Protein 5LUN (pdb70)

Sequence (1358 aa):
TNLQTFELPTEVTGCAADISLGRALIIQAWQKDGIFQIKKTDSSEQDRKTQQEAMAASKQFCKEPLTTFKSSCVVSDLTYSGYVASGEEEVVTAGKPDFPEIFTVCCKDLSVGDQRVKAGWPCHGPVPWPNNTYQKSMKTFMEELGLAGERLLKLTALGFELPINTFTDLTRDGWHHMRVLRFPPQTSTLSRRGIGAHTDDYGLLVIAAQDDVGGLYIRPPVEGEKRNRNWLPGESSAGMFEEHDEPWTFVTPTPGVWTVFPGDILLQFMTGGQLLSTPHKVKLNTRERFACAYFHEPNFEASAYPLFESANERIHYGEHFTNMFMRCYPDRITTQRINKENRLAHLEDLKNTNLQTFELPTEVTGCAADISLGRALIQAWQKDGIFQIKKTDSEQDRKKTQEAMAASKQFCKEPPLTTFKSSSCVVSDLTYSGYVASGEEVTAGKPDFPEEIFTVCKDLSVGDQRVKAGWPCHGPVPWPNNNTYQKSSSMKTTFMEELGLAGERLLKLTALGFEELPINTFTDLTRDGWHHMRVLRFPPQTSTLSRGIGAHTDDYGLLVIAAQDDVGGLYIRPPVEGEKRNRNWLPGESSAGMFEHDEPWTFVTPTPGVWTVFPGDILQFMTGGQLLSTPHKVKLNTRERFACAYFHEPNFEASAYPLFEPANERIHYGEHFTNMFMRCYPDRITTQRINKENRLAHLEDLKNLQTFELPTEVTGCAADISSLGRALIQAWQKDGIFQIKKTDSEQDRKTQEAMAASKQQFCKEPLTTFKSSCVVSDLTYSGYVASGEEVTAGKKPDFPEIFTVCCKDLSVGDQRVKAGWPCHGPVPWPNNTYQKSMKTFMEELGLAGERLLKLTALGFELPINTFTDLTRRDGWHHMRVLRFPPQTSTLSRGIGAHTDDYGLLVIAAQDDVGGLYIRPPVEGEKRNRNWLPGESSAGMFEHDEPWTFVTPTPGVWTVFPGDILQFMTGGQLLSTPHKVKLNTREERFACAYFHEPNFEASSAYPLFEPSANERIHYGEHFTNMFMRCYPDRITTQRINKENRLAHLEDLKKYNTNLQTFEELPTEEVTGCCAADIISSLGRALIQQAWQKDGIFQIKKTDSEQDRKTQEAMAASKQFCKEPLTTFKSSCVSDLTYSGYVASGEEVTAGKPDFPEIFTVCKDLSVGDQRVKAGWPCHGPVPWPNNTYQKSMKTFMEELGLAGERLLKLTALGFELPINNTFTDLTRDGWHHMRVLRRFPPQTSTLSRGIGAHTDDYGLLVIAAQDDVGGLYIRPPVEGEKRNRNWLPGESSAGMFEHDEPWTFVTPTPGVWTVFPGDILQFMTGGQLLSTPHKVKLNTRERFACAYFHEPNFEASSAYPLFEPSANERIHYGEHFTNMFMRCYPDRITTQRINKENRLAHLEDLKK

Organism: Pseudomonas savastanoi pv. phaseolicola (NCBI:txid319)

Solvent-accessible surface area: 53869 Å² total

Structure (mmCIF, N/CA/C/O backbone):
data_5LUN
#
_entry.id   5LUN
#
_cell.length_a   49.839
_cell.length_b   79.056
_cell.length_c   97.859
_cell.angle_alpha   91.560
_cell.angle_beta   93.420
_cell.angle_gamma   100.800
#
_symmetry.space_group_name_H-M   'P 1'
#
loop_
_entity.id
_entity.type
_entity.pdbx_description
1 polymer '2-oxoglutarate-dependent ethylene/succinate-forming enzyme'
2 non-polymer 'FE (III) ION'
3 non-polymer N-OXALYLGLYCINE
4 non-polymer ARGININE
5 non-polymer GLYCEROL
6 water water
#
loop_
_atom_site.group_PDB
_atom_site.id
_atom_site.type_symbol
_atom_site.label_atom_id
_atom_site.label_alt_id
_atom_site.label_comp_id
_atom_site.label_asym_id
_atom_site.label_entity_id
_atom_site.label_seq_id
_atom_site.pdbx_PDB_ins_code
_atom_site.Cartn_x
_atom_site.Cartn_y
_atom_site.Cartn_z
_atom_site.occupancy
_atom_site.B_iso_or_equiv
_atom_site.auth_seq_id
_atom_site.auth_comp_id
_atom_site.auth_asym_id
_atom_site.auth_atom_id
_atom_site.pdbx_PDB_model_num
ATOM 1 N N . THR A 1 4 ? 151.082 -79.829 -93.512 1.00 56.94 2 THR A N 1
ATOM 2 C CA . THR A 1 4 ? 150.854 -79.223 -94.823 1.00 55.42 2 THR A CA 1
ATOM 3 C C . THR A 1 4 ? 150.539 -77.733 -94.705 1.00 54.92 2 THR A C 1
ATOM 4 O O . THR A 1 4 ? 149.709 -77.329 -93.887 1.00 54.76 2 THR A O 1
ATOM 6 N N . ASN A 1 5 ? 151.208 -76.928 -95.532 1.00 55.75 3 ASN A N 1
ATOM 7 C CA . ASN A 1 5 ? 150.994 -75.484 -95.556 1.00 51.94 3 ASN A CA 1
ATOM 8 C C . ASN A 1 5 ? 149.924 -75.094 -96.578 1.00 41.80 3 ASN A C 1
ATOM 9 O O . ASN A 1 5 ? 149.970 -75.428 -97.766 1.00 39.47 3 ASN A O 1
ATOM 14 N N . LEU A 1 6 ? 148.957 -74.349 -96.087 1.00 33.68 4 LEU A N 1
ATOM 15 C CA . LEU A 1 6 ? 147.695 -74.206 -96.772 1.00 27.31 4 LEU A CA 1
ATOM 16 C C . LEU A 1 6 ? 147.734 -73.164 -97.854 1.00 22.65 4 LEU A C 1
ATOM 17 O O . LEU A 1 6 ? 148.574 -72.261 -97.858 1.00 24.27 4 LEU A O 1
ATOM 22 N N . GLN A 1 7 ? 146.820 -73.309 -98.793 1.00 16.41 5 GLN A N 1
ATOM 23 C CA . GLN A 1 7 ? 146.681 -72.340 -99.853 1.00 16.25 5 GLN A CA 1
ATOM 24 C C . GLN A 1 7 ? 145.774 -71.219 -99.424 1.00 15.05 5 GLN A C 1
ATOM 25 O O . GLN A 1 7 ? 144.833 -71.452 -98.669 1.00 14.82 5 GLN A O 1
ATOM 31 N N . THR A 1 8 ? 146.045 -70.009 -99.887 1.00 14.24 6 THR A N 1
ATOM 32 C CA . THR A 1 8 ? 145.245 -68.840 -99.573 1.00 13.11 6 THR A CA 1
ATOM 33 C C . THR A 1 8 ? 144.781 -68.206 -100.886 1.00 13.42 6 THR A C 1
ATOM 34 O O . THR A 1 8 ? 145.564 -68.050 -101.834 1.00 15.08 6 THR A O 1
ATOM 38 N N . PHE A 1 9 ? 143.498 -67.866 -100.939 1.00 12.20 7 PHE A N 1
ATOM 39 C CA . PHE A 1 9 ? 142.883 -67.234 -102.091 1.00 12.34 7 PHE A CA 1
ATOM 40 C C . PHE A 1 9 ? 142.247 -65.926 -101.701 1.00 12.75 7 PHE A C 1
ATOM 41 O O . PHE A 1 9 ? 141.821 -65.709 -100.563 1.00 13.70 7 PHE A O 1
ATOM 49 N N . GLU A 1 10 ? 142.140 -65.049 -102.680 1.00 12.76 8 GLU A N 1
ATOM 50 C CA . GLU A 1 10 ? 141.378 -63.831 -102.532 1.00 15.10 8 GLU A CA 1
ATOM 51 C C . GLU A 1 10 ? 140.157 -63.950 -103.397 1.00 15.64 8 GLU A C 1
ATOM 52 O O . GLU A 1 10 ? 140.262 -64.201 -104.624 1.00 18.14 8 GLU A O 1
ATOM 58 N N . LEU A 1 11 ? 138.980 -63.792 -102.829 1.00 13.54 9 LEU A N 1
ATOM 59 C CA . LEU A 1 11 ? 137.766 -63.938 -103.596 1.00 13.64 9 LEU A CA 1
ATOM 60 C C . LEU A 1 11 ? 137.368 -62.584 -104.191 1.00 14.38 9 LEU A C 1
ATOM 61 O O . LEU A 1 11 ? 137.564 -61.544 -103.545 1.00 14.52 9 LEU A O 1
ATOM 66 N N . PRO A 1 12 ? 136.827 -62.569 -105.413 1.00 13.37 10 PRO A N 1
ATOM 67 C CA . PRO A 1 12 ? 136.290 -61.308 -105.937 1.00 13.67 10 PRO A CA 1
ATOM 68 C C . PRO A 1 12 ? 135.009 -60.928 -105.171 1.00 15.35 10 PRO A C 1
ATOM 69 O O . PRO A 1 12 ? 134.329 -61.814 -104.683 1.00 14.84 10 PRO A O 1
ATOM 73 N N . THR A 1 13 ? 134.684 -59.649 -105.091 1.00 15.76 11 THR A N 1
ATOM 74 C CA . THR A 1 13 ? 133.498 -59.254 -104.345 1.00 16.30 11 THR A CA 1
ATOM 75 C C . THR A 1 13 ? 132.240 -59.896 -104.960 1.00 14.87 11 THR A C 1
ATOM 76 O O . THR A 1 13 ? 131.343 -60.350 -104.223 1.00 15.80 11 THR A O 1
ATOM 80 N N . GLU A 1 14 ? 132.143 -59.838 -106.287 1.00 14.43 12 GLU A N 1
ATOM 81 C CA . GLU A 1 14 ? 131.064 -60.499 -107.017 1.00 14.51 12 GLU A CA 1
ATOM 82 C C . GLU A 1 14 ? 131.645 -61.599 -107.891 1.00 14.15 12 GLU A C 1
ATOM 83 O O . GLU A 1 14 ? 132.727 -61.471 -108.466 1.00 15.65 12 GLU A O 1
ATOM 89 N N . VAL A 1 15 ? 130.889 -62.674 -107.943 1.00 12.67 13 VAL A N 1
ATOM 90 C CA . VAL A 1 15 ? 131.189 -63.807 -108.799 1.00 12.32 13 VAL A CA 1
ATOM 91 C C . VAL A 1 15 ? 130.141 -63.811 -109.880 1.00 12.59 13 VAL A C 1
ATOM 92 O O . VAL A 1 15 ? 128.962 -63.971 -109.613 1.00 15.19 13 VAL A O 1
ATOM 96 N N . THR A 1 16 ? 130.562 -63.612 -111.129 1.00 13.51 14 THR A N 1
ATOM 97 C CA . THR A 1 16 ? 129.639 -63.460 -112.256 1.00 15.36 14 THR A CA 1
ATOM 98 C C . THR A 1 16 ? 129.646 -64.651 -113.203 1.00 14.46 14 THR A C 1
ATOM 99 O O . THR A 1 16 ? 128.769 -64.762 -114.058 1.00 16.88 14 THR A O 1
ATOM 103 N N . GLY A 1 17 ? 130.635 -65.530 -113.110 1.00 13.47 15 GLY A N 1
ATOM 104 C CA . GLY A 1 17 ? 130.792 -66.587 -114.101 1.00 14.26 15 GLY A CA 1
ATOM 105 C C . GLY A 1 17 ? 131.734 -66.252 -115.227 1.00 13.84 15 GLY A C 1
ATOM 106 O O . GLY A 1 17 ? 131.809 -66.994 -116.210 1.00 15.78 15 GLY A O 1
ATOM 107 N N . CYS A 1 18 ? 132.468 -65.159 -115.117 1.00 14.33 16 CYS A N 1
ATOM 108 C CA . CYS A 1 18 ? 133.507 -64.881 -116.099 1.00 13.78 16 CYS A CA 1
ATOM 109 C C . CYS A 1 18 ? 134.535 -66.005 -116.126 1.00 13.92 16 CYS A C 1
ATOM 110 O O . CYS A 1 18 ? 134.594 -66.835 -115.232 1.00 14.59 16 CYS A O 1
ATOM 113 N N . ALA A 1 19 ? 135.310 -66.047 -117.200 1.00 15.30 17 ALA A N 1
ATOM 114 C CA . ALA A 1 19 ? 136.262 -67.139 -117.348 1.00 15.91 17 ALA A CA 1
ATOM 115 C C . ALA A 1 19 ? 137.235 -67.229 -116.196 1.00 16.32 17 ALA A C 1
ATOM 116 O O . ALA A 1 19 ? 137.590 -68.330 -115.757 1.00 17.00 17 ALA A O 1
ATOM 118 N N . ALA A 1 20 ? 137.662 -66.087 -115.671 1.00 14.99 18 ALA A N 1
ATOM 119 C CA . ALA A 1 20 ? 138.540 -66.061 -114.496 1.00 16.22 18 ALA A CA 1
ATOM 120 C C . ALA A 1 20 ? 137.893 -66.712 -113.281 1.00 15.57 18 ALA A C 1
ATOM 121 O O . ALA A 1 20 ? 138.589 -67.346 -112.468 1.00 16.55 18 ALA A O 1
ATOM 123 N N . ASP A 1 21 ? 136.579 -66.547 -113.117 1.00 14.04 19 ASP A N 1
ATOM 124 C CA . ASP A 1 21 ? 135.877 -67.167 -112.000 1.00 13.21 19 ASP A CA 1
ATOM 125 C C . ASP A 1 21 ? 135.908 -68.679 -112.149 1.00 12.86 19 ASP A C 1
ATOM 126 O O . ASP A 1 21 ? 135.974 -69.381 -111.145 1.00 13.27 19 ASP A O 1
ATOM 131 N N . ILE A 1 22 ? 135.790 -69.198 -113.361 1.00 13.29 20 ILE A N 1
ATOM 132 C CA . ILE A 1 22 ? 135.891 -70.662 -113.539 1.00 14.35 20 ILE A CA 1
ATOM 133 C C . ILE A 1 22 ? 137.263 -71.179 -113.146 1.00 13.66 20 ILE A C 1
ATOM 134 O O . ILE A 1 22 ? 137.380 -72.173 -112.454 1.00 13.44 20 ILE A O 1
ATOM 139 N N . SER A 1 23 ? 138.305 -70.495 -113.581 1.00 13.14 21 SER A N 1
ATOM 140 C CA . SER A 1 23 ? 139.640 -70.913 -113.198 1.00 13.21 21 SER A CA 1
ATOM 141 C C . SER A 1 23 ? 139.820 -70.858 -111.684 1.00 13.24 21 SER A C 1
ATOM 142 O O . SER A 1 23 ? 140.450 -71.731 -111.105 1.00 13.41 21 SER A O 1
ATOM 145 N N . LEU A 1 24 ? 139.298 -69.824 -111.036 1.00 13.42 22 LEU A N 1
ATOM 146 C CA . LEU A 1 24 ? 139.404 -69.732 -109.586 1.00 12.30 22 LEU A CA 1
ATOM 147 C C . LEU A 1 24 ? 138.651 -70.872 -108.915 1.00 12.93 22 LEU A C 1
ATOM 148 O O . LEU A 1 24 ? 139.146 -71.517 -108.003 1.00 12.25 22 LEU A O 1
ATOM 153 N N . GLY A 1 25 ? 137.419 -71.113 -109.351 1.00 12.58 23 GLY A N 1
ATOM 154 C CA . GLY A 1 25 ? 136.633 -72.230 -108.825 1.00 12.75 23 GLY A CA 1
ATOM 155 C C . GLY A 1 25 ? 137.342 -73.547 -108.965 1.00 12.46 23 GLY A C 1
ATOM 156 O O . GLY A 1 25 ? 137.316 -74.374 -108.049 1.00 12.66 23 GLY A O 1
ATOM 157 N N . ARG A 1 26 ? 137.947 -73.801 -110.126 1.00 12.15 24 ARG A N 1
ATOM 158 C CA . ARG A 1 26 ? 138.727 -75.013 -110.314 1.00 13.06 24 ARG A CA 1
ATOM 159 C C . ARG A 1 26 ? 139.814 -75.144 -109.231 1.00 12.76 24 ARG A C 1
ATOM 160 O O . ARG A 1 26 ? 140.026 -76.229 -108.661 1.00 12.82 24 ARG A O 1
ATOM 168 N N . ALA A 1 27 ? 140.524 -74.040 -108.990 1.00 12.12 25 ALA A N 1
ATOM 169 C CA . ALA A 1 27 ? 141.583 -74.024 -107.981 1.00 12.41 25 ALA A CA 1
ATOM 170 C C . ALA A 1 27 ? 141.047 -74.285 -106.577 1.00 12.66 25 ALA A C 1
ATOM 171 O O . ALA A 1 27 ? 141.677 -74.974 -105.775 1.00 12.96 25 ALA A O 1
ATOM 173 N N . LEU A 1 28 ? 139.877 -73.733 -106.264 1.00 11.18 26 LEU A N 1
ATOM 174 C CA . LEU A 1 28 ? 139.316 -73.940 -104.918 1.00 12.60 26 LEU A CA 1
ATOM 175 C C . LEU A 1 28 ? 138.988 -75.417 -104.708 1.00 12.23 26 LEU A C 1
ATOM 176 O O . LEU A 1 28 ? 139.321 -75.999 -103.685 1.00 11.29 26 LEU A O 1
ATOM 181 N N . ILE A 1 29 ? 138.303 -76.006 -105.682 1.00 13.26 27 ILE A N 1
ATOM 182 C CA A ILE A 1 29 ? 137.955 -77.420 -105.625 0.50 14.09 27 ILE A CA 1
ATOM 183 C CA B ILE A 1 29 ? 137.950 -77.416 -105.605 0.50 13.67 27 ILE A CA 1
ATOM 184 C C . ILE A 1 29 ? 139.196 -78.267 -105.461 1.00 14.03 27 ILE A C 1
ATOM 185 O O . ILE A 1 29 ? 139.240 -79.180 -104.625 1.00 14.28 27 ILE A O 1
ATOM 194 N N . GLN A 1 30 ? 140.206 -78.000 -106.272 1.00 13.42 28 GLN A N 1
ATOM 195 C CA . GLN A 1 30 ? 141.404 -78.795 -106.238 1.00 14.81 28 GLN A CA 1
ATOM 196 C C . GLN A 1 30 ? 142.163 -78.634 -104.903 1.00 13.93 28 GLN A C 1
ATOM 197 O O . GLN A 1 30 ? 142.798 -79.591 -104.426 1.00 14.76 28 GLN A O 1
ATOM 203 N N . ALA A 1 31 ? 142.089 -77.458 -104.291 1.00 13.13 29 ALA A N 1
ATOM 204 C CA . ALA A 1 31 ? 142.689 -77.284 -102.973 1.00 12.48 29 ALA A CA 1
ATOM 205 C C . ALA A 1 31 ? 141.962 -78.108 -101.927 1.00 11.94 29 ALA A C 1
ATOM 206 O O . ALA A 1 31 ? 142.599 -78.774 -101.082 1.00 13.27 29 ALA A O 1
ATOM 208 N N . TRP A 1 32 ? 140.644 -78.123 -101.986 1.00 11.56 30 TRP A N 1
ATOM 209 C CA . TRP A 1 32 ? 139.919 -79.020 -101.093 1.00 12.01 30 TRP A CA 1
ATOM 210 C C . TRP A 1 32 ? 140.272 -80.499 -101.357 1.00 12.26 30 TRP A C 1
ATOM 211 O O . TRP A 1 32 ? 140.374 -81.274 -100.404 1.00 13.77 30 TRP A O 1
ATOM 222 N N . GLN A 1 33 ? 140.408 -80.898 -102.623 1.00 12.59 31 GLN A N 1
ATOM 223 C CA . GLN A 1 33 ? 140.676 -82.302 -102.928 1.00 13.45 31 GLN A CA 1
ATOM 224 C C . GLN A 1 33 ? 142.071 -82.707 -102.505 1.00 14.74 31 GLN A C 1
ATOM 225 O O . GLN A 1 33 ? 142.306 -83.881 -102.185 1.00 16.93 31 GLN A O 1
ATOM 231 N N . LYS A 1 34 ? 143.004 -81.751 -102.436 1.00 14.35 32 LYS A N 1
ATOM 232 C CA . LYS A 1 34 ? 144.365 -82.046 -102.000 1.00 15.60 32 LYS A CA 1
ATOM 233 C C . LYS A 1 34 ? 144.544 -81.945 -100.498 1.00 15.44 32 LYS A C 1
ATOM 234 O O . LYS A 1 34 ? 145.085 -82.852 -99.847 1.00 16.91 32 LYS A O 1
ATOM 240 N N . ASP A 1 35 ? 144.065 -80.846 -99.922 1.00 13.53 33 ASP A N 1
ATOM 241 C CA . ASP A 1 35 ? 144.381 -80.505 -98.557 1.00 13.62 33 ASP A CA 1
ATOM 242 C C . ASP A 1 35 ? 143.213 -80.602 -97.583 1.00 12.45 33 ASP A C 1
ATOM 243 O O . ASP A 1 35 ? 143.404 -80.586 -96.369 1.00 13.38 33 ASP A O 1
ATOM 248 N N . GLY A 1 36 ? 141.984 -80.634 -98.085 1.00 11.43 34 GLY A N 1
ATOM 249 C CA . GLY A 1 36 ? 140.801 -80.667 -97.234 1.00 12.20 34 GLY A CA 1
ATOM 250 C C . GLY A 1 36 ? 140.345 -79.313 -96.716 1.00 11.92 34 GLY A C 1
ATOM 251 O O . GLY A 1 36 ? 139.347 -79.244 -96.016 1.00 11.25 34 GLY A O 1
ATOM 252 N N . ILE A 1 37 ? 141.023 -78.227 -97.081 1.00 11.45 35 ILE A N 1
ATOM 253 C CA . ILE A 1 37 ? 140.812 -76.918 -96.498 1.00 10.80 35 ILE A CA 1
ATOM 254 C C . ILE A 1 37 ? 141.592 -75.916 -97.329 1.00 11.08 35 ILE A C 1
ATOM 255 O O . ILE A 1 37 ? 142.573 -76.286 -97.993 1.00 12.15 35 ILE A O 1
ATOM 260 N N . PHE A 1 38 ? 141.152 -74.674 -97.328 1.00 10.13 36 PHE A N 1
ATOM 261 C CA . PHE A 1 38 ? 141.987 -73.566 -97.787 1.00 9.43 36 PHE A CA 1
ATOM 262 C C . PHE A 1 38 ? 141.634 -72.316 -96.993 1.00 10.31 36 PHE A C 1
ATOM 263 O O . PHE A 1 38 ? 140.696 -72.323 -96.177 1.00 10.48 36 PHE A O 1
ATOM 271 N N . GLN A 1 39 ? 142.434 -71.267 -97.143 1.00 10.54 37 GLN A N 1
ATOM 272 C CA . GLN A 1 39 ? 142.223 -69.990 -96.496 1.00 9.83 37 GLN A CA 1
ATOM 273 C C . GLN A 1 39 ? 141.732 -68.976 -97.517 1.00 9.81 37 GLN A C 1
ATOM 274 O O . GLN A 1 39 ? 142.134 -69.039 -98.700 1.00 10.47 37 GLN A O 1
ATOM 280 N N . ILE A 1 40 ? 140.903 -68.040 -97.067 1.00 9.70 38 ILE A N 1
ATOM 281 C CA . ILE A 1 40 ? 140.531 -66.874 -97.851 1.00 9.79 38 ILE A CA 1
ATOM 282 C C . ILE A 1 40 ? 140.988 -65.631 -97.120 1.00 9.60 38 ILE A C 1
ATOM 283 O O . ILE A 1 40 ? 140.823 -65.505 -95.897 1.00 9.85 38 ILE A O 1
ATOM 288 N N A LYS A 1 41 ? 141.548 -64.700 -97.878 0.50 10.95 39 LYS A N 1
ATOM 289 N N B LYS A 1 41 ? 141.588 -64.692 -97.858 0.50 11.30 39 LYS A N 1
ATOM 290 C CA A LYS A 1 41 ? 141.977 -63.442 -97.327 0.50 11.24 39 LYS A CA 1
ATOM 291 C CA B LYS A 1 41 ? 142.102 -63.448 -97.287 0.50 11.95 39 LYS A CA 1
ATOM 292 C C A LYS A 1 41 ? 140.776 -62.678 -96.826 0.50 11.19 39 LYS A C 1
ATOM 293 C C B LYS A 1 41 ? 140.947 -62.532 -96.936 0.50 11.09 39 LYS A C 1
ATOM 294 O O A LYS A 1 41 ? 139.655 -62.750 -97.374 0.50 10.78 39 LYS A O 1
ATOM 295 O O B LYS A 1 41 ? 140.049 -62.305 -97.752 0.50 11.53 39 LYS A O 1
ATOM 306 N N . THR A 1 42 ? 140.999 -61.964 -95.740 1.00 10.47 40 THR A N 1
ATOM 307 C CA . THR A 1 42 ? 140.013 -60.996 -95.292 1.00 10.56 40 THR A CA 1
ATOM 308 C C . THR A 1 42 ? 140.474 -59.568 -95.606 1.00 11.16 40 THR A C 1
ATOM 309 O O . THR A 1 42 ? 141.663 -59.228 -95.507 1.00 13.96 40 THR A O 1
ATOM 313 N N . ASP A 1 43 ? 139.515 -58.736 -95.964 1.00 12.15 41 ASP A N 1
ATOM 314 C CA . ASP A 1 43 ? 139.771 -57.309 -96.103 1.00 14.12 41 ASP A CA 1
ATOM 315 C C . ASP A 1 43 ? 139.563 -56.594 -94.792 1.00 13.64 41 ASP A C 1
ATOM 316 O O . ASP A 1 43 ? 139.300 -57.213 -93.749 1.00 12.79 41 ASP A O 1
ATOM 321 N N . SER A 1 44 ? 139.705 -55.277 -94.796 1.00 14.96 42 SER A N 1
ATOM 322 C CA A SER A 1 44 ? 139.697 -54.529 -93.543 0.50 14.77 42 SER A CA 1
ATOM 323 C CA B SER A 1 44 ? 139.698 -54.532 -93.544 0.50 14.88 42 SER A CA 1
ATOM 324 C C . SER A 1 44 ? 138.366 -54.667 -92.803 1.00 13.92 42 SER A C 1
ATOM 325 O O . SER A 1 44 ? 138.325 -54.828 -91.575 1.00 14.50 42 SER A O 1
ATOM 330 N N . GLU A 1 45 ? 137.261 -54.587 -93.515 1.00 14.46 43 GLU A N 1
ATOM 331 C CA . GLU A 1 45 ? 135.934 -54.681 -92.900 1.00 14.53 43 GLU A CA 1
ATOM 332 C C . GLU A 1 45 ? 135.677 -56.108 -92.425 1.00 12.52 43 GLU A C 1
ATOM 333 O O . GLU A 1 45 ? 135.136 -56.293 -91.333 1.00 13.04 43 GLU A O 1
ATOM 339 N N . GLN A 1 46 ? 136.061 -57.095 -93.210 1.00 11.86 44 GLN A N 1
ATOM 340 C CA . GLN A 1 46 ? 135.866 -58.476 -92.787 1.00 10.86 44 GLN A CA 1
ATOM 341 C C . GLN A 1 46 ? 136.671 -58.731 -91.517 1.00 10.86 44 GLN A C 1
ATOM 342 O O . GLN A 1 46 ? 136.190 -59.361 -90.558 1.00 10.41 44 GLN A O 1
ATOM 348 N N . ASP A 1 47 ? 137.888 -58.240 -91.471 1.00 11.31 45 ASP A N 1
ATOM 349 C CA . ASP A 1 47 ? 138.704 -58.416 -90.290 1.00 12.73 45 ASP A CA 1
ATOM 350 C C . ASP A 1 47 ? 138.139 -57.641 -89.101 1.00 11.03 45 ASP A C 1
ATOM 351 O O . ASP A 1 47 ? 138.130 -58.149 -87.977 1.00 11.46 45 ASP A O 1
ATOM 356 N N . ARG A 1 48 ? 137.700 -56.410 -89.323 1.00 11.48 46 ARG A N 1
ATOM 357 C CA . ARG A 1 48 ? 137.160 -55.630 -88.231 1.00 12.29 46 ARG A CA 1
ATOM 358 C C . ARG A 1 48 ? 135.973 -56.346 -87.600 1.00 11.28 46 ARG A C 1
ATOM 359 O O . ARG A 1 48 ? 135.859 -56.387 -86.362 1.00 11.58 46 ARG A O 1
ATOM 367 N N . LYS A 1 49 ? 135.085 -56.878 -88.417 1.00 10.08 47 LYS A N 1
ATOM 368 C CA . LYS A 1 49 ? 133.890 -57.534 -87.910 1.00 10.98 47 LYS A CA 1
ATOM 369 C C . LYS A 1 49 ? 134.251 -58.809 -87.176 1.00 9.82 47 LYS A C 1
ATOM 370 O O . LYS A 1 49 ? 133.637 -59.122 -86.152 1.00 9.70 47 LYS A O 1
ATOM 376 N N . THR A 1 50 ? 135.262 -59.517 -87.643 1.00 9.22 48 THR A N 1
ATOM 377 C CA . THR A 1 50 ? 135.769 -60.698 -86.967 1.00 9.35 48 THR A CA 1
ATOM 378 C C . THR A 1 50 ? 136.299 -60.319 -85.600 1.00 9.80 48 THR A C 1
ATOM 379 O O . THR A 1 50 ? 135.948 -60.957 -84.594 1.00 10.42 48 THR A O 1
ATOM 383 N N . GLN A 1 51 ? 137.138 -59.296 -85.518 1.00 10.53 49 GLN A N 1
ATOM 384 C CA A GLN A 1 51 ? 137.680 -58.938 -84.212 0.50 11.87 49 GLN A CA 1
ATOM 385 C CA B GLN A 1 51 ? 137.690 -58.851 -84.233 0.50 11.65 49 GLN A CA 1
ATOM 386 C C . GLN A 1 51 ? 136.610 -58.444 -83.246 1.00 10.70 49 GLN A C 1
ATOM 387 O O . GLN A 1 51 ? 136.679 -58.706 -82.055 1.00 11.55 49 GLN A O 1
ATOM 398 N N . GLU A 1 52 ? 135.603 -57.770 -83.731 1.00 10.84 50 GLU A N 1
ATOM 399 C CA . GLU A 1 52 ? 134.549 -57.299 -82.847 1.00 11.58 50 GLU A CA 1
ATOM 400 C C . GLU A 1 52 ? 133.753 -58.460 -82.277 1.00 10.65 50 GLU A C 1
ATOM 401 O O . GLU A 1 52 ? 133.386 -58.472 -81.080 1.00 11.06 50 GLU A O 1
ATOM 407 N N . ALA A 1 53 ? 133.545 -59.494 -83.080 1.00 10.24 51 ALA A N 1
ATOM 408 C CA . ALA A 1 53 ? 132.865 -60.698 -82.609 1.00 10.51 51 ALA A CA 1
ATOM 409 C C . ALA A 1 53 ? 133.697 -61.429 -81.596 1.00 10.01 51 ALA A C 1
ATOM 410 O O . ALA A 1 53 ? 133.181 -61.875 -80.548 1.00 10.41 51 ALA A O 1
ATOM 412 N N . MET A 1 54 ? 134.992 -61.537 -81.832 1.00 10.38 52 MET A N 1
ATOM 413 C CA . MET A 1 54 ? 135.878 -62.207 -80.884 1.00 10.72 52 MET A CA 1
ATOM 414 C C . MET A 1 54 ? 135.889 -61.471 -79.547 1.00 10.41 52 MET A C 1
ATOM 415 O O . MET A 1 54 ? 135.900 -62.085 -78.479 1.00 10.31 52 MET A O 1
ATOM 420 N N . ALA A 1 55 ? 135.951 -60.142 -79.581 1.00 11.10 53 ALA A N 1
ATOM 421 C CA . ALA A 1 55 ? 135.934 -59.337 -78.384 1.00 10.90 53 ALA A CA 1
ATOM 422 C C . ALA A 1 55 ? 134.601 -59.525 -77.647 1.00 11.05 53 ALA A C 1
ATOM 423 O O . ALA A 1 55 ? 134.567 -59.601 -76.406 1.00 11.41 53 ALA A O 1
ATOM 425 N N . ALA A 1 56 ? 133.480 -59.528 -78.368 1.00 10.35 54 ALA A N 1
ATOM 426 C CA . ALA A 1 56 ? 132.169 -59.752 -77.732 1.00 11.47 54 ALA A CA 1
ATOM 427 C C . ALA A 1 56 ? 132.092 -61.096 -77.063 1.00 10.71 54 ALA A C 1
ATOM 428 O O . ALA A 1 56 ? 131.520 -61.219 -75.971 1.00 11.23 54 ALA A O 1
ATOM 430 N N . SER A 1 57 ? 132.656 -62.109 -77.705 1.00 10.14 55 SER A N 1
ATOM 431 C CA . SER A 1 57 ? 132.722 -63.438 -77.124 1.00 10.54 55 SER A CA 1
ATOM 432 C C . SER A 1 57 ? 133.507 -63.438 -75.818 1.00 9.67 55 SER A C 1
ATOM 433 O O . SER A 1 57 ? 133.034 -63.968 -74.779 1.00 10.86 55 SER A O 1
ATOM 436 N N . LYS A 1 58 ? 134.679 -62.819 -75.819 1.00 10.21 56 LYS A N 1
ATOM 437 C CA . LYS A 1 58 ? 135.507 -62.776 -74.614 1.00 10.70 56 LYS A CA 1
ATOM 438 C C . LYS A 1 58 ? 134.749 -62.059 -73.480 1.00 11.06 56 LYS A C 1
ATOM 439 O O . LYS A 1 58 ? 134.781 -62.469 -72.319 1.00 11.67 56 LYS A O 1
ATOM 445 N N . GLN A 1 59 ? 134.076 -60.955 -73.802 1.00 11.24 57 GLN A N 1
ATOM 446 C CA . GLN A 1 59 ? 133.351 -60.179 -72.784 1.00 12.07 57 GLN A CA 1
ATOM 447 C C . GLN A 1 59 ? 132.204 -61.014 -72.227 1.00 11.82 57 GLN A C 1
ATOM 448 O O . GLN A 1 59 ? 132.019 -61.081 -71.003 1.00 13.00 57 GLN A O 1
ATOM 454 N N . PHE A 1 60 ? 131.449 -61.687 -73.081 1.00 11.41 58 PHE A N 1
ATOM 455 C CA . PHE A 1 60 ? 130.354 -62.530 -72.618 1.00 11.44 58 PHE A CA 1
ATOM 456 C C . PHE A 1 60 ? 130.841 -63.664 -71.719 1.00 10.57 58 PHE A C 1
ATOM 457 O O . PHE A 1 60 ? 130.228 -63.986 -70.689 1.00 11.40 58 PHE A O 1
ATOM 465 N N . CYS A 1 61 ? 131.933 -64.323 -72.106 1.00 10.99 59 CYS A N 1
ATOM 466 C CA . CYS A 1 61 ? 132.418 -65.437 -71.305 1.00 11.47 59 CYS A CA 1
ATOM 467 C C . CYS A 1 61 ? 132.831 -65.030 -69.899 1.00 11.74 59 CYS A C 1
ATOM 468 O O . CYS A 1 61 ? 132.853 -65.891 -69.003 1.00 12.28 59 CYS A O 1
ATOM 471 N N . LYS A 1 62 ? 133.148 -63.750 -69.694 1.00 12.09 60 LYS A N 1
ATOM 472 C CA . LYS A 1 62 ? 133.460 -63.241 -68.364 1.00 13.74 60 LYS A CA 1
ATOM 473 C C . LYS A 1 62 ? 132.245 -63.133 -67.454 1.00 14.08 60 LYS A C 1
ATOM 474 O O . LYS A 1 62 ? 132.423 -62.926 -66.241 1.00 16.59 60 LYS A O 1
ATOM 480 N N . GLU A 1 63 ? 131.039 -63.205 -67.976 1.00 12.73 61 GLU A N 1
ATOM 481 C CA . GLU A 1 63 ? 129.840 -63.155 -67.158 1.00 13.39 61 GLU A CA 1
ATOM 482 C C . GLU A 1 63 ? 129.759 -64.375 -66.241 1.00 13.37 61 GLU A C 1
ATOM 483 O O . GLU A 1 63 ? 130.309 -65.448 -66.539 1.00 12.74 61 GLU A O 1
ATOM 489 N N . PRO A 1 64 ? 129.046 -64.240 -65.123 1.00 13.92 62 PRO A N 1
ATOM 490 C CA . PRO A 1 64 ? 128.859 -65.400 -64.260 1.00 14.53 62 PRO A CA 1
ATOM 491 C C . PRO A 1 64 ? 128.100 -66.518 -64.976 1.00 13.69 62 PRO A C 1
ATOM 492 O O . PRO A 1 64 ? 127.232 -66.279 -65.816 1.00 13.58 62 PRO A O 1
ATOM 496 N N . LEU A 1 65 ? 128.410 -67.730 -64.566 1.00 13.34 63 LEU A N 1
ATOM 497 C CA . LEU A 1 65 ? 127.771 -68.886 -65.163 1.00 12.46 63 LEU A CA 1
ATOM 498 C C . LEU A 1 65 ? 126.249 -68.859 -65.031 1.00 13.77 63 LEU A C 1
ATOM 499 O O . LEU A 1 65 ? 125.530 -69.287 -65.929 1.00 14.45 63 LEU A O 1
ATOM 504 N N . THR A 1 66 ? 125.717 -68.405 -63.907 1.00 14.45 64 THR A N 1
ATOM 505 C CA A THR A 1 66 ? 124.268 -68.348 -63.755 0.50 15.90 64 THR A CA 1
ATOM 506 C CA B THR A 1 66 ? 124.268 -68.348 -63.762 0.50 15.51 64 THR A CA 1
ATOM 507 C C . THR A 1 66 ? 123.652 -67.510 -64.890 1.00 15.82 64 THR A C 1
ATOM 508 O O . THR A 1 66 ? 122.617 -67.900 -65.466 1.00 17.70 64 THR A O 1
ATOM 515 N N . PHE A 1 67 ? 124.283 -66.383 -65.229 1.00 13.36 65 PHE A N 1
ATOM 516 C CA . PHE A 1 67 ? 123.771 -65.582 -66.325 1.00 13.40 65 PHE A CA 1
ATOM 517 C C . PHE A 1 67 ? 123.938 -66.279 -67.682 1.00 12.27 65 PHE A C 1
ATOM 518 O O . PHE A 1 67 ? 123.015 -66.333 -68.503 1.00 12.19 65 PHE A O 1
ATOM 526 N N . LYS A 1 68 ? 125.123 -66.811 -67.939 1.00 11.33 66 LYS A N 1
ATOM 527 C CA . LYS A 1 68 ? 125.351 -67.468 -69.222 1.00 10.93 66 LYS A CA 1
ATOM 528 C C . LYS A 1 68 ? 124.349 -68.602 -69.411 1.00 11.12 66 LYS A C 1
ATOM 529 O O . LYS A 1 68 ? 123.792 -68.758 -70.498 1.00 11.19 66 LYS A O 1
ATOM 535 N N . SER A 1 69 ? 124.146 -69.421 -68.385 1.00 10.68 67 SER A N 1
ATOM 536 C CA . SER A 1 69 ? 123.239 -70.551 -68.481 1.00 12.74 67 SER A CA 1
ATOM 537 C C . SER A 1 69 ? 121.795 -70.147 -68.642 1.00 12.72 67 SER A C 1
ATOM 538 O O . SER A 1 69 ? 120.964 -70.980 -69.027 1.00 15.37 67 SER A O 1
ATOM 541 N N . SER A 1 70 ? 121.449 -68.898 -68.354 1.00 13.05 68 SER A N 1
ATOM 542 C CA . SER A 1 70 ? 120.082 -68.447 -68.581 1.00 13.74 68 SER A CA 1
ATOM 543 C C . SER A 1 70 ? 119.808 -68.179 -70.063 1.00 13.14 68 SER A C 1
ATOM 544 O O . SER A 1 70 ? 118.637 -67.994 -70.439 1.00 12.72 68 SER A O 1
ATOM 547 N N . CYS A 1 71 ? 120.860 -68.103 -70.887 1.00 10.97 69 CYS A N 1
ATOM 548 C CA . CYS A 1 71 ? 120.686 -67.760 -72.305 1.00 10.94 69 CYS A CA 1
ATOM 549 C C . CYS A 1 71 ? 120.385 -69.039 -73.067 1.00 9.55 69 CYS A C 1
ATOM 550 O O . CYS A 1 71 ? 121.226 -69.520 -73.835 1.00 11.67 69 CYS A O 1
ATOM 553 N N . VAL A 1 72 ? 119.222 -69.621 -72.864 1.00 10.53 70 VAL A N 1
ATOM 554 C CA A VAL A 1 72 ? 118.816 -70.887 -73.432 0.50 11.76 70 VAL A CA 1
ATOM 555 C CA B VAL A 1 72 ? 118.827 -70.895 -73.428 0.50 12.25 70 VAL A CA 1
ATOM 556 C C . VAL A 1 72 ? 117.359 -70.789 -73.841 1.00 12.81 70 VAL A C 1
ATOM 557 O O . VAL A 1 72 ? 116.611 -69.931 -73.339 1.00 14.12 70 VAL A O 1
ATOM 564 N N . SER A 1 73 ? 116.944 -71.695 -74.712 1.00 11.52 71 SER A N 1
ATOM 565 C CA . SER A 1 73 ? 115.601 -71.721 -75.255 1.00 11.22 71 SER A CA 1
ATOM 566 C C . SER A 1 73 ? 115.132 -73.154 -75.430 1.00 12.08 71 SER A C 1
ATOM 567 O O . SER A 1 73 ? 115.948 -74.015 -75.814 1.00 13.25 71 SER A O 1
ATOM 570 N N . ASP A 1 74 ? 113.859 -73.440 -75.185 1.00 12.54 72 ASP A N 1
ATOM 571 C CA . ASP A 1 74 ? 113.317 -74.756 -75.474 1.00 13.04 72 ASP A CA 1
ATOM 572 C C . ASP A 1 74 ? 112.742 -74.859 -76.891 1.00 12.20 72 ASP A C 1
ATOM 573 O O . ASP A 1 74 ? 112.143 -75.870 -77.235 1.00 13.42 72 ASP A O 1
ATOM 578 N N . LEU A 1 75 ? 112.886 -73.803 -77.698 1.00 10.87 73 LEU A N 1
ATOM 579 C CA . LEU A 1 75 ? 112.428 -73.817 -79.095 1.00 11.44 73 LEU A CA 1
ATOM 580 C C . LEU A 1 75 ? 113.556 -73.972 -80.113 1.00 10.60 73 LEU A C 1
ATOM 581 O O . LEU A 1 75 ? 113.372 -74.586 -81.167 1.00 11.10 73 LEU A O 1
ATOM 586 N N . THR A 1 76 ? 114.686 -73.353 -79.831 1.00 10.93 74 THR A N 1
ATOM 587 C CA . THR A 1 76 ? 115.822 -73.310 -80.736 1.00 10.58 74 THR A CA 1
ATOM 588 C C . THR A 1 76 ? 117.031 -73.756 -79.965 1.00 9.71 74 THR A C 1
ATOM 589 O O . THR A 1 76 ? 117.062 -73.613 -78.744 1.00 10.70 74 THR A O 1
ATOM 593 N N . TYR A 1 77 ? 118.021 -74.315 -80.670 1.00 9.68 75 TYR A N 1
ATOM 594 C CA . TYR A 1 77 ? 119.307 -74.635 -80.094 1.00 9.53 75 TYR A CA 1
ATOM 595 C C . TYR A 1 77 ? 120.199 -73.429 -79.886 1.00 9.66 75 TYR A C 1
ATOM 596 O O . TYR A 1 77 ? 121.274 -73.540 -79.320 1.00 11.50 75 TYR A O 1
ATOM 605 N N . SER A 1 78 ? 119.805 -72.245 -80.344 1.00 8.49 76 SER A N 1
ATOM 606 C CA . SER A 1 78 ? 120.591 -71.046 -80.069 1.00 8.51 76 SER A CA 1
ATOM 607 C C . SER A 1 78 ? 120.778 -70.829 -78.605 1.00 8.61 76 SER A C 1
ATOM 608 O O . SER A 1 78 ? 119.892 -71.125 -77.793 1.00 10.15 76 SER A O 1
ATOM 611 N N . GLY A 1 79 ? 121.889 -70.254 -78.256 1.00 7.84 77 GLY A N 1
ATOM 612 C CA . GLY A 1 79 ? 122.205 -69.962 -76.878 1.00 8.46 77 GLY A CA 1
ATOM 613 C C . GLY A 1 79 ? 123.435 -70.654 -76.358 1.00 8.21 77 GLY A C 1
ATOM 614 O O . GLY A 1 79 ? 124.270 -71.148 -77.119 1.00 9.15 77 GLY A O 1
ATOM 615 N N . TYR A 1 80 ? 123.488 -70.707 -75.037 1.00 8.49 78 TYR A N 1
ATOM 616 C CA . TYR A 1 80 ? 124.715 -71.094 -74.347 1.00 8.51 78 TYR A CA 1
ATOM 617 C C . TYR A 1 80 ? 124.845 -72.611 -74.164 1.00 9.55 78 TYR A C 1
ATOM 618 O O . TYR A 1 80 ? 123.875 -73.308 -73.877 1.00 10.92 78 TYR A O 1
ATOM 627 N N . VAL A 1 81 ? 126.084 -73.060 -74.310 1.00 9.01 79 VAL A N 1
ATOM 628 C CA . VAL A 1 81 ? 126.504 -74.427 -74.040 1.00 9.92 79 VAL A CA 1
ATOM 629 C C . VAL A 1 81 ? 127.685 -74.330 -73.097 1.00 9.30 79 VAL A C 1
ATOM 630 O O . VAL A 1 81 ? 128.672 -73.667 -73.371 1.00 9.55 79 VAL A O 1
ATOM 634 N N . ALA A 1 82 ? 127.581 -74.928 -71.917 1.00 10.02 80 ALA A N 1
ATOM 635 C CA . ALA A 1 82 ? 128.685 -74.912 -70.964 1.00 10.73 80 ALA A CA 1
ATOM 636 C C . ALA A 1 82 ? 129.825 -75.818 -71.420 1.00 10.51 80 ALA A C 1
ATOM 637 O O . ALA A 1 82 ? 129.619 -76.802 -72.114 1.00 10.77 80 ALA A O 1
ATOM 639 N N . SER A 1 83 ? 131.022 -75.489 -70.985 1.00 10.34 81 SER A N 1
ATOM 640 C CA . SER A 1 83 ? 132.147 -76.402 -71.161 1.00 11.16 81 SER A CA 1
ATOM 641 C C . SER A 1 83 ? 131.800 -77.753 -70.543 1.00 10.59 81 SER A C 1
ATOM 642 O O . SER A 1 83 ? 131.367 -77.819 -69.372 1.00 12.34 81 SER A O 1
ATOM 645 N N . GLY A 1 84 ? 131.981 -78.822 -71.294 1.00 11.46 82 GLY A N 1
ATOM 646 C CA . GLY A 1 84 ? 131.654 -80.156 -70.848 1.00 12.34 82 GLY A CA 1
ATOM 647 C C . GLY A 1 84 ? 130.247 -80.636 -71.141 1.00 13.24 82 GLY A C 1
ATOM 648 O O . GLY A 1 84 ? 129.931 -81.780 -70.861 1.00 14.40 82 GLY A O 1
ATOM 649 N N . GLU A 1 85 ? 129.396 -79.768 -71.701 1.00 11.62 83 GLU A N 1
ATOM 650 C CA A GLU A 1 85 ? 127.995 -80.103 -71.915 0.70 12.19 83 GLU A CA 1
ATOM 651 C CA B GLU A 1 85 ? 127.994 -80.115 -71.911 0.30 12.70 83 GLU A CA 1
ATOM 652 C C . GLU A 1 85 ? 127.765 -80.873 -73.215 1.00 11.91 83 GLU A C 1
ATOM 653 O O . GLU A 1 85 ? 127.034 -81.871 -73.235 1.00 14.30 83 GLU A O 1
ATOM 664 N N . GLU A 1 86 ? 128.346 -80.404 -74.306 1.00 11.82 84 GLU A N 1
ATOM 665 C CA . GLU A 1 86 ? 128.158 -81.100 -75.572 1.00 11.30 84 GLU A CA 1
ATOM 666 C C . GLU A 1 86 ? 128.835 -82.453 -75.571 1.00 10.95 84 GLU A C 1
ATOM 667 O O . GLU A 1 86 ? 129.923 -82.592 -74.999 1.00 11.81 84 GLU A O 1
ATOM 673 N N . VAL A 1 87 ? 128.215 -83.413 -76.259 1.00 10.75 85 VAL A N 1
ATOM 674 C CA A VAL A 1 87 ? 128.728 -84.751 -76.465 0.50 12.46 85 VAL A CA 1
ATOM 675 C CA B VAL A 1 87 ? 128.906 -84.665 -76.475 0.50 12.15 85 VAL A CA 1
ATOM 676 C C . VAL A 1 87 ? 129.145 -84.942 -77.931 1.00 12.24 85 VAL A C 1
ATOM 677 O O . VAL A 1 87 ? 128.361 -84.616 -78.827 1.00 12.24 85 VAL A O 1
ATOM 684 N N . THR A 1 88 ? 130.328 -85.510 -78.152 1.00 11.61 86 THR A N 1
ATOM 685 C CA . THR A 1 88 ? 130.773 -85.979 -79.458 1.00 10.60 86 THR A CA 1
ATOM 686 C C . THR A 1 88 ? 131.236 -87.416 -79.240 1.00 10.80 86 THR A C 1
ATOM 687 O O . THR A 1 88 ? 132.155 -87.685 -78.442 1.00 11.39 86 THR A O 1
ATOM 691 N N . ALA A 1 89 ? 130.613 -88.365 -79.939 1.00 12.53 87 ALA A N 1
ATOM 692 C CA . ALA A 1 89 ? 131.013 -89.782 -79.827 1.00 14.36 87 ALA A CA 1
ATOM 693 C C . ALA A 1 89 ? 131.063 -90.235 -78.376 1.00 15.06 87 ALA A C 1
ATOM 694 O O . ALA A 1 89 ? 131.991 -90.943 -77.967 1.00 16.48 87 ALA A O 1
ATOM 696 N N . GLY A 1 90 ? 130.051 -89.822 -77.615 1.00 15.52 88 GLY A N 1
ATOM 697 C CA . GLY A 1 90 ? 129.905 -90.238 -76.231 1.00 17.45 88 GLY A CA 1
ATOM 698 C C . GLY A 1 90 ? 130.870 -89.642 -75.224 1.00 17.42 88 GLY A C 1
ATOM 699 O O . GLY A 1 90 ? 130.894 -90.092 -74.068 1.00 21.93 88 GLY A O 1
ATOM 700 N N . LYS A 1 91 ? 131.621 -88.625 -75.604 1.00 13.23 89 LYS A N 1
ATOM 701 C CA . LYS A 1 91 ? 132.576 -87.998 -74.716 1.00 13.41 89 LYS A CA 1
ATOM 702 C C . LYS A 1 91 ? 132.303 -86.512 -74.689 1.00 11.78 89 LYS A C 1
ATOM 703 O O . LYS A 1 91 ? 131.960 -85.914 -75.715 1.00 12.20 89 LYS A O 1
ATOM 709 N N . PRO A 1 92 ? 132.532 -85.868 -73.548 1.00 11.93 90 PRO A N 1
ATOM 710 C CA . PRO A 1 92 ? 132.223 -84.451 -73.443 1.00 11.20 90 PRO A CA 1
ATOM 711 C C . PRO A 1 92 ? 133.246 -83.588 -74.180 1.00 10.35 90 PRO A C 1
ATOM 712 O O . PRO A 1 92 ? 134.465 -83.821 -74.068 1.00 13.04 90 PRO A O 1
ATOM 716 N N . ASP A 1 93 ? 132.749 -82.574 -74.881 1.00 10.66 91 ASP A N 1
ATOM 717 C CA . ASP A 1 93 ? 133.584 -81.549 -75.480 1.00 11.27 91 ASP A CA 1
ATOM 718 C C . ASP A 1 93 ? 133.768 -80.380 -74.515 1.00 10.24 91 ASP A C 1
ATOM 719 O O . ASP A 1 93 ? 132.840 -80.043 -73.758 1.00 11.40 91 ASP A O 1
ATOM 724 N N . PHE A 1 94 ? 134.924 -79.764 -74.510 1.00 9.88 92 PHE A N 1
ATOM 725 C CA . PHE A 1 94 ? 135.227 -78.741 -73.534 1.00 9.91 92 PHE A CA 1
ATOM 726 C C . PHE A 1 94 ? 135.092 -77.258 -73.846 1.00 10.23 92 PHE A C 1
ATOM 727 O O . PHE A 1 94 ? 135.368 -76.472 -72.947 1.00 10.34 92 PHE A O 1
ATOM 735 N N . PRO A 1 95 ? 134.726 -76.821 -75.071 1.00 9.84 93 PRO A N 1
ATOM 736 C CA . PRO A 1 95 ? 134.495 -75.380 -75.158 1.00 9.53 93 PRO A CA 1
ATOM 737 C C . PRO A 1 95 ? 133.233 -74.965 -74.443 1.00 8.82 93 PRO A C 1
ATOM 738 O O . PRO A 1 95 ? 132.295 -75.742 -74.378 1.00 9.60 93 PRO A O 1
ATOM 742 N N . GLU A 1 96 ? 133.182 -73.700 -74.029 1.00 8.57 94 GLU A N 1
ATOM 743 C CA . GLU A 1 96 ? 131.886 -73.063 -73.832 1.00 8.90 94 GLU A CA 1
ATOM 744 C C . GLU A 1 96 ? 131.499 -72.411 -75.149 1.00 8.45 94 GLU A C 1
ATOM 745 O O . GLU A 1 96 ? 132.393 -71.973 -75.929 1.00 9.33 94 GLU A O 1
ATOM 751 N N . ILE A 1 97 ? 130.222 -72.373 -75.435 1.00 8.35 95 ILE A N 1
ATOM 752 C CA . ILE A 1 97 ? 129.758 -71.964 -76.747 1.00 8.79 95 ILE A CA 1
ATOM 753 C C . ILE A 1 97 ? 128.543 -71.075 -76.641 1.00 9.27 95 ILE A C 1
ATOM 754 O O . ILE A 1 97 ? 127.714 -71.263 -75.745 1.00 9.73 95 ILE A O 1
ATOM 759 N N . PHE A 1 98 ? 128.423 -70.123 -77.542 1.00 8.68 96 PHE A N 1
ATOM 760 C CA . PHE A 1 98 ? 127.147 -69.507 -77.803 1.00 9.01 96 PHE A CA 1
ATOM 761 C C . PHE A 1 98 ? 126.798 -69.810 -79.254 1.00 7.73 96 PHE A C 1
ATOM 762 O O . PHE A 1 98 ? 127.573 -69.466 -80.173 1.00 8.88 96 PHE A O 1
ATOM 770 N N . THR A 1 99 ? 125.682 -70.436 -79.485 1.00 7.89 97 THR A N 1
ATOM 771 C CA . THR A 1 99 ? 125.255 -70.810 -80.821 1.00 8.10 97 THR A CA 1
ATOM 772 C C . THR A 1 99 ? 124.217 -69.818 -81.301 1.00 7.65 97 THR A C 1
ATOM 773 O O . THR A 1 99 ? 123.239 -69.496 -80.606 1.00 8.23 97 THR A O 1
ATOM 777 N N . VAL A 1 100 ? 124.395 -69.321 -82.514 1.00 7.49 98 VAL A N 1
ATOM 778 C CA . VAL A 1 100 ? 123.473 -68.403 -83.141 1.00 8.41 98 VAL A CA 1
ATOM 779 C C . VAL A 1 100 ? 122.865 -69.082 -84.340 1.00 8.25 98 VAL A C 1
ATOM 780 O O . VAL A 1 100 ? 123.527 -69.250 -85.388 1.00 9.08 98 VAL A O 1
ATOM 784 N N . CYS A 1 101 ? 121.606 -69.469 -84.265 1.00 8.27 99 CYS A N 1
ATOM 785 C CA A CYS A 1 101 ? 120.919 -69.913 -85.474 0.20 11.44 99 CYS A CA 1
ATOM 786 C CA B CYS A 1 101 ? 120.814 -69.979 -85.389 0.80 8.99 99 CYS A CA 1
ATOM 787 C C . CYS A 1 101 ? 119.922 -68.842 -85.901 1.00 9.87 99 CYS A C 1
ATOM 788 O O . CYS A 1 101 ? 119.874 -67.742 -85.305 1.00 10.10 99 CYS A O 1
ATOM 793 N N . LYS A 1 102 ? 119.149 -69.116 -86.944 1.00 9.90 100 LYS A N 1
ATOM 794 C CA . LYS A 1 102 ? 118.211 -68.150 -87.500 1.00 10.25 100 LYS A CA 1
ATOM 795 C C . LYS A 1 102 ? 117.339 -67.597 -86.384 1.00 10.31 100 LYS A C 1
ATOM 796 O O . LYS A 1 102 ? 116.781 -68.337 -85.583 1.00 10.20 100 LYS A O 1
ATOM 802 N N . ASP A 1 103 ? 117.239 -66.275 -86.318 1.00 9.46 101 ASP A N 1
ATOM 803 C CA . ASP A 1 103 ? 116.610 -65.594 -85.188 1.00 10.30 101 ASP A CA 1
ATOM 804 C C . ASP A 1 103 ? 115.156 -65.303 -85.519 1.00 9.98 101 ASP A C 1
ATOM 805 O O . ASP A 1 103 ? 114.844 -64.308 -86.184 1.00 12.05 101 ASP A O 1
ATOM 810 N N . LEU A 1 104 ? 114.261 -66.213 -85.168 1.00 9.36 102 LEU A N 1
ATOM 811 C CA . LEU A 1 104 ? 112.861 -66.140 -85.557 1.00 10.60 102 LEU A CA 1
ATOM 812 C C . LEU A 1 104 ? 111.980 -65.844 -84.348 1.00 12.15 102 LEU A C 1
ATOM 813 O O . LEU A 1 104 ? 112.049 -66.513 -83.331 1.00 13.24 102 LEU A O 1
ATOM 818 N N . SER A 1 105 ? 111.135 -64.831 -84.475 1.00 13.03 103 SER A N 1
ATOM 819 C CA . SER A 1 105 ? 110.271 -64.467 -83.372 1.00 15.11 103 SER A CA 1
ATOM 820 C C . SER A 1 105 ? 109.150 -65.470 -83.195 1.00 13.24 103 SER A C 1
ATOM 821 O O . SER A 1 105 ? 108.859 -66.278 -84.092 1.00 12.45 103 SER A O 1
ATOM 824 N N . VAL A 1 106 ? 108.501 -65.414 -82.039 1.00 14.15 104 VAL A N 1
ATOM 825 C CA . VAL A 1 106 ? 107.397 -66.313 -81.787 1.00 14.58 104 VAL A CA 1
ATOM 826 C C . VAL A 1 106 ? 106.195 -66.020 -82.682 1.00 13.94 104 VAL A C 1
ATOM 827 O O . VAL A 1 106 ? 105.277 -66.808 -82.769 1.00 16.03 104 VAL A O 1
ATOM 831 N N . GLY A 1 107 ? 106.226 -64.893 -83.374 1.00 13.58 105 GLY A N 1
ATOM 832 C CA . GLY A 1 107 ? 105.238 -64.590 -84.381 1.00 14.56 105 GLY A CA 1
ATOM 833 C C . GLY A 1 107 ? 105.496 -65.180 -85.761 1.00 13.30 105 GLY A C 1
ATOM 834 O O . GLY A 1 107 ? 104.629 -65.127 -86.617 1.00 14.52 105 GLY A O 1
ATOM 835 N N . ASP A 1 108 ? 106.672 -65.756 -85.973 1.00 12.64 106 ASP A N 1
ATOM 836 C CA . ASP A 1 108 ? 106.951 -66.380 -87.244 1.00 11.34 106 ASP A CA 1
ATOM 837 C C . ASP A 1 108 ? 106.086 -67.609 -87.443 1.00 11.03 106 ASP A C 1
ATOM 838 O O . ASP A 1 108 ? 105.914 -68.404 -86.527 1.00 11.55 106 ASP A O 1
ATOM 843 N N . GLN A 1 109 ? 105.579 -67.808 -88.652 1.00 12.21 107 GLN A N 1
ATOM 844 C CA . GLN A 1 109 ? 104.677 -68.915 -88.881 1.00 11.57 107 GLN A CA 1
ATOM 845 C C . GLN A 1 109 ? 105.275 -70.288 -88.616 1.00 12.05 107 GLN A C 1
ATOM 846 O O . GLN A 1 109 ? 104.548 -71.201 -88.263 1.00 12.25 107 GLN A O 1
ATOM 852 N N . ARG A 1 110 ? 106.583 -70.446 -88.846 1.00 11.45 108 ARG A N 1
ATOM 853 C CA . ARG A 1 110 ? 107.208 -71.751 -88.636 1.00 11.30 108 ARG A CA 1
ATOM 854 C C . ARG A 1 110 ? 107.286 -72.032 -87.120 1.00 11.56 108 ARG A C 1
ATOM 855 O O . ARG A 1 110 ? 107.214 -73.172 -86.692 1.00 12.97 108 ARG A O 1
ATOM 863 N N . VAL A 1 111 ? 107.527 -70.986 -86.346 1.00 11.12 109 VAL A N 1
ATOM 864 C CA . VAL A 1 111 ? 107.529 -71.103 -84.895 1.00 10.64 109 VAL A CA 1
ATOM 865 C C . VAL A 1 111 ? 106.126 -71.423 -84.388 1.00 11.72 109 VAL A C 1
ATOM 866 O O . VAL A 1 111 ? 105.928 -72.324 -83.545 1.00 12.05 109 VAL A O 1
ATOM 870 N N . LYS A 1 112 ? 105.124 -70.706 -84.881 1.00 11.86 110 LYS A N 1
ATOM 871 C CA . LYS A 1 112 ? 103.748 -70.986 -84.501 1.00 12.38 110 LYS A CA 1
ATOM 872 C C . LYS A 1 112 ? 103.322 -72.405 -84.854 1.00 13.16 110 LYS A C 1
ATOM 873 O O . LYS A 1 112 ? 102.575 -73.033 -84.112 1.00 13.50 110 LYS A O 1
ATOM 879 N N . ALA A 1 113 ? 103.817 -72.930 -85.970 1.00 12.74 111 ALA A N 1
ATOM 880 C CA . ALA A 1 113 ? 103.516 -74.278 -86.373 1.00 13.11 111 ALA A CA 1
ATOM 881 C C . ALA A 1 113 ? 104.275 -75.309 -85.533 1.00 14.31 111 ALA A C 1
ATOM 882 O O . ALA A 1 113 ? 104.024 -76.504 -85.655 1.00 17.95 111 ALA A O 1
ATOM 884 N N . GLY A 1 114 ? 105.273 -74.866 -84.768 1.00 12.85 112 GLY A N 1
ATOM 885 C CA . GLY A 1 114 ? 106.050 -75.767 -83.955 1.00 12.84 112 GLY A CA 1
ATOM 886 C C . GLY A 1 114 ? 107.144 -76.553 -84.645 1.00 12.69 112 GLY A C 1
ATOM 887 O O . GLY A 1 114 ? 107.488 -77.660 -84.201 1.00 14.18 112 GLY A O 1
ATOM 888 N N . TRP A 1 115 ? 107.691 -76.019 -85.731 1.00 12.16 113 TRP A N 1
ATOM 889 C CA . TRP A 1 115 ? 108.778 -76.697 -86.421 1.00 12.57 113 TRP A CA 1
ATOM 890 C C . TRP A 1 115 ? 109.978 -76.858 -85.511 1.00 11.91 113 TRP A C 1
ATOM 891 O O . TRP A 1 115 ? 110.329 -75.940 -84.778 1.00 12.23 113 TRP A O 1
ATOM 902 N N . PRO A 1 116 ? 110.583 -78.051 -85.509 1.00 11.69 114 PRO A N 1
ATOM 903 C CA . PRO A 1 116 ? 111.743 -78.234 -84.645 1.00 11.50 114 PRO A CA 1
ATOM 904 C C . PRO A 1 116 ? 112.844 -77.233 -84.941 1.00 10.15 114 PRO A C 1
ATOM 905 O O . PRO A 1 116 ? 113.118 -76.912 -86.103 1.00 10.92 114 PRO A O 1
ATOM 909 N N . CYS A 1 117 ? 113.463 -76.752 -83.868 1.00 10.51 115 CYS A N 1
ATOM 910 C CA . CYS A 1 117 ? 114.667 -75.923 -83.920 1.00 9.40 115 CYS A CA 1
ATOM 911 C C . CYS A 1 117 ? 114.404 -74.452 -84.273 1.00 9.26 115 CYS A C 1
ATOM 912 O O . CYS A 1 117 ? 115.351 -73.676 -84.328 1.00 9.77 115 CYS A O 1
ATOM 915 N N . HIS A 1 118 ? 113.142 -74.075 -84.493 1.00 10.12 116 HIS A N 1
ATOM 916 C CA . HIS A 1 118 ? 112.785 -72.722 -84.888 1.00 10.13 116 HIS A CA 1
ATOM 917 C C . HIS A 1 118 ? 112.336 -71.868 -83.712 1.00 10.21 116 HIS A C 1
ATOM 918 O O . HIS A 1 118 ? 111.390 -72.215 -83.006 1.00 10.21 116 HIS A O 1
ATOM 925 N N . GLY A 1 119 ? 113.009 -70.749 -83.492 1.00 10.56 117 GLY A N 1
ATOM 926 C CA . GLY A 1 119 ? 112.638 -69.831 -82.420 1.00 10.39 117 GLY A CA 1
ATOM 927 C C . GLY A 1 119 ? 113.660 -68.733 -82.239 1.00 9.47 117 GLY A C 1
ATOM 928 O O . GLY A 1 119 ? 114.644 -68.633 -82.981 1.00 9.31 117 GLY A O 1
ATOM 929 N N . PRO A 1 120 ? 113.426 -67.862 -81.262 1.00 10.34 118 PRO A N 1
ATOM 930 C CA . PRO A 1 120 ? 114.262 -66.674 -81.102 1.00 10.96 118 PRO A CA 1
ATOM 931 C C . PRO A 1 120 ? 115.563 -66.950 -80.350 1.00 8.94 118 PRO A C 1
ATOM 932 O O . PRO A 1 120 ? 115.582 -67.686 -79.347 1.00 10.90 118 PRO A O 1
ATOM 936 N N . VAL A 1 121 ? 116.645 -66.327 -80.787 1.00 8.56 119 VAL A N 1
ATOM 937 C CA . VAL A 1 121 ? 117.923 -66.454 -80.100 1.00 9.19 119 VAL A CA 1
ATOM 938 C C . VAL A 1 121 ? 117.792 -65.813 -78.735 1.00 9.35 119 VAL A C 1
ATOM 939 O O . VAL A 1 121 ? 117.340 -64.669 -78.624 1.00 9.98 119 VAL A O 1
ATOM 943 N N . PRO A 1 122 ? 118.255 -66.478 -77.674 1.00 8.67 120 PRO A N 1
ATOM 944 C CA . PRO A 1 122 ? 118.253 -65.888 -76.326 1.00 9.54 120 PRO A CA 1
ATOM 945 C C . PRO A 1 122 ? 119.506 -65.048 -76.139 1.00 9.57 120 PRO A C 1
ATOM 946 O O . PRO A 1 122 ? 120.471 -65.459 -75.475 1.00 10.81 120 PRO A O 1
ATOM 950 N N . TRP A 1 123 ? 119.549 -63.884 -76.779 1.00 9.86 121 TRP A N 1
ATOM 951 C CA . TRP A 1 123 ? 120.734 -63.054 -76.783 1.00 9.45 121 TRP A CA 1
ATOM 952 C C . TRP A 1 123 ? 121.108 -62.604 -75.390 1.00 10.62 121 TRP A C 1
ATOM 953 O O . TRP A 1 123 ? 120.241 -62.259 -74.581 1.00 11.25 121 TRP A O 1
ATOM 964 N N . PRO A 1 124 ? 122.404 -62.446 -75.121 1.00 10.23 122 PRO A N 1
ATOM 965 C CA . PRO A 1 124 ? 122.775 -61.895 -73.815 1.00 12.02 122 PRO A CA 1
ATOM 966 C C . PRO A 1 124 ? 122.395 -60.447 -73.661 1.00 11.06 122 PRO A C 1
ATOM 967 O O . PRO A 1 124 ? 122.049 -60.039 -72.561 1.00 12.61 122 PRO A O 1
ATOM 971 N N . ASN A 1 125 ? 122.487 -59.693 -74.745 1.00 10.19 123 ASN A N 1
ATOM 972 C CA . ASN A 1 125 ? 122.140 -58.265 -74.780 1.00 10.24 123 ASN A CA 1
ATOM 973 C C . ASN A 1 125 ? 122.177 -57.832 -76.236 1.00 9.95 123 ASN A C 1
ATOM 974 O O . ASN A 1 125 ? 122.598 -58.590 -77.128 1.00 10.32 123 ASN A O 1
ATOM 979 N N . ASN A 1 126 ? 121.720 -56.623 -76.493 1.00 9.92 124 ASN A N 1
ATOM 980 C CA . ASN A 1 126 ? 121.555 -56.128 -77.857 1.00 11.03 124 ASN A CA 1
ATOM 981 C C . ASN A 1 126 ? 122.901 -55.770 -78.469 1.00 10.77 124 ASN A C 1
ATOM 982 O O . ASN A 1 126 ? 123.039 -55.767 -79.695 1.00 10.53 124 ASN A O 1
ATOM 987 N N . THR A 1 127 ? 123.906 -55.452 -77.666 1.00 10.45 125 THR A N 1
ATOM 988 C CA . THR A 1 127 ? 125.212 -55.044 -78.178 1.00 10.23 125 THR A CA 1
ATOM 989 C C . THR A 1 127 ? 125.933 -56.283 -78.717 1.00 10.57 125 THR A C 1
ATOM 990 O O . THR A 1 127 ? 126.474 -56.252 -79.820 1.00 10.60 125 THR A O 1
ATOM 994 N N . TYR A 1 128 ? 125.924 -57.372 -77.958 1.00 9.76 126 TYR A N 1
ATOM 995 C CA . TYR A 1 128 ? 126.422 -58.657 -78.430 1.00 9.66 126 TYR A CA 1
ATOM 996 C C . TYR A 1 128 ? 125.667 -59.083 -79.709 1.00 9.81 126 TYR A C 1
ATOM 997 O O . TYR A 1 128 ? 126.288 -59.524 -80.704 1.00 10.13 126 TYR A O 1
ATOM 1006 N N . GLN A 1 129 ? 124.349 -58.974 -79.694 1.00 9.66 127 GLN A N 1
ATOM 1007 C CA . GLN A 1 129 ? 123.533 -59.325 -80.838 1.00 10.26 127 GLN A CA 1
ATOM 1008 C C . GLN A 1 129 ? 124.009 -58.614 -82.085 1.00 10.40 127 GLN A C 1
ATOM 1009 O O . GLN A 1 129 ? 124.196 -59.221 -83.141 1.00 10.10 127 GLN A O 1
ATOM 1015 N N . LYS A 1 130 ? 124.189 -57.303 -82.008 1.00 9.99 128 LYS A N 1
ATOM 1016 C CA . LYS A 1 130 ? 124.557 -56.539 -83.181 1.00 10.72 128 LYS A CA 1
ATOM 1017 C C . LYS A 1 130 ? 125.926 -56.985 -83.691 1.00 10.33 128 LYS A C 1
ATOM 1018 O O . LYS A 1 130 ? 126.124 -57.135 -84.913 1.00 10.45 128 LYS A O 1
ATOM 1024 N N . SER A 1 131 ? 126.895 -57.186 -82.809 1.00 10.25 129 SER A N 1
ATOM 1025 C CA . SER A 1 131 ? 128.216 -57.628 -83.235 1.00 10.84 129 SER A CA 1
ATOM 1026 C C . SER A 1 131 ? 128.124 -58.970 -83.972 1.00 9.92 129 SER A C 1
ATOM 1027 O O . SER A 1 131 ? 128.746 -59.160 -85.023 1.00 10.75 129 SER A O 1
ATOM 1030 N N . MET A 1 132 ? 127.321 -59.897 -83.475 1.00 9.76 130 MET A N 1
ATOM 1031 C CA . MET A 1 132 ? 127.256 -61.201 -84.100 1.00 9.50 130 MET A CA 1
ATOM 1032 C C . MET A 1 132 ? 126.455 -61.185 -85.396 1.00 9.42 130 MET A C 1
ATOM 1033 O O . MET A 1 132 ? 126.850 -61.849 -86.372 1.00 10.20 130 MET A O 1
ATOM 1038 N N . LYS A 1 133 ? 125.345 -60.465 -85.437 1.00 9.52 131 LYS A N 1
ATOM 1039 C CA . LYS A 1 133 ? 124.563 -60.361 -86.659 1.00 9.90 131 LYS A CA 1
ATOM 1040 C C . LYS A 1 133 ? 125.372 -59.704 -87.778 1.00 9.82 131 LYS A C 1
ATOM 1041 O O . LYS A 1 133 ? 125.371 -60.204 -88.913 1.00 10.77 131 LYS A O 1
ATOM 1047 N N . THR A 1 134 ? 126.106 -58.648 -87.491 1.00 9.76 132 THR A N 1
ATOM 1048 C CA . THR A 1 134 ? 126.924 -57.981 -88.493 1.00 9.99 132 THR A CA 1
ATOM 1049 C C . THR A 1 134 ? 127.972 -58.941 -88.999 1.00 9.30 132 THR A C 1
ATOM 1050 O O . THR A 1 134 ? 128.231 -59.003 -90.219 1.00 9.65 132 THR A O 1
ATOM 1054 N N . PHE A 1 135 ? 128.607 -59.683 -88.115 1.00 9.00 133 PHE A N 1
ATOM 1055 C CA . PHE A 1 135 ? 129.625 -60.654 -88.553 1.00 8.67 133 PHE A CA 1
ATOM 1056 C C . PHE A 1 135 ? 129.023 -61.740 -89.437 1.00 8.64 133 PHE A C 1
ATOM 1057 O O . PHE A 1 135 ? 129.556 -62.047 -90.493 1.00 9.01 133 PHE A O 1
ATOM 1065 N N . MET A 1 136 ? 127.889 -62.282 -89.041 1.00 8.66 134 MET A N 1
ATOM 1066 C CA . MET A 1 136 ? 127.237 -63.358 -89.787 1.00 9.01 134 MET A CA 1
ATOM 1067 C C . MET A 1 136 ? 126.749 -62.865 -91.144 1.00 9.02 134 MET A C 1
ATOM 1068 O O . MET A 1 136 ? 126.792 -63.625 -92.109 1.00 9.47 134 MET A O 1
ATOM 1073 N N . GLU A 1 137 ? 126.300 -61.626 -91.254 1.00 9.09 135 GLU A N 1
ATOM 1074 C CA . GLU A 1 137 ? 125.921 -61.113 -92.563 1.00 10.33 135 GLU A CA 1
ATOM 1075 C C . GLU A 1 137 ? 127.121 -61.072 -93.484 1.00 9.84 135 GLU A C 1
ATOM 1076 O O . GLU A 1 137 ? 127.041 -61.445 -94.692 1.00 10.53 135 GLU A O 1
ATOM 1082 N N . GLU A 1 138 ? 128.274 -60.655 -92.987 1.00 9.35 136 GLU A N 1
ATOM 1083 C CA . GLU A 1 138 ? 129.485 -60.592 -93.779 1.00 9.59 136 GLU A CA 1
ATOM 1084 C C . GLU A 1 138 ? 129.921 -62.005 -94.159 1.00 9.28 136 GLU A C 1
ATOM 1085 O O . GLU A 1 138 ? 130.312 -62.266 -95.316 1.00 10.40 136 GLU A O 1
ATOM 1091 N N . LEU A 1 139 ? 129.879 -62.934 -93.212 1.00 9.22 137 LEU A N 1
ATOM 1092 C CA . LEU A 1 139 ? 130.247 -64.305 -93.476 1.00 9.50 137 LEU A CA 1
ATOM 1093 C C . LEU A 1 139 ? 129.363 -64.889 -94.577 1.00 9.20 137 LEU A C 1
ATOM 1094 O O . LEU A 1 139 ? 129.830 -65.649 -95.450 1.00 9.66 137 LEU A O 1
ATOM 1099 N N . GLY A 1 140 ? 128.083 -64.549 -94.546 1.00 8.99 138 GLY A N 1
ATOM 1100 C CA . GLY A 1 140 ? 127.156 -65.046 -95.541 1.00 9.72 138 GLY A CA 1
ATOM 1101 C C . GLY A 1 140 ? 127.473 -64.568 -96.936 1.00 9.59 138 GLY A C 1
ATOM 1102 O O . GLY A 1 140 ? 127.359 -65.325 -97.928 1.00 10.27 138 GLY A O 1
ATOM 1103 N N . LEU A 1 141 ? 127.920 -63.329 -97.072 1.00 9.07 139 LEU A N 1
ATOM 1104 C CA . LEU A 1 141 ? 128.338 -62.869 -98.395 1.00 9.91 139 LEU A CA 1
ATOM 1105 C C . LEU A 1 141 ? 129.484 -63.725 -98.915 1.00 9.58 139 LEU A C 1
ATOM 1106 O O . LEU A 1 141 ? 129.539 -64.024 -100.118 1.00 10.25 139 LEU A O 1
ATOM 1111 N N . ALA A 1 142 ? 130.440 -64.088 -98.062 1.00 9.45 140 ALA A N 1
ATOM 1112 C CA . ALA A 1 142 ? 131.533 -64.954 -98.458 1.00 9.81 140 ALA A CA 1
ATOM 1113 C C . ALA A 1 142 ? 131.031 -66.350 -98.817 1.00 9.16 140 ALA A C 1
ATOM 1114 O O . ALA A 1 142 ? 131.452 -66.932 -99.824 1.00 9.36 140 ALA A O 1
ATOM 1116 N N . GLY A 1 143 ? 130.105 -66.889 -98.025 1.00 9.04 141 GLY A N 1
ATOM 1117 C CA . GLY A 1 143 ? 129.541 -68.187 -98.323 1.00 9.33 141 GLY A CA 1
ATOM 1118 C C . GLY A 1 143 ? 128.930 -68.226 -99.715 1.00 9.01 141 GLY A C 1
ATOM 1119 O O . GLY A 1 143 ? 129.117 -69.179 -100.451 1.00 9.31 141 GLY A O 1
ATOM 1120 N N . GLU A 1 144 ? 128.162 -67.201 -100.063 1.00 9.33 142 GLU A N 1
ATOM 1121 C CA . GLU A 1 144 ? 127.521 -67.171 -101.372 1.00 10.04 142 GLU A CA 1
ATOM 1122 C C . GLU A 1 144 ? 128.553 -67.074 -102.485 1.00 10.07 142 GLU A C 1
ATOM 1123 O O . GLU A 1 144 ? 128.440 -67.794 -103.496 1.00 10.12 142 GLU A O 1
ATOM 1129 N N . ARG A 1 145 ? 129.596 -66.290 -102.315 1.00 10.60 143 ARG A N 1
ATOM 1130 C CA . ARG A 1 145 ? 130.668 -66.253 -103.351 1.00 10.23 143 ARG A CA 1
ATOM 1131 C C . ARG A 1 145 ? 131.282 -67.619 -103.521 1.00 9.33 143 ARG A C 1
ATOM 1132 O O . ARG A 1 145 ? 131.528 -68.059 -104.657 1.00 10.06 143 ARG A O 1
ATOM 1140 N N . LEU A 1 146 ? 131.573 -68.288 -102.406 1.00 9.42 144 LEU A N 1
ATOM 1141 C CA . LEU A 1 146 ? 132.197 -69.583 -102.424 1.00 9.71 144 LEU A CA 1
ATOM 1142 C C . LEU A 1 146 ? 131.307 -70.609 -103.100 1.00 9.74 144 LEU A C 1
ATOM 1143 O O . LEU A 1 146 ? 131.819 -71.446 -103.854 1.00 10.56 144 LEU A O 1
ATOM 1148 N N . LEU A 1 147 ? 130.004 -70.566 -102.887 1.00 9.32 145 LEU A N 1
ATOM 1149 C CA . LEU A 1 147 ? 129.106 -71.521 -103.511 1.00 10.32 145 LEU A CA 1
ATOM 1150 C C . LEU A 1 147 ? 128.983 -71.273 -105.007 1.00 11.33 145 LEU A C 1
ATOM 1151 O O . LEU A 1 147 ? 128.841 -72.253 -105.750 1.00 10.94 145 LEU A O 1
ATOM 1156 N N . LYS A 1 148 ? 129.012 -70.012 -105.439 1.00 10.53 146 LYS A N 1
ATOM 1157 C CA . LYS A 1 148 ? 129.008 -69.750 -106.880 1.00 10.20 146 LYS A CA 1
ATOM 1158 C C . LYS A 1 148 ? 130.303 -70.293 -107.486 1.00 11.14 146 LYS A C 1
ATOM 1159 O O . LYS A 1 148 ? 130.294 -70.901 -108.558 1.00 11.03 146 LYS A O 1
ATOM 1165 N N . LEU A 1 149 ? 131.428 -70.016 -106.879 1.00 10.85 147 LEU A N 1
ATOM 1166 C CA . LEU A 1 149 ? 132.703 -70.497 -107.395 1.00 10.19 147 LEU A CA 1
ATOM 1167 C C . LEU A 1 149 ? 132.759 -72.010 -107.398 1.00 11.21 147 LEU A C 1
ATOM 1168 O O . LEU A 1 149 ? 133.347 -72.599 -108.331 1.00 12.75 147 LEU A O 1
ATOM 1173 N N . THR A 1 150 ? 132.208 -72.672 -106.391 1.00 11.48 148 THR A N 1
ATOM 1174 C CA . THR A 1 150 ? 132.261 -74.123 -106.353 1.00 11.59 148 THR A CA 1
ATOM 1175 C C . THR A 1 150 ? 131.444 -74.695 -107.511 1.00 12.94 148 THR A C 1
ATOM 1176 O O . THR A 1 150 ? 131.887 -75.626 -108.202 1.00 13.17 148 THR A O 1
ATOM 1180 N N . ALA A 1 151 ? 130.276 -74.146 -107.756 1.00 12.23 149 ALA A N 1
ATOM 1181 C CA . ALA A 1 151 ? 129.477 -74.583 -108.909 1.00 11.93 149 ALA A CA 1
ATOM 1182 C C . ALA A 1 151 ? 130.250 -74.393 -110.215 1.00 11.82 149 ALA A C 1
ATOM 1183 O O . ALA A 1 151 ? 130.373 -75.329 -111.028 1.00 13.19 149 ALA A O 1
ATOM 1185 N N . LEU A 1 152 ? 130.869 -73.231 -110.372 1.00 12.10 150 LEU A N 1
ATOM 1186 C CA . LEU A 1 152 ? 131.608 -72.937 -111.605 1.00 12.88 150 LEU A CA 1
ATOM 1187 C C . LEU A 1 152 ? 132.794 -73.884 -111.769 1.00 14.08 150 LEU A C 1
ATOM 1188 O O . LEU A 1 152 ? 133.100 -74.340 -112.900 1.00 15.29 150 LEU A O 1
ATOM 1193 N N . GLY A 1 153 ? 133.479 -74.203 -110.683 1.00 13.86 151 GLY A N 1
ATOM 1194 C CA . GLY A 1 153 ? 134.629 -75.103 -110.740 1.00 14.93 151 GLY A CA 1
ATOM 1195 C C . GLY A 1 153 ? 134.254 -76.508 -111.172 1.00 15.29 151 GLY A C 1
ATOM 1196 O O . GLY A 1 153 ? 135.078 -77.195 -111.798 1.00 16.98 151 GLY A O 1
ATOM 1197 N N . PHE A 1 154 ? 133.030 -76.943 -110.887 1.00 13.37 152 PHE A N 1
ATOM 1198 C CA . PHE A 1 154 ? 132.468 -78.203 -111.352 1.00 12.93 152 PHE A CA 1
ATOM 1199 C C . PHE A 1 154 ? 131.756 -78.067 -112.703 1.00 13.53 152 PHE A C 1
ATOM 1200 O O . PHE A 1 154 ? 131.159 -79.022 -113.203 1.00 15.06 152 PHE A O 1
ATOM 1208 N N . GLU A 1 155 ? 131.845 -76.883 -113.304 1.00 13.84 153 GLU A N 1
ATOM 1209 C CA . GLU A 1 155 ? 131.215 -76.576 -114.593 1.00 15.08 153 GLU A CA 1
ATOM 1210 C C . GLU A 1 155 ? 129.713 -76.811 -114.530 1.00 14.31 153 GLU A C 1
ATOM 1211 O O . GLU A 1 155 ? 129.081 -77.271 -115.510 1.00 15.97 153 GLU A O 1
ATOM 1217 N N . LEU A 1 156 ? 129.148 -76.464 -113.370 1.00 13.91 154 LEU A N 1
ATOM 1218 C CA . LEU A 1 156 ? 127.704 -76.492 -113.180 1.00 14.91 154 LEU A CA 1
ATOM 1219 C C . LEU A 1 156 ? 127.110 -75.084 -113.287 1.00 14.02 154 LEU A C 1
ATOM 1220 O O . LEU A 1 156 ? 127.826 -74.092 -113.133 1.00 14.34 154 LEU A O 1
ATOM 1225 N N . PRO A 1 157 ? 125.794 -75.013 -113.518 1.00 14.93 155 PRO A N 1
ATOM 1226 C CA . PRO A 1 157 ? 125.149 -73.696 -113.497 1.00 14.59 155 PRO A CA 1
ATOM 1227 C C . PRO A 1 157 ? 125.504 -72.927 -112.228 1.00 13.14 155 PRO A C 1
ATOM 1228 O O . PRO A 1 157 ? 125.497 -73.501 -111.137 1.00 13.56 155 PRO A O 1
ATOM 1232 N N . ILE A 1 158 ? 125.847 -71.661 -112.372 1.00 12.96 156 ILE A N 1
ATOM 1233 C CA . ILE A 1 158 ? 126.373 -70.842 -111.306 1.00 13.30 156 ILE A CA 1
ATOM 1234 C C . ILE A 1 158 ? 125.499 -70.832 -110.070 1.00 14.07 156 ILE A C 1
ATOM 1235 O O . ILE A 1 158 ? 126.032 -70.689 -108.962 1.00 14.21 156 ILE A O 1
ATOM 1240 N N . ASN A 1 159 ? 124.187 -70.984 -110.219 1.00 14.20 157 ASN A N 1
ATOM 1241 C CA . ASN A 1 159 ? 123.263 -70.921 -109.072 1.00 15.84 157 ASN A CA 1
ATOM 1242 C C . ASN A 1 159 ? 122.961 -72.298 -108.484 1.00 13.66 157 ASN A C 1
ATOM 1243 O O . ASN A 1 159 ? 122.057 -72.414 -107.657 1.00 13.75 157 ASN A O 1
ATOM 1248 N N . THR A 1 160 ? 123.710 -73.329 -108.861 1.00 13.18 158 THR A N 1
ATOM 1249 C CA . THR A 1 160 ? 123.346 -74.673 -108.422 1.00 13.67 158 THR A CA 1
ATOM 1250 C C . THR A 1 160 ? 123.238 -74.779 -106.891 1.00 13.42 158 THR A C 1
ATOM 1251 O O . THR A 1 160 ? 122.265 -75.363 -106.389 1.00 14.27 158 THR A O 1
ATOM 1255 N N . PHE A 1 161 ? 124.226 -74.260 -106.156 1.00 11.27 159 PHE A N 1
ATOM 1256 C CA . PHE A 1 161 ? 124.195 -74.384 -104.716 1.00 11.52 159 PHE A CA 1
ATOM 1257 C C . PHE A 1 161 ? 123.455 -73.219 -104.075 1.00 11.77 159 PHE A C 1
ATOM 1258 O O . PHE A 1 161 ? 122.773 -73.416 -103.055 1.00 12.31 159 PHE A O 1
ATOM 1266 N N . THR A 1 162 ? 123.600 -72.003 -104.611 1.00 11.31 160 THR A N 1
ATOM 1267 C CA . THR A 1 162 ? 122.904 -70.868 -104.018 1.00 12.31 160 THR A CA 1
ATOM 1268 C C . THR A 1 162 ? 121.381 -71.002 -104.146 1.00 12.33 160 THR A C 1
ATOM 1269 O O . THR A 1 162 ? 120.661 -70.440 -103.316 1.00 12.25 160 THR A O 1
ATOM 1273 N N . ASP A 1 163 ? 120.869 -71.781 -105.097 1.00 12.26 161 ASP A N 1
ATOM 1274 C CA . ASP A 1 163 ? 119.443 -72.056 -105.155 1.00 13.60 161 ASP A CA 1
ATOM 1275 C C . ASP A 1 163 ? 118.961 -72.826 -103.935 1.00 14.72 161 ASP A C 1
ATOM 1276 O O . ASP A 1 163 ? 117.742 -72.919 -103.743 1.00 18.51 161 ASP A O 1
ATOM 1281 N N . LEU A 1 164 ? 119.864 -73.467 -103.210 1.00 12.88 162 LEU A N 1
ATOM 1282 C CA . LEU A 1 164 ? 119.509 -74.219 -102.001 1.00 13.92 162 LEU A CA 1
ATOM 1283 C C . LEU A 1 164 ? 119.611 -73.377 -100.739 1.00 13.09 162 LEU A C 1
ATOM 1284 O O . LEU A 1 164 ? 119.145 -73.795 -99.690 1.00 13.02 162 LEU A O 1
ATOM 1289 N N . THR A 1 165 ? 120.275 -72.222 -100.817 1.00 12.94 163 THR A N 1
ATOM 1290 C CA . THR A 1 165 ? 120.611 -71.443 -99.628 1.00 11.71 163 THR A CA 1
ATOM 1291 C C . THR A 1 165 ? 119.757 -70.182 -99.501 1.00 12.69 163 THR A C 1
ATOM 1292 O O . THR A 1 165 ? 120.060 -69.321 -98.660 1.00 11.83 163 THR A O 1
ATOM 1296 N N . ARG A 1 166 ? 118.679 -70.058 -100.269 1.00 13.05 164 ARG A N 1
ATOM 1297 C CA . ARG A 1 166 ? 117.783 -68.949 -100.071 1.00 13.68 164 ARG A CA 1
ATOM 1298 C C . ARG A 1 166 ? 117.137 -69.141 -98.697 1.00 13.16 164 ARG A C 1
ATOM 1299 O O . ARG A 1 166 ? 116.603 -70.203 -98.385 1.00 13.16 164 ARG A O 1
ATOM 1307 N N . ASP A 1 167 ? 117.155 -68.101 -97.876 1.00 12.07 165 ASP A N 1
ATOM 1308 C CA . ASP A 1 167 ? 116.772 -68.227 -96.456 1.00 11.47 165 ASP A CA 1
ATOM 1309 C C . ASP A 1 167 ? 117.444 -69.428 -95.810 1.00 11.12 165 ASP A C 1
ATOM 1310 O O . ASP A 1 167 ? 116.853 -70.128 -94.986 1.00 11.19 165 ASP A O 1
ATOM 1315 N N . GLY A 1 168 ? 118.713 -69.619 -96.127 1.00 10.70 166 GLY A N 1
ATOM 1316 C CA . GLY A 1 168 ? 119.471 -70.749 -95.636 1.00 10.97 166 GLY A CA 1
ATOM 1317 C C . GLY A 1 168 ? 119.562 -70.784 -94.122 1.00 9.28 166 GLY A C 1
ATOM 1318 O O . GLY A 1 168 ? 119.519 -69.720 -93.469 1.00 9.99 166 GLY A O 1
ATOM 1319 N N . TRP A 1 169 ? 119.745 -71.984 -93.574 1.00 8.92 167 TRP A N 1
ATOM 1320 C CA . TRP A 1 169 ? 119.780 -72.191 -92.126 1.00 8.76 167 TRP A CA 1
ATOM 1321 C C . TRP A 1 169 ? 121.169 -71.899 -91.593 1.00 8.62 167 TRP A C 1
ATOM 1322 O O . TRP A 1 169 ? 121.754 -72.690 -90.843 1.00 9.40 167 TRP A O 1
ATOM 1333 N N . HIS A 1 170 ? 121.725 -70.755 -91.926 1.00 8.17 168 HIS A N 1
ATOM 1334 C CA . HIS A 1 170 ? 123.051 -70.405 -91.532 1.00 8.23 168 HIS A CA 1
ATOM 1335 C C . HIS A 1 170 ? 123.128 -70.271 -90.028 1.00 7.62 168 HIS A C 1
ATOM 1336 O O . HIS A 1 170 ? 122.181 -69.796 -89.383 1.00 8.82 168 HIS A O 1
ATOM 1343 N N . HIS A 1 171 ? 124.242 -70.682 -89.458 1.00 7.35 169 HIS A N 1
ATOM 1344 C CA . HIS A 1 171 ? 124.382 -70.581 -88.011 1.00 7.29 169 HIS A CA 1
ATOM 1345 C C . HIS A 1 171 ? 125.829 -70.470 -87.638 1.00 7.91 169 HIS A C 1
ATOM 1346 O O . HIS A 1 171 ? 126.704 -70.675 -88.510 1.00 8.47 169 HIS A O 1
ATOM 1353 N N . MET A 1 172 ? 126.127 -70.162 -86.371 1.00 7.34 170 MET A N 1
ATOM 1354 C CA . MET A 1 172 ? 127.497 -69.923 -85.983 1.00 7.37 170 MET A CA 1
ATOM 1355 C C . MET A 1 172 ? 127.663 -70.439 -84.565 1.00 8.10 170 MET A C 1
ATOM 1356 O O . MET A 1 172 ? 126.812 -70.236 -83.686 1.00 9.44 170 MET A O 1
ATOM 1361 N N . ARG A 1 173 ? 128.815 -71.029 -84.294 1.00 7.44 171 ARG A N 1
ATOM 1362 C CA . ARG A 1 173 ? 129.242 -71.430 -82.970 1.00 7.59 171 ARG A CA 1
ATOM 1363 C C . ARG A 1 173 ? 130.362 -70.524 -82.533 1.00 7.58 171 ARG A C 1
ATOM 1364 O O . ARG A 1 173 ? 131.449 -70.471 -83.159 1.00 8.15 171 ARG A O 1
ATOM 1372 N N . VAL A 1 174 ? 130.118 -69.750 -81.464 1.00 7.36 172 VAL A N 1
ATOM 1373 C CA . VAL A 1 174 ? 131.076 -68.788 -80.946 1.00 7.26 172 VAL A CA 1
ATOM 1374 C C . VAL A 1 174 ? 131.718 -69.471 -79.756 1.00 8.39 172 VAL A C 1
ATOM 1375 O O . VAL A 1 174 ? 131.068 -69.679 -78.719 1.00 8.94 172 VAL A O 1
ATOM 1379 N N . LEU A 1 175 ? 132.969 -69.860 -79.881 1.00 7.54 173 LEU A N 1
ATOM 1380 C CA . LEU A 1 175 ? 133.637 -70.814 -78.981 1.00 7.74 173 LEU A CA 1
ATOM 1381 C C . LEU A 1 175 ? 134.748 -70.193 -78.160 1.00 7.92 173 LEU A C 1
ATOM 1382 O O . LEU A 1 175 ? 135.532 -69.392 -78.631 1.00 8.81 173 LEU A O 1
ATOM 1387 N N . ARG A 1 176 ? 134.841 -70.660 -76.906 1.00 8.58 174 ARG A N 1
ATOM 1388 C CA . ARG A 1 176 ? 136.026 -70.456 -76.074 1.00 8.67 174 ARG A CA 1
ATOM 1389 C C . ARG A 1 176 ? 136.452 -71.790 -75.522 1.00 8.64 174 ARG A C 1
ATOM 1390 O O . ARG A 1 176 ? 135.720 -72.437 -74.777 1.00 9.52 174 ARG A O 1
ATOM 1398 N N . PHE A 1 177 ? 137.688 -72.178 -75.816 1.00 8.62 175 PHE A N 1
ATOM 1399 C CA . PHE A 1 177 ? 138.294 -73.400 -75.309 1.00 9.87 175 PHE A CA 1
ATOM 1400 C C . PHE A 1 177 ? 139.152 -73.050 -74.109 1.00 9.82 175 PHE A C 1
ATOM 1401 O O . PHE A 1 177 ? 139.977 -72.166 -74.163 1.00 10.94 175 PHE A O 1
ATOM 1409 N N . PRO A 1 178 ? 138.982 -73.770 -72.984 1.00 10.47 176 PRO A N 1
ATOM 1410 C CA . PRO A 1 178 ? 139.842 -73.553 -71.822 1.00 11.56 176 PRO A CA 1
ATOM 1411 C C . PRO A 1 178 ? 141.250 -74.069 -72.105 1.00 11.29 176 PRO A C 1
ATOM 1412 O O . PRO A 1 178 ? 141.492 -74.796 -73.062 1.00 10.58 176 PRO A O 1
ATOM 1416 N N . PRO A 1 179 ? 142.189 -73.703 -71.224 1.00 12.09 177 PRO A N 1
ATOM 1417 C CA . PRO A 1 179 ? 143.495 -74.377 -71.265 1.00 12.56 177 PRO A CA 1
ATOM 1418 C C . PRO A 1 179 ? 143.425 -75.851 -70.964 1.00 13.53 177 PRO A C 1
ATOM 1419 O O . PRO A 1 179 ? 142.548 -76.346 -70.209 1.00 14.84 177 PRO A O 1
ATOM 1423 N N . GLN A 1 180 ? 144.384 -76.574 -71.494 1.00 12.47 178 GLN A N 1
ATOM 1424 C CA . GLN A 1 180 ? 144.542 -78.017 -71.211 1.00 13.96 178 GLN A CA 1
ATOM 1425 C C . GLN A 1 180 ? 144.975 -78.247 -69.779 1.00 14.18 178 GLN A C 1
ATOM 1426 O O . GLN A 1 180 ? 145.465 -77.306 -69.129 1.00 14.35 178 GLN A O 1
ATOM 1432 N N . THR A 1 181 ? 144.874 -79.505 -69.342 1.00 14.36 179 THR A N 1
ATOM 1433 C CA . THR A 1 181 ? 145.564 -79.991 -68.142 1.00 14.40 179 THR A CA 1
ATOM 1434 C C . THR A 1 181 ? 146.522 -81.094 -68.579 1.00 14.72 179 THR A C 1
ATOM 1435 O O . THR A 1 181 ? 146.641 -81.392 -69.766 1.00 17.31 179 THR A O 1
ATOM 1439 N N . SER A 1 182 ? 147.245 -81.675 -67.621 1.00 17.94 180 SER A N 1
ATOM 1440 C CA . SER A 1 182 ? 148.249 -82.643 -67.998 1.00 20.49 180 SER A CA 1
ATOM 1441 C C . SER A 1 182 ? 147.600 -83.918 -68.516 1.00 17.44 180 SER A C 1
ATOM 1442 O O . SER A 1 182 ? 148.293 -84.731 -69.156 1.00 19.82 180 SER A O 1
ATOM 1445 N N . THR A 1 183 ? 146.311 -84.124 -68.244 1.00 14.29 181 THR A N 1
ATOM 1446 C CA . THR A 1 183 ? 145.634 -85.363 -68.592 1.00 15.02 181 THR A CA 1
ATOM 1447 C C . THR A 1 183 ? 144.370 -85.135 -69.407 1.00 14.56 181 THR A C 1
ATOM 1448 O O . THR A 1 183 ? 143.675 -86.102 -69.752 1.00 18.18 181 THR A O 1
ATOM 1452 N N . LEU A 1 184 ? 144.021 -83.896 -69.707 1.00 11.78 182 LEU A N 1
ATOM 1453 C CA . LEU A 1 184 ? 142.920 -83.653 -70.651 1.00 11.61 182 LEU A CA 1
ATOM 1454 C C . LEU A 1 184 ? 143.337 -82.633 -71.662 1.00 10.51 182 LEU A C 1
ATOM 1455 O O . LEU A 1 184 ? 143.642 -81.497 -71.312 1.00 12.93 182 LEU A O 1
ATOM 1460 N N . SER A 1 185 ? 143.333 -83.009 -72.935 1.00 10.43 183 SER A N 1
ATOM 1461 C CA . SER A 1 185 ? 143.559 -82.019 -73.996 1.00 11.50 183 SER A CA 1
ATOM 1462 C C . SER A 1 185 ? 142.514 -82.080 -75.090 1.00 10.10 183 SER A C 1
ATOM 1463 O O . SER A 1 185 ? 142.663 -81.411 -76.105 1.00 11.05 183 SER A O 1
ATOM 1466 N N . ARG A 1 186 ? 141.461 -82.851 -74.936 1.00 11.70 184 ARG A N 1
ATOM 1467 C CA A ARG A 1 186 ? 140.422 -82.895 -75.946 0.50 12.17 184 ARG A CA 1
ATOM 1468 C CA B ARG A 1 186 ? 140.412 -82.923 -75.942 0.50 12.25 184 ARG A CA 1
ATOM 1469 C C . ARG A 1 186 ? 139.513 -81.703 -75.846 1.00 12.10 184 ARG A C 1
ATOM 1470 O O . ARG A 1 186 ? 138.789 -81.520 -74.853 1.00 15.41 184 ARG A O 1
ATOM 1485 N N . GLY A 1 187 ? 139.528 -80.870 -76.881 1.00 10.67 185 GLY A N 1
ATOM 1486 C CA . GLY A 1 187 ? 138.628 -79.740 -76.990 1.00 10.40 185 GLY A CA 1
ATOM 1487 C C . GLY A 1 187 ? 137.322 -80.151 -77.606 1.00 10.55 185 GLY A C 1
ATOM 1488 O O . GLY A 1 187 ? 136.273 -80.101 -76.947 1.00 10.66 185 GLY A O 1
ATOM 1489 N N . ILE A 1 188 ? 137.367 -80.563 -78.878 1.00 10.21 186 ILE A N 1
ATOM 1490 C CA . ILE A 1 188 ? 136.242 -81.217 -79.540 1.00 10.09 186 ILE A CA 1
ATOM 1491 C C . ILE A 1 188 ? 136.785 -82.480 -80.161 1.00 10.19 186 ILE A C 1
ATOM 1492 O O . ILE A 1 188 ? 137.839 -82.462 -80.804 1.00 9.80 186 ILE A O 1
ATOM 1497 N N . GLY A 1 189 ? 136.058 -83.563 -80.017 1.00 10.81 187 GLY A N 1
ATOM 1498 C CA . GLY A 1 189 ? 136.405 -84.799 -80.709 1.00 10.93 187 GLY A CA 1
ATOM 1499 C C . GLY A 1 189 ? 136.321 -84.658 -82.215 1.00 10.49 187 GLY A C 1
ATOM 1500 O O . GLY A 1 189 ? 135.702 -83.756 -82.751 1.00 10.31 187 GLY A O 1
ATOM 1501 N N . ALA A 1 190 ? 136.926 -85.607 -82.891 1.00 10.61 188 ALA A N 1
ATOM 1502 C CA . ALA A 1 190 ? 136.868 -85.639 -84.345 1.00 10.95 188 ALA A CA 1
ATOM 1503 C C . ALA A 1 190 ? 135.426 -85.691 -84.812 1.00 10.81 188 ALA A C 1
ATOM 1504 O O . ALA A 1 190 ? 134.575 -86.405 -84.258 1.00 11.17 188 ALA A O 1
ATOM 1506 N N . HIS A 1 191 ? 135.118 -84.905 -85.836 1.00 10.42 189 HIS A N 1
ATOM 1507 C CA . HIS A 1 191 ? 133.767 -84.865 -86.365 1.00 9.94 189 HIS A CA 1
ATOM 1508 C C . HIS A 1 191 ? 133.801 -84.214 -87.748 1.00 10.50 189 HIS A C 1
ATOM 1509 O O . HIS A 1 191 ? 134.785 -83.625 -88.136 1.00 10.34 189 HIS A O 1
ATOM 1516 N N . THR A 1 192 ? 132.667 -84.290 -88.438 1.00 10.29 190 THR A N 1
ATOM 1517 C CA . THR A 1 192 ? 132.427 -83.486 -89.609 1.00 10.22 190 THR A CA 1
ATOM 1518 C C . THR A 1 192 ? 131.227 -82.602 -89.367 1.00 11.59 190 THR A C 1
ATOM 1519 O O . THR A 1 192 ? 130.394 -82.919 -88.531 1.00 12.23 190 THR A O 1
ATOM 1523 N N . ASP A 1 193 ? 131.184 -81.448 -90.019 1.00 10.10 191 ASP A N 1
ATOM 1524 C CA A ASP A 1 193 ? 130.008 -80.617 -89.859 0.50 11.08 191 ASP A CA 1
ATOM 1525 C CA B ASP A 1 193 ? 130.094 -80.502 -89.941 0.50 10.56 191 ASP A CA 1
ATOM 1526 C C . ASP A 1 193 ? 129.046 -80.859 -91.005 1.00 10.05 191 ASP A C 1
ATOM 1527 O O . ASP A 1 193 ? 129.314 -81.655 -91.894 1.00 10.69 191 ASP A O 1
ATOM 1536 N N . TYR A 1 194 ? 127.885 -80.237 -90.937 1.00 9.20 192 TYR A N 1
ATOM 1537 C CA . TYR A 1 194 ? 126.675 -80.837 -91.468 1.00 9.83 192 TYR A CA 1
ATOM 1538 C C . TYR A 1 194 ? 126.128 -80.273 -92.763 1.00 10.01 192 TYR A C 1
ATOM 1539 O O . TYR A 1 194 ? 125.265 -80.905 -93.358 1.00 11.30 192 TYR A O 1
ATOM 1548 N N . GLY A 1 195 ? 126.565 -79.083 -93.119 1.00 10.74 193 GLY A N 1
ATOM 1549 C CA . GLY A 1 195 ? 125.942 -78.346 -94.186 1.00 11.12 193 GLY A CA 1
ATOM 1550 C C . GLY A 1 195 ? 126.762 -78.263 -95.450 1.00 10.26 193 GLY A C 1
ATOM 1551 O O . GLY A 1 195 ? 127.418 -79.239 -95.850 1.00 10.59 193 GLY A O 1
ATOM 1552 N N . LEU A 1 196 ? 126.747 -77.107 -96.095 1.00 9.72 194 LEU A N 1
ATOM 1553 C CA . LEU A 1 196 ? 127.527 -76.936 -97.321 1.00 9.93 194 LEU A CA 1
ATOM 1554 C C . LEU A 1 196 ? 128.969 -76.547 -97.042 1.00 10.57 194 LEU A C 1
ATOM 1555 O O . LEU A 1 196 ? 129.902 -77.235 -97.467 1.00 11.26 194 LEU A O 1
ATOM 1560 N N . LEU A 1 197 ? 129.180 -75.428 -96.345 1.00 9.96 195 LEU A N 1
ATOM 1561 C CA . LEU A 1 197 ? 130.497 -74.891 -96.086 1.00 10.57 195 LEU A CA 1
ATOM 1562 C C . LEU A 1 197 ? 130.675 -74.545 -94.642 1.00 9.25 195 LEU A C 1
ATOM 1563 O O . LEU A 1 197 ? 129.703 -74.163 -93.977 1.00 9.73 195 LEU A O 1
ATOM 1568 N N . VAL A 1 198 ? 131.907 -74.577 -94.207 1.00 9.77 196 VAL A N 1
ATOM 1569 C CA . VAL A 1 198 ? 132.300 -74.080 -92.900 1.00 9.87 196 VAL A CA 1
ATOM 1570 C C . VAL A 1 198 ? 133.317 -73.020 -93.094 1.00 8.69 196 VAL A C 1
ATOM 1571 O O . VAL A 1 198 ? 134.347 -73.263 -93.755 1.00 11.45 196 VAL A O 1
ATOM 1575 N N . ILE A 1 199 ? 133.047 -71.808 -92.608 1.00 8.17 197 ILE A N 1
ATOM 1576 C CA . ILE A 1 199 ? 133.975 -70.681 -92.651 1.00 8.12 197 ILE A CA 1
ATOM 1577 C C . ILE A 1 199 ? 134.365 -70.388 -91.243 1.00 8.70 197 ILE A C 1
ATOM 1578 O O . ILE A 1 199 ? 133.457 -70.158 -90.417 1.00 9.68 197 ILE A O 1
ATOM 1583 N N . ALA A 1 200 ? 135.650 -70.384 -90.893 1.00 8.62 198 ALA A N 1
ATOM 1584 C CA . ALA A 1 200 ? 136.023 -70.243 -89.510 1.00 9.27 198 ALA A CA 1
ATOM 1585 C C . ALA A 1 200 ? 137.111 -69.239 -89.328 1.00 9.38 198 ALA A C 1
ATOM 1586 O O . ALA A 1 200 ? 137.961 -68.970 -90.199 1.00 10.09 198 ALA A O 1
ATOM 1588 N N . ALA A 1 201 ? 137.044 -68.611 -88.157 1.00 8.69 199 ALA A N 1
ATOM 1589 C CA . ALA A 1 201 ? 138.033 -67.649 -87.715 1.00 8.92 199 ALA A CA 1
ATOM 1590 C C . ALA A 1 201 ? 138.628 -68.115 -86.389 1.00 8.52 199 ALA A C 1
ATOM 1591 O O . ALA A 1 201 ? 137.910 -68.747 -85.589 1.00 9.76 199 ALA A O 1
ATOM 1593 N N . GLN A 1 202 ? 139.858 -67.803 -86.106 1.00 8.65 200 GLN A N 1
ATOM 1594 C CA . GLN A 1 202 ? 140.470 -68.165 -84.825 1.00 8.43 200 GLN A CA 1
ATOM 1595 C C . GLN A 1 202 ? 141.457 -67.117 -84.423 1.00 9.38 200 GLN A C 1
ATOM 1596 O O . GLN A 1 202 ? 141.993 -66.383 -85.262 1.00 9.94 200 GLN A O 1
ATOM 1602 N N . ASP A 1 203 ? 141.701 -67.080 -83.119 1.00 9.02 201 ASP A N 1
ATOM 1603 C CA . ASP A 1 203 ? 142.729 -66.208 -82.588 1.00 8.70 201 ASP A CA 1
ATOM 1604 C C . ASP A 1 203 ? 144.114 -66.803 -82.810 1.00 8.96 201 ASP A C 1
ATOM 1605 O O . ASP A 1 203 ? 144.273 -67.736 -83.626 1.00 10.38 201 ASP A O 1
ATOM 1610 N N . ASP A 1 204 ? 145.143 -66.240 -82.188 1.00 10.37 202 ASP A N 1
ATOM 1611 C CA . ASP A 1 204 ? 146.527 -66.638 -82.476 1.00 11.21 202 ASP A CA 1
ATOM 1612 C C . ASP A 1 204 ? 147.021 -67.838 -81.658 1.00 11.47 202 ASP A C 1
ATOM 1613 O O . ASP A 1 204 ? 148.179 -68.204 -81.775 1.00 12.67 202 ASP A O 1
ATOM 1618 N N . VAL A 1 205 ? 146.165 -68.485 -80.862 1.00 10.51 203 VAL A N 1
ATOM 1619 C CA . VAL A 1 205 ? 146.631 -69.501 -79.923 1.00 9.98 203 VAL A CA 1
ATOM 1620 C C . VAL A 1 205 ? 146.895 -70.847 -80.617 1.00 10.28 203 VAL A C 1
ATOM 1621 O O . VAL A 1 205 ? 147.948 -71.462 -80.381 1.00 11.22 203 VAL A O 1
ATOM 1625 N N . GLY A 1 206 ? 145.932 -71.313 -81.374 1.00 10.41 204 GLY A N 1
ATOM 1626 C CA . GLY A 1 206 ? 146.108 -72.561 -82.086 1.00 10.44 204 GLY A CA 1
ATOM 1627 C C . GLY A 1 206 ? 145.466 -73.750 -81.411 1.00 9.84 204 GLY A C 1
ATOM 1628 O O . GLY A 1 206 ? 145.528 -73.911 -80.174 1.00 11.12 204 GLY A O 1
ATOM 1629 N N . GLY A 1 207 ? 144.870 -74.621 -82.212 1.00 9.73 205 GLY A N 1
ATOM 1630 C CA . GLY A 1 207 ? 144.324 -75.887 -81.734 1.00 10.63 205 GLY A CA 1
ATOM 1631 C C . GLY A 1 207 ? 143.424 -76.660 -82.675 1.00 9.48 205 GLY A C 1
ATOM 1632 O O . GLY A 1 207 ? 142.996 -77.767 -82.350 1.00 9.89 205 GLY A O 1
ATOM 1633 N N . LEU A 1 208 ? 143.154 -76.119 -83.883 1.00 9.02 206 LEU A N 1
ATOM 1634 C CA . LEU A 1 208 ? 142.319 -76.832 -84.878 1.00 9.62 206 LEU A CA 1
ATOM 1635 C C . LEU A 1 208 ? 143.177 -77.748 -85.728 1.00 9.93 206 LEU A C 1
ATOM 1636 O O . LEU A 1 208 ? 144.218 -77.311 -86.242 1.00 9.57 206 LEU A O 1
ATOM 1641 N N . TYR A 1 209 ? 142.747 -78.999 -85.866 1.00 9.20 207 TYR A N 1
ATOM 1642 C CA . TYR A 1 209 ? 143.394 -79.975 -86.738 1.00 9.70 207 TYR A CA 1
ATOM 1643 C C . TYR A 1 209 ? 142.330 -80.483 -87.703 1.00 10.22 207 TYR A C 1
ATOM 1644 O O . TYR A 1 209 ? 141.184 -80.737 -87.337 1.00 9.87 207 TYR A O 1
ATOM 1653 N N . ILE A 1 210 ? 142.725 -80.704 -88.957 1.00 9.00 208 ILE A N 1
ATOM 1654 C CA . ILE A 1 210 ? 141.822 -81.254 -89.977 1.00 10.46 208 ILE A CA 1
ATOM 1655 C C . ILE A 1 210 ? 142.462 -82.483 -90.630 1.00 10.26 208 ILE A C 1
ATOM 1656 O O . ILE A 1 210 ? 143.669 -82.608 -90.640 1.00 11.31 208 ILE A O 1
ATOM 1661 N N . ARG A 1 211 ? 141.607 -83.354 -91.145 1.00 11.33 209 ARG A N 1
ATOM 1662 C CA . ARG A 1 211 ? 142.079 -84.534 -91.872 1.00 12.12 209 ARG A CA 1
ATOM 1663 C C . ARG A 1 211 ? 141.903 -84.336 -93.375 1.00 13.08 209 ARG A C 1
ATOM 1664 O O . ARG A 1 211 ? 140.791 -84.152 -93.839 1.00 13.28 209 ARG A O 1
ATOM 1672 N N . PRO A 1 212 ? 143.017 -84.356 -94.119 1.00 13.70 210 PRO A N 1
ATOM 1673 C CA . PRO A 1 212 ? 142.904 -84.208 -95.567 1.00 14.31 210 PRO A CA 1
ATOM 1674 C C . PRO A 1 212 ? 142.292 -85.467 -96.169 1.00 13.96 210 PRO A C 1
ATOM 1675 O O . PRO A 1 212 ? 142.225 -86.518 -95.503 1.00 14.36 210 PRO A O 1
ATOM 1679 N N . PRO A 1 213 ? 141.907 -85.398 -97.459 1.00 14.59 211 PRO A N 1
ATOM 1680 C CA . PRO A 1 213 ? 141.541 -86.655 -98.112 1.00 15.44 211 PRO A CA 1
ATOM 1681 C C . PRO A 1 213 ? 142.711 -87.639 -98.083 1.00 16.18 211 PRO A C 1
ATOM 1682 O O . PRO A 1 213 ? 143.867 -87.243 -98.234 1.00 17.78 211 PRO A O 1
ATOM 1686 N N . VAL A 1 214 ? 142.384 -88.906 -97.831 1.00 16.61 212 VAL A N 1
ATOM 1687 C CA . VAL A 1 214 ? 143.372 -89.985 -97.757 1.00 18.07 212 VAL A CA 1
ATOM 1688 C C . VAL A 1 214 ? 143.023 -91.017 -98.803 1.00 18.60 212 VAL A C 1
ATOM 1689 O O . VAL A 1 214 ? 141.944 -91.615 -98.753 1.00 18.97 212 VAL A O 1
ATOM 1693 N N . GLU A 1 215 ? 143.950 -91.229 -99.748 1.00 22.27 213 GLU A N 1
ATOM 1694 C CA . GLU A 1 215 ? 143.794 -92.257 -100.794 1.00 24.65 213 GLU A CA 1
ATOM 1695 C C . GLU A 1 215 ? 143.419 -93.621 -100.207 1.00 25.08 213 GLU A C 1
ATOM 1696 O O . GLU A 1 215 ? 144.084 -94.137 -99.317 1.00 27.09 213 GLU A O 1
ATOM 1698 N N . GLY A 1 216 ? 142.279 -94.152 -100.641 1.00 24.99 214 GLY A N 1
ATOM 1699 C CA . GLY A 1 216 ? 141.856 -95.472 -100.203 1.00 24.78 214 GLY A CA 1
ATOM 1700 C C . GLY A 1 216 ? 141.091 -95.551 -98.903 1.00 24.03 214 GLY A C 1
ATOM 1701 O O . GLY A 1 216 ? 140.604 -96.608 -98.504 1.00 25.89 214 GLY A O 1
ATOM 1702 N N . GLU A 1 217 ? 140.979 -94.423 -98.201 1.00 20.75 215 GLU A N 1
ATOM 1703 C CA . GLU A 1 217 ? 140.328 -94.406 -96.905 1.00 20.22 215 GLU A CA 1
ATOM 1704 C C . GLU A 1 217 ? 138.822 -94.233 -97.050 1.00 22.90 215 GLU A C 1
ATOM 1705 O O . GLU A 1 217 ? 138.363 -93.234 -97.579 1.00 24.01 215 GLU A O 1
ATOM 1711 N N . LYS A 1 218 ? 138.061 -95.201 -96.556 1.00 25.84 216 LYS A N 1
ATOM 1712 C CA . LYS A 1 218 ? 136.603 -95.108 -96.562 1.00 29.39 216 LYS A CA 1
ATOM 1713 C C . LYS A 1 218 ? 136.137 -93.993 -95.615 1.00 26.98 216 LYS A C 1
ATOM 1714 O O . LYS A 1 218 ? 136.670 -93.875 -94.531 1.00 28.80 216 LYS A O 1
ATOM 1718 N N . ARG A 1 219 ? 135.173 -93.171 -96.038 1.00 24.45 217 ARG A N 1
ATOM 1719 C CA . ARG A 1 219 ? 134.646 -92.108 -95.183 1.00 22.75 217 ARG A CA 1
ATOM 1720 C C . ARG A 1 219 ? 133.179 -92.382 -94.896 1.00 22.46 217 ARG A C 1
ATOM 1721 O O . ARG A 1 219 ? 132.390 -92.624 -95.797 1.00 23.82 217 ARG A O 1
ATOM 1729 N N . ASN A 1 220 ? 132.828 -92.323 -93.612 1.00 21.26 218 ASN A N 1
ATOM 1730 C CA . ASN A 1 220 ? 131.450 -92.508 -93.186 1.00 20.95 218 ASN A CA 1
ATOM 1731 C C . ASN A 1 220 ? 130.621 -91.367 -93.735 1.00 20.48 218 ASN A C 1
ATOM 1732 O O . ASN A 1 220 ? 131.101 -90.234 -93.915 1.00 21.87 218 ASN A O 1
ATOM 1737 N N . ARG A 1 221 ? 129.370 -91.675 -93.992 1.00 18.68 219 ARG A N 1
ATOM 1738 C CA . ARG A 1 221 ? 128.423 -90.693 -94.477 1.00 19.05 219 ARG A CA 1
ATOM 1739 C C . ARG A 1 221 ? 127.580 -90.277 -93.289 1.00 17.65 219 ARG A C 1
ATOM 1740 O O . ARG A 1 221 ? 126.638 -90.971 -92.900 1.00 18.48 219 ARG A O 1
ATOM 1748 N N . ASN A 1 222 ? 127.928 -89.133 -92.711 1.00 16.07 220 ASN A N 1
ATOM 1749 C CA . ASN A 1 222 ? 127.421 -88.773 -91.413 1.00 15.11 220 ASN A CA 1
ATOM 1750 C C . ASN A 1 222 ? 125.934 -88.436 -91.451 1.00 16.75 220 ASN A C 1
ATOM 1751 O O . ASN A 1 222 ? 125.327 -88.273 -90.399 1.00 17.11 220 ASN A O 1
ATOM 1756 N N . TRP A 1 223 ? 125.344 -88.321 -92.643 1.00 18.04 221 TRP A N 1
ATOM 1757 C CA . TRP A 1 223 ? 123.898 -88.115 -92.750 1.00 19.81 221 TRP A CA 1
ATOM 1758 C C . TRP A 1 223 ? 123.104 -89.390 -92.584 1.00 21.31 221 TRP A C 1
ATOM 1759 O O . TRP A 1 223 ? 121.882 -89.355 -92.562 1.00 23.74 221 TRP A O 1
ATOM 1770 N N . LEU A 1 224 ? 123.804 -90.518 -92.482 1.00 21.89 222 LEU A N 1
ATOM 1771 C CA . LEU A 1 224 ? 123.182 -91.803 -92.200 1.00 24.05 222 LEU A CA 1
ATOM 1772 C C . LEU A 1 224 ? 123.377 -92.186 -90.720 1.00 25.36 222 LEU A C 1
ATOM 1773 O O . LEU A 1 224 ? 124.486 -92.087 -90.176 1.00 23.80 222 LEU A O 1
ATOM 1778 N N . PRO A 1 225 ? 122.299 -92.611 -90.053 1.00 29.43 223 PRO A N 1
ATOM 1779 C CA . PRO A 1 225 ? 122.408 -92.901 -88.617 1.00 30.76 223 PRO A CA 1
ATOM 1780 C C . PRO A 1 225 ? 123.438 -93.982 -88.283 1.00 30.10 223 PRO A C 1
ATOM 1781 O O . PRO A 1 225 ? 124.047 -93.926 -87.214 1.00 30.86 223 PRO A O 1
ATOM 1785 N N . GLY A 1 226 ? 123.627 -94.955 -89.170 1.00 28.27 224 GLY A N 1
ATOM 1786 C CA . GLY A 1 226 ? 124.607 -95.997 -88.921 1.00 27.41 224 GLY A CA 1
ATOM 1787 C C . GLY A 1 226 ? 126.047 -95.648 -89.262 1.00 24.93 224 GLY A C 1
ATOM 1788 O O . GLY A 1 226 ? 126.949 -96.472 -89.056 1.00 25.76 224 GLY A O 1
ATOM 1789 N N . GLU A 1 227 ? 126.280 -94.436 -89.768 1.00 22.82 225 GLU A N 1
ATOM 1790 C CA . GLU A 1 227 ? 127.620 -94.036 -90.217 1.00 19.59 225 GLU A CA 1
ATOM 1791 C C . GLU A 1 227 ? 128.014 -92.677 -89.671 1.00 17.38 225 GLU A C 1
ATOM 1792 O O . GLU A 1 227 ? 128.467 -91.795 -90.407 1.00 16.97 225 GLU A O 1
ATOM 1798 N N . SER A 1 228 ? 127.869 -92.493 -88.364 1.00 16.28 226 SER A N 1
ATOM 1799 C CA . SER A 1 228 ? 128.296 -91.228 -87.782 1.00 12.98 226 SER A CA 1
ATOM 1800 C C . SER A 1 228 ? 129.786 -91.032 -87.985 1.00 12.83 226 SER A C 1
ATOM 1801 O O . SER A 1 228 ? 130.584 -91.955 -87.825 1.00 15.04 226 SER A O 1
ATOM 1804 N N . SER A 1 229 ? 130.191 -89.814 -88.323 1.00 12.00 227 SER A N 1
ATOM 1805 C CA . SER A 1 229 ? 131.592 -89.477 -88.424 1.00 12.81 227 SER A CA 1
ATOM 1806 C C . SER A 1 229 ? 132.193 -89.053 -87.085 1.00 11.51 227 SER A C 1
ATOM 1807 O O . SER A 1 229 ? 133.392 -88.831 -86.988 1.00 11.54 227 SER A O 1
ATOM 1810 N N . ALA A 1 230 ? 131.384 -88.967 -86.034 1.00 11.97 228 ALA A N 1
ATOM 1811 C CA . ALA A 1 230 ? 131.894 -88.535 -84.734 1.00 12.86 228 ALA A CA 1
ATOM 1812 C C . ALA A 1 230 ? 132.883 -89.539 -84.177 1.00 12.08 228 ALA A C 1
ATOM 1813 O O . ALA A 1 230 ? 132.639 -90.733 -84.140 1.00 13.56 228 ALA A O 1
ATOM 1815 N N . GLY A 1 231 ? 134.033 -89.029 -83.781 1.00 11.33 229 GLY A N 1
ATOM 1816 C CA . GLY A 1 231 ? 135.086 -89.831 -83.213 1.00 13.36 229 GLY A CA 1
ATOM 1817 C C . GLY A 1 231 ? 135.941 -90.591 -84.206 1.00 13.51 229 GLY A C 1
ATOM 1818 O O . GLY A 1 231 ? 136.975 -91.166 -83.835 1.00 14.83 229 GLY A O 1
ATOM 1819 N N . MET A 1 232 ? 135.572 -90.606 -85.485 1.00 12.87 230 MET A N 1
ATOM 1820 C CA . MET A 1 232 ? 136.279 -91.451 -86.439 1.00 14.29 230 MET A CA 1
ATOM 1821 C C . MET A 1 232 ? 137.652 -90.845 -86.735 1.00 13.96 230 MET A C 1
ATOM 1822 O O . MET A 1 232 ? 137.787 -89.651 -86.980 1.00 14.20 230 MET A O 1
ATOM 1827 N N . PHE A 1 233 ? 138.656 -91.717 -86.702 1.00 14.55 231 PHE A N 1
ATOM 1828 C CA . PHE A 1 233 ? 140.059 -91.373 -86.927 1.00 15.08 231 PHE A CA 1
ATOM 1829 C C . PHE A 1 233 ? 140.730 -90.558 -85.842 1.00 14.03 231 PHE A C 1
ATOM 1830 O O . PHE A 1 233 ? 141.854 -90.097 -86.028 1.00 14.96 231 PHE A O 1
ATOM 1838 N N . GLU A 1 234 ? 140.082 -90.402 -84.695 1.00 14.23 232 GLU A N 1
ATOM 1839 C CA A GLU A 1 234 ? 140.602 -89.488 -83.711 0.30 15.50 232 GLU A CA 1
ATOM 1840 C CA B GLU A 1 234 ? 140.588 -89.557 -83.610 0.70 14.79 232 GLU A CA 1
ATOM 1841 C C . GLU A 1 234 ? 142.075 -89.748 -83.372 1.00 14.95 232 GLU A C 1
ATOM 1842 O O . GLU A 1 234 ? 142.837 -88.797 -83.250 1.00 16.66 232 GLU A O 1
ATOM 1853 N N . HIS A 1 235 ? 142.478 -91.015 -83.257 1.00 14.44 233 HIS A N 1
ATOM 1854 C CA . HIS A 1 235 ? 143.835 -91.362 -82.837 1.00 15.66 233 HIS A CA 1
ATOM 1855 C C . HIS A 1 235 ? 144.750 -91.763 -83.989 1.00 13.17 233 HIS A C 1
ATOM 1856 O O . HIS A 1 235 ? 145.870 -92.190 -83.749 1.00 14.52 233 HIS A O 1
ATOM 1863 N N . ASP A 1 236 ? 144.283 -91.645 -85.230 1.00 13.11 234 ASP A N 1
ATOM 1864 C CA . ASP A 1 236 ? 144.983 -92.173 -86.394 1.00 13.90 234 ASP A CA 1
ATOM 1865 C C . ASP A 1 236 ? 145.521 -91.064 -87.253 1.00 13.51 234 ASP A C 1
ATOM 1866 O O . ASP A 1 236 ? 144.801 -90.113 -87.551 1.00 13.35 234 ASP A O 1
ATOM 1871 N N . GLU A 1 237 ? 146.761 -91.175 -87.706 1.00 13.97 235 GLU A N 1
ATOM 1872 C CA . GLU A 1 237 ? 147.291 -90.242 -88.697 1.00 15.07 235 GLU A CA 1
ATOM 1873 C C . GLU A 1 237 ? 146.495 -90.332 -89.994 1.00 12.99 235 GLU A C 1
ATOM 1874 O O . GLU A 1 237 ? 145.941 -91.395 -90.279 1.00 14.47 235 GLU A O 1
ATOM 1880 N N . PRO A 1 238 ? 146.483 -89.275 -90.802 1.00 14.15 236 PRO A N 1
ATOM 1881 C CA . PRO A 1 238 ? 147.114 -87.956 -90.644 1.00 13.48 236 PRO A CA 1
ATOM 1882 C C . PRO A 1 238 ? 146.154 -86.888 -90.157 1.00 13.81 236 PRO A C 1
ATOM 1883 O O . PRO A 1 238 ? 144.963 -86.930 -90.446 1.00 13.57 236 PRO A O 1
ATOM 1887 N N . TRP A 1 239 ? 146.701 -85.947 -89.392 1.00 13.91 237 TRP A N 1
ATOM 1888 C CA . TRP A 1 239 ? 145.971 -84.749 -88.970 1.00 12.81 237 TRP A CA 1
ATOM 1889 C C . TRP A 1 239 ? 146.865 -83.558 -89.278 1.00 14.99 237 TRP A C 1
ATOM 1890 O O . TRP A 1 239 ? 148.028 -83.528 -88.910 1.00 19.01 237 TRP A O 1
ATOM 1901 N N . THR A 1 240 ? 146.316 -82.591 -90.004 1.00 12.57 238 THR A N 1
ATOM 1902 C CA . THR A 1 240 ? 146.984 -81.326 -90.346 1.00 12.25 238 THR A CA 1
ATOM 1903 C C . THR A 1 240 ? 146.661 -80.252 -89.288 1.00 11.63 238 THR A C 1
ATOM 1904 O O . THR A 1 240 ? 145.506 -79.949 -89.089 1.00 11.13 238 THR A O 1
ATOM 1908 N N . PHE A 1 241 ? 147.684 -79.630 -88.712 1.00 11.60 239 PHE A N 1
ATOM 1909 C CA . PHE A 1 241 ? 147.479 -78.509 -87.817 1.00 10.62 239 PHE A CA 1
ATOM 1910 C C . PHE A 1 241 ? 147.177 -77.265 -88.636 1.00 11.17 239 PHE A C 1
ATOM 1911 O O . PHE A 1 241 ? 147.926 -76.904 -89.573 1.00 13.69 239 PHE A O 1
ATOM 1919 N N . VAL A 1 242 ? 146.078 -76.600 -88.340 1.00 10.41 240 VAL A N 1
ATOM 1920 C CA . VAL A 1 242 ? 145.699 -75.390 -89.042 1.00 9.68 240 VAL A CA 1
ATOM 1921 C C . VAL A 1 242 ? 146.357 -74.220 -88.312 1.00 9.31 240 VAL A C 1
ATOM 1922 O O . VAL A 1 242 ? 145.765 -73.577 -87.427 1.00 10.24 240 VAL A O 1
ATOM 1926 N N . THR A 1 243 ? 147.568 -73.863 -88.663 1.00 9.90 241 THR A N 1
ATOM 1927 C CA . THR A 1 243 ? 148.313 -72.838 -87.945 1.00 10.54 241 THR A CA 1
ATOM 1928 C C . THR A 1 243 ? 147.580 -71.523 -88.004 1.00 10.26 241 THR A C 1
ATOM 1929 O O . THR A 1 243 ? 147.200 -71.084 -89.098 1.00 10.81 241 THR A O 1
ATOM 1933 N N . PRO A 1 244 ? 147.416 -70.850 -86.871 1.00 9.76 242 PRO A N 1
ATOM 1934 C CA . PRO A 1 244 ? 146.815 -69.534 -86.917 1.00 10.85 242 PRO A CA 1
ATOM 1935 C C . PRO A 1 244 ? 147.608 -68.620 -87.813 1.00 10.70 242 PRO A C 1
ATOM 1936 O O . PRO A 1 244 ? 148.816 -68.583 -87.742 1.00 11.08 242 PRO A O 1
ATOM 1940 N N . THR A 1 245 ? 146.898 -67.894 -88.668 1.00 11.50 243 THR A N 1
ATOM 1941 C CA . THR A 1 245 ? 147.455 -67.022 -89.663 1.00 13.04 243 THR A CA 1
ATOM 1942 C C . THR A 1 245 ? 146.679 -65.716 -89.655 1.00 11.70 243 THR A C 1
ATOM 1943 O O . THR A 1 245 ? 145.474 -65.754 -89.787 1.00 11.24 243 THR A O 1
ATOM 1947 N N . PRO A 1 246 ? 147.352 -64.578 -89.563 1.00 12.55 244 PRO A N 1
ATOM 1948 C CA . PRO A 1 246 ? 146.603 -63.319 -89.558 1.00 12.52 244 PRO A CA 1
ATOM 1949 C C . PRO A 1 246 ? 145.875 -63.054 -90.883 1.00 12.24 244 PRO A C 1
ATOM 1950 O O . PRO A 1 246 ? 146.345 -63.390 -91.954 1.00 13.08 244 PRO A O 1
ATOM 1954 N N . GLY A 1 247 ? 144.683 -62.483 -90.771 1.00 11.94 245 GLY A N 1
ATOM 1955 C CA . GLY A 1 247 ? 144.018 -61.931 -91.945 1.00 12.79 245 GLY A CA 1
ATOM 1956 C C . GLY A 1 247 ? 143.418 -62.942 -92.912 1.00 11.52 245 GLY A C 1
ATOM 1957 O O . GLY A 1 247 ? 143.356 -62.690 -94.113 1.00 12.60 245 GLY A O 1
ATOM 1958 N N . VAL A 1 248 ? 143.002 -64.080 -92.386 1.00 10.79 246 VAL A N 1
ATOM 1959 C CA . VAL A 1 248 ? 142.304 -65.115 -93.152 1.00 9.86 246 VAL A CA 1
ATOM 1960 C C . VAL A 1 248 ? 141.152 -65.709 -92.391 1.00 9.61 246 VAL A C 1
ATOM 1961 O O . VAL A 1 248 ? 141.123 -65.693 -91.150 1.00 10.42 246 VAL A O 1
ATOM 1965 N N . TRP A 1 249 ? 140.211 -66.297 -93.126 1.00 9.35 247 TRP A N 1
ATOM 1966 C CA . TRP A 1 249 ? 139.285 -67.265 -92.637 1.00 9.13 247 TRP A CA 1
ATOM 1967 C C . TRP A 1 249 ? 139.636 -68.604 -93.269 1.00 9.79 247 TRP A C 1
ATOM 1968 O O . TRP A 1 249 ? 140.173 -68.634 -94.387 1.00 11.32 247 TRP A O 1
ATOM 1979 N N . THR A 1 250 ? 139.310 -69.698 -92.623 1.00 9.06 248 THR A N 1
ATOM 1980 C CA . THR A 1 250 ? 139.469 -71.018 -93.243 1.00 9.98 248 THR A CA 1
ATOM 1981 C C . THR A 1 250 ? 138.133 -71.481 -93.820 1.00 10.18 248 THR A C 1
ATOM 1982 O O . THR A 1 250 ? 137.062 -71.027 -93.329 1.00 10.23 248 THR A O 1
ATOM 1986 N N . VAL A 1 251 ? 138.154 -72.369 -94.815 1.00 8.95 249 VAL A N 1
ATOM 1987 C CA . VAL A 1 251 ? 136.967 -72.844 -95.440 1.00 8.77 249 VAL A CA 1
ATOM 1988 C C . VAL A 1 251 ? 137.127 -74.322 -95.740 1.00 8.67 249 VAL A C 1
ATOM 1989 O O . VAL A 1 251 ? 138.121 -74.737 -96.366 1.00 9.16 249 VAL A O 1
ATOM 1993 N N . PHE A 1 252 ? 136.137 -75.137 -95.379 1.00 9.07 250 PHE A N 1
ATOM 1994 C CA . PHE A 1 252 ? 136.127 -76.550 -95.756 1.00 9.08 250 PHE A CA 1
ATOM 1995 C C . PHE A 1 252 ? 134.708 -77.027 -95.964 1.00 8.93 250 PHE A C 1
ATOM 1996 O O . PHE A 1 252 ? 133.743 -76.389 -95.481 1.00 9.69 250 PHE A O 1
ATOM 2004 N N . PRO A 1 253 ? 134.530 -78.136 -96.692 1.00 9.65 251 PRO A N 1
ATOM 2005 C CA . PRO A 1 253 ? 133.190 -78.645 -96.985 1.00 11.02 251 PRO A CA 1
ATOM 2006 C C . PRO A 1 253 ? 132.549 -79.348 -95.794 1.00 10.55 251 PRO A C 1
ATOM 2007 O O . PRO A 1 253 ? 133.216 -79.970 -94.955 1.00 10.07 251 PRO A O 1
ATOM 2011 N N . GLY A 1 254 ? 131.219 -79.290 -95.777 1.00 10.11 252 GLY A N 1
ATOM 2012 C CA . GLY A 1 254 ? 130.393 -80.058 -94.874 1.00 10.74 252 GLY A CA 1
ATOM 2013 C C . GLY A 1 254 ? 129.713 -81.240 -95.540 1.00 10.01 252 GLY A C 1
ATOM 2014 O O . GLY A 1 254 ? 129.915 -81.518 -96.738 1.00 10.72 252 GLY A O 1
ATOM 2015 N N . ASP A 1 255 ? 128.892 -81.923 -94.747 1.00 10.04 253 ASP A N 1
ATOM 2016 C CA . ASP A 1 255 ? 128.299 -83.184 -95.203 1.00 11.39 253 ASP A CA 1
ATOM 2017 C C . ASP A 1 255 ? 127.483 -83.054 -96.488 1.00 10.79 253 ASP A C 1
ATOM 2018 O O . ASP A 1 255 ? 127.471 -83.978 -97.316 1.00 11.36 253 ASP A O 1
ATOM 2023 N N . ILE A 1 256 ? 126.746 -81.964 -96.647 1.00 11.49 254 ILE A N 1
ATOM 2024 C CA . ILE A 1 256 ? 125.910 -81.828 -97.829 1.00 12.27 254 ILE A CA 1
ATOM 2025 C C . ILE A 1 256 ? 126.734 -81.737 -99.095 1.00 12.73 254 ILE A C 1
ATOM 2026 O O . ILE A 1 256 ? 126.354 -82.279 -100.139 1.00 12.92 254 ILE A O 1
ATOM 2031 N N A LEU A 1 257 ? 127.859 -81.047 -99.053 0.50 12.31 255 LEU A N 1
ATOM 2032 N N B LEU A 1 257 ? 127.863 -81.066 -99.009 0.50 12.72 255 LEU A N 1
ATOM 2033 C CA A LEU A 1 257 ? 128.693 -80.984 -100.254 0.50 12.23 255 LEU A CA 1
ATOM 2034 C CA B LEU A 1 257 ? 128.708 -80.930 -100.173 0.50 13.13 255 LEU A CA 1
ATOM 2035 C C A LEU A 1 257 ? 129.269 -82.346 -100.564 0.50 12.50 255 LEU A C 1
ATOM 2036 C C B LEU A 1 257 ? 129.336 -82.261 -100.540 0.50 13.38 255 LEU A C 1
ATOM 2037 O O A LEU A 1 257 ? 129.342 -82.746 -101.727 0.50 13.62 255 LEU A O 1
ATOM 2038 O O B LEU A 1 257 ? 129.529 -82.526 -101.725 0.50 14.19 255 LEU A O 1
ATOM 2047 N N . GLN A 1 258 ? 129.660 -83.102 -99.555 1.00 13.91 256 GLN A N 1
ATOM 2048 C CA . GLN A 1 258 ? 130.134 -84.451 -99.832 1.00 13.89 256 GLN A CA 1
ATOM 2049 C C . GLN A 1 258 ? 129.036 -85.251 -100.543 1.00 14.85 256 GLN A C 1
ATOM 2050 O O . GLN A 1 258 ? 129.291 -85.903 -101.573 1.00 16.19 256 GLN A O 1
ATOM 2056 N N . PHE A 1 259 ? 127.821 -85.239 -100.022 1.00 13.13 257 PHE A N 1
ATOM 2057 C CA . PHE A 1 259 ? 126.737 -85.998 -100.602 1.00 14.03 257 PHE A CA 1
ATOM 2058 C C . PHE A 1 259 ? 126.455 -85.540 -102.034 1.00 13.74 257 PHE A C 1
ATOM 2059 O O . PHE A 1 259 ? 126.349 -86.353 -102.966 1.00 14.14 257 PHE A O 1
ATOM 2067 N N . MET A 1 260 ? 126.292 -84.236 -102.223 1.00 13.88 258 MET A N 1
ATOM 2068 C CA . MET A 1 260 ? 125.914 -83.720 -103.532 1.00 13.51 258 MET A CA 1
ATOM 2069 C C . MET A 1 260 ? 126.951 -83.997 -104.603 1.00 14.04 258 MET A C 1
ATOM 2070 O O . MET A 1 260 ? 126.608 -84.287 -105.750 1.00 15.35 258 MET A O 1
ATOM 2075 N N . THR A 1 261 ? 128.214 -83.942 -104.225 1.00 13.77 259 THR A N 1
ATOM 2076 C CA . THR A 1 261 ? 129.294 -84.222 -105.174 1.00 14.03 259 THR A CA 1
ATOM 2077 C C . THR A 1 261 ? 129.699 -85.680 -105.259 1.00 15.14 259 THR A C 1
ATOM 2078 O O . THR A 1 261 ? 130.663 -86.023 -105.957 1.00 16.47 259 THR A O 1
ATOM 2082 N N . GLY A 1 262 ? 128.997 -86.548 -104.552 1.00 15.42 260 GLY A N 1
ATOM 2083 C CA . GLY A 1 262 ? 129.305 -87.960 -104.633 1.00 16.79 260 GLY A CA 1
ATOM 2084 C C . GLY A 1 262 ? 130.685 -88.278 -104.115 1.00 18.31 260 GLY A C 1
ATOM 2085 O O . GLY A 1 262 ? 131.320 -89.227 -104.594 1.00 20.66 260 GLY A O 1
ATOM 2086 N N . GLY A 1 263 ? 131.169 -87.512 -103.151 1.00 16.31 261 GLY A N 1
ATOM 2087 C CA . GLY A 1 263 ? 132.494 -87.743 -102.628 1.00 16.46 261 GLY A CA 1
ATOM 2088 C C . GLY A 1 263 ? 133.623 -87.097 -103.399 1.00 16.42 261 GLY A C 1
ATOM 2089 O O . GLY A 1 263 ? 134.784 -87.232 -103.005 1.00 17.30 261 GLY A O 1
ATOM 2090 N N . GLN A 1 264 ? 133.335 -86.388 -104.491 1.00 15.15 262 GLN A N 1
ATOM 2091 C CA . GLN A 1 264 ? 134.398 -85.648 -105.158 1.00 15.69 262 GLN A CA 1
ATOM 2092 C C . GLN A 1 264 ? 134.960 -84.573 -104.236 1.00 14.84 262 GLN A C 1
ATOM 2093 O O . GLN A 1 264 ? 136.153 -84.248 -104.295 1.00 15.45 262 GLN A O 1
ATOM 2099 N N . LEU A 1 265 ? 134.091 -84.020 -103.386 1.00 13.84 263 LEU A N 1
ATOM 2100 C CA . LEU A 1 265 ? 134.507 -83.283 -102.195 1.00 13.27 263 LEU A CA 1
ATOM 2101 C C . LEU A 1 265 ? 134.158 -84.158 -101.007 1.00 12.92 263 LEU A C 1
ATOM 2102 O O . LEU A 1 265 ? 133.156 -84.848 -101.011 1.00 13.83 263 LEU A O 1
ATOM 2107 N N . LEU A 1 266 ? 134.980 -84.095 -99.968 1.00 11.70 264 LEU A N 1
ATOM 2108 C CA . LEU A 1 266 ? 134.698 -84.767 -98.696 1.00 12.29 264 LEU A CA 1
ATOM 2109 C C . LEU A 1 266 ? 134.421 -83.743 -97.616 1.00 11.92 264 LEU A C 1
ATOM 2110 O O . LEU A 1 266 ? 135.047 -82.699 -97.559 1.00 12.33 264 LEU A O 1
ATOM 2115 N N . SER A 1 267 ? 133.501 -84.114 -96.729 1.00 10.60 265 SER A N 1
ATOM 2116 C CA . SER A 1 267 ? 133.225 -83.336 -95.532 1.00 9.82 265 SER A CA 1
ATOM 2117 C C . SER A 1 267 ? 134.445 -83.481 -94.647 1.00 10.97 265 SER A C 1
ATOM 2118 O O . SER A 1 267 ? 134.764 -84.590 -94.221 1.00 11.89 265 SER A O 1
ATOM 2121 N N . THR A 1 268 ? 135.173 -82.403 -94.392 1.00 10.89 266 THR A N 1
ATOM 2122 C CA . THR A 1 268 ? 136.497 -82.515 -93.784 1.00 9.94 266 THR A CA 1
ATOM 2123 C C . THR A 1 268 ? 136.395 -82.882 -92.303 1.00 9.75 266 THR A C 1
ATOM 2124 O O . THR A 1 268 ? 135.831 -82.136 -91.528 1.00 9.51 266 THR A O 1
ATOM 2128 N N . PRO A 1 269 ? 136.943 -84.021 -91.895 1.00 10.01 267 PRO A N 1
ATOM 2129 C CA . PRO A 1 269 ? 136.972 -84.318 -90.450 1.00 9.25 267 PRO A CA 1
ATOM 2130 C C . PRO A 1 269 ? 137.918 -83.335 -89.763 1.00 9.77 267 PRO A C 1
ATOM 2131 O O . PRO A 1 269 ? 138.946 -82.952 -90.304 1.00 9.87 267 PRO A O 1
ATOM 2135 N N . HIS A 1 270 ? 137.559 -82.945 -88.547 1.00 9.93 268 HIS A N 1
ATOM 2136 C CA . HIS A 1 270 ? 138.357 -81.993 -87.809 1.00 9.80 268 HIS A CA 1
ATOM 2137 C C . HIS A 1 270 ? 138.109 -82.142 -86.318 1.00 9.08 268 HIS A C 1
ATOM 2138 O O . HIS A 1 270 ? 137.130 -82.768 -85.895 1.00 9.56 268 HIS A O 1
ATOM 2145 N N . LYS A 1 271 ? 139.047 -81.621 -85.540 1.00 9.11 269 LYS A N 1
ATOM 2146 C CA . LYS A 1 271 ? 138.993 -81.761 -84.092 1.00 9.12 269 LYS A CA 1
ATOM 2147 C C . LYS A 1 271 ? 139.751 -80.574 -83.509 1.00 8.81 269 LYS A C 1
ATOM 2148 O O . LYS A 1 271 ? 140.510 -79.900 -84.211 1.00 9.36 269 LYS A O 1
ATOM 2154 N N . VAL A 1 272 ? 139.589 -80.357 -82.211 1.00 9.14 270 VAL A N 1
ATOM 2155 C CA . VAL A 1 272 ? 140.299 -79.266 -81.523 1.00 9.55 270 VAL A CA 1
ATOM 2156 C C . VAL A 1 272 ? 141.021 -79.832 -80.314 1.00 8.79 270 VAL A C 1
ATOM 2157 O O . VAL A 1 272 ? 140.409 -80.531 -79.504 1.00 9.95 270 VAL A O 1
ATOM 2161 N N . LYS A 1 273 ? 142.261 -79.447 -80.151 1.00 9.23 271 LYS A N 1
ATOM 2162 C CA . LYS A 1 273 ? 143.055 -79.771 -78.973 1.00 10.29 271 LYS A CA 1
ATOM 2163 C C . LYS A 1 273 ? 143.144 -78.520 -78.094 1.00 10.11 271 LYS A C 1
ATOM 2164 O O . LYS A 1 273 ? 143.448 -77.437 -78.580 1.00 9.96 271 LYS A O 1
ATOM 2170 N N . LEU A 1 274 ? 142.933 -78.686 -76.798 1.00 9.93 272 LEU A N 1
ATOM 2171 C CA . LEU A 1 274 ? 143.172 -77.615 -75.853 1.00 9.55 272 LEU A CA 1
ATOM 2172 C C . LEU A 1 274 ? 144.636 -77.281 -75.827 1.00 10.80 272 LEU A C 1
ATOM 2173 O O . LEU A 1 274 ? 145.484 -78.183 -75.822 1.00 12.45 272 LEU A O 1
ATOM 2178 N N . ASN A 1 275 ? 144.964 -75.994 -75.783 1.00 10.69 273 ASN A N 1
ATOM 2179 C CA . ASN A 1 275 ? 146.335 -75.523 -75.751 1.00 10.87 273 ASN A CA 1
ATOM 2180 C C . ASN A 1 275 ? 146.713 -75.069 -74.344 1.00 11.26 273 ASN A C 1
ATOM 2181 O O . ASN A 1 275 ? 145.941 -75.244 -73.381 1.00 12.80 273 ASN A O 1
ATOM 2186 N N . THR A 1 276 ? 147.890 -74.502 -74.174 1.00 12.59 274 THR A N 1
ATOM 2187 C CA . THR A 1 276 ? 148.359 -74.055 -72.865 1.00 14.30 274 THR A CA 1
ATOM 2188 C C . THR A 1 276 ? 147.649 -72.770 -72.449 1.00 14.46 274 THR A C 1
ATOM 2189 O O . THR A 1 276 ? 147.700 -72.382 -71.281 1.00 18.95 274 THR A O 1
ATOM 2193 N N . ARG A 1 277 ? 147.005 -72.092 -73.383 1.00 13.70 275 ARG A N 1
ATOM 2194 C CA . ARG A 1 277 ? 146.213 -70.900 -73.130 1.00 12.80 275 ARG A CA 1
ATOM 2195 C C . ARG A 1 277 ? 144.808 -71.150 -73.641 1.00 11.72 275 ARG A C 1
ATOM 2196 O O . ARG A 1 277 ? 144.614 -71.959 -74.549 1.00 11.52 275 ARG A O 1
ATOM 2204 N N . GLU A 1 278 ? 143.840 -70.392 -73.122 1.00 11.59 276 GLU A N 1
ATOM 2205 C CA . GLU A 1 278 ? 142.494 -70.403 -73.664 1.00 11.37 276 GLU A CA 1
ATOM 2206 C C . GLU A 1 278 ? 142.517 -69.926 -75.129 1.00 10.69 276 GLU A C 1
ATOM 2207 O O . GLU A 1 278 ? 143.412 -69.141 -75.490 1.00 11.51 276 GLU A O 1
ATOM 2213 N N . ARG A 1 279 ? 141.565 -70.404 -75.893 1.00 10.30 277 ARG A N 1
ATOM 2214 C CA . ARG A 1 279 ? 141.512 -70.162 -77.349 1.00 9.80 277 ARG A CA 1
ATOM 2215 C C . ARG A 1 279 ? 140.099 -69.760 -77.731 1.00 9.07 277 ARG A C 1
ATOM 2216 O O . ARG A 1 279 ? 139.128 -70.459 -77.446 1.00 9.10 277 ARG A O 1
ATOM 2224 N N . PHE A 1 280 ? 139.999 -68.622 -78.423 1.00 8.92 278 PHE A N 1
ATOM 2225 C CA . PHE A 1 280 ? 138.745 -68.191 -79.033 1.00 8.94 278 PHE A CA 1
ATOM 2226 C C . PHE A 1 280 ? 138.682 -68.502 -80.521 1.00 9.33 278 PHE A C 1
ATOM 2227 O O . PHE A 1 280 ? 139.674 -68.299 -81.244 1.00 9.03 278 PHE A O 1
ATOM 2235 N N . ALA A 1 281 ? 137.537 -68.987 -80.943 1.00 7.64 279 ALA A N 1
ATOM 2236 C CA . ALA A 1 281 ? 137.301 -69.227 -82.355 1.00 8.58 279 ALA A CA 1
ATOM 2237 C C . ALA A 1 281 ? 135.829 -69.031 -82.656 1.00 8.43 279 ALA A C 1
ATOM 2238 O O . ALA A 1 281 ? 134.983 -69.160 -81.760 1.00 9.19 279 ALA A O 1
ATOM 2240 N N . CYS A 1 282 ? 135.512 -68.775 -83.929 1.00 8.12 280 CYS A N 1
ATOM 2241 C CA . CYS A 1 282 ? 134.130 -68.757 -84.370 1.00 8.77 280 CYS A CA 1
ATOM 2242 C C . CYS A 1 282 ? 134.017 -69.653 -85.586 1.00 9.06 280 CYS A C 1
ATOM 2243 O O . CYS A 1 282 ? 134.815 -69.453 -86.553 1.00 11.73 280 CYS A O 1
ATOM 2246 N N . ALA A 1 283 ? 133.060 -70.565 -85.607 1.00 8.19 281 ALA A N 1
ATOM 2247 C CA . ALA A 1 283 ? 132.827 -71.442 -86.738 1.00 8.69 281 ALA A CA 1
ATOM 2248 C C . ALA A 1 283 ? 131.440 -71.112 -87.277 1.00 8.16 281 ALA A C 1
ATOM 2249 O O . ALA A 1 283 ? 130.446 -71.177 -86.555 1.00 8.49 281 ALA A O 1
ATOM 2251 N N . TYR A 1 284 ? 131.395 -70.758 -88.560 1.00 7.43 282 TYR A N 1
ATOM 2252 C CA . TYR A 1 284 ? 130.185 -70.379 -89.246 1.00 6.97 282 TYR A CA 1
ATOM 2253 C C . TYR A 1 284 ? 129.812 -71.418 -90.290 1.00 8.28 282 TYR A C 1
ATOM 2254 O O . TYR A 1 284 ? 130.674 -71.926 -91.045 1.00 9.18 282 TYR A O 1
ATOM 2263 N N . PHE A 1 285 ? 128.551 -71.752 -90.351 1.00 7.62 283 PHE A N 1
ATOM 2264 C CA . PHE A 1 285 ? 128.033 -72.816 -91.164 1.00 7.69 283 PHE A CA 1
ATOM 2265 C C . PHE A 1 285 ? 127.091 -72.211 -92.161 1.00 7.90 283 PHE A C 1
ATOM 2266 O O . PHE A 1 285 ? 126.058 -71.625 -91.820 1.00 8.61 283 PHE A O 1
ATOM 2274 N N . HIS A 1 286 ? 127.463 -72.316 -93.442 1.00 8.46 284 HIS A N 1
ATOM 2275 C CA . HIS A 1 286 ? 126.668 -71.811 -94.548 1.00 8.26 284 HIS A CA 1
ATOM 2276 C C . HIS A 1 286 ? 125.872 -72.984 -95.068 1.00 8.82 284 HIS A C 1
ATOM 2277 O O . HIS A 1 286 ? 126.427 -73.924 -95.688 1.00 9.96 284 HIS A O 1
ATOM 2284 N N . GLU A 1 287 ? 124.573 -72.944 -94.816 1.00 9.06 285 GLU A N 1
ATOM 2285 C CA . GLU A 1 287 ? 123.718 -74.102 -94.895 1.00 9.69 285 GLU A CA 1
ATOM 2286 C C . GLU A 1 287 ? 122.599 -73.951 -95.917 1.00 9.87 285 GLU A C 1
ATOM 2287 O O . GLU A 1 287 ? 122.156 -72.842 -96.217 1.00 9.41 285 GLU A O 1
ATOM 2293 N N . PRO A 1 288 ? 122.090 -75.094 -96.420 1.00 9.96 286 PRO A N 1
ATOM 2294 C CA . PRO A 1 288 ? 120.828 -75.040 -97.147 1.00 10.24 286 PRO A CA 1
ATOM 2295 C C . PRO A 1 288 ? 119.688 -74.506 -96.279 1.00 10.59 286 PRO A C 1
ATOM 2296 O O . PRO A 1 288 ? 119.733 -74.504 -95.055 1.00 9.62 286 PRO A O 1
ATOM 2300 N N . ASN A 1 289 ? 118.635 -74.069 -96.920 1.00 10.86 287 ASN A N 1
ATOM 2301 C CA . ASN A 1 289 ? 117.349 -73.860 -96.271 1.00 10.84 287 ASN A CA 1
ATOM 2302 C C . ASN A 1 289 ? 116.990 -75.108 -95.494 1.00 10.64 287 ASN A C 1
ATOM 2303 O O . ASN A 1 289 ? 117.258 -76.243 -95.924 1.00 11.35 287 ASN A O 1
ATOM 2308 N N . PHE A 1 290 ? 116.335 -74.909 -94.356 1.00 10.79 288 PHE A N 1
ATOM 2309 C CA . PHE A 1 290 ? 115.873 -76.027 -93.537 1.00 11.36 288 PHE A CA 1
ATOM 2310 C C . PHE A 1 290 ? 115.008 -77.019 -94.315 1.00 12.22 288 PHE A C 1
ATOM 2311 O O . PHE A 1 290 ? 114.981 -78.203 -93.997 1.00 13.12 288 PHE A O 1
ATOM 2319 N N . GLU A 1 291 ? 114.267 -76.510 -95.291 1.00 12.27 289 GLU A N 1
ATOM 2320 C CA . GLU A 1 291 ? 113.388 -77.355 -96.086 1.00 14.23 289 GLU A CA 1
ATOM 2321 C C . GLU A 1 291 ? 114.040 -77.899 -97.350 1.00 14.52 289 GLU A C 1
ATOM 2322 O O . GLU A 1 291 ? 113.366 -78.622 -98.123 1.00 16.25 289 GLU A O 1
ATOM 2328 N N . ALA A 1 292 ? 115.296 -77.575 -97.606 1.00 14.23 290 ALA A N 1
ATOM 2329 C CA . ALA A 1 292 ? 115.925 -78.033 -98.843 1.00 14.51 290 ALA A CA 1
ATOM 2330 C C . ALA A 1 292 ? 116.207 -79.524 -98.826 1.00 15.35 290 ALA A C 1
ATOM 2331 O O . ALA A 1 292 ? 116.551 -80.117 -97.803 1.00 16.07 290 ALA A O 1
ATOM 2333 N N . SER A 1 293 ? 116.068 -80.121 -100.001 1.00 16.59 291 SER A N 1
ATOM 2334 C CA . SER A 1 293 ? 116.396 -81.509 -100.220 1.00 17.91 291 SER A CA 1
ATOM 2335 C C . SER A 1 293 ? 117.626 -81.562 -101.127 1.00 17.36 291 SER A C 1
ATOM 2336 O O . SER A 1 293 ? 117.535 -81.345 -102.335 1.00 19.90 291 SER A O 1
ATOM 2339 N N . ALA A 1 294 ? 118.771 -81.875 -100.553 1.00 15.74 292 ALA A N 1
ATOM 2340 C CA . ALA A 1 294 ? 119.975 -82.066 -101.340 1.00 16.08 292 ALA A CA 1
ATOM 2341 C C . ALA A 1 294 ? 119.880 -83.355 -102.159 1.00 15.96 292 ALA A C 1
ATOM 2342 O O . ALA A 1 294 ? 119.284 -84.339 -101.730 1.00 17.48 292 ALA A O 1
ATOM 2344 N N . TYR A 1 295 ? 120.517 -83.335 -103.318 1.00 16.46 293 TYR A N 1
ATOM 2345 C CA . TYR A 1 295 ? 120.421 -84.418 -104.287 1.00 17.13 293 TYR A CA 1
ATOM 2346 C C . TYR A 1 295 ? 121.787 -84.641 -104.928 1.00 17.51 293 TYR A C 1
ATOM 2347 O O . TYR A 1 295 ? 122.622 -83.750 -104.976 1.00 16.98 293 TYR A O 1
ATOM 2356 N N . PRO A 1 296 ? 122.033 -85.849 -105.448 1.00 18.22 294 PRO A N 1
ATOM 2357 C CA . PRO A 1 296 ? 123.308 -86.084 -106.130 1.00 18.13 294 PRO A CA 1
ATOM 2358 C C . PRO A 1 296 ? 123.414 -85.354 -107.456 1.00 17.70 294 PRO A C 1
ATOM 2359 O O . PRO A 1 296 ? 122.513 -85.430 -108.309 1.00 21.50 294 PRO A O 1
ATOM 2363 N N . LEU A 1 297 ? 124.505 -84.628 -107.625 1.00 16.53 295 LEU A N 1
ATOM 2364 C CA . LEU A 1 297 ? 124.694 -83.846 -108.828 1.00 17.56 295 LEU A CA 1
ATOM 2365 C C . LEU A 1 297 ? 125.139 -84.691 -110.004 1.00 20.63 295 LEU A C 1
ATOM 2366 O O . LEU A 1 297 ? 124.795 -84.373 -111.140 1.00 22.13 295 LEU A O 1
ATOM 2371 N N . PHE A 1 298 ? 125.894 -85.747 -109.741 1.00 22.54 296 PHE A N 1
ATOM 2372 C CA . PHE A 1 298 ? 126.571 -86.470 -110.807 1.00 26.10 296 PHE A CA 1
ATOM 2373 C C . PHE A 1 298 ? 126.049 -87.886 -110.946 1.00 29.13 296 PHE A C 1
ATOM 2374 O O . PHE A 1 298 ? 126.624 -88.692 -111.681 1.00 32.26 296 PHE A O 1
ATOM 2382 N N . GLU A 1 299 ? 124.907 -88.182 -110.350 1.00 31.53 297 GLU A N 1
ATOM 2383 C CA . GLU A 1 299 ? 124.361 -89.534 -110.387 1.00 34.40 297 GLU A CA 1
ATOM 2384 C C . GLU A 1 299 ? 122.852 -89.483 -110.576 1.00 34.94 297 GLU A C 1
ATOM 2385 O O . GLU A 1 299 ? 122.119 -88.826 -109.831 1.00 36.66 297 GLU A O 1
ATOM 2391 N N . SER A 1 301 ? 120.799 -91.301 -112.390 1.00 53.93 299 SER A N 1
ATOM 2392 C CA . SER A 1 301 ? 119.997 -90.416 -111.547 1.00 53.61 299 SER A CA 1
ATOM 2393 C C . SER A 1 301 ? 119.398 -91.181 -110.361 1.00 52.27 299 SER A C 1
ATOM 2394 O O . SER A 1 301 ? 118.313 -91.769 -110.440 1.00 53.21 299 SER A O 1
ATOM 2397 N N . ALA A 1 302 ? 120.130 -91.156 -109.255 1.00 48.28 300 ALA A N 1
ATOM 2398 C CA . ALA A 1 302 ? 119.776 -91.914 -108.066 1.00 44.31 300 ALA A CA 1
ATOM 2399 C C . ALA A 1 302 ? 118.680 -91.231 -107.256 1.00 38.78 300 ALA A C 1
ATOM 2400 O O . ALA A 1 302 ? 118.450 -90.026 -107.383 1.00 38.17 300 ALA A O 1
ATOM 2402 N N . ASN A 1 303 ? 118.029 -92.009 -106.399 1.00 34.91 301 ASN A N 1
ATOM 2403 C CA . ASN A 1 303 ? 116.877 -91.514 -105.652 1.00 34.32 301 ASN A CA 1
ATOM 2404 C C . ASN A 1 303 ? 117.204 -90.959 -104.269 1.00 30.07 301 ASN A C 1
ATOM 2405 O O . ASN A 1 303 ? 116.338 -90.385 -103.624 1.00 29.51 301 ASN A O 1
ATOM 2410 N N . GLU A 1 304 ? 118.434 -91.151 -103.812 1.00 29.08 302 GLU A N 1
ATOM 2411 C CA . GLU A 1 304 ? 118.810 -90.699 -102.474 1.00 27.69 302 GLU A CA 1
ATOM 2412 C C . GLU A 1 304 ? 118.734 -89.168 -102.368 1.00 24.69 302 GLU A C 1
ATOM 2413 O O . GLU A 1 304 ? 119.076 -88.449 -103.294 1.00 23.73 302 GLU A O 1
ATOM 2419 N N . ARG A 1 305 ? 118.268 -88.692 -101.216 1.00 22.06 303 ARG A N 1
ATOM 2420 C CA . ARG A 1 305 ? 118.271 -87.268 -100.884 1.00 20.28 303 ARG A CA 1
ATOM 2421 C C . ARG A 1 305 ? 118.665 -87.101 -99.441 1.00 18.90 303 ARG A C 1
ATOM 2422 O O . ARG A 1 305 ? 118.609 -88.051 -98.660 1.00 20.59 303 ARG A O 1
ATOM 2430 N N . ILE A 1 306 ? 119.057 -85.879 -99.093 1.00 16.78 304 ILE A N 1
ATOM 2431 C CA . ILE A 1 306 ? 119.192 -85.470 -97.705 1.00 16.66 304 ILE A CA 1
ATOM 2432 C C . ILE A 1 306 ? 118.279 -84.280 -97.496 1.00 16.31 304 ILE A C 1
ATOM 2433 O O . ILE A 1 306 ? 118.424 -83.217 -98.119 1.00 16.33 304 ILE A O 1
ATOM 2438 N N . HIS A 1 307 ? 117.323 -84.453 -96.594 1.00 15.79 305 HIS A N 1
ATOM 2439 C CA . HIS A 1 307 ? 116.529 -83.335 -96.133 1.00 14.75 305 HIS A CA 1
ATOM 2440 C C . HIS A 1 307 ? 117.359 -82.572 -95.102 1.00 13.46 305 HIS A C 1
ATOM 2441 O O . HIS A 1 307 ? 117.681 -83.103 -94.044 1.00 14.72 305 HIS A O 1
ATOM 2448 N N . TYR A 1 308 ? 117.777 -81.364 -95.434 1.00 12.81 306 TYR A N 1
ATOM 2449 C CA . TYR A 1 308 ? 118.763 -80.698 -94.605 1.00 12.55 306 TYR A CA 1
ATOM 2450 C C . TYR A 1 308 ? 118.284 -80.459 -93.174 1.00 12.16 306 TYR A C 1
ATOM 2451 O O . TYR A 1 308 ? 119.009 -80.758 -92.225 1.00 11.46 306 TYR A O 1
ATOM 2460 N N . GLY A 1 309 ? 117.054 -79.991 -93.032 1.00 11.48 307 GLY A N 1
ATOM 2461 C CA . GLY A 1 309 ? 116.584 -79.708 -91.693 1.00 12.19 307 GLY A CA 1
ATOM 2462 C C . GLY A 1 309 ? 116.502 -80.967 -90.847 1.00 12.51 307 GLY A C 1
ATOM 2463 O O . GLY A 1 309 ? 116.747 -80.930 -89.644 1.00 12.21 307 GLY A O 1
ATOM 2464 N N . GLU A 1 310 ? 116.130 -82.088 -91.433 1.00 13.23 308 GLU A N 1
ATOM 2465 C CA . GLU A 1 310 ? 116.167 -83.341 -90.722 1.00 13.53 308 GLU A CA 1
ATOM 2466 C C . GLU A 1 310 ? 117.583 -83.667 -90.239 1.00 12.42 308 GLU A C 1
ATOM 2467 O O . GLU A 1 310 ? 117.778 -84.113 -89.092 1.00 12.60 308 GLU A O 1
ATOM 2473 N N . HIS A 1 311 ? 118.570 -83.467 -91.109 1.00 12.06 309 HIS A N 1
ATOM 2474 C CA . HIS A 1 311 ? 119.953 -83.736 -90.727 1.00 11.71 309 HIS A CA 1
ATOM 2475 C C . HIS A 1 311 ? 120.385 -82.810 -89.575 1.00 11.12 309 HIS A C 1
ATOM 2476 O O . HIS A 1 311 ? 120.924 -83.270 -88.563 1.00 11.49 309 HIS A O 1
ATOM 2483 N N . PHE A 1 312 ? 120.126 -81.507 -89.711 1.00 11.64 310 PHE A N 1
ATOM 2484 C CA . PHE A 1 312 ? 120.452 -80.559 -88.643 1.00 10.42 310 PHE A CA 1
ATOM 2485 C C . PHE A 1 312 ? 119.818 -81.003 -87.313 1.00 9.97 310 PHE A C 1
ATOM 2486 O O . PHE A 1 312 ? 120.473 -81.055 -86.258 1.00 10.54 310 PHE A O 1
ATOM 2494 N N . THR A 1 313 ? 118.543 -81.360 -87.365 1.00 9.72 311 THR A N 1
ATOM 2495 C CA . THR A 1 313 ? 117.836 -81.694 -86.145 1.00 10.42 311 THR A CA 1
ATOM 2496 C C . THR A 1 313 ? 118.392 -82.958 -85.517 1.00 10.71 311 THR A C 1
ATOM 2497 O O . THR A 1 313 ? 118.618 -83.014 -84.320 1.00 11.54 311 THR A O 1
ATOM 2501 N N . ASN A 1 314 ? 118.601 -83.979 -86.328 1.00 12.15 312 ASN A N 1
ATOM 2502 C CA . ASN A 1 314 ? 119.154 -85.215 -85.816 1.00 12.44 312 ASN A CA 1
ATOM 2503 C C . ASN A 1 314 ? 120.507 -84.948 -85.162 1.00 12.10 312 ASN A C 1
ATOM 2504 O O . ASN A 1 314 ? 120.814 -85.513 -84.081 1.00 12.62 312 ASN A O 1
ATOM 2509 N N . MET A 1 315 ? 121.326 -84.121 -85.799 1.00 10.82 313 MET A N 1
ATOM 2510 C CA . MET A 1 315 ? 122.637 -83.852 -85.251 1.00 11.21 313 MET A CA 1
ATOM 2511 C C . MET A 1 315 ? 122.555 -83.103 -83.929 1.00 11.25 313 MET A C 1
ATOM 2512 O O . MET A 1 315 ? 123.226 -83.448 -82.962 1.00 11.88 313 MET A O 1
ATOM 2517 N N . PHE A 1 316 ? 121.739 -82.053 -83.876 1.00 11.47 314 PHE A N 1
ATOM 2518 C CA . PHE A 1 316 ? 121.732 -81.258 -82.659 1.00 11.19 314 PHE A CA 1
ATOM 2519 C C . PHE A 1 316 ? 121.101 -82.033 -81.503 1.00 10.75 314 PHE A C 1
ATOM 2520 O O . PHE A 1 316 ? 121.528 -81.901 -80.355 1.00 11.95 314 PHE A O 1
ATOM 2528 N N . MET A 1 317 ? 120.160 -82.929 -81.799 1.00 10.32 315 MET A N 1
ATOM 2529 C CA . MET A 1 317 ? 119.638 -83.799 -80.757 1.00 11.78 315 MET A CA 1
ATOM 2530 C C . MET A 1 317 ? 120.719 -84.724 -80.198 1.00 12.32 315 MET A C 1
ATOM 2531 O O . MET A 1 317 ? 120.711 -84.989 -78.984 1.00 13.39 315 MET A O 1
ATOM 2536 N N . ARG A 1 318 ? 121.626 -85.216 -81.047 1.00 12.59 316 ARG A N 1
ATOM 2537 C CA . ARG A 1 318 ? 122.691 -86.091 -80.559 1.00 12.86 316 ARG A CA 1
ATOM 2538 C C . ARG A 1 318 ? 123.751 -85.307 -79.804 1.00 12.37 316 ARG A C 1
ATOM 2539 O O . ARG A 1 318 ? 124.382 -85.818 -78.877 1.00 14.30 316 ARG A O 1
ATOM 2547 N N . CYS A 1 319 ? 123.949 -84.055 -80.177 1.00 12.00 317 CYS A N 1
ATOM 2548 C CA . CYS A 1 319 ? 124.921 -83.208 -79.503 1.00 12.75 317 CYS A CA 1
ATOM 2549 C C . CYS A 1 319 ? 124.467 -82.896 -78.065 1.00 12.59 317 CYS A C 1
ATOM 2550 O O . CYS A 1 319 ? 125.294 -82.782 -77.155 1.00 12.27 317 CYS A O 1
ATOM 2553 N N . TYR A 1 320 ? 123.146 -82.725 -77.916 1.00 12.15 318 TYR A N 1
ATOM 2554 C CA . TYR A 1 320 ? 122.542 -82.147 -76.709 1.00 12.94 318 TYR A CA 1
ATOM 2555 C C . TYR A 1 320 ? 121.356 -82.990 -76.229 1.00 13.31 318 TYR A C 1
ATOM 2556 O O . TYR A 1 320 ? 120.209 -82.529 -76.232 1.00 13.74 318 TYR A O 1
ATOM 2565 N N . PRO A 1 321 ? 121.623 -84.236 -75.841 1.00 14.52 319 PRO A N 1
ATOM 2566 C CA . PRO A 1 321 ? 120.494 -85.123 -75.556 1.00 15.91 319 PRO A CA 1
ATOM 2567 C C . PRO A 1 321 ? 119.626 -84.691 -74.392 1.00 15.93 319 PRO A C 1
ATOM 2568 O O . PRO A 1 321 ? 118.444 -85.060 -74.396 1.00 18.63 319 PRO A O 1
ATOM 2572 N N . ASP A 1 322 ? 120.161 -83.880 -73.484 1.00 16.10 320 ASP A N 1
ATOM 2573 C CA . ASP A 1 322 ? 119.417 -83.525 -72.274 1.00 17.70 320 ASP A CA 1
ATOM 2574 C C . ASP A 1 322 ? 118.979 -82.069 -72.269 1.00 16.23 320 ASP A C 1
ATOM 2575 O O . ASP A 1 322 ? 118.382 -81.597 -71.300 1.00 16.96 320 ASP A O 1
ATOM 2580 N N . ARG A 1 323 ? 119.236 -81.336 -73.343 1.00 14.29 321 ARG A N 1
ATOM 2581 C CA . ARG A 1 323 ? 118.913 -79.907 -73.366 1.00 13.46 321 ARG A CA 1
ATOM 2582 C C . ARG A 1 323 ? 117.393 -79.757 -73.423 1.00 13.59 321 ARG A C 1
ATOM 2583 O O . ARG A 1 323 ? 116.676 -80.624 -73.965 1.00 14.41 321 ARG A O 1
ATOM 2591 N N . ILE A 1 324 ? 116.888 -78.675 -72.847 1.00 13.72 322 ILE A N 1
ATOM 2592 C CA . ILE A 1 324 ? 115.454 -78.431 -72.880 1.00 13.30 322 ILE A CA 1
ATOM 2593 C C . ILE A 1 324 ? 114.884 -78.407 -74.294 1.00 13.72 322 ILE A C 1
ATOM 2594 O O . ILE A 1 324 ? 113.730 -78.772 -74.527 1.00 13.91 322 ILE A O 1
ATOM 2599 N N . THR A 1 325 ? 115.691 -77.993 -75.256 1.00 12.60 323 THR A N 1
ATOM 2600 C CA . THR A 1 325 ? 115.266 -78.000 -76.645 1.00 13.07 323 THR A CA 1
ATOM 2601 C C . THR A 1 325 ? 114.934 -79.414 -77.142 1.00 12.36 323 THR A C 1
ATOM 2602 O O . THR A 1 325 ? 113.928 -79.653 -77.819 1.00 13.31 323 THR A O 1
ATOM 2606 N N . THR A 1 326 ? 115.817 -80.354 -76.810 1.00 11.85 324 THR A N 1
ATOM 2607 C CA . THR A 1 326 ? 115.657 -81.737 -77.229 1.00 12.57 324 THR A CA 1
ATOM 2608 C C . THR A 1 326 ? 114.461 -82.347 -76.516 1.00 13.72 324 THR A C 1
ATOM 2609 O O . THR A 1 326 ? 113.656 -83.059 -77.107 1.00 14.90 324 THR A O 1
ATOM 2613 N N . GLN A 1 327 ? 114.316 -82.029 -75.236 1.00 14.55 325 GLN A N 1
ATOM 2614 C CA . GLN A 1 327 ? 113.203 -82.551 -74.455 1.00 17.29 325 GLN A CA 1
ATOM 2615 C C . GLN A 1 327 ? 111.863 -82.146 -75.059 1.00 15.78 325 GLN A C 1
ATOM 2616 O O . GLN A 1 327 ? 110.927 -82.946 -75.137 1.00 16.89 325 GLN A O 1
ATOM 2622 N N . ARG A 1 328 ? 111.757 -80.890 -75.489 1.00 14.50 326 ARG A N 1
ATOM 2623 C CA . ARG A 1 328 ? 110.503 -80.413 -76.035 1.00 14.06 326 ARG A CA 1
ATOM 2624 C C . ARG A 1 328 ? 110.243 -81.025 -77.420 1.00 14.78 326 ARG A C 1
ATOM 2625 O O . ARG A 1 328 ? 109.102 -81.319 -77.755 1.00 15.88 326 ARG A O 1
ATOM 2633 N N . ILE A 1 329 ? 111.294 -81.218 -78.218 1.00 15.43 327 ILE A N 1
ATOM 2634 C CA . ILE A 1 329 ? 111.119 -81.895 -79.520 1.00 14.96 327 ILE A CA 1
ATOM 2635 C C . ILE A 1 329 ? 110.500 -83.262 -79.299 1.00 17.06 327 ILE A C 1
ATOM 2636 O O . ILE A 1 329 ? 109.540 -83.677 -79.977 1.00 17.55 327 ILE A O 1
ATOM 2641 N N . ASN A 1 330 ? 111.047 -83.982 -78.333 1.00 18.36 328 ASN A N 1
ATOM 2642 C CA . ASN A 1 330 ? 110.562 -85.332 -78.057 1.00 20.33 328 ASN A CA 1
ATOM 2643 C C . ASN A 1 330 ? 109.158 -85.314 -77.463 1.00 21.29 328 ASN A C 1
ATOM 2644 O O . ASN A 1 330 ? 108.288 -86.069 -77.913 1.00 22.46 328 ASN A O 1
ATOM 2649 N N . LYS A 1 331 ? 108.916 -84.450 -76.481 1.00 21.12 329 LYS A N 1
ATOM 2650 C CA . LYS A 1 331 ? 107.606 -84.388 -75.827 1.00 22.26 329 LYS A CA 1
ATOM 2651 C C . LYS A 1 331 ? 106.494 -84.082 -76.822 1.00 21.82 329 LYS A C 1
ATOM 2652 O O . LYS A 1 331 ? 105.424 -84.706 -76.782 1.00 22.22 329 LYS A O 1
ATOM 2656 N N . GLU A 1 332 ? 106.730 -83.108 -77.694 1.00 21.85 330 GLU A N 1
ATOM 2657 C CA . GLU A 1 332 ? 105.713 -82.618 -78.609 1.00 23.11 330 GLU A CA 1
ATOM 2658 C C . GLU A 1 332 ? 105.748 -83.308 -79.974 1.00 23.21 330 GLU A C 1
ATOM 2659 O O . GLU A 1 332 ? 105.047 -82.890 -80.886 1.00 24.82 330 GLU A O 1
ATOM 2665 N N . ASN A 1 333 ? 106.565 -84.350 -80.109 1.00 22.98 331 ASN A N 1
ATOM 2666 C CA . ASN A 1 333 ? 106.707 -85.091 -81.362 1.00 24.00 331 ASN A CA 1
ATOM 2667 C C . ASN A 1 333 ? 107.027 -84.157 -82.544 1.00 22.26 331 ASN A C 1
ATOM 2668 O O . ASN A 1 333 ? 106.467 -84.283 -83.634 1.00 22.92 331 ASN A O 1
ATOM 2673 N N . ARG A 1 334 ? 107.947 -83.227 -82.326 1.00 20.47 332 ARG A N 1
ATOM 2674 C CA . ARG A 1 334 ? 108.230 -82.235 -83.357 1.00 19.46 332 ARG A CA 1
ATOM 2675 C C . ARG A 1 334 ? 108.897 -82.836 -84.588 1.00 20.26 332 ARG A C 1
ATOM 2676 O O . ARG A 1 334 ? 108.894 -82.229 -85.656 1.00 20.54 332 ARG A O 1
ATOM 2684 N N . LEU A 1 335 ? 109.483 -84.016 -84.451 1.00 21.74 333 LEU A N 1
ATOM 2685 C CA . LEU A 1 335 ? 110.055 -84.666 -85.623 1.00 22.91 333 LEU A CA 1
ATOM 2686 C C . LEU A 1 335 ? 108.980 -85.019 -86.646 1.00 23.72 333 LEU A C 1
ATOM 2687 O O . LEU A 1 335 ? 109.303 -85.205 -87.805 1.00 23.88 333 LEU A O 1
ATOM 2692 N N . ALA A 1 336 ? 107.713 -85.060 -86.240 1.00 23.93 334 ALA A N 1
ATOM 2693 C CA . ALA A 1 336 ? 106.640 -85.359 -87.188 1.00 24.61 334 ALA A CA 1
ATOM 2694 C C . ALA A 1 336 ? 106.538 -84.316 -88.305 1.00 25.08 334 ALA A C 1
ATOM 2695 O O . ALA A 1 336 ? 106.121 -84.637 -89.419 1.00 25.59 334 ALA A O 1
ATOM 2697 N N . HIS A 1 337 ? 106.923 -83.073 -88.019 1.00 24.99 335 HIS A N 1
ATOM 2698 C CA . HIS A 1 337 ? 106.917 -82.029 -89.033 1.00 26.79 335 HIS A CA 1
ATOM 2699 C C . HIS A 1 337 ? 107.879 -82.346 -90.162 1.00 27.23 335 HIS A C 1
ATOM 2700 O O . HIS A 1 337 ? 107.631 -81.982 -91.312 1.00 27.84 335 HIS A O 1
ATOM 2707 N N . LEU A 1 338 ? 109.000 -82.980 -89.825 1.00 26.92 336 LEU A N 1
ATOM 2708 C CA . LEU A 1 338 ? 109.983 -83.352 -90.839 1.00 30.15 336 LEU A CA 1
ATOM 2709 C C . LEU A 1 338 ? 109.410 -84.394 -91.776 1.00 35.58 336 LEU A C 1
ATOM 2710 O O . LEU A 1 338 ? 109.585 -84.303 -92.990 1.00 36.38 336 LEU A O 1
ATOM 2715 N N . GLU A 1 339 ? 108.730 -85.388 -91.209 1.00 39.18 337 GLU A N 1
ATOM 2716 C CA . GLU A 1 339 ? 108.057 -86.390 -92.017 1.00 43.46 337 GLU A CA 1
ATOM 2717 C C . GLU A 1 339 ? 107.103 -85.690 -92.970 1.00 43.65 337 GLU A C 1
ATOM 2718 O O . GLU A 1 339 ? 107.018 -86.034 -94.146 1.00 43.83 337 GLU A O 1
ATOM 2722 N N . ASP A 1 340 ? 106.386 -84.694 -92.458 1.00 44.38 338 ASP A N 1
ATOM 2723 C CA . ASP A 1 340 ? 105.434 -83.944 -93.270 1.00 45.52 338 ASP A CA 1
ATOM 2724 C C . ASP A 1 340 ? 106.119 -83.100 -94.348 1.00 46.01 338 ASP A C 1
ATOM 2725 O O . ASP A 1 340 ? 105.678 -83.075 -95.498 1.00 47.20 338 ASP A O 1
ATOM 2728 N N . LEU A 1 341 ? 107.193 -82.408 -93.982 1.00 45.17 339 LEU A N 1
ATOM 2729 C CA . LEU A 1 341 ? 107.941 -81.612 -94.945 1.00 45.04 339 LEU A CA 1
ATOM 2730 C C . LEU A 1 341 ? 108.489 -82.509 -96.049 1.00 48.42 339 LEU A C 1
ATOM 2731 O O . LEU A 1 341 ? 108.469 -82.137 -97.223 1.00 50.52 339 LEU A O 1
ATOM 2736 N N . LYS A 1 342 ? 108.962 -83.694 -95.670 1.00 49.38 340 LYS A N 1
ATOM 2737 C CA . LYS A 1 342 ? 109.335 -84.720 -96.640 1.00 49.97 340 LYS A CA 1
ATOM 2738 C C . LYS A 1 342 ? 108.068 -85.225 -97.330 1.00 52.97 340 LYS A C 1
ATOM 2739 O O . LYS A 1 342 ? 108.029 -86.327 -97.878 1.00 54.90 340 LYS A O 1
ATOM 2745 N N . ASN B 1 3 ? 118.597 -39.005 -65.031 1.00 42.54 1 ASN B N 1
ATOM 2746 C CA . ASN B 1 3 ? 117.516 -39.158 -66.057 1.00 43.44 1 ASN B CA 1
ATOM 2747 C C . ASN B 1 3 ? 117.307 -37.860 -66.844 1.00 43.10 1 ASN B C 1
ATOM 2748 O O . ASN B 1 3 ? 118.128 -36.955 -66.795 1.00 41.29 1 ASN B O 1
ATOM 2750 N N . THR B 1 4 ? 116.211 -37.776 -67.585 1.00 45.58 2 THR B N 1
ATOM 2751 C CA . THR B 1 4 ? 115.945 -36.584 -68.384 1.00 47.08 2 THR B CA 1
ATOM 2752 C C . THR B 1 4 ? 116.002 -35.297 -67.537 1.00 44.19 2 THR B C 1
ATOM 2753 O O . THR B 1 4 ? 116.366 -34.236 -68.041 1.00 45.25 2 THR B O 1
ATOM 2757 N N . ASN B 1 5 ? 115.668 -35.397 -66.250 1.00 39.31 3 ASN B N 1
ATOM 2758 C CA . ASN B 1 5 ? 115.726 -34.239 -65.369 1.00 34.77 3 ASN B CA 1
ATOM 2759 C C . ASN B 1 5 ? 117.028 -34.251 -64.542 1.00 29.05 3 ASN B C 1
ATOM 2760 O O . ASN B 1 5 ? 117.138 -34.907 -63.525 1.00 27.54 3 ASN B O 1
ATOM 2765 N N . LEU B 1 6 ? 118.027 -33.521 -64.997 1.00 24.36 4 LEU B N 1
ATOM 2766 C CA . LEU B 1 6 ? 119.329 -33.520 -64.340 1.00 22.45 4 LEU B CA 1
ATOM 2767 C C . LEU B 1 6 ? 119.353 -32.458 -63.271 1.00 20.81 4 LEU B C 1
ATOM 2768 O O . LEU B 1 6 ? 118.584 -31.495 -63.310 1.00 22.58 4 LEU B O 1
ATOM 2773 N N . GLN B 1 7 ? 120.261 -32.620 -62.321 1.00 18.09 5 GLN B N 1
ATOM 2774 C CA . GLN B 1 7 ? 120.444 -31.641 -61.269 1.00 16.64 5 GLN B CA 1
ATOM 2775 C C . GLN B 1 7 ? 121.377 -30.542 -61.747 1.00 15.16 5 GLN B C 1
ATOM 2776 O O . GLN B 1 7 ? 122.295 -30.799 -62.536 1.00 14.26 5 GLN B O 1
ATOM 2782 N N . THR B 1 8 ? 121.113 -29.321 -61.299 1.00 14.90 6 THR B N 1
ATOM 2783 C CA . THR B 1 8 ? 121.940 -28.173 -61.594 1.00 14.49 6 THR B CA 1
ATOM 2784 C C . THR B 1 8 ? 122.463 -27.591 -60.296 1.00 14.53 6 THR B C 1
ATOM 2785 O O . THR B 1 8 ? 121.696 -27.382 -59.333 1.00 17.09 6 THR B O 1
ATOM 2789 N N . PHE B 1 9 ? 123.744 -27.285 -60.290 1.00 13.67 7 PHE B N 1
ATOM 2790 C CA . PHE B 1 9 ? 124.410 -26.697 -59.148 1.00 13.43 7 PHE B CA 1
ATOM 2791 C C . PHE B 1 9 ? 125.080 -25.401 -59.523 1.00 13.01 7 PHE B C 1
ATOM 2792 O O . PHE B 1 9 ? 125.521 -25.206 -60.673 1.00 13.85 7 PHE B O 1
ATOM 2800 N N . GLU B 1 10 ? 125.181 -24.519 -58.533 1.00 14.42 8 GLU B N 1
ATOM 2801 C CA . GLU B 1 10 ? 125.965 -23.308 -58.666 1.00 15.68 8 GLU B CA 1
ATOM 2802 C C . GLU B 1 10 ? 127.221 -23.460 -57.830 1.00 15.22 8 GLU B C 1
ATOM 2803 O O . GLU B 1 10 ? 127.152 -23.742 -56.614 1.00 18.21 8 GLU B O 1
ATOM 2808 N N . LEU B 1 11 ? 128.376 -23.273 -58.449 1.00 12.45 9 LEU B N 1
ATOM 2809 C CA . LEU B 1 11 ? 129.614 -23.407 -57.718 1.00 13.02 9 LEU B CA 1
ATOM 2810 C C . LEU B 1 11 ? 130.039 -22.075 -57.120 1.00 13.29 9 LEU B C 1
ATOM 2811 O O . LEU B 1 11 ? 129.901 -21.042 -57.748 1.00 13.45 9 LEU B O 1
ATOM 2816 N N . PRO B 1 12 ? 130.583 -22.088 -55.892 1.00 12.98 10 PRO B N 1
ATOM 2817 C CA . PRO B 1 12 ? 131.130 -20.865 -55.331 1.00 13.71 10 PRO B CA 1
ATOM 2818 C C . PRO B 1 12 ? 132.452 -20.505 -56.040 1.00 14.25 10 PRO B C 1
ATOM 2819 O O . PRO B 1 12 ? 133.153 -21.395 -56.520 1.00 14.42 10 PRO B O 1
ATOM 2823 N N . THR B 1 13 ? 132.800 -19.231 -56.083 1.00 14.69 11 THR B N 1
ATOM 2824 C CA . THR B 1 13 ? 134.038 -18.839 -56.731 1.00 15.70 11 THR B CA 1
ATOM 2825 C C . THR B 1 13 ? 135.227 -19.522 -56.066 1.00 14.44 11 THR B C 1
ATOM 2826 O O . THR B 1 13 ? 136.110 -20.066 -56.750 1.00 15.17 11 THR B O 1
ATOM 2830 N N . GLU B 1 14 ? 135.236 -19.507 -54.744 1.00 14.55 12 GLU B N 1
ATOM 2831 C CA . GLU B 1 14 ? 136.283 -20.190 -53.991 1.00 16.05 12 GLU B CA 1
ATOM 2832 C C . GLU B 1 14 ? 135.651 -21.271 -53.152 1.00 14.93 12 GLU B C 1
ATOM 2833 O O . GLU B 1 14 ? 134.583 -21.080 -52.580 1.00 15.48 12 GLU B O 1
ATOM 2839 N N . VAL B 1 15 ? 136.376 -22.375 -53.003 1.00 14.89 13 VAL B N 1
ATOM 2840 C CA . VAL B 1 15 ? 135.998 -23.485 -52.133 1.00 15.68 13 VAL B CA 1
ATOM 2841 C C . VAL B 1 15 ? 136.964 -23.501 -50.971 1.00 16.78 13 VAL B C 1
ATOM 2842 O O . VAL B 1 15 ? 138.176 -23.631 -51.153 1.00 18.59 13 VAL B O 1
ATOM 2846 N N . THR B 1 16 ? 136.433 -23.370 -49.757 1.00 18.20 14 THR B N 1
ATOM 2847 C CA . THR B 1 16 ? 137.282 -23.260 -48.560 1.00 19.60 14 THR B CA 1
ATOM 2848 C C . THR B 1 16 ? 137.129 -24.417 -47.593 1.00 19.74 14 THR B C 1
ATOM 2849 O O . THR B 1 16 ? 137.984 -24.585 -46.733 1.00 22.54 14 THR B O 1
ATOM 2853 N N . GLY B 1 17 ? 136.067 -25.212 -47.709 1.00 19.10 15 GLY B N 1
ATOM 2854 C CA . GLY B 1 17 ? 135.850 -26.318 -46.783 1.00 18.94 15 GLY B CA 1
ATOM 2855 C C . GLY B 1 17 ? 134.866 -26.031 -45.670 1.00 18.93 15 GLY B C 1
ATOM 2856 O O . GLY B 1 17 ? 134.761 -26.786 -44.705 1.00 20.90 15 GLY B O 1
ATOM 2857 N N . CYS B 1 18 ? 134.146 -24.933 -45.807 1.00 19.20 16 CYS B N 1
ATOM 2858 C CA . CYS B 1 18 ? 133.050 -24.621 -44.896 1.00 19.54 16 CYS B CA 1
ATOM 2859 C C . CYS B 1 18 ? 131.920 -25.640 -45.021 1.00 18.96 16 CYS B C 1
ATOM 2860 O O . CYS B 1 18 ? 131.898 -26.481 -45.935 1.00 19.60 16 CYS B O 1
ATOM 2863 N N . ALA B 1 19 ? 130.984 -25.590 -44.081 1.00 19.56 17 ALA B N 1
ATOM 2864 C CA . ALA B 1 19 ? 129.877 -26.540 -44.054 1.00 19.84 17 ALA B CA 1
ATOM 2865 C C . ALA B 1 19 ? 129.112 -26.559 -45.385 1.00 19.31 17 ALA B C 1
ATOM 2866 O O . ALA B 1 19 ? 128.709 -27.612 -45.875 1.00 19.35 17 ALA B O 1
ATOM 2868 N N . ALA B 1 20 ? 128.917 -25.391 -45.977 1.00 18.17 18 ALA B N 1
ATOM 2869 C CA . ALA B 1 20 ? 128.182 -25.298 -47.231 1.00 17.80 18 ALA B CA 1
ATOM 2870 C C . ALA B 1 20 ? 128.918 -26.018 -48.342 1.00 16.26 18 ALA B C 1
ATOM 2871 O O . ALA B 1 20 ? 128.296 -26.640 -49.221 1.00 16.90 18 ALA B O 1
ATOM 2873 N N . ASP B 1 21 ? 130.235 -25.875 -48.367 1.00 15.90 19 ASP B N 1
ATOM 2874 C CA . ASP B 1 21 ? 131.049 -26.549 -49.379 1.00 15.52 19 ASP B CA 1
ATOM 2875 C C . ASP B 1 21 ? 130.931 -28.056 -49.207 1.00 15.58 19 ASP B C 1
ATOM 2876 O O . ASP B 1 21 ? 130.816 -28.794 -50.197 1.00 16.68 19 ASP B O 1
ATOM 2881 N N . ILE B 1 22 ? 130.975 -28.531 -47.956 1.00 16.31 20 ILE B N 1
ATOM 2882 C CA . ILE B 1 22 ? 130.899 -29.963 -47.715 1.00 17.02 20 ILE B CA 1
ATOM 2883 C C . ILE B 1 22 ? 129.563 -30.513 -48.190 1.00 16.29 20 ILE B C 1
ATOM 2884 O O . ILE B 1 22 ? 129.509 -31.549 -48.846 1.00 16.92 20 ILE B O 1
ATOM 2889 N N . SER B 1 23 ? 128.497 -29.790 -47.869 1.00 17.24 21 SER B N 1
ATOM 2890 C CA . SER B 1 23 ? 127.153 -30.176 -48.254 1.00 17.48 21 SER B CA 1
ATOM 2891 C C . SER B 1 23 ? 127.055 -30.225 -49.777 1.00 16.42 21 SER B C 1
ATOM 2892 O O . SER B 1 23 ? 126.484 -31.164 -50.344 1.00 16.56 21 SER B O 1
ATOM 2895 N N . LEU B 1 24 ? 127.619 -29.221 -50.434 1.00 14.98 22 LEU B N 1
ATOM 2896 C CA . LEU B 1 24 ? 127.592 -29.186 -51.890 1.00 13.91 22 LEU B CA 1
ATOM 2897 C C . LEU B 1 24 ? 128.361 -30.368 -52.483 1.00 13.20 22 LEU B C 1
ATOM 2898 O O . LEU B 1 24 ? 127.883 -31.030 -53.394 1.00 14.17 22 LEU B O 1
ATOM 2903 N N . GLY B 1 25 ? 129.572 -30.606 -51.991 1.00 13.86 23 GLY B N 1
ATOM 2904 C CA . GLY B 1 25 ? 130.353 -31.728 -52.471 1.00 14.54 23 GLY B CA 1
ATOM 2905 C C . GLY B 1 25 ? 129.623 -33.055 -52.316 1.00 15.03 23 GLY B C 1
ATOM 2906 O O . GLY B 1 25 ? 129.663 -33.908 -53.205 1.00 15.82 23 GLY B O 1
ATOM 2907 N N . ARG B 1 26 ? 128.976 -33.273 -51.163 1.00 15.80 24 ARG B N 1
ATOM 2908 C CA . ARG B 1 26 ? 128.190 -34.484 -50.989 1.00 16.00 24 ARG B CA 1
ATOM 2909 C C . ARG B 1 26 ? 127.106 -34.586 -52.029 1.00 15.38 24 ARG B C 1
ATOM 2910 O O . ARG B 1 26 ? 126.895 -35.679 -52.585 1.00 16.55 24 ARG B O 1
ATOM 2918 N N . ALA B 1 27 ? 126.436 -33.475 -52.331 1.00 15.40 25 ALA B N 1
ATOM 2919 C CA . ALA B 1 27 ? 125.368 -33.470 -53.334 1.00 15.58 25 ALA B CA 1
ATOM 2920 C C . ALA B 1 27 ? 125.905 -33.758 -54.734 1.00 14.50 25 ALA B C 1
ATOM 2921 O O . ALA B 1 27 ? 125.242 -34.458 -55.492 1.00 14.52 25 ALA B O 1
ATOM 2923 N N . LEU B 1 28 ? 127.096 -33.265 -55.063 1.00 14.06 26 LEU B N 1
ATOM 2924 C CA . LEU B 1 28 ? 127.664 -33.563 -56.371 1.00 13.63 26 LEU B CA 1
ATOM 2925 C C . LEU B 1 28 ? 127.925 -35.055 -56.509 1.00 13.55 26 LEU B C 1
ATOM 2926 O O . LEU B 1 28 ? 127.634 -35.680 -57.544 1.00 13.16 26 LEU B O 1
ATOM 2931 N N . ILE B 1 29 ? 128.496 -35.670 -55.481 1.00 15.26 27 ILE B N 1
ATOM 2932 C CA . ILE B 1 29 ? 128.798 -37.098 -55.518 1.00 16.00 27 ILE B CA 1
ATOM 2933 C C . ILE B 1 29 ? 127.525 -37.876 -55.659 1.00 16.31 27 ILE B C 1
ATOM 2934 O O . ILE B 1 29 ? 127.475 -38.812 -56.461 1.00 17.15 27 ILE B O 1
ATOM 2939 N N . GLN B 1 30 ? 126.507 -37.536 -54.874 1.00 16.25 28 GLN B N 1
ATOM 2940 C CA . GLN B 1 30 ? 125.229 -38.221 -54.976 1.00 17.95 28 GLN B CA 1
ATOM 2941 C C . GLN B 1 30 ? 124.611 -38.107 -56.359 1.00 16.91 28 GLN B C 1
ATOM 2942 O O . GLN B 1 30 ? 124.014 -39.081 -56.859 1.00 18.16 28 GLN B O 1
ATOM 2948 N N . ALA B 1 31 ? 124.754 -36.941 -56.977 1.00 16.15 29 ALA B N 1
ATOM 2949 C CA . ALA B 1 31 ? 124.238 -36.749 -58.329 1.00 14.96 29 ALA B CA 1
ATOM 2950 C C . ALA B 1 31 ? 124.982 -37.631 -59.343 1.00 15.01 29 ALA B C 1
ATOM 2951 O O . ALA B 1 31 ? 124.352 -38.259 -60.212 1.00 15.89 29 ALA B O 1
ATOM 2953 N N . TRP B 1 32 ? 126.302 -37.711 -59.245 1.00 15.00 30 TRP B N 1
ATOM 2954 C CA . TRP B 1 32 ? 127.060 -38.638 -60.101 1.00 15.26 30 TRP B CA 1
ATOM 2955 C C . TRP B 1 32 ? 126.650 -40.074 -59.853 1.00 16.20 30 TRP B C 1
ATOM 2956 O O . TRP B 1 32 ? 126.531 -40.846 -60.824 1.00 15.99 30 TRP B O 1
ATOM 2967 N N . GLN B 1 33 ? 126.426 -40.440 -58.595 1.00 16.97 31 GLN B N 1
ATOM 2968 C CA . GLN B 1 33 ? 126.142 -41.840 -58.279 1.00 17.74 31 GLN B CA 1
ATOM 2969 C C . GLN B 1 33 ? 124.756 -42.248 -58.755 1.00 17.92 31 GLN B C 1
ATOM 2970 O O . GLN B 1 33 ? 124.490 -43.419 -59.023 1.00 19.93 31 GLN B O 1
ATOM 2976 N N . LYS B 1 34 ? 123.859 -41.287 -58.835 1.00 18.46 32 LYS B N 1
ATOM 2977 C CA . LYS B 1 34 ? 122.495 -41.515 -59.288 1.00 19.51 32 LYS B CA 1
ATOM 2978 C C . LYS B 1 34 ? 122.345 -41.388 -60.811 1.00 19.46 32 LYS B C 1
ATOM 2979 O O . LYS B 1 34 ? 121.783 -42.269 -61.482 1.00 21.17 32 LYS B O 1
ATOM 2985 N N . ASP B 1 35 ? 122.840 -40.288 -61.349 1.00 18.77 33 ASP B N 1
ATOM 2986 C CA . ASP B 1 35 ? 122.567 -39.903 -62.722 1.00 17.79 33 ASP B CA 1
ATOM 2987 C C . ASP B 1 35 ? 123.772 -40.028 -63.667 1.00 15.91 33 ASP B C 1
ATOM 2988 O O . ASP B 1 35 ? 123.604 -40.010 -64.890 1.00 14.90 33 ASP B O 1
ATOM 2993 N N . GLY B 1 36 ? 124.970 -40.100 -63.109 1.00 14.90 34 GLY B N 1
ATOM 2994 C CA . GLY B 1 36 ? 126.165 -40.135 -63.938 1.00 13.64 34 GLY B CA 1
ATOM 2995 C C . GLY B 1 36 ? 126.683 -38.787 -64.406 1.00 13.13 34 GLY B C 1
ATOM 2996 O O . GLY B 1 36 ? 127.696 -38.754 -65.090 1.00 12.22 34 GLY B O 1
ATOM 2997 N N . ILE B 1 37 ? 125.989 -37.703 -64.098 1.00 12.43 35 ILE B N 1
ATOM 2998 C CA . ILE B 1 37 ? 126.262 -36.400 -64.699 1.00 11.53 35 ILE B CA 1
ATOM 2999 C C . ILE B 1 37 ? 125.452 -35.373 -63.918 1.00 12.35 35 ILE B C 1
ATOM 3000 O O . ILE B 1 37 ? 124.441 -35.748 -63.307 1.00 13.55 35 ILE B O 1
ATOM 3005 N N . PHE B 1 38 ? 125.912 -34.133 -63.894 1.00 10.73 36 PHE B N 1
ATOM 3006 C CA . PHE B 1 38 ? 125.083 -33.028 -63.432 1.00 10.85 36 PHE B CA 1
ATOM 3007 C C . PHE B 1 38 ? 125.486 -31.791 -64.236 1.00 11.26 36 PHE B C 1
ATOM 3008 O O . PHE B 1 38 ? 126.437 -31.813 -65.045 1.00 11.11 36 PHE B O 1
ATOM 3016 N N . GLN B 1 39 ? 124.701 -30.748 -64.062 1.00 10.46 37 GLN B N 1
ATOM 3017 C CA . GLN B 1 39 ? 124.930 -29.462 -64.713 1.00 10.71 37 GLN B CA 1
ATOM 3018 C C . GLN B 1 39 ? 125.455 -28.465 -63.686 1.00 10.38 37 GLN B C 1
ATOM 3019 O O . GLN B 1 39 ? 125.095 -28.504 -62.515 1.00 10.96 37 GLN B O 1
ATOM 3025 N N . ILE B 1 40 ? 126.338 -27.575 -64.128 1.00 10.00 38 ILE B N 1
ATOM 3026 C CA . ILE B 1 40 ? 126.742 -26.407 -63.354 1.00 9.47 38 ILE B CA 1
ATOM 3027 C C . ILE B 1 40 ? 126.348 -25.129 -64.111 1.00 9.47 38 ILE B C 1
ATOM 3028 O O . ILE B 1 40 ? 126.510 -25.026 -65.328 1.00 9.32 38 ILE B O 1
ATOM 3033 N N A LYS B 1 41 ? 125.842 -24.158 -63.369 0.50 9.80 39 LYS B N 1
ATOM 3034 N N B LYS B 1 41 ? 125.827 -24.154 -63.370 0.50 9.99 39 LYS B N 1
ATOM 3035 C CA A LYS B 1 41 ? 125.444 -22.896 -63.965 0.50 11.36 39 LYS B CA 1
ATOM 3036 C CA B LYS B 1 41 ? 125.359 -22.895 -63.960 0.50 11.84 39 LYS B CA 1
ATOM 3037 C C A LYS B 1 41 ? 126.655 -22.155 -64.465 0.50 10.77 39 LYS B C 1
ATOM 3038 C C B LYS B 1 41 ? 126.549 -22.059 -64.380 0.50 11.23 39 LYS B C 1
ATOM 3039 O O A LYS B 1 41 ? 127.762 -22.250 -63.905 0.50 10.84 39 LYS B O 1
ATOM 3040 O O B LYS B 1 41 ? 127.542 -21.978 -63.651 0.50 12.19 39 LYS B O 1
ATOM 3051 N N . THR B 1 42 ? 126.452 -21.433 -65.555 1.00 10.29 40 THR B N 1
ATOM 3052 C CA . THR B 1 42 ? 127.462 -20.476 -66.008 1.00 10.52 40 THR B CA 1
ATOM 3053 C C . THR B 1 42 ? 126.972 -19.058 -65.765 1.00 11.21 40 THR B C 1
ATOM 3054 O O . THR B 1 42 ? 125.756 -18.769 -65.821 1.00 13.31 40 THR B O 1
ATOM 3058 N N . ASP B 1 43 ? 127.915 -18.189 -65.457 1.00 10.43 41 ASP B N 1
ATOM 3059 C CA . ASP B 1 43 ? 127.659 -16.768 -65.407 1.00 11.17 41 ASP B CA 1
ATOM 3060 C C . ASP B 1 43 ? 127.857 -16.149 -66.772 1.00 10.81 41 ASP B C 1
ATOM 3061 O O . ASP B 1 43 ? 128.154 -16.850 -67.747 1.00 11.02 41 ASP B O 1
ATOM 3066 N N . SER B 1 44 ? 127.653 -14.848 -66.866 1.00 11.60 42 SER B N 1
ATOM 3067 C CA . SER B 1 44 ? 127.596 -14.239 -68.184 1.00 11.82 42 SER B CA 1
ATOM 3068 C C . SER B 1 44 ? 128.951 -14.298 -68.893 1.00 12.00 42 SER B C 1
ATOM 3069 O O . SER B 1 44 ? 128.985 -14.415 -70.144 1.00 12.01 42 SER B O 1
ATOM 3072 N N . GLU B 1 45 ? 130.056 -14.219 -68.172 1.00 12.24 43 GLU B N 1
ATOM 3073 C CA . GLU B 1 45 ? 131.364 -14.291 -68.811 1.00 12.07 43 GLU B CA 1
ATOM 3074 C C . GLU B 1 45 ? 131.697 -15.725 -69.210 1.00 11.05 43 GLU B C 1
ATOM 3075 O O . GLU B 1 45 ? 132.242 -15.961 -70.307 1.00 11.09 43 GLU B O 1
ATOM 3081 N N . GLN B 1 46 ? 131.382 -16.690 -68.362 1.00 10.40 44 GLN B N 1
ATOM 3082 C CA . GLN B 1 46 ? 131.564 -18.086 -68.750 1.00 10.10 44 GLN B CA 1
ATOM 3083 C C . GLN B 1 46 ? 130.760 -18.397 -69.999 1.00 9.24 44 GLN B C 1
ATOM 3084 O O . GLN B 1 46 ? 131.251 -19.060 -70.912 1.00 9.57 44 GLN B O 1
ATOM 3090 N N . ASP B 1 47 ? 129.526 -17.911 -70.049 1.00 9.52 45 ASP B N 1
ATOM 3091 C CA . ASP B 1 47 ? 128.667 -18.080 -71.224 1.00 10.27 45 ASP B CA 1
ATOM 3092 C C . ASP B 1 47 ? 129.258 -17.388 -72.457 1.00 9.30 45 ASP B C 1
ATOM 3093 O O . ASP B 1 47 ? 129.311 -17.970 -73.537 1.00 10.42 45 ASP B O 1
ATOM 3098 N N . ARG B 1 48 ? 129.696 -16.137 -72.319 1.00 10.52 46 ARG B N 1
ATOM 3099 C CA . ARG B 1 48 ? 130.228 -15.425 -73.464 1.00 10.36 46 ARG B CA 1
ATOM 3100 C C . ARG B 1 48 ? 131.420 -16.186 -74.018 1.00 10.44 46 ARG B C 1
ATOM 3101 O O . ARG B 1 48 ? 131.582 -16.315 -75.248 1.00 10.76 46 ARG B O 1
ATOM 3109 N N . LYS B 1 49 ? 132.312 -16.639 -73.152 1.00 10.46 47 LYS B N 1
ATOM 3110 C CA A LYS B 1 49 ? 133.510 -17.328 -73.612 0.50 10.23 47 LYS B CA 1
ATOM 3111 C CA B LYS B 1 49 ? 133.510 -17.331 -73.609 0.50 10.26 47 LYS B CA 1
ATOM 3112 C C . LYS B 1 49 ? 133.165 -18.642 -74.292 1.00 9.46 47 LYS B C 1
ATOM 3113 O O . LYS B 1 49 ? 133.798 -19.007 -75.287 1.00 10.15 47 LYS B O 1
ATOM 3124 N N . THR B 1 50 ? 132.139 -19.324 -73.813 1.00 9.05 48 THR B N 1
ATOM 3125 C CA . THR B 1 50 ? 131.637 -20.528 -74.465 1.00 9.90 48 THR B CA 1
ATOM 3126 C C . THR B 1 50 ? 131.138 -20.177 -75.865 1.00 9.96 48 THR B C 1
ATOM 3127 O O . THR B 1 50 ? 131.506 -20.831 -76.848 1.00 9.84 48 THR B O 1
ATOM 3131 N N . GLN B 1 51 ? 130.283 -19.163 -75.975 1.00 9.98 49 GLN B N 1
ATOM 3132 C CA . GLN B 1 51 ? 129.739 -18.808 -77.284 1.00 11.47 49 GLN B CA 1
ATOM 3133 C C . GLN B 1 51 ? 130.800 -18.353 -78.257 1.00 11.18 49 GLN B C 1
ATOM 3134 O O . GLN B 1 51 ? 130.715 -18.678 -79.458 1.00 11.56 49 GLN B O 1
ATOM 3140 N N . GLU B 1 52 ? 131.811 -17.615 -77.826 1.00 10.50 50 GLU B N 1
ATOM 3141 C CA . GLU B 1 52 ? 132.864 -17.188 -78.719 1.00 10.61 50 GLU B CA 1
ATOM 3142 C C . GLU B 1 52 ? 133.708 -18.375 -79.170 1.00 10.33 50 GLU B C 1
ATOM 3143 O O . GLU B 1 52 ? 134.162 -18.380 -80.319 1.00 10.29 50 GLU B O 1
ATOM 3149 N N . ALA B 1 53 ? 133.953 -19.352 -78.317 1.00 10.05 51 ALA B N 1
ATOM 3150 C CA . ALA B 1 53 ? 134.660 -20.569 -78.738 1.00 9.67 51 ALA B CA 1
ATOM 3151 C C . ALA B 1 53 ? 133.841 -21.311 -79.779 1.00 9.41 51 ALA B C 1
ATOM 3152 O O . ALA B 1 53 ? 134.387 -21.763 -80.811 1.00 10.37 51 ALA B O 1
ATOM 3154 N N . MET B 1 54 ? 132.531 -21.440 -79.617 1.00 9.76 52 MET B N 1
ATOM 3155 C CA . MET B 1 54 ? 131.692 -22.096 -80.623 1.00 10.78 52 MET B CA 1
ATOM 3156 C C . MET B 1 54 ? 131.742 -21.339 -81.941 1.00 9.36 52 MET B C 1
ATOM 3157 O O . MET B 1 54 ? 131.767 -21.963 -83.010 1.00 10.37 52 MET B O 1
ATOM 3162 N N . ALA B 1 55 ? 131.728 -20.014 -81.884 1.00 9.21 53 ALA B N 1
ATOM 3163 C CA . ALA B 1 55 ? 131.770 -19.230 -83.112 1.00 10.87 53 ALA B CA 1
ATOM 3164 C C . ALA B 1 55 ? 133.107 -19.416 -83.830 1.00 9.80 53 ALA B C 1
ATOM 3165 O O . ALA B 1 55 ? 133.160 -19.513 -85.051 1.00 9.49 53 ALA B O 1
ATOM 3167 N N . ALA B 1 56 ? 134.193 -19.463 -83.070 1.00 9.76 54 ALA B N 1
ATOM 3168 C CA . ALA B 1 56 ? 135.512 -19.675 -83.669 1.00 9.70 54 ALA B CA 1
ATOM 3169 C C . ALA B 1 56 ? 135.579 -21.046 -84.325 1.00 9.42 54 ALA B C 1
ATOM 3170 O O . ALA B 1 56 ? 136.171 -21.217 -85.396 1.00 9.45 54 ALA B O 1
ATOM 3172 N N . SER B 1 57 ? 134.996 -22.038 -83.662 1.00 9.65 55 SER B N 1
ATOM 3173 C CA . SER B 1 57 ? 134.900 -23.378 -84.223 1.00 8.69 55 SER B CA 1
ATOM 3174 C C . SER B 1 57 ? 134.139 -23.401 -85.544 1.00 9.25 55 SER B C 1
ATOM 3175 O O . SER B 1 57 ? 134.588 -24.007 -86.541 1.00 9.69 55 SER B O 1
ATOM 3178 N N . LYS B 1 58 ? 133.001 -22.726 -85.588 1.00 9.07 56 LYS B N 1
ATOM 3179 C CA . LYS B 1 58 ? 132.193 -22.670 -86.796 1.00 10.00 56 LYS B CA 1
ATOM 3180 C C . LYS B 1 58 ? 132.985 -22.036 -87.951 1.00 9.53 56 LYS B C 1
ATOM 3181 O O . LYS B 1 58 ? 132.979 -22.523 -89.073 1.00 10.76 56 LYS B O 1
ATOM 3187 N N . GLN B 1 59 ? 133.716 -20.962 -87.687 1.00 9.76 57 GLN B N 1
ATOM 3188 C CA . GLN B 1 59 ? 134.468 -20.291 -88.732 1.00 10.58 57 GLN B CA 1
ATOM 3189 C C . GLN B 1 59 ? 135.606 -21.199 -89.227 1.00 11.01 57 GLN B C 1
ATOM 3190 O O . GLN B 1 59 ? 135.836 -21.306 -90.412 1.00 11.34 57 GLN B O 1
ATOM 3196 N N . PHE B 1 60 ? 136.326 -21.844 -88.316 1.00 9.75 58 PHE B N 1
ATOM 3197 C CA . PHE B 1 60 ? 137.418 -22.729 -88.696 1.00 10.57 58 PHE B CA 1
ATOM 3198 C C . PHE B 1 60 ? 136.907 -23.890 -89.565 1.00 9.98 58 PHE B C 1
ATOM 3199 O O . PHE B 1 60 ? 137.520 -24.251 -90.579 1.00 10.38 58 PHE B O 1
ATOM 3207 N N . CYS B 1 61 ? 135.785 -24.488 -89.212 1.00 9.86 59 CYS B N 1
ATOM 3208 C CA . CYS B 1 61 ? 135.322 -25.650 -89.954 1.00 10.91 59 CYS B CA 1
ATOM 3209 C C . CYS B 1 61 ? 134.891 -25.275 -91.357 1.00 11.51 59 CYS B C 1
ATOM 3210 O O . CYS B 1 61 ? 134.845 -26.153 -92.217 1.00 12.43 59 CYS B O 1
ATOM 3213 N N . LYS B 1 62 ? 134.563 -24.012 -91.607 1.00 12.13 60 LYS B N 1
ATOM 3214 C CA . LYS B 1 62 ? 134.275 -23.560 -92.961 1.00 14.36 60 LYS B CA 1
ATOM 3215 C C . LYS B 1 62 ? 135.493 -23.354 -93.839 1.00 14.81 60 LYS B C 1
ATOM 3216 O O . LYS B 1 62 ? 135.355 -23.160 -95.037 1.00 17.29 60 LYS B O 1
ATOM 3222 N N . GLU B 1 63 ? 136.694 -23.407 -93.290 1.00 13.69 61 GLU B N 1
ATOM 3223 C CA . GLU B 1 63 ? 137.891 -23.340 -94.097 1.00 14.42 61 GLU B CA 1
ATOM 3224 C C . GLU B 1 63 ? 138.043 -24.607 -94.940 1.00 14.67 61 GLU B C 1
ATOM 3225 O O . GLU B 1 63 ? 137.530 -25.680 -94.595 1.00 15.50 61 GLU B O 1
ATOM 3231 N N . PRO B 1 64 ? 138.794 -24.517 -96.050 1.00 16.12 62 PRO B N 1
ATOM 3232 C CA A PRO B 1 64 ? 139.013 -25.699 -96.877 0.50 16.43 62 PRO B CA 1
ATOM 3233 C CA B PRO B 1 64 ? 138.971 -25.721 -96.859 0.50 16.41 62 PRO B CA 1
ATOM 3234 C C . PRO B 1 64 ? 139.745 -26.817 -96.141 1.00 15.62 62 PRO B C 1
ATOM 3235 O O . PRO B 1 64 ? 140.594 -26.561 -95.274 1.00 14.41 62 PRO B O 1
ATOM 3242 N N . LEU B 1 65 ? 139.438 -28.044 -96.519 1.00 17.05 63 LEU B N 1
ATOM 3243 C CA . LEU B 1 65 ? 140.070 -29.187 -95.947 1.00 19.26 63 LEU B CA 1
ATOM 3244 C C . LEU B 1 65 ? 141.580 -29.075 -96.041 1.00 17.42 63 LEU B C 1
ATOM 3245 O O . LEU B 1 65 ? 142.299 -29.513 -95.159 1.00 19.32 63 LEU B O 1
ATOM 3250 N N . THR B 1 66 ? 142.114 -28.562 -97.144 1.00 16.98 64 THR B N 1
ATOM 3251 C CA A THR B 1 66 ? 143.552 -28.454 -97.259 0.50 17.02 64 THR B CA 1
ATOM 3252 C CA B THR B 1 66 ? 143.550 -28.472 -97.251 0.50 17.87 64 THR B CA 1
ATOM 3253 C C . THR B 1 66 ? 144.147 -27.642 -96.111 1.00 17.01 64 THR B C 1
ATOM 3254 O O . THR B 1 66 ? 145.201 -27.988 -95.563 1.00 19.79 64 THR B O 1
ATOM 3261 N N . PHE B 1 67 ? 143.473 -26.557 -95.757 1.00 15.22 65 PHE B N 1
ATOM 3262 C CA . PHE B 1 67 ? 143.936 -25.715 -94.667 1.00 14.55 65 PHE B CA 1
ATOM 3263 C C . PHE B 1 67 ? 143.743 -26.410 -93.308 1.00 13.41 65 PHE B C 1
ATOM 3264 O O . PHE B 1 67 ? 144.675 -26.446 -92.485 1.00 14.09 65 PHE B O 1
ATOM 3272 N N . LYS B 1 68 ? 142.573 -26.986 -93.089 1.00 12.26 66 LYS B N 1
ATOM 3273 C CA . LYS B 1 68 ? 142.296 -27.651 -91.811 1.00 11.87 66 LYS B CA 1
ATOM 3274 C C . LYS B 1 68 ? 143.316 -28.756 -91.586 1.00 13.08 66 LYS B C 1
ATOM 3275 O O . LYS B 1 68 ? 143.861 -28.901 -90.491 1.00 12.82 66 LYS B O 1
ATOM 3281 N N . SER B 1 69 ? 143.568 -29.544 -92.631 1.00 14.52 67 SER B N 1
ATOM 3282 C CA A SER B 1 69 ? 144.459 -30.687 -92.516 0.50 15.10 67 SER B CA 1
ATOM 3283 C CA B SER B 1 69 ? 144.472 -30.683 -92.536 0.50 15.52 67 SER B CA 1
ATOM 3284 C C . SER B 1 69 ? 145.915 -30.270 -92.320 1.00 14.95 67 SER B C 1
ATOM 3285 O O . SER B 1 69 ? 146.758 -31.084 -91.928 1.00 17.90 67 SER B O 1
ATOM 3290 N N . SER B 1 70 ? 146.250 -29.026 -92.589 1.00 14.54 68 SER B N 1
ATOM 3291 C CA . SER B 1 70 ? 147.569 -28.514 -92.291 1.00 16.02 68 SER B CA 1
ATOM 3292 C C . SER B 1 70 ? 147.779 -28.150 -90.827 1.00 15.77 68 SER B C 1
ATOM 3293 O O . SER B 1 70 ? 148.918 -27.992 -90.399 1.00 18.13 68 SER B O 1
ATOM 3296 N N . CYS B 1 71 ? 146.697 -28.057 -90.050 1.00 14.05 69 CYS B N 1
ATOM 3297 C CA . CYS B 1 71 ? 146.787 -27.730 -88.623 1.00 12.88 69 CYS B CA 1
ATOM 3298 C C . CYS B 1 71 ? 147.030 -29.021 -87.845 1.00 13.96 69 CYS B C 1
ATOM 3299 O O . CYS B 1 71 ? 146.171 -29.477 -87.076 1.00 13.66 69 CYS B O 1
ATOM 3302 N N . VAL B 1 72 ? 148.194 -29.628 -88.033 1.00 14.54 70 VAL B N 1
ATOM 3303 C CA A VAL B 1 72 ? 148.525 -30.896 -87.416 0.50 15.51 70 VAL B CA 1
ATOM 3304 C CA B VAL B 1 72 ? 148.514 -30.905 -87.428 0.50 15.69 70 VAL B CA 1
ATOM 3305 C C . VAL B 1 72 ? 149.974 -30.833 -86.993 1.00 16.26 70 VAL B C 1
ATOM 3306 O O . VAL B 1 72 ? 150.750 -29.999 -87.511 1.00 18.65 70 VAL B O 1
ATOM 3313 N N . SER B 1 73 ? 150.364 -31.717 -86.080 1.00 15.78 71 SER B N 1
ATOM 3314 C CA . SER B 1 73 ? 151.710 -31.751 -85.549 1.00 16.34 71 SER B CA 1
ATOM 3315 C C . SER B 1 73 ? 152.149 -33.191 -85.365 1.00 16.28 71 SER B C 1
ATOM 3316 O O . SER B 1 73 ? 151.331 -34.051 -84.990 1.00 16.61 71 SER B O 1
ATOM 3319 N N . ASP B 1 74 ? 153.432 -33.471 -85.610 1.00 18.24 72 ASP B N 1
ATOM 3320 C CA . ASP B 1 74 ? 153.954 -34.791 -85.301 1.00 19.73 72 ASP B CA 1
ATOM 3321 C C . ASP B 1 74 ? 154.552 -34.866 -83.902 1.00 19.07 72 ASP B C 1
ATOM 3322 O O . ASP B 1 74 ? 155.104 -35.897 -83.541 1.00 20.87 72 ASP B O 1
ATOM 3327 N N . LEU B 1 75 ? 154.398 -33.801 -83.099 1.00 18.37 73 LEU B N 1
ATOM 3328 C CA . LEU B 1 75 ? 154.883 -33.768 -81.715 1.00 18.71 73 LEU B CA 1
ATOM 3329 C C . LEU B 1 75 ? 153.759 -33.873 -80.691 1.00 17.62 73 LEU B C 1
ATOM 3330 O O . LEU B 1 75 ? 153.916 -34.505 -79.640 1.00 17.58 73 LEU B O 1
ATOM 3335 N N . THR B 1 76 ? 152.649 -33.210 -80.988 1.00 16.71 74 THR B N 1
ATOM 3336 C CA . THR B 1 76 ? 151.487 -33.178 -80.094 1.00 15.79 74 THR B CA 1
ATOM 3337 C C . THR B 1 76 ? 150.270 -33.666 -80.863 1.00 14.99 74 THR B C 1
ATOM 3338 O O . THR B 1 76 ? 150.221 -33.549 -82.104 1.00 15.88 74 THR B O 1
ATOM 3342 N N . TYR B 1 77 ? 149.268 -34.194 -80.168 1.00 14.87 75 TYR B N 1
ATOM 3343 C CA . TYR B 1 77 ? 148.001 -34.561 -80.790 1.00 14.46 75 TYR B CA 1
ATOM 3344 C C . TYR B 1 77 ? 147.144 -33.326 -81.047 1.00 13.48 75 TYR B C 1
ATOM 3345 O O . TYR B 1 77 ? 146.073 -33.420 -81.633 1.00 14.15 75 TYR B O 1
ATOM 3354 N N . SER B 1 78 ? 147.576 -32.157 -80.579 1.00 12.23 76 SER B N 1
ATOM 3355 C CA . SER B 1 78 ? 146.770 -30.960 -80.831 1.00 11.95 76 SER B CA 1
ATOM 3356 C C . SER B 1 78 ? 146.561 -30.745 -82.329 1.00 12.12 76 SER B C 1
ATOM 3357 O O . SER B 1 78 ? 147.453 -31.012 -83.168 1.00 13.40 76 SER B O 1
ATOM 3360 N N . GLY B 1 79 ? 145.409 -30.196 -82.684 1.00 11.56 77 GLY B N 1
ATOM 3361 C CA . GLY B 1 79 ? 145.110 -29.899 -84.068 1.00 11.31 77 GLY B CA 1
ATOM 3362 C C . GLY B 1 79 ? 143.955 -30.706 -84.626 1.00 10.70 77 GLY B C 1
ATOM 3363 O O . GLY B 1 79 ? 143.127 -31.288 -83.886 1.00 10.70 77 GLY B O 1
ATOM 3364 N N . TYR B 1 80 ? 143.874 -30.704 -85.951 1.00 10.27 78 TYR B N 1
ATOM 3365 C CA . TYR B 1 80 ? 142.675 -31.135 -86.650 1.00 10.72 78 TYR B CA 1
ATOM 3366 C C . TYR B 1 80 ? 142.548 -32.641 -86.788 1.00 10.84 78 TYR B C 1
ATOM 3367 O O . TYR B 1 80 ? 143.538 -33.338 -87.055 1.00 12.77 78 TYR B O 1
ATOM 3376 N N . VAL B 1 81 ? 141.319 -33.112 -86.656 1.00 10.88 79 VAL B N 1
ATOM 3377 C CA . VAL B 1 81 ? 140.908 -34.488 -86.905 1.00 12.45 79 VAL B CA 1
ATOM 3378 C C . VAL B 1 81 ? 139.788 -34.417 -87.907 1.00 11.45 79 VAL B C 1
ATOM 3379 O O . VAL B 1 81 ? 138.758 -33.814 -87.642 1.00 11.80 79 VAL B O 1
ATOM 3383 N N . ALA B 1 82 ? 139.994 -35.025 -89.069 1.00 11.77 80 ALA B N 1
ATOM 3384 C CA . ALA B 1 82 ? 138.951 -35.083 -90.089 1.00 11.76 80 ALA B CA 1
ATOM 3385 C C . ALA B 1 82 ? 137.799 -36.026 -89.719 1.00 10.59 80 ALA B C 1
ATOM 3386 O O . ALA B 1 82 ? 137.989 -36.979 -88.938 1.00 11.98 80 ALA B O 1
ATOM 3388 N N . SER B 1 83 ? 136.619 -35.826 -90.304 1.00 11.36 81 SER B N 1
ATOM 3389 C CA . SER B 1 83 ? 135.536 -36.806 -90.120 1.00 11.37 81 SER B CA 1
ATOM 3390 C C . SER B 1 83 ? 136.036 -38.152 -90.603 1.00 11.71 81 SER B C 1
ATOM 3391 O O . SER B 1 83 ? 136.618 -38.248 -91.688 1.00 12.47 81 SER B O 1
ATOM 3394 N N . GLY B 1 84 ? 135.864 -39.171 -89.784 1.00 11.24 82 GLY B N 1
ATOM 3395 C CA . GLY B 1 84 ? 136.249 -40.521 -90.119 1.00 11.89 82 GLY B CA 1
ATOM 3396 C C . GLY B 1 84 ? 137.667 -40.891 -89.733 1.00 12.20 82 GLY B C 1
ATOM 3397 O O . GLY B 1 84 ? 138.064 -42.027 -89.894 1.00 13.80 82 GLY B O 1
ATOM 3398 N N . GLU B 1 85 ? 138.426 -39.928 -89.226 1.00 11.62 83 GLU B N 1
ATOM 3399 C CA . GLU B 1 85 ? 139.819 -40.181 -88.853 1.00 12.08 83 GLU B CA 1
ATOM 3400 C C . GLU B 1 85 ? 139.900 -40.860 -87.492 1.00 12.93 83 GLU B C 1
ATOM 3401 O O . GLU B 1 85 ? 140.655 -41.813 -87.326 1.00 15.85 83 GLU B O 1
ATOM 3407 N N . GLU B 1 86 ? 139.111 -40.439 -86.532 1.00 11.70 84 GLU B N 1
ATOM 3408 C CA . GLU B 1 86 ? 139.145 -41.080 -85.222 1.00 12.63 84 GLU B CA 1
ATOM 3409 C C . GLU B 1 86 ? 138.377 -42.398 -85.246 1.00 12.08 84 GLU B C 1
ATOM 3410 O O . GLU B 1 86 ? 137.289 -42.478 -85.834 1.00 12.45 84 GLU B O 1
ATOM 3416 N N . VAL B 1 87 ? 138.907 -43.412 -84.587 1.00 11.93 85 VAL B N 1
ATOM 3417 C CA . VAL B 1 87 ? 138.146 -44.657 -84.374 1.00 12.93 85 VAL B CA 1
ATOM 3418 C C . VAL B 1 87 ? 137.835 -44.845 -82.898 1.00 13.48 85 VAL B C 1
ATOM 3419 O O . VAL B 1 87 ? 138.668 -44.564 -82.036 1.00 13.31 85 VAL B O 1
ATOM 3423 N N . THR B 1 88 ? 136.619 -45.329 -82.655 1.00 13.03 86 THR B N 1
ATOM 3424 C CA . THR B 1 88 ? 136.168 -45.755 -81.338 1.00 12.21 86 THR B CA 1
ATOM 3425 C C . THR B 1 88 ? 135.701 -47.191 -81.487 1.00 11.96 86 THR B C 1
ATOM 3426 O O . THR B 1 88 ? 134.821 -47.483 -82.318 1.00 12.60 86 THR B O 1
ATOM 3430 N N . ALA B 1 89 ? 136.306 -48.099 -80.735 1.00 13.13 87 ALA B N 1
ATOM 3431 C CA . ALA B 1 89 ? 136.015 -49.506 -80.846 1.00 13.25 87 ALA B CA 1
ATOM 3432 C C . ALA B 1 89 ? 136.147 -49.962 -82.301 1.00 13.89 87 ALA B C 1
ATOM 3433 O O . ALA B 1 89 ? 135.360 -50.774 -82.781 1.00 14.85 87 ALA B O 1
ATOM 3435 N N . GLY B 1 90 ? 137.171 -49.451 -82.985 1.00 13.98 88 GLY B N 1
ATOM 3436 C CA . GLY B 1 90 ? 137.466 -49.818 -84.363 1.00 15.03 88 GLY B CA 1
ATOM 3437 C C . GLY B 1 90 ? 136.585 -49.214 -85.425 1.00 13.86 88 GLY B C 1
ATOM 3438 O O . GLY B 1 90 ? 136.837 -49.444 -86.622 1.00 14.77 88 GLY B O 1
ATOM 3439 N N . LYS B 1 91 ? 135.555 -48.474 -85.040 1.00 14.51 89 LYS B N 1
ATOM 3440 C CA . LYS B 1 91 ? 134.625 -47.883 -86.019 1.00 15.08 89 LYS B CA 1
ATOM 3441 C C . LYS B 1 91 ? 134.833 -46.394 -86.132 1.00 13.49 89 LYS B C 1
ATOM 3442 O O . LYS B 1 91 ? 134.839 -45.708 -85.115 1.00 15.77 89 LYS B O 1
ATOM 3448 N N . PRO B 1 92 ? 134.979 -45.868 -87.357 1.00 12.48 90 PRO B N 1
ATOM 3449 C CA . PRO B 1 92 ? 135.189 -44.422 -87.479 1.00 12.23 90 PRO B CA 1
ATOM 3450 C C . PRO B 1 92 ? 134.036 -43.550 -86.997 1.00 11.83 90 PRO B C 1
ATOM 3451 O O . PRO B 1 92 ? 132.886 -43.792 -87.391 1.00 13.94 90 PRO B O 1
ATOM 3455 N N . ASP B 1 93 ? 134.406 -42.516 -86.288 1.00 11.48 91 ASP B N 1
ATOM 3456 C CA . ASP B 1 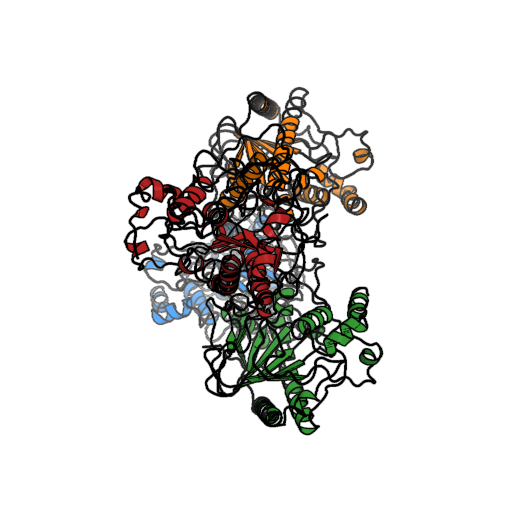93 ? 133.465 -41.552 -85.776 1.00 11.76 91 ASP B CA 1
ATOM 3457 C C . ASP B 1 93 ? 133.303 -40.415 -86.791 1.00 12.34 91 ASP B C 1
ATOM 3458 O O . ASP B 1 93 ? 134.183 -40.150 -87.639 1.00 14.10 91 ASP B O 1
ATOM 3463 N N . PHE B 1 94 ? 132.170 -39.742 -86.729 1.00 10.24 92 PHE B N 1
ATOM 3464 C CA . PHE B 1 94 ? 131.819 -38.712 -87.683 1.00 9.46 92 PHE B CA 1
ATOM 3465 C C . PHE B 1 94 ? 132.296 -37.269 -87.472 1.00 9.09 92 PHE B C 1
ATOM 3466 O O . PHE B 1 94 ? 132.281 -36.529 -88.443 1.00 9.73 92 PHE B O 1
ATOM 3474 N N . PRO B 1 95 ? 132.586 -36.793 -86.253 1.00 9.17 93 PRO B N 1
ATOM 3475 C CA . PRO B 1 95 ? 132.843 -35.364 -86.147 1.00 9.47 93 PRO B CA 1
ATOM 3476 C C . PRO B 1 95 ? 134.198 -34.955 -86.709 1.00 9.18 93 PRO B C 1
ATOM 3477 O O . PRO B 1 95 ? 135.130 -35.775 -86.778 1.00 10.40 93 PRO B O 1
ATOM 3481 N N . GLU B 1 96 ? 134.311 -33.695 -87.105 1.00 8.74 94 GLU B N 1
ATOM 3482 C CA A GLU B 1 96 ? 135.548 -32.967 -87.199 0.50 8.27 94 GLU B CA 1
ATOM 3483 C CA B GLU B 1 96 ? 135.638 -33.142 -87.164 0.50 10.11 94 GLU B CA 1
ATOM 3484 C C . GLU B 1 96 ? 135.950 -32.504 -85.806 1.00 9.48 94 GLU B C 1
ATOM 3485 O O . GLU B 1 96 ? 135.064 -32.031 -85.059 1.00 10.15 94 GLU B O 1
ATOM 3496 N N . ILE B 1 97 ? 137.224 -32.526 -85.475 1.00 9.94 95 ILE B N 1
ATOM 3497 C CA . ILE B 1 97 ? 137.676 -32.129 -84.145 1.00 9.69 95 ILE B CA 1
ATOM 3498 C C . ILE B 1 97 ? 138.885 -31.258 -84.262 1.00 10.09 95 ILE B C 1
ATOM 3499 O O . ILE B 1 97 ? 139.705 -31.413 -85.177 1.00 11.64 95 ILE B O 1
ATOM 3504 N N . PHE B 1 98 ? 139.023 -30.290 -83.375 1.00 9.66 96 PHE B N 1
ATOM 3505 C CA . PHE B 1 98 ? 140.299 -29.652 -83.139 1.00 9.81 96 PHE B CA 1
ATOM 3506 C C . PHE B 1 98 ? 140.620 -29.943 -81.692 1.00 9.42 96 PHE B C 1
ATOM 3507 O O . PHE B 1 98 ? 139.867 -29.535 -80.774 1.00 9.64 96 PHE B O 1
ATOM 3515 N N . THR B 1 99 ? 141.740 -30.580 -81.460 1.00 10.10 97 THR B N 1
ATOM 3516 C CA . THR B 1 99 ? 142.170 -30.905 -80.110 1.00 9.85 97 THR B CA 1
ATOM 3517 C C . THR B 1 99 ? 143.139 -29.838 -79.619 1.00 9.77 97 THR B C 1
ATOM 3518 O O . THR B 1 99 ? 144.091 -29.505 -80.302 1.00 9.84 97 THR B O 1
ATOM 3522 N N . VAL B 1 100 ? 142.898 -29.305 -78.428 1.00 9.73 98 VAL B N 1
ATOM 3523 C CA . VAL B 1 100 ? 143.798 -28.347 -77.785 1.00 9.75 98 VAL B CA 1
ATOM 3524 C C . VAL B 1 100 ? 144.423 -28.998 -76.566 1.00 9.96 98 VAL B C 1
ATOM 3525 O O . VAL B 1 100 ? 143.777 -29.143 -75.542 1.00 10.28 98 VAL B O 1
ATOM 3529 N N . CYS B 1 101 ? 145.692 -29.364 -76.676 1.00 11.42 99 CYS B N 1
ATOM 3530 C CA . CYS B 1 101 ? 146.486 -29.837 -75.549 1.00 12.53 99 CYS B CA 1
ATOM 3531 C C . CYS B 1 101 ? 147.360 -28.689 -75.050 1.00 12.82 99 CYS B C 1
ATOM 3532 O O . CYS B 1 101 ? 147.367 -27.597 -75.609 1.00 14.38 99 CYS B O 1
ATOM 3535 N N . LYS B 1 102 ? 148.073 -28.935 -73.967 1.00 13.73 100 LYS B N 1
ATOM 3536 C CA . LYS B 1 102 ? 148.999 -27.939 -73.433 1.00 14.58 100 LYS B CA 1
ATOM 3537 C C . LYS B 1 102 ? 149.879 -27.339 -74.531 1.00 14.11 100 LYS B C 1
ATOM 3538 O O . LYS B 1 102 ? 150.470 -28.072 -75.319 1.00 14.56 100 LYS B O 1
ATOM 3544 N N . ASP B 1 103 ? 149.944 -26.010 -74.603 1.00 14.32 101 ASP B N 1
ATOM 3545 C CA . ASP B 1 103 ? 150.580 -25.324 -75.730 1.00 14.64 101 ASP B CA 1
ATOM 3546 C C . ASP B 1 103 ? 152.025 -25.016 -75.386 1.00 16.03 101 ASP B C 1
ATOM 3547 O O . ASP B 1 103 ? 152.335 -23.981 -74.787 1.00 16.89 101 ASP B O 1
ATOM 3552 N N . LEU B 1 104 ? 152.896 -25.942 -75.758 1.00 16.58 102 LEU B N 1
ATOM 3553 C CA . LEU B 1 104 ? 154.312 -25.869 -75.373 1.00 19.07 102 LEU B CA 1
ATOM 3554 C C . LEU B 1 104 ? 155.176 -25.589 -76.577 1.00 20.77 102 LEU B C 1
ATOM 3555 O O . LEU B 1 104 ? 155.155 -26.338 -77.551 1.00 21.17 102 LEU B O 1
ATOM 3560 N N . SER B 1 105 ? 155.970 -24.520 -76.486 1.00 22.78 103 SER B N 1
ATOM 3561 C CA . SER B 1 105 ? 156.862 -24.152 -77.567 1.00 25.53 103 SER B CA 1
ATOM 3562 C C . SER B 1 105 ? 157.991 -25.166 -77.705 1.00 24.23 103 SER B C 1
ATOM 3563 O O . SER B 1 105 ? 158.264 -25.944 -76.791 1.00 23.00 103 SER B O 1
ATOM 3566 N N . VAL B 1 106 ? 158.623 -25.160 -78.873 1.00 25.59 104 VAL B N 1
ATOM 3567 C CA . VAL B 1 106 ? 159.725 -26.059 -79.148 1.00 27.11 104 VAL B CA 1
ATOM 3568 C C . VAL B 1 106 ? 160.913 -25.777 -78.241 1.00 27.42 104 VAL B C 1
ATOM 3569 O O . VAL B 1 106 ? 161.804 -26.610 -78.102 1.00 29.02 104 VAL B O 1
ATOM 3573 N N . GLY B 1 107 ? 160.924 -24.592 -77.645 1.00 25.45 105 GLY B N 1
ATOM 3574 C CA . GLY B 1 107 ? 161.948 -24.244 -76.681 1.00 25.21 105 GLY B CA 1
ATOM 3575 C C . GLY B 1 107 ? 161.704 -24.791 -75.285 1.00 23.89 105 GLY B C 1
ATOM 3576 O O . GLY B 1 107 ? 162.574 -24.714 -74.407 1.00 25.60 105 GLY B O 1
ATOM 3577 N N . ASP B 1 108 ? 160.501 -25.324 -75.040 1.00 23.25 106 ASP B N 1
ATOM 3578 C CA . ASP B 1 108 ? 160.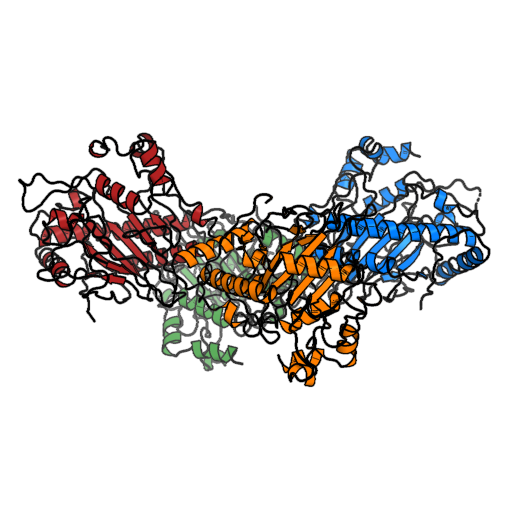203 -25.926 -73.733 1.00 23.46 106 ASP B CA 1
ATOM 3579 C C . ASP B 1 108 ? 161.055 -27.183 -73.554 1.00 23.54 106 ASP B C 1
ATOM 3580 O O . ASP B 1 108 ? 161.220 -27.971 -74.470 1.00 24.56 106 ASP B O 1
ATOM 3585 N N . GLN B 1 109 ? 161.611 -27.367 -72.363 1.00 24.67 107 GLN B N 1
ATOM 3586 C CA . GLN B 1 109 ? 162.600 -28.421 -72.182 1.00 23.84 107 GLN B CA 1
ATOM 3587 C C . GLN B 1 109 ? 162.006 -29.825 -72.339 1.00 23.84 107 GLN B C 1
ATOM 3588 O O . GLN B 1 109 ? 162.715 -30.752 -72.736 1.00 24.81 107 GLN B O 1
ATOM 3594 N N . ARG B 1 110 ? 160.692 -29.971 -72.123 1.00 22.44 108 ARG B N 1
ATOM 3595 C CA . ARG B 1 110 ? 160.059 -31.269 -72.286 1.00 21.91 108 ARG B CA 1
ATOM 3596 C C . ARG B 1 110 ? 159.958 -31.627 -73.764 1.00 22.48 108 ARG B C 1
ATOM 3597 O O . ARG B 1 110 ? 160.027 -32.794 -74.155 1.00 23.43 108 ARG B O 1
ATOM 3605 N N . VAL B 1 111 ? 159.695 -30.619 -74.580 1.00 21.77 109 VAL B N 1
ATOM 3606 C CA . VAL B 1 111 ? 159.651 -30.818 -76.015 1.00 20.84 109 VAL B CA 1
ATOM 3607 C C . VAL B 1 111 ? 161.073 -31.115 -76.533 1.00 22.47 109 VAL B C 1
ATOM 3608 O O . VAL B 1 111 ? 161.269 -32.023 -77.344 1.00 22.18 109 VAL B O 1
ATOM 3612 N N . LYS B 1 112 ? 162.067 -30.348 -76.093 1.00 22.75 110 LYS B N 1
ATOM 3613 C CA . LYS B 1 112 ? 163.438 -30.594 -76.530 1.00 23.02 110 LYS B CA 1
ATOM 3614 C C . LYS B 1 112 ? 163.875 -32.017 -76.158 1.00 24.43 110 LYS B C 1
ATOM 3615 O O . LYS B 1 112 ? 164.633 -32.659 -76.873 1.00 24.10 110 LYS B O 1
ATOM 3621 N N . ALA B 1 113 ? 163.414 -32.507 -75.018 1.00 23.81 111 ALA B N 1
ATOM 3622 C CA . ALA B 1 113 ? 163.725 -33.858 -74.591 1.00 25.04 111 ALA B CA 1
ATOM 3623 C C . ALA B 1 113 ? 162.949 -34.938 -75.359 1.00 25.73 111 ALA B C 1
ATOM 3624 O O . ALA B 1 113 ? 163.251 -36.125 -75.246 1.00 28.39 111 ALA B O 1
ATOM 3626 N N . GLY B 1 114 ? 161.937 -34.530 -76.118 1.00 23.61 112 GLY B N 1
ATOM 3627 C CA . GLY B 1 114 ? 161.163 -35.472 -76.904 1.00 23.27 112 GLY B CA 1
ATOM 3628 C C . GLY B 1 114 ? 160.107 -36.256 -76.153 1.00 23.03 112 GLY B C 1
ATOM 3629 O O . GLY B 1 114 ? 159.779 -37.375 -76.539 1.00 23.66 112 GLY B O 1
ATOM 3630 N N . TRP B 1 115 ? 159.552 -35.684 -75.087 1.00 22.63 113 TRP B N 1
ATOM 3631 C CA . TRP B 1 115 ? 158.495 -36.393 -74.368 1.00 22.33 113 TRP B CA 1
ATOM 3632 C C . TRP B 1 115 ? 157.307 -36.649 -75.295 1.00 21.59 113 TRP B C 1
ATOM 3633 O O . TRP B 1 115 ? 156.912 -35.751 -76.075 1.00 22.75 113 TRP B O 1
ATOM 3644 N N . PRO B 1 116 ? 156.670 -37.831 -75.197 1.00 22.69 114 PRO B N 1
ATOM 3645 C CA . PRO B 1 116 ? 155.535 -38.063 -76.083 1.00 22.84 114 PRO B CA 1
ATOM 3646 C C . PRO B 1 116 ? 154.396 -37.074 -75.815 1.00 21.01 114 PRO B C 1
ATOM 3647 O O . PRO B 1 116 ? 154.133 -36.710 -74.662 1.00 21.58 114 PRO B O 1
ATOM 3651 N N . CYS B 1 117 ? 153.777 -36.636 -76.901 1.00 19.76 115 CYS B N 1
ATOM 3652 C CA . CYS B 1 117 ? 152.597 -35.769 -76.865 1.00 18.31 115 CYS B CA 1
ATOM 3653 C C . CYS B 1 117 ? 152.846 -34.285 -76.551 1.00 18.76 115 CYS B C 1
ATOM 3654 O O . CYS B 1 117 ? 151.889 -33.525 -76.491 1.00 18.12 115 CYS B O 1
ATOM 3657 N N . HIS B 1 118 ? 154.091 -33.886 -76.326 1.00 17.80 116 HIS B N 1
ATOM 3658 C CA . HIS B 1 118 ? 154.451 -32.517 -75.943 1.00 18.01 116 HIS B CA 1
ATOM 3659 C C . HIS B 1 118 ? 154.866 -31.669 -77.161 1.00 19.28 116 HIS B C 1
ATOM 3660 O O . HIS B 1 118 ? 155.840 -32.000 -77.848 1.00 19.34 116 HIS B O 1
ATOM 3667 N N . GLY B 1 119 ? 154.162 -30.557 -77.405 1.00 17.88 117 GLY B N 1
ATOM 3668 C CA . GLY B 1 119 ? 154.509 -29.688 -78.522 1.00 17.97 117 GLY B CA 1
ATOM 3669 C C . GLY B 1 119 ? 153.532 -28.538 -78.666 1.00 16.65 117 GLY B C 1
ATOM 3670 O O . GLY B 1 119 ? 152.570 -28.442 -77.890 1.00 16.76 117 GLY B O 1
ATOM 3671 N N . PRO B 1 120 ? 153.781 -27.645 -79.617 1.00 17.00 118 PRO B N 1
ATOM 3672 C CA . PRO B 1 120 ? 152.935 -26.461 -79.773 1.00 17.71 118 PRO B CA 1
ATOM 3673 C C . PRO B 1 120 ? 151.636 -26.741 -80.510 1.00 15.41 118 PRO B C 1
ATOM 3674 O O . PRO B 1 120 ? 151.624 -27.500 -81.489 1.00 16.18 118 PRO B O 1
ATOM 3678 N N . VAL B 1 121 ? 150.563 -26.085 -80.095 1.00 13.28 119 VAL B N 1
ATOM 3679 C CA . VAL B 1 121 ? 149.297 -26.231 -80.807 1.00 13.06 119 VAL B CA 1
ATOM 3680 C C . VAL B 1 121 ? 149.409 -25.587 -82.182 1.00 13.45 119 VAL B C 1
ATOM 3681 O O . VAL B 1 121 ? 149.865 -24.455 -82.276 1.00 14.87 119 VAL B O 1
ATOM 3685 N N . PRO B 1 122 ? 148.968 -26.276 -83.242 1.00 12.85 120 PRO B N 1
ATOM 3686 C CA . PRO B 1 122 ? 148.973 -25.650 -84.573 1.00 13.20 120 PRO B CA 1
ATOM 3687 C C . PRO B 1 122 ? 147.732 -24.803 -84.785 1.00 13.00 120 PRO B C 1
ATOM 3688 O O . PRO B 1 122 ? 146.781 -25.184 -85.444 1.00 13.22 120 PRO B O 1
ATOM 3692 N N . TRP B 1 123 ? 147.734 -23.642 -84.151 1.00 13.80 121 TRP B N 1
ATOM 3693 C CA . TRP B 1 123 ? 146.552 -22.799 -84.148 1.00 13.85 121 TRP B CA 1
ATOM 3694 C C . TRP B 1 123 ? 146.161 -22.318 -85.541 1.00 13.67 121 TRP B C 1
ATOM 3695 O O . TRP B 1 123 ? 147.044 -21.935 -86.323 1.00 16.43 121 TRP B O 1
ATOM 3706 N N . PRO B 1 124 ? 144.865 -22.277 -85.861 1.00 12.90 122 PRO B N 1
ATOM 3707 C CA . PRO B 1 124 ? 144.530 -21.839 -87.212 1.00 12.88 122 PRO B CA 1
ATOM 3708 C C . PRO B 1 124 ? 144.604 -20.334 -87.421 1.00 13.30 122 PRO B C 1
ATOM 3709 O O . PRO B 1 124 ? 144.829 -19.902 -88.543 1.00 16.34 122 PRO B O 1
ATOM 3713 N N . ASN B 1 125 ? 144.381 -19.561 -86.373 1.00 13.61 123 ASN B N 1
ATOM 3714 C CA . ASN B 1 125 ? 144.387 -18.115 -86.451 1.00 14.30 123 ASN B CA 1
ATOM 3715 C C . ASN B 1 125 ? 144.394 -17.588 -85.008 1.00 14.52 123 ASN B C 1
ATOM 3716 O O . ASN B 1 125 ? 144.154 -18.352 -84.052 1.00 14.11 123 ASN B O 1
ATOM 3721 N N . ASN B 1 126 ? 144.683 -16.293 -84.864 1.00 17.41 124 ASN B N 1
ATOM 3722 C CA A ASN B 1 126 ? 144.851 -15.679 -83.539 0.50 17.78 124 ASN B CA 1
ATOM 3723 C CA B ASN B 1 126 ? 144.855 -15.664 -83.550 0.50 17.40 124 ASN B CA 1
ATOM 3724 C C . ASN B 1 126 ? 143.550 -15.615 -82.758 1.00 15.36 124 ASN B C 1
ATOM 3725 O O . ASN B 1 126 ? 143.559 -15.755 -81.535 1.00 15.56 124 ASN B O 1
ATOM 3734 N N . THR B 1 127 ? 142.425 -15.393 -83.426 1.00 15.86 125 THR B N 1
ATOM 3735 C CA . THR B 1 127 ? 141.147 -15.310 -82.744 1.00 15.73 125 THR B CA 1
ATOM 3736 C C . THR B 1 127 ? 140.779 -16.650 -82.130 1.00 12.45 125 THR B C 1
ATOM 3737 O O . THR B 1 127 ? 140.300 -16.732 -81.002 1.00 13.67 125 THR B O 1
ATOM 3741 N N . TYR B 1 128 ? 141.010 -17.715 -82.874 1.00 12.45 126 TYR B N 1
ATOM 3742 C CA . TYR B 1 128 ? 140.764 -19.084 -82.417 1.00 11.82 126 TYR B CA 1
ATOM 3743 C C . TYR B 1 128 ? 141.641 -19.368 -81.199 1.00 10.85 126 TYR B C 1
ATOM 3744 O O . TYR B 1 128 ? 141.148 -19.832 -80.162 1.00 10.97 126 TYR B O 1
ATOM 3753 N N . GLN B 1 129 ? 142.920 -19.053 -81.274 1.00 11.47 127 GLN B N 1
ATOM 3754 C CA . GLN B 1 129 ? 143.820 -19.241 -80.145 1.00 11.64 127 GLN B CA 1
ATOM 3755 C C . GLN B 1 129 ? 143.336 -18.501 -78.902 1.00 11.71 127 GLN B C 1
ATOM 3756 O O . GLN B 1 129 ? 143.238 -19.064 -77.819 1.00 11.71 127 GLN B O 1
ATOM 3762 N N . LYS B 1 130 ? 143.035 -17.216 -79.042 1.00 11.59 128 LYS B N 1
ATOM 3763 C CA . LYS B 1 130 ? 142.667 -16.409 -77.892 1.00 12.31 128 LYS B CA 1
ATOM 3764 C C . LYS B 1 130 ? 141.353 -16.939 -77.302 1.00 10.85 128 LYS B C 1
ATOM 3765 O O . LYS B 1 130 ? 141.199 -17.033 -76.068 1.00 12.20 128 LYS B O 1
ATOM 3771 N N . SER B 1 131 ? 140.397 -17.293 -78.155 1.00 11.12 129 SER B N 1
ATOM 3772 C CA A SER B 1 131 ? 139.095 -17.734 -77.669 0.25 11.22 129 SER B CA 1
ATOM 3773 C CA B SER B 1 131 ? 139.097 -17.714 -77.644 0.25 10.62 129 SER B CA 1
ATOM 3774 C CA C SER B 1 131 ? 139.094 -17.740 -77.676 0.50 12.25 129 SER B CA 1
ATOM 3775 C C . SER B 1 131 ? 139.208 -19.059 -76.927 1.00 10.42 129 SER B C 1
ATOM 3776 O O . SER B 1 131 ? 138.578 -19.249 -75.855 1.00 10.68 129 SER B O 1
ATOM 3783 N N . MET B 1 132 ? 140.000 -19.987 -77.456 1.00 10.10 130 MET B N 1
ATOM 3784 C CA . MET B 1 132 ? 140.143 -21.267 -76.787 1.00 10.33 130 MET B CA 1
ATOM 3785 C C . MET B 1 132 ? 140.910 -21.147 -75.502 1.00 10.67 130 MET B C 1
ATOM 3786 O O . MET B 1 132 ? 140.553 -21.810 -74.505 1.00 10.93 130 MET B O 1
ATOM 3791 N N . LYS B 1 133 ? 141.936 -20.322 -75.486 1.00 10.90 131 LYS B N 1
ATOM 3792 C CA . LYS B 1 133 ? 142.749 -20.175 -74.291 1.00 11.67 131 LYS B CA 1
ATOM 3793 C C . LYS B 1 133 ? 141.908 -19.607 -73.158 1.00 11.96 131 LYS B C 1
ATOM 3794 O O . LYS B 1 133 ? 141.959 -20.122 -72.021 1.00 11.48 131 LYS B O 1
ATOM 3800 N N . THR B 1 134 ? 141.143 -18.534 -73.407 1.00 11.49 132 THR B N 1
ATOM 3801 C CA A THR B 1 134 ? 140.419 -17.961 -72.280 0.50 11.14 132 THR B CA 1
ATOM 3802 C CA B THR B 1 134 ? 140.358 -17.913 -72.356 0.50 13.27 132 THR B CA 1
ATOM 3803 C C . THR B 1 134 ? 139.266 -18.873 -71.850 1.00 10.96 132 THR B C 1
ATOM 3804 O O . THR B 1 134 ? 138.993 -18.957 -70.656 1.00 11.59 132 THR B O 1
ATOM 3811 N N . PHE B 1 135 ? 138.641 -19.597 -72.761 1.00 10.18 133 PHE B N 1
ATOM 3812 C CA . PHE B 1 135 ? 137.581 -20.532 -72.398 1.00 10.13 133 PHE B CA 1
ATOM 3813 C C . PHE B 1 135 ? 138.182 -21.638 -71.528 1.00 9.33 133 PHE B C 1
ATOM 3814 O O . PHE B 1 135 ? 137.631 -21.980 -70.467 1.00 9.95 133 PHE B O 1
ATOM 3822 N N . MET B 1 136 ? 139.315 -22.194 -71.938 1.00 9.54 134 MET B N 1
ATOM 3823 C CA . MET B 1 136 ? 139.976 -23.238 -71.149 1.00 10.04 134 MET B CA 1
ATOM 3824 C C . MET B 1 136 ? 140.461 -22.747 -69.802 1.00 10.84 134 MET B C 1
ATOM 3825 O O . MET B 1 136 ? 140.450 -23.516 -68.835 1.00 10.68 134 MET B O 1
ATOM 3830 N N . GLU B 1 137 ? 140.860 -21.496 -69.690 1.00 10.95 135 GLU B N 1
ATOM 3831 C CA . GLU B 1 137 ? 141.216 -20.973 -68.377 1.00 12.59 135 GLU B CA 1
ATOM 3832 C C . GLU B 1 137 ? 139.990 -20.958 -67.457 1.00 11.21 135 GLU B C 1
ATOM 3833 O O . GLU B 1 137 ? 140.087 -21.369 -66.293 1.00 12.05 135 GLU B O 1
ATOM 3839 N N . GLU B 1 138 ? 138.832 -20.551 -67.956 1.00 11.50 136 GLU B N 1
ATOM 3840 C CA . GLU B 1 138 ? 137.605 -20.581 -67.151 1.00 12.40 136 GLU B CA 1
ATOM 3841 C C . GLU B 1 138 ? 137.196 -21.999 -66.809 1.00 11.25 136 GLU B C 1
ATOM 3842 O O . GLU B 1 138 ? 136.801 -22.283 -65.666 1.00 12.10 136 GLU B O 1
ATOM 3848 N N . LEU B 1 139 ? 137.286 -22.901 -67.779 1.00 10.40 137 LEU B N 1
ATOM 3849 C CA . LEU 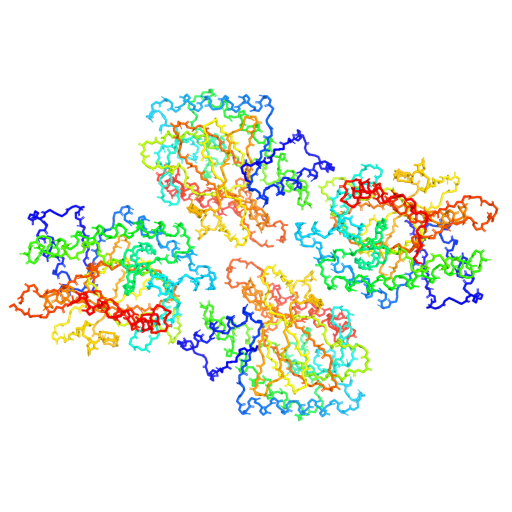B 1 139 ? 136.953 -24.288 -67.536 1.00 10.64 137 LEU B CA 1
ATOM 3850 C C . LEU B 1 139 ? 137.864 -24.858 -66.446 1.00 10.02 137 LEU B C 1
ATOM 3851 O O . LEU B 1 139 ? 137.394 -25.639 -65.572 1.00 11.26 137 LEU B O 1
ATOM 3856 N N . GLY B 1 140 ? 139.140 -24.516 -66.466 1.00 10.53 138 GLY B N 1
ATOM 3857 C CA . GLY B 1 140 ? 140.076 -24.977 -65.444 1.00 10.12 138 GLY B CA 1
ATOM 3858 C C . GLY B 1 140 ? 139.725 -24.463 -64.064 1.00 10.91 138 GLY B C 1
ATOM 3859 O O . GLY B 1 140 ? 139.834 -25.220 -63.083 1.00 11.89 138 GLY B O 1
ATOM 3860 N N . LEU B 1 141 ? 139.292 -23.210 -63.946 1.00 11.33 139 LEU B N 1
ATOM 3861 C CA . LEU B 1 141 ? 138.881 -22.696 -62.643 1.00 11.54 139 LEU B CA 1
ATOM 3862 C C . LEU B 1 141 ? 137.708 -23.496 -62.127 1.00 11.30 139 LEU B C 1
ATOM 3863 O O . LEU B 1 141 ? 137.656 -23.796 -60.913 1.00 12.29 139 LEU B O 1
ATOM 3868 N N . ALA B 1 142 ? 136.744 -23.854 -62.976 1.00 10.52 140 ALA B N 1
ATOM 3869 C CA . ALA B 1 142 ? 135.611 -24.680 -62.571 1.00 10.52 140 ALA B CA 1
ATOM 3870 C C . ALA B 1 142 ? 136.082 -26.082 -62.175 1.00 10.39 140 ALA B C 1
ATOM 3871 O O . ALA B 1 142 ? 135.649 -26.642 -61.145 1.00 10.73 140 ALA B O 1
ATOM 3873 N N . GLY B 1 143 ? 136.998 -26.648 -62.944 1.00 10.00 141 GLY B N 1
ATOM 3874 C CA . GLY B 1 143 ? 137.588 -27.933 -62.617 1.00 11.33 141 GLY B CA 1
ATOM 3875 C C . GLY B 1 143 ? 138.194 -28.013 -61.228 1.00 10.93 141 GLY B C 1
ATOM 3876 O O . GLY B 1 143 ? 138.005 -28.977 -60.485 1.00 11.98 141 GLY B O 1
ATOM 3877 N N . GLU B 1 144 ? 138.975 -27.005 -60.900 1.00 11.27 142 GLU B N 1
ATOM 3878 C CA . GLU B 1 144 ? 139.589 -26.955 -59.582 1.00 12.05 142 GLU B CA 1
ATOM 3879 C C . GLU B 1 144 ? 138.527 -26.863 -58.470 1.00 12.17 142 GLU B C 1
ATOM 3880 O O . GLU B 1 144 ? 138.654 -27.524 -57.426 1.00 12.59 142 GLU B O 1
ATOM 3886 N N . ARG B 1 145 ? 137.506 -26.032 -58.657 1.00 12.42 143 ARG B N 1
ATOM 3887 C CA . ARG B 1 145 ? 136.425 -25.955 -57.665 1.00 11.53 143 ARG B CA 1
ATOM 3888 C C . ARG B 1 145 ? 135.780 -27.334 -57.468 1.00 11.60 143 ARG B C 1
ATOM 3889 O O . ARG B 1 145 ? 135.551 -27.779 -56.332 1.00 11.37 143 ARG B O 1
ATOM 3897 N N . LEU B 1 146 ? 135.494 -28.008 -58.583 1.00 11.60 144 LEU B N 1
ATOM 3898 C CA . LEU B 1 146 ? 134.826 -29.297 -58.554 1.00 11.62 144 LEU B CA 1
ATOM 3899 C C . LEU B 1 146 ? 135.679 -30.325 -57.845 1.00 11.89 144 LEU B C 1
ATOM 3900 O O . LEU B 1 146 ? 135.148 -31.124 -57.069 1.00 12.36 144 LEU B O 1
ATOM 3905 N N . LEU B 1 147 ? 136.988 -30.305 -58.043 1.00 11.70 145 LEU B N 1
ATOM 3906 C CA . LEU B 1 147 ? 137.873 -31.264 -57.380 1.00 13.07 145 LEU B CA 1
ATOM 3907 C C . LEU B 1 147 ? 137.986 -31.047 -55.872 1.00 12.66 145 LEU B C 1
ATOM 3908 O O . LEU B 1 147 ? 138.037 -32.012 -55.113 1.00 14.26 145 LEU B O 1
ATOM 3913 N N . LYS B 1 148 ? 137.968 -29.796 -55.448 1.00 11.75 146 LYS B N 1
ATOM 3914 C CA . LYS B 1 148 ? 137.960 -29.506 -54.016 1.00 13.29 146 LYS B CA 1
ATOM 3915 C C . LYS B 1 148 ? 136.655 -29.967 -53.388 1.00 14.02 146 LYS B C 1
ATOM 3916 O O . LYS B 1 148 ? 136.652 -30.595 -52.316 1.00 15.12 146 LYS B O 1
ATOM 3922 N N . LEU B 1 149 ? 135.542 -29.696 -54.047 1.00 12.60 147 LEU B N 1
ATOM 3923 C CA . LEU B 1 149 ? 134.245 -30.141 -53.539 1.00 13.09 147 LEU B CA 1
ATOM 3924 C C . LEU B 1 149 ? 134.152 -31.654 -53.478 1.00 13.90 147 LEU B C 1
ATOM 3925 O O . LEU B 1 149 ? 133.584 -32.193 -52.524 1.00 15.45 147 LEU B O 1
ATOM 3930 N N . THR B 1 150 ? 134.660 -32.329 -54.510 1.00 14.45 148 THR B N 1
ATOM 3931 C CA . THR B 1 150 ? 134.639 -33.783 -54.547 1.00 15.22 148 THR B CA 1
ATOM 3932 C C . THR B 1 150 ? 135.426 -34.376 -53.375 1.00 14.87 148 THR B C 1
ATOM 3933 O O . THR B 1 150 ? 134.963 -35.302 -52.699 1.00 16.41 148 THR B O 1
ATOM 3937 N N . ALA B 1 151 ? 136.618 -33.855 -53.135 1.00 14.70 149 ALA B N 1
ATOM 3938 C CA . ALA B 1 151 ? 137.403 -34.280 -51.990 1.00 15.42 149 ALA B CA 1
ATOM 3939 C C . ALA B 1 151 ? 136.601 -34.128 -50.692 1.00 15.33 149 ALA B C 1
ATOM 3940 O O . ALA B 1 151 ? 136.485 -35.051 -49.894 1.00 16.67 149 ALA B O 1
ATOM 3942 N N . LEU B 1 152 ? 136.025 -32.946 -50.487 1.00 15.38 150 LEU B N 1
ATOM 3943 C CA . LEU B 1 152 ? 135.267 -32.672 -49.276 1.00 16.47 150 LEU B CA 1
ATOM 3944 C C . LEU B 1 152 ? 134.091 -33.621 -49.123 1.00 17.00 150 LEU B C 1
ATOM 3945 O O . LEU B 1 152 ? 133.812 -34.102 -48.030 1.00 18.78 150 LEU B O 1
ATOM 3950 N N . GLY B 1 153 ? 133.430 -33.929 -50.225 1.00 17.17 151 GLY B N 1
ATOM 3951 C CA . GLY B 1 153 ? 132.273 -34.804 -50.177 1.00 18.83 151 GLY B CA 1
ATOM 3952 C C . GLY B 1 153 ? 132.612 -36.238 -49.810 1.00 19.38 151 GLY B C 1
ATOM 3953 O O . GLY B 1 153 ? 131.754 -36.957 -49.313 1.00 21.15 151 GLY B O 1
ATOM 3954 N N . PHE B 1 154 ? 133.863 -36.636 -50.028 1.00 18.39 152 PHE B N 1
ATOM 3955 C CA . PHE B 1 154 ? 134.326 -37.961 -49.622 1.00 19.26 152 PHE B CA 1
ATOM 3956 C C . PHE B 1 154 ? 135.056 -37.934 -48.280 1.00 20.56 152 PHE B C 1
ATOM 3957 O O . PHE B 1 154 ? 135.707 -38.913 -47.918 1.00 21.50 152 PHE B O 1
ATOM 3965 N N . GLU B 1 155 ? 134.938 -36.814 -47.557 1.00 19.71 153 GLU B N 1
ATOM 3966 C CA A GLU B 1 155 ? 135.577 -36.640 -46.244 0.50 20.95 153 GLU B CA 1
ATOM 3967 C CA B GLU B 1 155 ? 135.578 -36.658 -46.241 0.50 20.78 153 GLU B CA 1
ATOM 3968 C C . GLU B 1 155 ? 137.093 -36.773 -46.376 1.00 20.32 153 GLU B C 1
ATOM 3969 O O . GLU B 1 155 ? 137.776 -37.302 -45.501 1.00 22.72 153 GLU B O 1
ATOM 3980 N N . LEU B 1 156 ? 137.616 -36.256 -47.483 1.00 19.43 154 LEU B N 1
ATOM 3981 C CA . LEU B 1 156 ? 139.048 -36.285 -47.763 1.00 20.02 154 LEU B CA 1
ATOM 3982 C C . LEU B 1 156 ? 139.608 -34.874 -47.637 1.00 19.66 154 LEU B C 1
ATOM 3983 O O . LEU B 1 156 ? 138.868 -33.896 -47.789 1.00 19.96 154 LEU B O 1
ATOM 3988 N N . PRO B 1 157 ? 140.918 -34.761 -47.359 1.00 19.71 155 PRO B N 1
ATOM 3989 C CA . PRO B 1 157 ? 141.526 -33.427 -47.324 1.00 20.15 155 PRO B CA 1
ATOM 3990 C C . PRO B 1 157 ? 141.230 -32.651 -48.586 1.00 19.85 155 PRO B C 1
ATOM 3991 O O . PRO B 1 157 ? 141.277 -33.170 -49.712 1.00 20.25 155 PRO B O 1
ATOM 3995 N N . ILE B 1 158 ? 140.889 -31.382 -48.396 1.00 20.04 156 ILE B N 1
ATOM 3996 C CA . ILE B 1 158 ? 140.380 -30.549 -49.482 1.00 20.28 156 ILE B CA 1
ATOM 3997 C C . ILE B 1 158 ? 141.284 -30.535 -50.736 1.00 20.73 156 ILE B C 1
ATOM 3998 O O . ILE B 1 158 ? 140.790 -30.418 -51.854 1.00 20.32 156 ILE B O 1
ATOM 4003 N N . ASN B 1 159 ? 142.604 -30.653 -50.542 1.00 23.34 157 ASN B N 1
ATOM 4004 C CA . ASN B 1 159 ? 143.593 -30.602 -51.642 1.00 26.61 157 ASN B CA 1
ATOM 4005 C C . ASN B 1 159 ? 143.925 -31.967 -52.270 1.00 24.32 157 ASN B C 1
ATOM 4006 O O . ASN B 1 159 ? 144.842 -32.075 -53.093 1.00 23.98 157 ASN B O 1
ATOM 4011 N N . THR B 1 160 ? 143.165 -32.995 -51.926 1.00 21.28 158 THR B N 1
ATOM 4012 C CA . THR B 1 160 ? 143.484 -34.339 -52.379 1.00 21.32 158 THR B CA 1
ATOM 4013 C C . THR B 1 160 ? 143.671 -34.459 -53.903 1.00 21.57 158 THR B C 1
ATOM 4014 O O . THR B 1 160 ? 144.644 -35.060 -54.378 1.00 21.75 158 THR B O 1
ATOM 4018 N N . PHE B 1 161 ? 142.737 -33.921 -54.673 1.00 20.03 159 PHE B N 1
ATOM 4019 C CA . PHE B 1 161 ? 142.797 -34.082 -56.124 1.00 18.94 159 PHE B CA 1
ATOM 4020 C C . PHE B 1 161 ? 143.561 -32.948 -56.781 1.00 19.63 159 PHE B C 1
ATOM 4021 O O . PHE B 1 161 ? 144.257 -33.164 -57.773 1.00 20.49 159 PHE B O 1
ATOM 4029 N N . THR B 1 162 ? 143.439 -31.736 -56.259 1.00 19.83 160 THR B N 1
ATOM 4030 C CA . THR B 1 162 ? 144.155 -30.608 -56.861 1.00 20.14 160 THR B CA 1
ATOM 4031 C C . THR B 1 162 ? 145.692 -30.768 -56.728 1.00 20.88 160 THR B C 1
ATOM 4032 O O . THR B 1 162 ? 146.473 -30.197 -57.500 1.00 22.06 160 THR B O 1
ATOM 4036 N N . ASP B 1 163 ? 146.139 -31.525 -55.731 1.00 21.42 161 ASP B N 1
ATOM 4037 C CA . ASP B 1 163 ? 147.566 -31.848 -55.658 1.00 23.89 161 ASP B CA 1
ATOM 4038 C C . ASP B 1 163 ? 148.064 -32.614 -56.908 1.00 24.97 161 ASP B C 1
ATOM 4039 O O . ASP B 1 163 ? 149.253 -32.616 -57.197 1.00 30.57 161 ASP B O 1
ATOM 4044 N N . LEU B 1 164 ? 147.161 -33.256 -57.632 1.00 22.89 162 LEU B N 1
ATOM 4045 C CA . LEU B 1 164 ? 147.554 -34.035 -58.801 1.00 21.71 162 LEU B CA 1
ATOM 4046 C C . LEU B 1 164 ? 147.507 -33.185 -60.071 1.00 18.57 162 LEU B C 1
ATOM 4047 O O . LEU B 1 164 ? 148.025 -33.612 -61.114 1.00 18.33 162 LEU B O 1
ATOM 4052 N N . THR B 1 165 ? 146.852 -32.023 -60.002 1.00 17.56 163 THR B N 1
ATOM 4053 C CA . THR B 1 165 ? 146.571 -31.242 -61.197 1.00 17.24 163 THR B CA 1
ATOM 4054 C C . THR B 1 165 ? 147.414 -29.972 -61.360 1.00 16.27 163 THR B C 1
ATOM 4055 O O . THR B 1 165 ? 147.102 -29.159 -62.209 1.00 15.35 163 THR B O 1
ATOM 4059 N N . ARG B 1 166 ? 148.477 -29.792 -60.571 1.00 17.43 164 ARG B N 1
ATOM 4060 C CA . ARG B 1 166 ? 149.386 -28.685 -60.817 1.00 17.94 164 ARG B CA 1
ATOM 4061 C C . ARG B 1 166 ? 150.027 -28.891 -62.201 1.00 16.31 164 ARG B C 1
ATOM 4062 O O . ARG B 1 166 ? 150.484 -30.001 -62.512 1.00 18.31 164 ARG B O 1
ATOM 4070 N N . ASP B 1 167 ? 150.031 -27.852 -63.028 1.00 16.65 165 ASP B N 1
ATOM 4071 C CA . ASP B 1 167 ? 150.406 -27.968 -64.450 1.00 16.81 165 ASP B CA 1
ATOM 4072 C C . ASP B 1 167 ? 149.735 -29.173 -65.095 1.00 15.50 165 ASP B C 1
ATOM 4073 O O . ASP B 1 167 ? 150.341 -29.882 -65.923 1.00 17.06 165 ASP B O 1
ATOM 4078 N N . GLY B 1 168 ? 148.455 -29.353 -64.784 1.00 14.84 166 GLY B N 1
ATOM 4079 C CA . GLY B 1 168 ? 147.705 -30.503 -65.257 1.00 14.07 166 GLY B CA 1
ATOM 4080 C C . GLY B 1 168 ? 147.669 -30.562 -66.764 1.00 13.62 166 GLY B C 1
ATOM 4081 O O . GLY B 1 168 ? 147.721 -29.532 -67.441 1.00 13.15 166 GLY B O 1
ATOM 4082 N N . TRP B 1 169 ? 147.527 -31.772 -67.306 1.00 13.82 167 TRP B N 1
ATOM 4083 C CA . TRP B 1 169 ? 147.489 -31.991 -68.759 1.00 12.60 167 TRP B CA 1
ATOM 4084 C C . TRP B 1 169 ? 146.093 -31.710 -69.332 1.00 11.43 167 TRP B C 1
ATOM 4085 O O . TRP B 1 169 ? 145.511 -32.527 -70.050 1.00 11.97 167 TRP B O 1
ATOM 4096 N N . HIS B 1 170 ? 145.538 -30.558 -68.964 1.00 11.20 168 HIS B N 1
ATOM 4097 C CA . HIS B 1 170 ? 144.187 -30.216 -69.375 1.00 10.13 168 HIS B CA 1
ATOM 4098 C C . HIS B 1 170 ? 144.148 -30.117 -70.886 1.00 10.04 168 HIS B C 1
ATOM 4099 O O . HIS B 1 170 ? 145.085 -29.648 -71.516 1.00 10.77 168 HIS B O 1
ATOM 4106 N N . HIS B 1 171 ? 143.043 -30.545 -71.468 1.00 9.60 169 HIS B N 1
ATOM 4107 C CA . HIS B 1 171 ? 142.928 -30.448 -72.918 1.00 9.83 169 HIS B CA 1
ATOM 4108 C C . HIS B 1 171 ? 141.463 -30.404 -73.315 1.00 9.33 169 HIS B C 1
ATOM 4109 O O . HIS B 1 171 ? 140.587 -30.625 -72.452 1.00 10.11 169 HIS B O 1
ATOM 4116 N N . MET B 1 172 ? 141.192 -30.098 -74.570 1.00 9.12 170 MET B N 1
ATOM 4117 C CA . MET B 1 172 ? 139.813 -29.922 -74.990 1.00 9.36 170 MET B CA 1
ATOM 4118 C C . MET B 1 172 ? 139.650 -30.420 -76.410 1.00 9.29 170 MET B C 1
ATOM 4119 O O . MET B 1 172 ? 140.528 -30.218 -77.264 1.00 10.17 170 MET B O 1
ATOM 4124 N N . ARG B 1 173 ? 138.520 -31.040 -76.676 1.00 8.30 171 ARG B N 1
ATOM 4125 C CA . ARG B 1 173 ? 138.086 -31.403 -78.022 1.00 9.03 171 ARG B CA 1
ATOM 4126 C C . ARG B 1 173 ? 137.004 -30.468 -78.452 1.00 8.45 171 ARG B C 1
ATOM 4127 O O . ARG B 1 173 ? 135.938 -30.386 -77.837 1.00 10.10 171 ARG B O 1
ATOM 4135 N N . VAL B 1 174 ? 137.251 -29.770 -79.553 1.00 8.27 172 VAL B N 1
ATOM 4136 C CA . VAL B 1 174 ? 136.328 -28.798 -80.108 1.00 9.15 172 VAL B CA 1
ATOM 4137 C C . VAL B 1 174 ? 135.680 -29.497 -81.297 1.00 7.88 172 VAL B C 1
ATOM 4138 O O . VAL B 1 174 ? 136.362 -29.763 -82.311 1.00 10.04 172 VAL B O 1
ATOM 4142 N N . LEU B 1 175 ? 134.425 -29.861 -81.208 1.00 7.79 173 LEU B N 1
ATOM 4143 C CA . LEU B 1 175 ? 133.753 -30.795 -82.124 1.00 8.25 173 LEU B CA 1
ATOM 4144 C C . LEU B 1 175 ? 132.726 -30.159 -82.998 1.00 8.22 173 LEU B C 1
ATOM 4145 O O . LEU B 1 175 ? 131.949 -29.302 -82.562 1.00 8.95 173 LEU B O 1
ATOM 4150 N N . ARG B 1 176 ? 132.688 -30.611 -84.253 1.00 9.05 174 ARG B N 1
ATOM 4151 C CA . ARG B 1 176 ? 131.540 -30.298 -85.127 1.00 9.05 174 ARG B CA 1
ATOM 4152 C C . ARG B 1 176 ? 131.030 -31.616 -85.730 1.00 8.52 174 ARG B C 1
ATOM 4153 O O . ARG B 1 176 ? 131.749 -32.280 -86.505 1.00 9.18 174 ARG B O 1
ATOM 4161 N N . PHE B 1 177 ? 129.803 -31.993 -85.432 1.00 8.84 175 PHE B N 1
ATOM 4162 C CA . PHE B 1 177 ? 129.154 -33.169 -86.022 1.00 9.37 175 PHE B CA 1
ATOM 4163 C C . PHE B 1 177 ? 128.348 -32.726 -87.220 1.00 9.64 175 PHE B C 1
ATOM 4164 O O . PHE B 1 177 ? 127.630 -31.725 -87.147 1.00 10.27 175 PHE B O 1
ATOM 4172 N N . PRO B 1 178 ? 128.429 -33.478 -88.322 1.00 9.86 176 PRO B N 1
ATOM 4173 C CA . PRO B 1 178 ? 127.534 -33.193 -89.441 1.00 10.55 176 PRO B CA 1
ATOM 4174 C C . PRO B 1 178 ? 126.099 -33.604 -89.090 1.00 10.42 176 PRO B C 1
ATOM 4175 O O . PRO B 1 178 ? 125.903 -34.356 -88.156 1.00 10.68 176 PRO B O 1
ATOM 4179 N N . PRO B 1 179 ? 125.109 -33.067 -89.777 1.00 11.01 177 PRO B N 1
ATOM 4180 C CA . PRO B 1 179 ? 123.797 -33.684 -89.660 1.00 11.23 177 PRO B CA 1
ATOM 4181 C C . PRO B 1 179 ? 123.823 -35.106 -90.182 1.00 11.79 177 PRO B C 1
ATOM 4182 O O . PRO B 1 179 ? 124.691 -35.454 -90.987 1.00 12.23 177 PRO B O 1
ATOM 4186 N N . GLN B 1 180 ? 122.819 -35.875 -89.819 1.00 11.85 178 GLN B N 1
ATOM 4187 C CA . GLN B 1 180 ? 122.594 -37.186 -90.361 1.00 12.20 178 GLN B CA 1
ATOM 4188 C C . GLN B 1 180 ? 122.308 -37.033 -91.857 1.00 12.40 178 GLN B C 1
ATOM 4189 O O . GLN B 1 180 ? 121.538 -36.154 -92.274 1.00 14.17 178 GLN B O 1
ATOM 4195 N N . THR B 1 181 ? 122.886 -37.938 -92.642 1.00 12.25 179 THR B N 1
ATOM 4196 C CA . THR B 1 181 ? 122.768 -37.936 -94.098 1.00 13.25 179 THR B CA 1
ATOM 4197 C C . THR B 1 181 ? 122.315 -39.273 -94.679 1.00 13.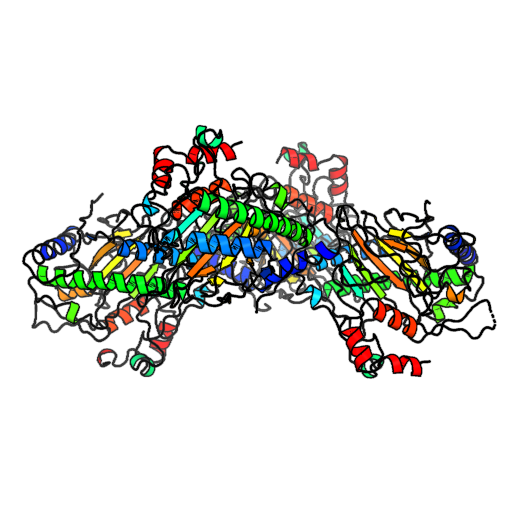99 179 THR B C 1
ATOM 4198 O O . THR B 1 181 ? 122.198 -39.387 -95.898 1.00 15.99 179 THR B O 1
ATOM 4202 N N . SER B 1 182 ? 122.121 -40.293 -93.861 1.00 14.28 180 SER B N 1
ATOM 4203 C CA . SER B 1 182 ? 121.697 -41.594 -94.331 1.00 14.20 180 SER B CA 1
ATOM 4204 C C . SER B 1 182 ? 121.081 -42.271 -93.128 1.00 15.30 180 SER B C 1
ATOM 4205 O O . SER B 1 182 ? 120.771 -41.594 -92.141 1.00 16.24 180 SER B O 1
ATOM 4208 N N . THR B 1 183 ? 120.891 -43.586 -93.167 1.00 15.76 181 THR B N 1
ATOM 4209 C CA . THR B 1 183 ? 120.375 -44.262 -91.971 1.00 16.22 181 THR B CA 1
ATOM 4210 C C . THR B 1 183 ? 121.430 -44.378 -90.898 1.00 14.32 181 THR B C 1
ATOM 4211 O O . THR B 1 183 ? 121.093 -44.719 -89.769 1.00 17.23 181 THR B O 1
ATOM 4215 N N . LEU B 1 184 ? 122.683 -44.019 -91.165 1.00 13.59 182 LEU B N 1
ATOM 4216 C CA . LEU B 1 184 ? 123.736 -44.055 -90.148 1.00 13.76 182 LEU B CA 1
ATOM 4217 C C . LEU B 1 184 ? 123.614 -42.882 -89.191 1.00 13.12 182 LEU B C 1
ATOM 4218 O O . LEU B 1 184 ? 123.551 -41.722 -89.611 1.00 14.23 182 LEU B O 1
ATOM 4223 N N . SER B 1 185 ? 123.633 -43.153 -87.887 1.00 12.36 183 SER B N 1
ATOM 4224 C CA . SER B 1 185 ? 123.505 -42.070 -86.916 1.00 12.61 183 SER B CA 1
ATOM 4225 C C . SER B 1 185 ? 124.530 -42.093 -85.804 1.00 11.07 183 SER B C 1
ATOM 4226 O O . SER B 1 185 ? 124.418 -41.302 -84.877 1.00 11.53 183 SER B O 1
ATOM 4229 N N . ARG B 1 186 ? 125.507 -42.980 -85.854 1.00 11.57 184 ARG B N 1
ATOM 4230 C CA . ARG B 1 186 ? 126.515 -43.078 -84.809 1.00 11.92 184 ARG B CA 1
ATOM 4231 C C . ARG B 1 186 ? 127.520 -41.974 -84.955 1.00 12.28 184 ARG B C 1
ATOM 4232 O O . ARG B 1 186 ? 128.469 -42.101 -85.738 1.00 15.93 184 ARG B O 1
ATOM 4240 N N . GLY B 1 187 ? 127.383 -40.898 -84.216 1.00 10.79 185 GLY B N 1
ATOM 4241 C CA . GLY B 1 187 ? 128.351 -39.817 -84.260 1.00 10.86 185 GLY B CA 1
ATOM 4242 C C . GLY B 1 187 ? 129.682 -40.158 -83.614 1.00 10.26 185 GLY B C 1
ATOM 4243 O O . GLY B 1 187 ? 130.739 -40.051 -84.234 1.00 10.78 185 GLY B O 1
ATOM 4244 N N . ILE B 1 188 ? 129.613 -40.559 -82.347 1.00 10.29 186 ILE B N 1
ATOM 4245 C CA . ILE B 1 188 ? 130.731 -41.194 -81.639 1.00 10.40 186 ILE B CA 1
ATOM 4246 C C . ILE B 1 188 ? 130.159 -42.405 -80.935 1.00 11.03 186 ILE B C 1
ATOM 4247 O O . ILE B 1 188 ? 129.103 -42.308 -80.321 1.00 11.41 186 ILE B O 1
ATOM 4252 N N . GLY B 1 189 ? 130.865 -43.524 -80.989 1.00 10.93 187 GLY B N 1
ATOM 4253 C CA . GLY B 1 189 ? 130.457 -44.700 -80.242 1.00 11.76 187 GLY B CA 1
ATOM 4254 C C . GLY B 1 189 ? 130.578 -44.524 -78.715 1.00 10.58 187 GLY B C 1
ATOM 4255 O O . GLY B 1 189 ? 131.148 -43.559 -78.211 1.00 11.27 187 GLY B O 1
ATOM 4256 N N . ALA B 1 190 ? 130.037 -45.484 -78.002 1.00 11.12 188 ALA B N 1
ATOM 4257 C CA . ALA B 1 190 ? 130.103 -45.479 -76.555 1.00 10.73 188 ALA B CA 1
ATOM 4258 C C . ALA B 1 190 ? 131.564 -45.490 -76.109 1.00 11.77 188 ALA B C 1
ATOM 4259 O O . ALA B 1 190 ? 132.381 -46.281 -76.665 1.00 11.78 188 ALA B O 1
ATOM 4261 N N . HIS B 1 191 ? 131.891 -44.680 -75.110 1.00 10.93 189 HIS B N 1
ATOM 4262 C CA . HIS B 1 191 ? 133.229 -44.640 -74.588 1.00 11.06 189 HIS B CA 1
ATOM 4263 C C . HIS B 1 191 ? 133.195 -43.992 -73.205 1.00 11.46 189 HIS B C 1
ATOM 4264 O O . HIS B 1 191 ? 132.217 -43.367 -72.816 1.00 11.55 189 HIS B O 1
ATOM 4271 N N . THR B 1 192 ? 134.330 -44.070 -72.526 1.00 11.55 190 THR B N 1
ATOM 4272 C CA . THR B 1 192 ? 134.556 -43.274 -71.329 1.00 12.64 190 THR B CA 1
ATOM 4273 C C . THR B 1 192 ? 135.798 -42.418 -71.569 1.00 12.09 190 THR B C 1
ATOM 4274 O O . THR B 1 192 ? 136.683 -42.796 -72.348 1.00 15.24 190 THR B O 1
ATOM 4278 N N . ASP B 1 193 ? 135.856 -41.248 -70.972 1.00 12.63 191 ASP B N 1
ATOM 4279 C CA A ASP B 1 193 ? 137.063 -40.434 -71.125 0.50 13.13 191 ASP B CA 1
ATOM 4280 C CA B ASP B 1 193 ? 137.000 -40.339 -71.046 0.50 13.34 191 ASP B CA 1
ATOM 4281 C C . ASP B 1 193 ? 138.021 -40.650 -69.948 1.00 12.69 191 ASP B C 1
ATOM 4282 O O . ASP B 1 193 ? 137.724 -41.435 -69.061 1.00 12.14 191 ASP B O 1
ATOM 4291 N N . TYR B 1 194 ? 139.198 -40.006 -69.984 1.00 12.94 192 TYR B N 1
ATOM 4292 C CA . TYR B 1 194 ? 140.400 -40.643 -69.418 1.00 13.34 192 TYR B CA 1
ATOM 4293 C C . TYR B 1 194 ? 140.949 -40.051 -68.136 1.00 13.58 192 TYR B C 1
ATOM 4294 O O . TYR B 1 194 ? 141.801 -40.685 -67.498 1.00 16.09 192 TYR B O 1
ATOM 4303 N N . GLY B 1 195 ? 140.516 -38.855 -67.773 1.00 13.65 193 GLY B N 1
ATOM 4304 C CA . GLY B 1 195 ? 141.116 -38.130 -66.673 1.00 14.47 193 GLY B CA 1
ATOM 4305 C C . GLY B 1 195 ? 140.276 -38.059 -65.434 1.00 13.70 193 GLY B C 1
ATOM 4306 O O . GLY B 1 195 ? 139.580 -39.004 -65.071 1.00 15.09 193 GLY B O 1
ATOM 4307 N N . LEU B 1 196 ? 140.300 -36.906 -64.791 1.00 13.64 194 LEU B N 1
ATOM 4308 C CA . LEU B 1 196 ? 139.514 -36.714 -63.561 1.00 13.18 194 LEU B CA 1
ATOM 4309 C C . LEU B 1 196 ? 138.072 -36.308 -63.857 1.00 12.63 194 LEU B C 1
ATOM 4310 O O . LEU B 1 196 ? 137.127 -36.981 -63.463 1.00 14.74 194 LEU B O 1
ATOM 4315 N N . LEU B 1 197 ? 137.909 -35.219 -64.607 1.00 13.35 195 LEU B N 1
ATOM 4316 C CA . LEU B 1 197 ? 136.596 -34.676 -64.881 1.00 13.22 195 LEU B CA 1
ATOM 4317 C C . LEU B 1 197 ? 136.483 -34.340 -66.331 1.00 11.18 195 LEU B C 1
ATOM 4318 O O . LEU B 1 197 ? 137.499 -33.951 -66.965 1.00 11.45 195 LEU B O 1
ATOM 4323 N N . VAL B 1 198 ? 135.247 -34.392 -66.803 1.00 11.19 196 VAL B N 1
ATOM 4324 C CA . VAL B 1 198 ? 134.891 -33.885 -68.112 1.00 11.08 196 VAL B CA 1
ATOM 4325 C C . VAL B 1 198 ? 133.871 -32.783 -67.898 1.00 11.12 196 VAL B C 1
ATOM 4326 O O . VAL B 1 198 ? 132.858 -32.995 -67.246 1.00 12.26 196 VAL B O 1
ATOM 4330 N N . ILE B 1 199 ? 134.166 -31.601 -68.419 1.00 9.88 197 ILE B N 1
ATOM 4331 C CA . ILE B 1 199 ? 133.257 -30.477 -68.402 1.00 9.23 197 ILE B CA 1
ATOM 4332 C C . ILE B 1 199 ? 132.885 -30.180 -69.831 1.00 9.03 197 ILE B C 1
ATOM 4333 O O . ILE B 1 199 ? 133.782 -29.957 -70.648 1.00 10.13 197 ILE B O 1
ATOM 4338 N N . ALA B 1 200 ? 131.619 -30.214 -70.181 1.00 9.86 198 ALA B N 1
ATOM 4339 C CA . ALA B 1 200 ? 131.226 -30.065 -71.572 1.00 11.65 198 ALA B CA 1
ATOM 4340 C C . ALA B 1 200 ? 130.194 -29.003 -71.802 1.00 10.79 198 ALA B C 1
ATOM 4341 O O . ALA B 1 200 ? 129.342 -28.706 -70.950 1.00 10.69 198 ALA B O 1
ATOM 4343 N N . ALA B 1 201 ? 130.261 -28.432 -72.998 1.00 9.67 199 ALA B N 1
ATOM 4344 C CA . ALA B 1 201 ? 129.337 -27.439 -73.433 1.00 10.00 199 ALA B CA 1
ATOM 4345 C C . ALA B 1 201 ? 128.796 -27.899 -74.794 1.00 9.43 199 ALA B C 1
ATOM 4346 O O . ALA B 1 201 ? 129.495 -28.565 -75.574 1.00 10.61 199 ALA B O 1
ATOM 4348 N N . GLN B 1 202 ? 127.570 -27.531 -75.090 1.00 9.57 200 GLN B N 1
ATOM 4349 C CA . GLN B 1 202 ? 126.976 -27.878 -76.373 1.00 9.93 200 GLN B CA 1
ATOM 4350 C C . GLN B 1 202 ? 126.045 -26.784 -76.817 1.00 9.97 200 GLN B C 1
ATOM 4351 O O . GLN B 1 202 ? 125.555 -25.985 -75.992 1.00 10.74 200 GLN B O 1
ATOM 4357 N N . ASP B 1 203 ? 125.815 -26.717 -78.127 1.00 10.19 201 ASP B N 1
ATOM 4358 C CA . ASP B 1 203 ? 124.822 -25.807 -78.671 1.00 10.94 201 ASP B CA 1
ATOM 4359 C C . ASP B 1 203 ? 123.423 -26.368 -78.471 1.00 11.43 201 ASP B C 1
ATOM 4360 O O . ASP B 1 203 ? 123.242 -27.303 -77.657 1.00 10.93 201 ASP B O 1
ATOM 4365 N N . ASP B 1 204 ? 122.427 -25.795 -79.138 1.00 13.26 202 ASP B N 1
ATOM 4366 C CA . ASP B 1 204 ? 121.039 -26.159 -78.871 1.00 14.49 202 ASP B CA 1
ATOM 4367 C C . ASP B 1 204 ? 120.515 -27.369 -79.628 1.00 13.02 202 ASP B C 1
ATOM 4368 O O . ASP B 1 204 ? 119.355 -27.719 -79.484 1.00 14.93 202 ASP B O 1
ATOM 4373 N N . VAL B 1 205 ? 121.362 -28.034 -80.406 1.00 12.11 203 VAL B N 1
ATOM 4374 C CA . VAL B 1 205 ? 120.895 -29.089 -81.315 1.00 11.85 203 VAL B CA 1
ATOM 4375 C C . VAL B 1 205 ? 120.574 -30.419 -80.624 1.00 12.13 203 VAL B C 1
ATOM 4376 O O . VAL B 1 205 ? 119.496 -30.977 -80.807 1.00 13.56 203 VAL B O 1
ATOM 4380 N N . GLY B 1 206 ? 121.513 -30.902 -79.849 1.00 12.16 204 GLY B N 1
ATOM 4381 C CA . GLY B 1 206 ? 121.322 -32.131 -79.096 1.00 13.11 204 GLY B CA 1
ATOM 4382 C C . GLY B 1 206 ? 121.906 -33.348 -79.773 1.00 10.94 204 GLY B C 1
ATOM 4383 O O . GLY B 1 206 ? 121.890 -33.490 -81.005 1.00 12.26 204 GLY B O 1
ATOM 4384 N N . GLY B 1 207 ? 122.433 -34.245 -78.951 1.00 9.72 205 GLY B N 1
ATOM 4385 C CA . GLY B 1 207 ? 122.968 -35.497 -79.442 1.00 10.82 205 GLY B CA 1
ATOM 4386 C C . GLY B 1 207 ? 123.799 -36.309 -78.468 1.00 10.11 205 GLY B C 1
ATOM 4387 O O . GLY B 1 207 ? 124.143 -37.461 -78.780 1.00 10.39 205 GLY B O 1
ATOM 4388 N N . LEU B 1 208 ? 124.128 -35.761 -77.290 1.00 10.13 206 LEU B N 1
ATOM 4389 C CA . LEU B 1 208 ? 124.889 -36.497 -76.290 1.00 9.65 206 LEU B CA 1
ATOM 4390 C C . LEU B 1 208 ? 123.988 -37.361 -75.424 1.00 9.58 206 LEU B C 1
ATOM 4391 O O . LEU B 1 208 ? 122.968 -36.866 -74.923 1.00 10.67 206 LEU B O 1
ATOM 4396 N N . TYR B 1 209 ? 124.379 -38.619 -75.265 1.00 9.17 207 TYR B N 1
ATOM 4397 C CA . TYR B 1 209 ? 123.719 -39.563 -74.408 1.00 10.18 207 TYR B CA 1
ATOM 4398 C C . TYR B 1 209 ? 124.724 -40.116 -73.435 1.00 10.38 207 TYR B C 1
ATOM 4399 O O . TYR B 1 209 ? 125.867 -40.409 -73.801 1.00 10.75 207 TYR B O 1
ATOM 4408 N N . ILE B 1 210 ? 124.309 -40.284 -72.180 1.00 11.10 208 ILE B N 1
ATOM 4409 C CA . ILE B 1 210 ? 125.191 -40.820 -71.140 1.00 11.99 208 ILE B CA 1
ATOM 4410 C C . ILE B 1 210 ? 124.550 -41.991 -70.428 1.00 11.41 208 ILE B C 1
ATOM 4411 O O . ILE B 1 210 ? 123.335 -42.110 -70.377 1.00 11.85 208 ILE B O 1
ATOM 4416 N N . ARG B 1 211 ? 125.378 -42.896 -69.926 1.00 12.01 209 ARG B N 1
ATOM 4417 C CA . ARG B 1 211 ? 124.872 -44.042 -69.179 1.00 12.73 209 ARG B CA 1
ATOM 4418 C C . ARG B 1 211 ? 125.069 -43.833 -67.673 1.00 12.96 209 ARG B C 1
ATOM 4419 O O . ARG B 1 211 ? 126.201 -43.693 -67.226 1.00 13.30 209 ARG B O 1
ATOM 4427 N N . PRO B 1 212 ? 123.968 -43.820 -66.902 1.00 13.78 210 PRO B N 1
ATOM 4428 C CA . PRO B 1 212 ? 124.096 -43.667 -65.461 1.00 14.89 210 PRO B CA 1
ATOM 4429 C C . PRO B 1 212 ? 124.630 -44.942 -64.867 1.00 15.72 210 PRO B C 1
ATOM 4430 O O . PRO B 1 212 ? 124.625 -46.009 -65.515 1.00 16.62 210 PRO B O 1
ATOM 4434 N N . PRO B 1 213 ? 125.019 -44.910 -63.585 1.00 16.70 211 PRO B N 1
ATOM 4435 C CA . PRO B 1 213 ? 125.357 -46.166 -62.900 1.00 17.95 211 PRO B CA 1
ATOM 4436 C C . PRO B 1 213 ? 124.141 -47.061 -62.926 1.00 18.04 211 PRO B C 1
ATOM 4437 O O . PRO B 1 213 ? 123.009 -46.591 -62.833 1.00 19.48 211 PRO B O 1
ATOM 4441 N N . VAL B 1 214 ? 124.375 -48.359 -63.109 1.00 18.23 212 VAL B N 1
ATOM 4442 C CA . VAL B 1 214 ? 123.300 -49.353 -63.149 1.00 21.60 212 VAL B CA 1
ATOM 4443 C C . VAL B 1 214 ? 123.590 -50.393 -62.075 1.00 22.28 212 VAL B C 1
ATOM 4444 O O . VAL B 1 214 ? 124.670 -50.975 -62.051 1.00 21.18 212 VAL B O 1
ATOM 4448 N N . GLU B 1 215 ? 122.649 -50.605 -61.154 1.00 25.62 213 GLU B N 1
ATOM 4449 C CA . GLU B 1 215 ? 122.864 -51.550 -60.061 1.00 27.65 213 GLU B CA 1
ATOM 4450 C C . GLU B 1 215 ? 123.102 -52.948 -60.626 1.00 26.86 213 GLU B C 1
ATOM 4451 O O . GLU B 1 215 ? 122.344 -53.437 -61.464 1.00 27.74 213 GLU B O 1
ATOM 4454 N N . GLY B 1 216 ? 124.207 -53.539 -60.196 1.00 26.56 214 GLY B N 1
ATOM 4455 C CA . GLY B 1 216 ? 124.563 -54.880 -60.614 1.00 26.70 214 GLY B CA 1
ATOM 4456 C C . GLY B 1 216 ? 125.333 -54.952 -61.908 1.00 26.04 214 GLY B C 1
ATOM 4457 O O . GLY B 1 216 ? 125.762 -56.041 -62.311 1.00 27.79 214 GLY B O 1
ATOM 4458 N N . GLU B 1 217 ? 125.505 -53.812 -62.574 1.00 24.14 215 GLU B N 1
ATOM 4459 C CA . GLU B 1 217 ? 126.198 -53.802 -63.855 1.00 22.50 215 GLU B CA 1
ATOM 4460 C C . GLU B 1 217 ? 127.665 -53.524 -63.633 1.00 21.91 215 GLU B C 1
ATOM 4461 O O . GLU B 1 217 ? 128.048 -52.406 -63.229 1.00 22.60 215 GLU B O 1
ATOM 4467 N N . LYS B 1 218 ? 128.494 -54.525 -63.884 1.00 21.91 216 LYS B N 1
ATOM 4468 C CA . LYS B 1 218 ? 129.935 -54.370 -63.789 1.00 23.81 216 LYS B CA 1
ATOM 4469 C C . LYS B 1 218 ? 130.424 -53.490 -64.929 1.00 22.20 216 LYS B C 1
ATOM 4470 O O . LYS B 1 218 ? 129.846 -53.487 -66.004 1.00 23.28 216 LYS B O 1
ATOM 4473 N N . ARG B 1 219 ? 131.452 -52.691 -64.661 1.00 20.31 217 ARG B N 1
ATOM 4474 C CA . ARG B 1 219 ? 132.024 -51.798 -65.652 1.00 19.04 217 ARG B CA 1
ATOM 4475 C C . ARG B 1 219 ? 133.477 -52.146 -65.904 1.00 19.68 217 ARG B C 1
ATOM 4476 O O . ARG B 1 219 ? 134.245 -52.379 -64.976 1.00 20.87 217 ARG B O 1
ATOM 4484 N N . ASN B 1 220 ? 133.851 -52.200 -67.176 1.00 19.06 218 ASN B N 1
ATOM 4485 C CA . ASN B 1 220 ? 135.239 -52.337 -67.562 1.00 18.43 218 ASN B CA 1
ATOM 4486 C C . ASN B 1 220 ? 136.079 -51.199 -67.003 1.00 18.35 218 ASN B C 1
ATOM 4487 O O . ASN B 1 220 ? 135.639 -50.058 -66.879 1.00 19.91 218 ASN B O 1
ATOM 4492 N N . ARG B 1 221 ? 137.331 -51.514 -66.711 1.00 18.54 219 ARG B N 1
ATOM 4493 C CA . ARG B 1 221 ? 138.292 -50.536 -66.239 1.00 18.16 219 ARG B CA 1
ATOM 4494 C C . ARG B 1 221 ? 139.152 -50.140 -67.417 1.00 16.95 219 ARG B C 1
ATOM 4495 O O . ARG B 1 221 ? 140.092 -50.851 -67.793 1.00 18.50 219 ARG B O 1
ATOM 4503 N N . ASN B 1 222 ? 138.799 -49.017 -68.037 1.00 16.16 220 ASN B N 1
ATOM 4504 C CA . ASN B 1 222 ? 139.315 -48.658 -69.355 1.00 15.64 220 ASN B CA 1
ATOM 4505 C C . ASN B 1 222 ? 140.793 -48.325 -69.316 1.00 16.94 220 ASN B C 1
ATOM 4506 O O . ASN B 1 222 ? 141.423 -48.196 -70.349 1.00 18.18 220 ASN B O 1
ATOM 4511 N N . TRP B 1 223 ? 141.354 -48.159 -68.131 1.00 18.22 221 TRP B N 1
ATOM 4512 C CA . TRP B 1 223 ? 142.799 -47.980 -68.026 1.00 20.50 221 TRP B CA 1
ATOM 4513 C C . TRP B 1 223 ? 143.581 -49.282 -68.180 1.00 23.23 221 TRP B C 1
ATOM 4514 O O . TRP B 1 223 ? 144.802 -49.247 -68.284 1.00 24.22 221 TRP B O 1
ATOM 4525 N N . LEU B 1 224 ? 142.895 -50.422 -68.170 1.00 22.61 222 LEU B N 1
ATOM 4526 C CA . LEU B 1 224 ? 143.570 -51.705 -68.377 1.00 24.90 222 LEU B CA 1
ATOM 4527 C C . LEU B 1 224 ? 143.447 -52.125 -69.862 1.00 27.04 222 LEU B C 1
ATOM 4528 O O . LEU B 1 224 ? 142.386 -52.036 -70.460 1.00 25.48 222 LEU B O 1
ATOM 4533 N N . PRO B 1 225 ? 144.547 -52.601 -70.458 1.00 32.43 223 PRO B N 1
ATOM 4534 C CA . PRO B 1 225 ? 144.513 -52.843 -71.908 1.00 34.80 223 PRO B CA 1
ATOM 4535 C C . PRO B 1 225 ? 143.474 -53.873 -72.398 1.00 34.62 223 PRO B C 1
ATOM 4536 O O . PRO B 1 225 ? 143.054 -53.767 -73.550 1.00 36.06 223 PRO B O 1
ATOM 4540 N N . GLY B 1 226 ? 143.071 -54.835 -71.567 1.00 32.37 224 GLY B N 1
ATOM 4541 C CA . GLY B 1 226 ? 142.056 -55.795 -71.976 1.00 29.63 224 GLY B CA 1
ATOM 4542 C C . GLY B 1 226 ? 140.641 -55.483 -71.525 1.00 27.96 224 GLY B C 1
ATOM 4543 O O . GLY B 1 226 ? 139.741 -56.321 -71.606 1.00 28.43 224 GLY B O 1
ATOM 4544 N N . GLU B 1 227 ? 140.428 -54.264 -71.053 1.00 23.68 225 GLU B N 1
ATOM 4545 C CA . GLU B 1 227 ? 139.120 -53.887 -70.524 1.00 21.71 225 GLU B CA 1
ATOM 4546 C C . GLU B 1 227 ? 138.713 -52.539 -71.088 1.00 18.55 225 GLU B C 1
ATOM 4547 O O . GLU B 1 227 ? 138.196 -51.663 -70.389 1.00 18.00 225 GLU B O 1
ATOM 4553 N N . SER B 1 228 ? 138.892 -52.360 -72.387 1.00 16.60 226 SER B N 1
ATOM 4554 C CA . SER B 1 228 ? 138.455 -51.115 -72.971 1.00 15.45 226 SER B CA 1
ATOM 4555 C C . SER B 1 228 ? 136.959 -50.925 -72.744 1.00 14.34 226 SER B C 1
ATOM 4556 O O . SER B 1 228 ? 136.164 -51.869 -72.888 1.00 16.45 226 SER B O 1
ATOM 4559 N N . SER B 1 229 ? 136.565 -49.692 -72.472 1.00 14.73 227 SER B N 1
ATOM 4560 C CA . SER B 1 229 ? 135.163 -49.363 -72.379 1.00 14.21 227 SER B CA 1
ATOM 4561 C C . SER B 1 229 ? 134.567 -48.945 -73.722 1.00 12.62 227 SER B C 1
ATOM 4562 O O . SER B 1 229 ? 133.364 -48.707 -73.802 1.00 12.44 227 SER B O 1
ATOM 4565 N N . ALA B 1 230 ? 135.375 -48.857 -74.779 1.00 12.97 228 ALA B N 1
ATOM 4566 C CA . ALA B 1 230 ? 134.868 -48.423 -76.072 1.00 13.39 228 ALA B CA 1
ATOM 4567 C C . ALA B 1 230 ? 133.844 -49.431 -76.593 1.00 12.22 228 ALA B C 1
ATOM 4568 O O . ALA B 1 230 ? 134.122 -50.623 -76.620 1.00 13.27 228 ALA B O 1
ATOM 4570 N N . GLY B 1 231 ? 132.666 -48.970 -77.025 1.00 12.53 229 GLY B N 1
ATOM 4571 C CA . GLY B 1 231 ? 131.629 -49.840 -77.555 1.00 11.99 229 GLY B CA 1
ATOM 4572 C C . GLY B 1 231 ? 130.767 -50.568 -76.545 1.00 11.81 229 GLY B C 1
ATOM 4573 O O . GLY B 1 231 ? 129.756 -51.166 -76.924 1.00 12.66 229 GLY B O 1
ATOM 4574 N N . MET B 1 232 ? 131.128 -50.499 -75.258 1.00 13.02 230 MET B N 1
ATOM 4575 C CA . MET B 1 232 ? 130.413 -51.307 -74.263 1.00 13.52 230 MET B CA 1
ATOM 4576 C C . MET B 1 232 ? 129.045 -50.691 -73.989 1.00 12.76 230 MET B C 1
ATOM 4577 O O . MET B 1 232 ? 128.920 -49.488 -73.808 1.00 12.46 230 MET B O 1
ATOM 4582 N N . PHE B 1 233 ? 128.034 -51.551 -73.994 1.00 12.98 231 PHE B N 1
ATOM 4583 C CA . PHE B 1 233 ? 126.633 -51.200 -73.715 1.00 13.10 231 PHE B CA 1
ATOM 4584 C C . PHE B 1 233 ? 125.981 -50.370 -74.785 1.00 12.71 231 PHE B C 1
ATOM 4585 O O . PHE B 1 233 ? 124.862 -49.924 -74.582 1.00 13.68 231 PHE B O 1
ATOM 4593 N N . GLU B 1 234 ? 126.637 -50.170 -75.919 1.00 11.62 232 GLU B N 1
ATOM 4594 C CA . GLU B 1 234 ? 126.178 -49.178 -76.870 1.00 11.52 232 GLU B CA 1
ATOM 4595 C C . GLU B 1 234 ? 124.728 -49.299 -77.289 1.00 12.11 232 GLU B C 1
ATOM 4596 O O . GLU B 1 234 ? 124.072 -48.269 -77.500 1.00 13.10 232 GLU B O 1
ATOM 4602 N N . HIS B 1 235 ? 124.218 -50.521 -77.427 1.00 11.78 233 HIS B N 1
ATOM 4603 C CA . HIS B 1 235 ? 122.884 -50.750 -77.949 1.00 11.63 233 HIS B CA 1
ATOM 4604 C C . HIS B 1 235 ? 121.890 -51.254 -76.921 1.00 12.20 233 HIS B C 1
ATOM 4605 O O . HIS B 1 235 ? 120.808 -51.704 -77.259 1.00 13.87 233 HIS B O 1
ATOM 4612 N N . ASP B 1 236 ? 122.251 -51.104 -75.645 1.00 11.74 234 ASP B N 1
ATOM 4613 C CA . ASP B 1 236 ? 121.396 -51.524 -74.531 1.00 12.72 234 ASP B CA 1
ATOM 4614 C C . ASP B 1 236 ? 121.091 -50.342 -73.628 1.00 13.69 234 ASP B C 1
ATOM 4615 O O . ASP B 1 236 ? 121.981 -49.552 -73.310 1.00 14.86 234 ASP B O 1
ATOM 4620 N N . GLU B 1 237 ? 119.845 -50.271 -73.170 1.00 15.35 235 GLU B N 1
ATOM 4621 C CA . GLU B 1 237 ? 119.461 -49.225 -72.235 1.00 17.39 235 GLU B CA 1
ATOM 4622 C C . GLU B 1 237 ? 120.144 -49.486 -70.904 1.00 16.99 235 GLU B C 1
ATOM 4623 O O . GLU B 1 237 ? 120.539 -50.614 -70.594 1.00 17.63 235 GLU B O 1
ATOM 4629 N N . PRO B 1 238 ? 120.251 -48.453 -70.038 1.00 17.68 236 PRO B N 1
ATOM 4630 C CA . PRO B 1 238 ? 119.805 -47.070 -70.204 1.00 17.18 236 PRO B CA 1
ATOM 4631 C C . PRO B 1 238 ? 120.834 -46.122 -70.791 1.00 17.19 236 PRO B C 1
ATOM 4632 O O . PRO B 1 238 ? 122.027 -46.158 -70.457 1.00 17.56 236 PRO B O 1
ATOM 4636 N N . TRP B 1 239 ? 120.348 -45.265 -71.689 1.00 16.54 237 TRP B N 1
ATOM 4637 C CA . TRP B 1 239 ? 121.095 -44.113 -72.203 1.00 15.56 237 TRP B CA 1
ATOM 4638 C C . TRP B 1 239 ? 120.225 -42.873 -72.011 1.00 17.81 237 TRP B C 1
ATOM 4639 O O . TRP B 1 239 ? 119.117 -42.787 -72.534 1.00 21.04 237 TRP B O 1
ATOM 4650 N N . THR B 1 240 ? 120.737 -41.948 -71.210 1.00 15.14 238 THR B N 1
ATOM 4651 C CA . THR B 1 240 ? 120.052 -40.711 -70.855 1.00 14.31 238 THR B CA 1
ATOM 4652 C C . THR B 1 240 ? 120.416 -39.627 -71.866 1.00 12.41 238 THR B C 1
ATOM 4653 O O . THR B 1 240 ? 121.585 -39.323 -72.023 1.00 12.49 238 THR B O 1
ATOM 4657 N N . PHE B 1 241 ? 119.426 -39.008 -72.492 1.00 13.68 239 PHE B N 1
ATOM 4658 C CA . PHE B 1 241 ? 119.669 -37.893 -73.379 1.00 13.28 239 PHE B CA 1
ATOM 4659 C C . PHE B 1 241 ? 120.024 -36.652 -72.557 1.00 12.10 239 PHE B C 1
ATOM 4660 O O . PHE B 1 241 ? 119.327 -36.328 -71.595 1.00 13.18 239 PHE B O 1
ATOM 4668 N N . VAL B 1 242 ? 121.126 -36.003 -72.882 1.00 11.23 240 VAL B N 1
ATOM 4669 C CA . VAL B 1 242 ? 121.563 -34.786 -72.206 1.00 11.34 240 VAL B CA 1
ATOM 4670 C C . VAL B 1 242 ? 120.930 -33.610 -72.913 1.00 11.04 240 VAL B C 1
ATOM 4671 O O . VAL B 1 242 ? 121.479 -33.052 -73.869 1.00 11.64 240 VAL B O 1
ATOM 4675 N N . THR B 1 243 ? 119.733 -33.228 -72.473 1.00 12.41 241 THR B N 1
ATOM 4676 C CA . THR B 1 243 ? 118.962 -32.232 -73.170 1.00 12.57 241 THR B CA 1
ATOM 4677 C C . THR B 1 243 ? 119.749 -30.937 -73.212 1.00 11.59 241 THR B C 1
ATOM 4678 O O . THR B 1 243 ? 120.169 -30.463 -72.166 1.00 13.09 241 THR B O 1
ATOM 4682 N N . PRO B 1 244 ? 119.899 -30.294 -74.376 1.00 11.89 242 PRO B N 1
ATOM 4683 C CA . PRO B 1 244 ? 120.492 -28.961 -74.407 1.00 12.74 242 PRO B CA 1
ATOM 4684 C C . PRO B 1 244 ? 119.713 -27.992 -73.533 1.00 12.81 242 PRO B C 1
ATOM 4685 O O . PRO B 1 244 ? 118.489 -27.937 -73.589 1.00 14.18 242 PRO B O 1
ATOM 4689 N N . THR B 1 245 ? 120.451 -27.209 -72.746 1.00 12.98 243 THR B N 1
ATOM 4690 C CA . THR B 1 245 ? 119.906 -26.355 -71.738 1.00 13.40 243 THR B CA 1
ATOM 4691 C C . THR B 1 245 ? 120.720 -25.107 -71.673 1.00 12.76 243 THR B C 1
ATOM 4692 O O . THR B 1 245 ? 121.918 -25.180 -71.476 1.00 12.67 243 THR B O 1
ATOM 4696 N N . PRO B 1 246 ? 120.108 -23.931 -71.845 1.00 14.46 244 PRO B N 1
ATOM 4697 C CA . PRO B 1 246 ? 120.937 -22.727 -71.809 1.00 14.46 244 PRO B CA 1
ATOM 4698 C C . PRO B 1 246 ? 121.636 -22.499 -70.467 1.00 12.73 244 PRO B C 1
ATOM 4699 O O . PRO B 1 246 ? 121.088 -22.844 -69.409 1.00 14.28 244 PRO B O 1
ATOM 4703 N N . GLY B 1 247 ? 122.803 -21.892 -70.516 1.00 13.30 245 GLY B N 1
ATOM 4704 C CA . GLY B 1 247 ? 123.426 -21.384 -69.303 1.00 13.11 245 GLY B CA 1
ATOM 4705 C C . GLY B 1 247 ? 123.972 -22.449 -68.367 1.00 11.78 245 GLY B C 1
ATOM 4706 O O . GLY B 1 247 ? 124.040 -22.211 -67.138 1.00 12.31 245 GLY B O 1
ATOM 4707 N N . VAL B 1 248 ? 124.364 -23.598 -68.902 1.00 10.69 246 VAL B N 1
ATOM 4708 C CA . VAL B 1 248 ? 125.024 -24.633 -68.092 1.00 10.67 246 VAL B CA 1
ATOM 4709 C C . VAL B 1 248 ? 126.172 -25.279 -68.855 1.00 9.51 246 VAL B C 1
ATOM 4710 O O . VAL B 1 248 ? 126.215 -25.256 -70.122 1.00 11.12 246 VAL B O 1
ATOM 4714 N N . TRP B 1 249 ? 127.104 -25.873 -68.115 1.00 8.71 247 TRP B N 1
ATOM 4715 C CA . TRP B 1 249 ? 128.006 -26.881 -68.588 1.00 8.84 247 TRP B CA 1
ATOM 4716 C C . TRP B 1 249 ? 127.633 -28.178 -67.902 1.00 9.76 247 TRP B C 1
ATOM 4717 O O . TRP B 1 249 ? 127.069 -28.164 -66.805 1.00 10.99 247 TRP B O 1
ATOM 4728 N N . THR B 1 250 ? 127.971 -29.305 -68.489 1.00 9.62 248 THR B N 1
ATOM 4729 C CA . THR B 1 250 ? 127.792 -30.593 -67.820 1.00 9.91 248 THR B CA 1
ATOM 4730 C C . THR B 1 250 ? 129.095 -31.099 -67.291 1.00 9.54 248 THR B C 1
ATOM 4731 O O . THR B 1 250 ? 130.177 -30.706 -67.771 1.00 9.94 248 THR B O 1
ATOM 4735 N N . VAL B 1 251 ? 129.023 -31.987 -66.291 1.00 9.89 249 VAL B N 1
ATOM 4736 C CA . VAL B 1 251 ? 130.208 -32.499 -65.644 1.00 10.08 249 VAL B CA 1
ATOM 4737 C C . VAL B 1 251 ? 130.019 -33.983 -65.359 1.00 10.19 249 VAL B C 1
ATOM 4738 O O . VAL B 1 251 ? 129.004 -34.375 -64.748 1.00 9.75 249 VAL B O 1
ATOM 4742 N N . PHE B 1 252 ? 130.993 -34.793 -65.716 1.00 9.13 250 PHE B N 1
ATOM 4743 C CA . PHE B 1 252 ? 130.981 -36.195 -65.331 1.00 10.15 250 PHE B CA 1
ATOM 4744 C C . PHE B 1 252 ? 132.401 -36.703 -65.090 1.00 11.53 250 PHE B C 1
ATOM 4745 O O . PHE B 1 252 ? 133.369 -36.110 -65.549 1.00 11.04 250 PHE B O 1
ATOM 4753 N N . PRO B 1 253 ? 132.531 -37.817 -64.346 1.00 11.28 251 PRO B N 1
ATOM 4754 C CA . PRO B 1 253 ? 133.853 -38.346 -64.043 1.00 11.94 251 PRO B CA 1
ATOM 4755 C C . PRO B 1 253 ? 134.493 -39.077 -65.214 1.00 12.33 251 PRO B C 1
ATOM 4756 O O . PRO B 1 253 ? 133.804 -39.694 -66.042 1.00 11.66 251 PRO B O 1
ATOM 4760 N N . GLY B 1 254 ? 135.810 -39.036 -65.214 1.00 12.14 252 GLY B N 1
ATOM 4761 C CA . GLY B 1 254 ? 136.604 -39.844 -66.107 1.00 12.24 252 GLY B CA 1
ATOM 4762 C C . GLY B 1 254 ? 137.259 -41.027 -65.423 1.00 13.17 252 GLY B C 1
ATOM 4763 O O . GLY B 1 254 ? 137.042 -41.298 -64.232 1.00 14.08 252 GLY B O 1
ATOM 4764 N N . ASP B 1 255 ? 138.067 -41.740 -66.197 1.00 13.20 253 ASP B N 1
ATOM 4765 C CA . ASP B 1 255 ? 138.660 -43.000 -65.758 1.00 14.12 253 ASP B CA 1
ATOM 4766 C C . ASP B 1 255 ? 139.474 -42.858 -64.482 1.00 15.42 253 ASP B C 1
ATOM 4767 O O . ASP B 1 255 ? 139.473 -43.766 -63.636 1.00 16.52 253 ASP B O 1
ATOM 4772 N N . ILE B 1 256 ? 140.215 -41.764 -64.328 1.00 15.10 254 ILE B N 1
ATOM 4773 C CA . ILE B 1 256 ? 141.014 -41.581 -63.115 1.00 15.53 254 ILE B CA 1
ATOM 4774 C C . ILE B 1 256 ? 140.161 -41.487 -61.868 1.00 16.12 254 ILE B C 1
ATOM 4775 O O . ILE B 1 256 ? 140.522 -42.059 -60.820 1.00 17.79 254 ILE B O 1
ATOM 4780 N N . LEU B 1 257 ? 139.043 -40.783 -61.935 1.00 15.81 255 LEU B N 1
ATOM 4781 C CA . LEU B 1 257 ? 138.180 -40.729 -60.772 1.00 17.73 255 LEU B CA 1
ATOM 4782 C C . LEU B 1 257 ? 137.590 -42.092 -60.464 1.00 17.80 255 LEU B C 1
ATOM 4783 O O . LEU B 1 257 ? 137.462 -42.439 -59.284 1.00 18.84 255 LEU B O 1
ATOM 4788 N N . GLN B 1 258 ? 137.275 -42.898 -61.480 1.00 17.06 256 GLN B N 1
ATOM 4789 C CA . GLN B 1 258 ? 136.769 -44.254 -61.224 1.00 17.55 256 GLN B CA 1
ATOM 4790 C C . GLN B 1 258 ? 137.844 -45.050 -60.486 1.00 18.79 256 GLN B C 1
ATOM 4791 O O . GLN B 1 258 ? 137.565 -45.702 -59.475 1.00 20.96 256 GLN B O 1
ATOM 4797 N N . PHE B 1 259 ? 139.069 -45.003 -60.985 1.00 18.69 257 PHE B N 1
ATOM 4798 C CA . PHE B 1 259 ? 140.174 -45.735 -60.360 1.00 19.49 257 PHE B CA 1
ATOM 4799 C C . PHE B 1 259 ? 140.443 -45.249 -58.925 1.00 19.98 257 PHE B C 1
ATOM 4800 O O . PHE B 1 259 ? 140.542 -46.040 -57.969 1.00 20.44 257 PHE B O 1
ATOM 4808 N N . MET B 1 260 ? 140.583 -43.942 -58.758 1.00 18.91 258 MET B N 1
ATOM 4809 C CA . MET B 1 260 ? 140.960 -43.433 -57.454 1.00 18.67 258 MET B CA 1
ATOM 4810 C C . MET B 1 260 ? 139.899 -43.730 -56.386 1.00 20.51 258 MET B C 1
ATOM 4811 O O . MET B 1 260 ? 140.231 -43.954 -55.233 1.00 22.14 258 MET B O 1
ATOM 4816 N N . THR B 1 261 ? 138.623 -43.718 -56.774 1.00 20.84 259 THR B N 1
ATOM 4817 C CA . THR B 1 261 ? 137.536 -43.897 -55.821 1.00 21.42 259 THR B CA 1
ATOM 4818 C C . THR B 1 261 ? 137.138 -45.346 -55.708 1.00 22.15 259 THR B C 1
ATOM 4819 O O . THR B 1 261 ? 136.147 -45.686 -55.059 1.00 23.10 259 THR B O 1
ATOM 4823 N N . GLY B 1 262 ? 137.916 -46.214 -56.346 1.00 22.21 260 GLY B N 1
ATOM 4824 C CA . GLY B 1 262 ? 137.614 -47.638 -56.347 1.00 23.32 260 GLY B CA 1
ATOM 4825 C C . GLY B 1 262 ? 136.220 -47.950 -56.862 1.00 23.61 260 GLY B C 1
ATOM 4826 O O . GLY B 1 262 ? 135.578 -48.888 -56.392 1.00 26.96 260 GLY B O 1
ATOM 4827 N N . GLY B 1 263 ? 135.738 -47.174 -57.821 1.00 21.67 261 GLY B N 1
ATOM 4828 C CA . GLY B 1 263 ? 134.418 -47.426 -58.357 1.00 22.05 261 GLY B CA 1
ATOM 4829 C C . GLY B 1 263 ? 133.259 -46.773 -57.626 1.00 21.56 261 GLY B C 1
ATOM 4830 O O . GLY B 1 263 ? 132.113 -46.882 -58.061 1.00 22.81 261 GLY B O 1
ATOM 4831 N N . GLN B 1 264 ? 133.516 -46.071 -56.520 1.00 20.96 262 GLN B N 1
ATOM 4832 C CA . GLN B 1 264 ? 132.417 -45.336 -55.892 1.00 20.65 262 GLN B CA 1
ATOM 4833 C C . GLN B 1 264 ? 131.867 -44.260 -56.845 1.00 20.05 262 GLN B C 1
ATOM 4834 O O . GLN B 1 264 ? 130.690 -43.910 -56.810 1.00 21.05 262 GLN B O 1
ATOM 4840 N N . LEU B 1 265 ? 132.748 -43.717 -57.691 1.00 18.09 263 LEU B N 1
ATOM 4841 C CA . LEU B 1 265 ? 132.344 -42.983 -58.890 1.00 16.81 263 LEU B CA 1
ATOM 4842 C C . LEU B 1 265 ? 132.726 -43.836 -60.072 1.00 16.92 263 LEU B C 1
ATOM 4843 O O . LEU B 1 265 ? 133.735 -44.535 -60.030 1.00 17.99 263 LEU B O 1
ATOM 4848 N N . LEU B 1 266 ? 131.888 -43.806 -61.110 1.00 15.97 264 LEU B N 1
ATOM 4849 C CA . LEU B 1 266 ? 132.178 -44.494 -62.359 1.00 15.60 264 LEU B CA 1
ATOM 4850 C C . LEU B 1 266 ? 132.461 -43.501 -63.462 1.00 15.33 264 LEU B C 1
ATOM 4851 O O . LEU B 1 266 ? 131.862 -42.429 -63.529 1.00 16.38 264 LEU B O 1
ATOM 4856 N N . SER B 1 267 ? 133.412 -43.866 -64.313 1.00 14.24 265 SER B N 1
ATOM 4857 C CA . SER B 1 267 ? 133.697 -43.069 -65.511 1.00 13.37 265 SER B CA 1
ATOM 4858 C C . SER B 1 267 ? 132.461 -43.176 -66.408 1.00 11.84 265 SER B C 1
ATOM 4859 O O . SER B 1 267 ? 132.076 -44.280 -66.813 1.00 13.86 265 SER B O 1
ATOM 4862 N N . THR B 1 268 ? 131.787 -42.073 -66.644 1.00 12.17 266 THR B N 1
ATOM 4863 C CA . THR B 1 268 ? 130.478 -42.162 -67.255 1.00 11.37 266 THR B CA 1
ATOM 4864 C C . THR B 1 268 ? 130.584 -42.543 -68.729 1.00 11.39 266 THR B C 1
ATOM 4865 O O . THR B 1 268 ? 131.172 -41.781 -69.516 1.00 11.22 266 THR B O 1
ATOM 4869 N N . PRO B 1 269 ? 129.983 -43.674 -69.145 1.00 11.25 267 PRO B N 1
ATOM 4870 C CA . PRO B 1 269 ? 129.969 -43.971 -70.587 1.00 11.03 267 PRO B CA 1
ATOM 4871 C C . PRO B 1 269 ? 129.075 -42.981 -71.303 1.00 10.49 267 PRO B C 1
ATOM 4872 O O . PRO B 1 269 ? 128.068 -42.557 -70.775 1.00 10.86 267 PRO B O 1
ATOM 4876 N N . HIS B 1 270 ? 129.457 -42.620 -72.525 1.00 10.10 268 HIS B N 1
ATOM 4877 C CA . HIS B 1 270 ? 128.697 -41.653 -73.283 1.00 10.39 268 HIS B CA 1
ATOM 4878 C C . HIS B 1 270 ? 128.951 -41.859 -74.766 1.00 10.82 268 HIS B C 1
ATOM 4879 O O . HIS B 1 270 ? 129.902 -42.532 -75.150 1.00 10.77 268 HIS B O 1
ATOM 4886 N N . LYS B 1 271 ? 128.054 -41.323 -75.584 1.00 9.91 269 LYS B N 1
ATOM 4887 C CA . LYS B 1 271 ? 128.062 -41.512 -77.026 1.00 9.49 269 LYS B CA 1
ATOM 4888 C C . LYS B 1 271 ? 127.307 -40.342 -77.625 1.00 9.22 269 LYS B C 1
ATOM 4889 O O . LYS B 1 271 ? 126.612 -39.605 -76.925 1.00 10.12 269 LYS B O 1
ATOM 4895 N N . VAL B 1 272 ? 127.451 -40.145 -78.926 1.00 9.14 270 VAL B N 1
ATOM 4896 C CA . VAL B 1 272 ? 126.766 -39.046 -79.620 1.00 9.65 270 VAL B CA 1
ATOM 4897 C C . VAL B 1 272 ? 126.020 -39.599 -80.805 1.00 10.43 270 VAL B C 1
ATOM 4898 O O . VAL B 1 272 ? 126.592 -40.374 -81.610 1.00 10.87 270 VAL B O 1
ATOM 4902 N N . LYS B 1 273 ? 124.772 -39.180 -80.965 1.00 10.30 271 LYS B N 1
ATOM 4903 C CA . LYS B 1 273 ? 123.947 -39.487 -82.130 1.00 11.41 271 LYS B CA 1
ATOM 4904 C C . LYS B 1 273 ? 123.912 -38.267 -83.052 1.00 9.75 271 LYS B C 1
ATOM 4905 O O . LYS B 1 273 ? 123.731 -37.137 -82.573 1.00 10.50 271 LYS B O 1
ATOM 4911 N N . LEU B 1 274 ? 124.040 -38.478 -84.351 1.00 9.87 272 LEU B N 1
ATOM 4912 C CA . LEU B 1 274 ? 123.841 -37.393 -85.305 1.00 9.77 272 LEU B CA 1
ATOM 4913 C C . LEU B 1 274 ? 122.386 -36.939 -85.281 1.00 10.58 272 LEU B C 1
ATOM 4914 O O . LEU B 1 274 ? 121.467 -37.747 -85.133 1.00 13.07 272 LEU B O 1
ATOM 4919 N N . ASN B 1 275 ? 122.179 -35.637 -85.459 1.00 11.01 273 ASN B N 1
ATOM 4920 C CA . ASN B 1 275 ? 120.841 -35.036 -85.474 1.00 11.02 273 ASN B CA 1
ATOM 4921 C C . ASN B 1 275 ? 120.530 -34.468 -86.850 1.00 12.13 273 ASN B C 1
ATOM 4922 O O . ASN B 1 275 ? 121.284 -34.650 -87.832 1.00 12.30 273 ASN B O 1
ATOM 4927 N N . THR B 1 276 ? 119.395 -33.791 -86.981 1.00 12.79 274 THR B N 1
ATOM 4928 C CA . THR B 1 276 ? 118.979 -33.275 -88.259 1.00 13.84 274 THR B CA 1
ATOM 4929 C C . THR B 1 276 ? 119.743 -32.026 -88.680 1.00 14.68 274 THR B C 1
ATOM 4930 O O . THR B 1 276 ? 119.627 -31.592 -89.841 1.00 16.65 274 THR B O 1
ATOM 4934 N N . ARG B 1 277 ? 120.498 -31.444 -87.779 1.00 13.83 275 ARG B N 1
ATOM 4935 C CA . ARG B 1 277 ? 121.351 -30.311 -88.024 1.00 12.98 275 ARG B CA 1
ATOM 4936 C C . ARG B 1 277 ? 122.756 -30.619 -87.559 1.00 12.04 275 ARG B C 1
ATOM 4937 O O . ARG B 1 277 ? 122.955 -31.451 -86.671 1.00 11.08 275 ARG B O 1
ATOM 4945 N N . GLU B 1 278 ? 123.727 -29.890 -88.110 1.00 11.39 276 GLU B N 1
ATOM 4946 C CA . GLU B 1 278 ? 125.094 -29.894 -87.609 1.00 11.37 276 GLU B CA 1
ATOM 4947 C C . GLU B 1 278 ? 125.061 -29.519 -86.128 1.00 11.82 276 GLU B C 1
ATOM 4948 O O . GLU B 1 278 ? 124.187 -28.749 -85.692 1.00 12.33 276 GLU B O 1
ATOM 4954 N N . ARG B 1 279 ? 126.014 -30.038 -85.364 1.00 9.73 277 ARG B N 1
ATOM 4955 C CA . ARG B 1 279 ? 126.050 -29.831 -83.909 1.00 9.35 277 ARG B CA 1
ATOM 4956 C C . ARG B 1 279 ? 127.454 -29.480 -83.478 1.00 9.96 277 ARG B C 1
ATOM 4957 O O . ARG B 1 279 ? 128.408 -30.222 -83.765 1.00 10.59 277 ARG B O 1
ATOM 4965 N N . PHE B 1 280 ? 127.583 -28.357 -82.754 1.00 9.18 278 PHE B N 1
ATOM 4966 C CA . PHE B 1 280 ? 128.841 -27.951 -82.163 1.00 8.77 278 PHE B CA 1
ATOM 4967 C C . PHE B 1 280 ? 128.837 -28.281 -80.673 1.00 8.20 278 PHE B C 1
ATOM 4968 O O . PHE B 1 280 ? 127.862 -28.016 -79.956 1.00 9.63 278 PHE B O 1
ATOM 4976 N N . ALA B 1 281 ? 129.961 -28.782 -80.196 1.00 8.53 279 ALA B N 1
ATOM 4977 C CA . ALA B 1 281 ? 130.179 -29.062 -78.771 1.00 8.61 279 ALA B CA 1
ATOM 4978 C C . ALA B 1 281 ? 131.636 -28.918 -78.462 1.00 9.05 279 ALA B C 1
ATOM 4979 O O . ALA B 1 281 ? 132.479 -29.011 -79.338 1.00 9.20 279 ALA B O 1
ATOM 4981 N N . CYS B 1 282 ? 131.929 -28.684 -77.188 1.00 9.03 280 CYS B N 1
ATOM 4982 C CA . CYS B 1 282 ? 133.302 -28.686 -76.689 1.00 10.17 280 CYS B CA 1
ATOM 4983 C C . CYS B 1 282 ? 133.338 -29.583 -75.482 1.00 11.10 280 CYS B C 1
ATOM 4984 O O . CYS B 1 282 ? 132.498 -29.409 -74.559 1.00 13.29 280 CYS B O 1
ATOM 4987 N N . ALA B 1 283 ? 134.290 -30.483 -75.408 1.00 9.31 281 ALA B N 1
ATOM 4988 C CA . ALA B 1 283 ? 134.481 -31.366 -74.249 1.00 9.29 281 ALA B CA 1
ATOM 4989 C C . ALA B 1 283 ? 135.845 -31.053 -73.695 1.00 9.60 281 ALA B C 1
ATOM 4990 O O . ALA B 1 283 ? 136.864 -31.182 -74.380 1.00 10.38 281 ALA B O 1
ATOM 4992 N N . TYR B 1 284 ? 135.866 -30.633 -72.434 1.00 8.79 282 TYR B N 1
ATOM 4993 C CA . TYR B 1 284 ? 137.093 -30.245 -71.742 1.00 8.83 282 TYR B CA 1
ATOM 4994 C C . TYR B 1 284 ? 137.427 -31.300 -70.691 1.00 9.37 282 TYR B C 1
ATOM 4995 O O . TYR B 1 284 ? 136.548 -31.789 -69.984 1.00 10.19 282 TYR B O 1
ATOM 5004 N N . PHE B 1 285 ? 138.701 -31.615 -70.610 1.00 9.09 283 PHE B N 1
ATOM 5005 C CA . PHE B 1 285 ? 139.230 -32.669 -69.766 1.00 10.11 283 PHE B CA 1
ATOM 5006 C C . PHE B 1 285 ? 140.170 -32.035 -68.759 1.00 9.92 283 PHE B C 1
ATOM 5007 O O . PHE B 1 285 ? 141.198 -31.460 -69.105 1.00 10.84 283 PHE B O 1
ATOM 5015 N N . HIS B 1 286 ? 139.766 -32.138 -67.499 1.00 9.92 284 HIS B N 1
ATOM 5016 C CA . HIS B 1 286 ? 140.541 -31.599 -66.405 1.00 11.46 284 HIS B CA 1
ATOM 5017 C C . HIS B 1 286 ? 141.334 -32.773 -65.832 1.00 12.85 284 HIS B C 1
ATOM 5018 O O . HIS B 1 286 ? 140.749 -33.702 -65.231 1.00 12.39 284 HIS B O 1
ATOM 5025 N N . GLU B 1 287 ? 142.641 -32.737 -66.093 1.00 13.24 285 GLU B N 1
ATOM 5026 C CA . GLU B 1 287 ? 143.487 -33.914 -65.969 1.00 13.24 285 GLU B CA 1
ATOM 5027 C C . GLU B 1 287 ? 144.595 -33.749 -64.934 1.00 14.76 285 GLU B C 1
ATOM 5028 O O . GLU B 1 287 ? 145.032 -32.643 -64.649 1.00 15.05 285 GLU B O 1
ATOM 5034 N N . PRO B 1 288 ? 145.090 -34.877 -64.409 1.00 15.07 286 PRO B N 1
ATOM 5035 C CA . PRO B 1 288 ? 146.354 -34.832 -63.692 1.00 15.26 286 PRO B CA 1
ATOM 5036 C C . PRO B 1 288 ? 147.503 -34.279 -64.542 1.00 16.06 286 PRO B C 1
ATOM 5037 O O . PRO B 1 288 ? 147.422 -34.289 -65.778 1.00 16.28 286 PRO B O 1
ATOM 5041 N N . ASN B 1 289 ? 148.570 -33.844 -63.893 1.00 16.39 287 ASN B N 1
ATOM 5042 C CA . ASN B 1 289 ? 149.851 -33.635 -64.535 1.00 17.49 287 ASN B CA 1
ATOM 5043 C C . ASN B 1 289 ? 150.224 -34.909 -65.317 1.00 17.57 287 ASN B C 1
ATOM 5044 O O . ASN B 1 289 ? 149.943 -36.049 -64.900 1.00 18.69 287 ASN B O 1
ATOM 5049 N N . PHE B 1 290 ? 150.815 -34.719 -66.496 1.00 18.39 288 PHE B N 1
ATOM 5050 C CA . PHE B 1 290 ? 151.288 -35.821 -67.325 1.00 19.27 288 PHE B CA 1
ATOM 5051 C C . PHE B 1 290 ? 152.165 -36.801 -66.543 1.00 21.78 288 PHE B C 1
ATOM 5052 O O . PHE B 1 290 ? 152.102 -38.005 -66.773 1.00 21.99 288 PHE B O 1
ATOM 5060 N N . GLU B 1 291 ? 152.942 -36.273 -65.599 1.00 22.73 289 GLU B N 1
ATOM 5061 C CA . GLU B 1 291 ? 153.861 -37.093 -64.806 1.00 25.78 289 GLU B CA 1
ATOM 5062 C C . GLU B 1 291 ? 153.230 -37.646 -63.540 1.00 25.91 289 GLU B C 1
ATOM 5063 O O . GLU B 1 291 ? 153.884 -38.370 -62.779 1.00 28.95 289 GLU B O 1
ATOM 5069 N N . ALA B 1 292 ? 151.985 -37.281 -63.265 1.00 26.02 290 ALA B N 1
ATOM 5070 C CA . ALA B 1 292 ? 151.360 -37.693 -62.016 1.00 26.20 290 ALA B CA 1
ATOM 5071 C C . ALA B 1 292 ? 150.989 -39.165 -62.036 1.00 26.23 290 ALA B C 1
ATOM 5072 O O . ALA B 1 292 ? 150.650 -39.734 -63.084 1.00 25.46 290 ALA B O 1
ATOM 5074 N N . SER B 1 293 ? 151.084 -39.785 -60.859 1.00 27.77 291 SER B N 1
ATOM 5075 C CA . SER B 1 293 ? 150.615 -41.139 -60.668 1.00 30.23 291 SER B CA 1
ATOM 5076 C C . SER B 1 293 ? 149.400 -41.113 -59.748 1.00 28.67 291 SER B C 1
ATOM 5077 O O . SER B 1 293 ? 149.492 -40.704 -58.590 1.00 29.93 291 SER B O 1
ATOM 5080 N N . ALA B 1 294 ? 148.258 -41.541 -60.268 1.00 25.68 292 ALA B N 1
ATOM 5081 C CA . ALA B 1 294 ? 147.041 -41.666 -59.479 1.00 24.19 292 ALA B CA 1
ATOM 5082 C C . ALA B 1 294 ? 147.078 -42.945 -58.663 1.00 24.23 292 ALA B C 1
ATOM 5083 O O . ALA B 1 294 ? 147.639 -43.946 -59.086 1.00 25.05 292 ALA B O 1
ATOM 5085 N N . TYR B 1 295 ? 146.438 -42.909 -57.502 1.00 24.76 293 TYR B N 1
ATOM 5086 C CA . TYR B 1 295 ? 146.497 -44.009 -56.555 1.00 25.12 293 TYR B CA 1
ATOM 5087 C C . TYR B 1 295 ? 145.116 -44.206 -55.930 1.00 25.29 293 TYR B C 1
ATOM 5088 O O . TYR B 1 295 ? 144.308 -43.278 -55.888 1.00 24.94 293 TYR B O 1
ATOM 5097 N N . PRO B 1 296 ? 144.845 -45.415 -55.416 1.00 26.28 294 PRO B N 1
ATOM 5098 C CA . PRO B 1 296 ? 143.565 -45.661 -54.754 1.00 27.34 294 PRO B CA 1
ATOM 5099 C C . PRO B 1 296 ? 143.451 -44.892 -53.442 1.00 28.03 294 PRO B C 1
ATOM 5100 O O . PRO B 1 296 ? 144.298 -44.992 -52.558 1.00 28.09 294 PRO B O 1
ATOM 5104 N N . LEU B 1 297 ? 142.377 -44.135 -53.303 1.00 29.24 295 LEU B N 1
ATOM 5105 C CA . LEU B 1 297 ? 142.228 -43.223 -52.186 1.00 31.82 295 LEU B CA 1
ATOM 5106 C C . LEU B 1 297 ? 141.854 -43.963 -50.935 1.00 35.64 295 LEU B C 1
ATOM 5107 O O . LEU B 1 297 ? 142.198 -43.554 -49.819 1.00 36.80 295 LEU B O 1
ATOM 5112 N N . PHE B 1 298 ? 141.147 -45.066 -51.117 1.00 37.29 296 PHE B N 1
ATOM 5113 C CA . PHE B 1 298 ? 140.544 -45.745 -49.995 1.00 39.29 296 PHE B CA 1
ATOM 5114 C C . PHE B 1 298 ? 141.262 -47.074 -49.732 1.00 43.74 296 PHE B C 1
ATOM 5115 O O . PHE B 1 298 ? 140.759 -47.913 -48.989 1.00 46.22 296 PHE B O 1
ATOM 5123 N N . GLU B 1 299 ? 142.440 -47.250 -50.333 1.00 46.72 297 GLU B N 1
ATOM 5124 C CA . GLU B 1 299 ? 143.309 -48.403 -50.039 1.00 50.87 297 GLU B CA 1
ATOM 5125 C C . GLU B 1 299 ? 144.778 -47.974 -50.101 1.00 55.33 297 GLU B C 1
ATOM 5126 O O . GLU B 1 299 ? 145.458 -48.240 -51.092 1.00 55.33 297 GLU B O 1
ATOM 5132 N N . PRO B 1 300 ? 145.276 -47.300 -49.052 1.00 60.14 298 PRO B N 1
ATOM 5133 C CA . PRO B 1 300 ? 146.674 -46.847 -49.099 1.00 62.19 298 PRO B CA 1
ATOM 5134 C C . PRO B 1 300 ? 147.678 -47.985 -48.954 1.00 62.82 298 PRO B C 1
ATOM 5135 O O . PRO B 1 300 ? 148.842 -47.780 -49.295 1.00 63.06 298 PRO B O 1
ATOM 5139 N N . ALA B 1 302 ? 147.543 -49.995 -51.298 1.00 52.62 300 ALA B N 1
ATOM 5140 C CA . ALA B 1 302 ? 147.568 -50.650 -52.601 1.00 52.88 300 ALA B CA 1
ATOM 5141 C C . ALA B 1 302 ? 148.700 -50.089 -53.450 1.00 53.90 300 ALA B C 1
ATOM 5142 O O . ALA B 1 302 ? 148.946 -48.880 -53.455 1.00 57.89 300 ALA B O 1
ATOM 5144 N N . ASN B 1 303 ? 149.375 -50.975 -54.174 1.00 50.51 301 ASN B N 1
ATOM 5145 C CA . ASN B 1 303 ? 150.511 -50.597 -55.002 1.00 46.49 301 ASN B CA 1
ATOM 5146 C C . ASN B 1 303 ? 150.056 -50.145 -56.392 1.00 42.85 301 ASN B C 1
ATOM 5147 O O . ASN B 1 303 ? 150.839 -49.555 -57.139 1.00 41.27 301 ASN B O 1
ATOM 5149 N N . GLU B 1 304 ? 148.800 -50.436 -56.733 1.00 41.32 302 GLU B N 1
ATOM 5150 C CA . GLU B 1 304 ? 148.241 -50.089 -58.036 1.00 40.49 302 GLU B CA 1
ATOM 5151 C C . GLU B 1 304 ? 148.333 -48.576 -58.258 1.00 35.66 302 GLU B C 1
ATOM 5152 O O . GLU B 1 304 ? 148.017 -47.796 -57.358 1.00 35.15 302 GLU B O 1
ATOM 5155 N N . ARG B 1 305 ? 148.782 -48.188 -59.443 1.00 33.79 303 ARG B N 1
ATOM 5156 C CA . ARG B 1 305 ? 148.812 -46.792 -59.854 1.00 33.16 303 ARG B CA 1
ATOM 5157 C C . ARG B 1 305 ? 148.371 -46.713 -61.300 1.00 30.63 303 ARG B C 1
ATOM 5158 O O . ARG B 1 305 ? 148.483 -47.688 -62.067 1.00 30.73 303 ARG B O 1
ATOM 5166 N N . ILE B 1 306 ? 147.889 -45.540 -61.680 1.00 28.82 304 ILE B N 1
ATOM 5167 C CA . ILE B 1 306 ? 147.785 -45.182 -63.083 1.00 28.01 304 ILE B CA 1
ATOM 5168 C C . ILE B 1 306 ? 148.729 -44.026 -63.286 1.00 26.08 304 ILE B C 1
ATOM 5169 O O . ILE B 1 306 ? 148.557 -42.951 -62.695 1.00 26.49 304 ILE B O 1
ATOM 5174 N N . HIS B 1 307 ? 149.726 -44.230 -64.123 1.00 25.70 305 HIS B N 1
ATOM 5175 C CA . HIS B 1 307 ? 150.552 -43.129 -64.540 1.00 25.40 305 HIS B CA 1
ATOM 5176 C C . HIS B 1 307 ? 149.704 -42.402 -65.577 1.00 25.35 305 HIS B C 1
ATOM 5177 O O . HIS B 1 307 ? 149.387 -42.964 -66.641 1.00 25.29 305 HIS B O 1
ATOM 5184 N N . TYR B 1 308 ? 149.309 -41.177 -65.263 1.00 24.61 306 TYR B N 1
ATOM 5185 C CA . TYR B 1 308 ? 148.321 -40.518 -66.111 1.00 23.20 306 TYR B CA 1
ATOM 5186 C C . TYR B 1 308 ? 148.789 -40.337 -67.573 1.00 22.35 306 TYR B C 1
ATOM 5187 O O . TYR B 1 308 ? 148.043 -40.627 -68.527 1.00 21.73 306 TYR B O 1
ATOM 5196 N N . GLY B 1 309 ? 150.015 -39.861 -67.749 1.00 21.70 307 GLY B N 1
ATOM 5197 C CA . GLY B 1 309 ? 150.532 -39.632 -69.079 1.00 22.25 307 GLY B CA 1
ATOM 5198 C C . GLY B 1 309 ? 150.555 -40.895 -69.920 1.00 22.64 307 GLY B C 1
ATOM 5199 O O . GLY B 1 309 ? 150.305 -40.860 -71.122 1.00 21.81 307 GLY B O 1
ATOM 5200 N N . GLU B 1 310 ? 150.835 -42.025 -69.282 1.00 23.28 308 GLU B N 1
ATOM 5201 C CA . GLU B 1 310 ? 150.851 -43.256 -70.017 1.00 23.49 308 GLU B CA 1
ATOM 5202 C C . GLU B 1 310 ? 149.449 -43.577 -70.511 1.00 22.09 308 GLU B C 1
ATOM 5203 O O . GLU B 1 310 ? 149.278 -44.026 -71.640 1.00 20.63 308 GLU B O 1
ATOM 5209 N N . HIS B 1 311 ? 148.442 -43.331 -69.684 1.00 20.21 309 HIS B N 1
ATOM 5210 C CA . HIS B 1 311 ? 147.055 -43.630 -70.057 1.00 20.30 309 HIS B CA 1
ATOM 5211 C C . HIS B 1 311 ? 146.649 -42.702 -71.209 1.00 18.51 309 HIS B C 1
ATOM 5212 O O . HIS B 1 311 ? 146.118 -43.172 -72.210 1.00 17.24 309 HIS B O 1
ATOM 5219 N N . PHE B 1 312 ? 146.907 -41.400 -71.080 1.00 18.05 310 PHE B N 1
ATOM 5220 C CA . PHE B 1 312 ? 146.623 -40.451 -72.152 1.00 17.39 310 PHE B CA 1
ATOM 5221 C C . PHE B 1 312 ? 147.262 -40.927 -73.448 1.00 17.54 310 PHE B C 1
ATOM 5222 O O . PHE B 1 312 ? 146.619 -40.991 -74.508 1.00 16.96 310 PHE B O 1
ATOM 5230 N N . THR B 1 313 ? 148.555 -41.230 -73.393 1.00 17.94 311 THR B N 1
ATOM 5231 C CA . THR B 1 313 ? 149.278 -41.615 -74.606 1.00 19.37 311 THR B CA 1
ATOM 5232 C C . THR B 1 313 ? 148.700 -42.890 -75.242 1.00 18.72 311 THR B C 1
ATOM 5233 O O . THR B 1 313 ? 148.489 -42.950 -76.464 1.00 17.28 311 THR B O 1
ATOM 5237 N N . ASN B 1 314 ? 148.477 -43.919 -74.429 1.00 19.11 312 ASN B N 1
ATOM 5238 C CA . ASN B 1 314 ? 147.891 -45.153 -74.929 1.00 20.31 312 ASN B CA 1
ATOM 5239 C C . ASN B 1 314 ? 146.550 -44.884 -75.589 1.00 18.08 312 ASN B C 1
ATOM 5240 O O . ASN B 1 314 ? 146.235 -45.446 -76.645 1.00 18.80 312 ASN B O 1
ATOM 5245 N N . MET B 1 315 ? 145.736 -44.039 -74.972 1.00 16.64 313 MET B N 1
ATOM 5246 C CA . MET B 1 315 ? 144.417 -43.774 -75.537 1.00 16.35 313 MET B CA 1
ATOM 5247 C C . MET B 1 315 ? 144.514 -43.023 -76.839 1.00 14.75 313 MET B C 1
ATOM 5248 O O . MET B 1 315 ? 143.831 -43.369 -77.807 1.00 15.06 313 MET B O 1
ATOM 5253 N N . PHE B 1 316 ? 145.342 -41.983 -76.907 1.00 16.11 314 PHE B N 1
ATOM 5254 C CA . PHE B 1 316 ? 145.401 -41.195 -78.139 1.00 15.53 314 PHE B CA 1
ATOM 5255 C C . PHE B 1 316 ? 146.007 -42.000 -79.297 1.00 15.21 314 PHE B C 1
ATOM 5256 O O . PHE B 1 316 ? 145.620 -41.837 -80.454 1.00 15.65 314 PHE B O 1
ATOM 5264 N N . MET B 1 317 ? 146.931 -42.901 -78.990 1.00 15.99 315 MET B N 1
ATOM 5265 C CA . MET B 1 317 ? 147.450 -43.807 -80.006 1.00 17.62 315 MET B CA 1
ATOM 5266 C C . MET B 1 317 ? 146.368 -44.753 -80.537 1.00 18.54 315 MET B C 1
ATOM 5267 O O . MET B 1 317 ? 146.345 -45.062 -81.731 1.00 18.20 315 MET B O 1
ATOM 5272 N N . ARG B 1 318 ? 145.443 -45.169 -79.672 1.00 17.19 316 ARG B N 1
ATOM 5273 C CA . ARG B 1 318 ? 144.378 -46.049 -80.129 1.00 17.42 316 ARG B CA 1
ATOM 5274 C C . ARG B 1 318 ? 143.310 -45.268 -80.911 1.00 16.28 316 ARG B C 1
ATOM 5275 O O . ARG B 1 318 ? 142.713 -45.826 -81.836 1.00 17.61 316 ARG B O 1
ATOM 5283 N N . CYS B 1 319 ? 143.122 -43.984 -80.588 1.00 15.56 317 CYS B N 1
ATOM 5284 C CA . CYS B 1 319 ? 142.179 -43.130 -81.314 1.00 15.50 317 CYS B CA 1
ATOM 5285 C C . CYS B 1 319 ? 142.646 -42.855 -82.736 1.00 16.12 317 CYS B C 1
ATOM 5286 O O . CYS B 1 319 ? 141.830 -42.765 -83.665 1.00 15.74 317 CYS B O 1
ATOM 5289 N N . TYR B 1 320 ? 143.968 -42.727 -82.895 1.00 15.88 318 TYR B N 1
ATOM 5290 C CA . TYR B 1 320 ? 144.592 -42.211 -84.115 1.00 18.16 318 TYR B CA 1
ATOM 5291 C C . TYR B 1 320 ? 145.809 -43.067 -84.511 1.00 19.67 318 TYR B C 1
ATOM 5292 O O . TYR B 1 320 ? 146.967 -42.590 -84.481 1.00 19.91 318 TYR B O 1
ATOM 5301 N N . PRO B 1 321 ? 145.574 -44.345 -84.865 1.00 21.32 319 PRO B N 1
ATOM 5302 C CA . PRO B 1 321 ? 146.673 -45.285 -85.128 1.00 22.38 319 PRO B CA 1
ATOM 5303 C C . PRO B 1 321 ? 147.587 -44.872 -86.270 1.00 24.35 319 PRO B C 1
ATOM 5304 O O . PRO B 1 321 ? 148.751 -45.274 -86.263 1.00 24.76 319 PRO B O 1
ATOM 5308 N N . ASP B 1 322 ? 147.087 -44.059 -87.197 1.00 24.10 320 ASP B N 1
ATOM 5309 C CA . ASP B 1 322 ? 147.870 -43.716 -88.380 1.00 26.72 320 ASP B CA 1
ATOM 5310 C C . ASP B 1 322 ? 148.281 -42.247 -88.436 1.00 24.39 320 ASP B C 1
ATOM 5311 O O . ASP B 1 322 ? 148.885 -41.796 -89.416 1.00 24.71 320 ASP B O 1
ATOM 5316 N N . ARG B 1 323 ? 148.006 -41.493 -87.389 1.00 22.59 321 ARG B N 1
ATOM 5317 C CA . ARG B 1 323 ? 148.331 -40.075 -87.420 1.00 21.30 321 ARG B CA 1
ATOM 5318 C C . ARG B 1 323 ? 149.857 -39.876 -87.336 1.00 21.30 321 ARG B C 1
ATOM 5319 O O . ARG B 1 323 ? 150.565 -40.696 -86.749 1.00 21.56 321 ARG B O 1
ATOM 5327 N N . ILE B 1 324 ? 150.362 -38.773 -87.889 1.00 21.24 322 ILE B N 1
ATOM 5328 C CA . ILE B 1 324 ? 151.817 -38.524 -87.856 1.00 22.13 322 ILE B CA 1
ATOM 5329 C C . ILE B 1 324 ? 152.368 -38.487 -86.430 1.00 22.17 322 ILE B C 1
ATOM 5330 O O . ILE B 1 324 ? 153.515 -38.871 -86.187 1.00 22.62 322 ILE B O 1
ATOM 5335 N N . THR B 1 325 ? 151.546 -38.035 -85.500 1.00 21.70 323 THR B N 1
ATOM 5336 C CA . THR B 1 325 ? 151.951 -37.989 -84.108 1.00 21.49 323 THR B CA 1
ATOM 5337 C C . THR B 1 325 ? 152.243 -39.402 -83.596 1.00 21.82 323 THR B C 1
ATOM 5338 O O . THR B 1 325 ? 153.239 -39.629 -82.911 1.00 21.91 323 THR B O 1
ATOM 5342 N N . THR B 1 326 ? 151.342 -40.333 -83.915 1.00 22.37 324 THR B N 1
ATOM 5343 C CA . THR B 1 326 ? 151.486 -41.728 -83.522 1.00 23.17 324 THR B CA 1
ATOM 5344 C C . THR B 1 326 ? 152.690 -42.358 -84.203 1.00 24.90 324 THR B C 1
ATOM 5345 O O . THR B 1 326 ? 153.469 -43.091 -83.571 1.00 25.69 324 THR B O 1
ATOM 5349 N N . GLN B 1 327 ? 152.854 -42.068 -85.491 1.00 25.52 325 GLN B N 1
ATOM 5350 C CA . GLN B 1 327 ? 153.993 -42.612 -86.242 1.00 28.16 325 GLN B CA 1
ATOM 5351 C C . GLN B 1 327 ? 155.291 -42.203 -85.580 1.00 27.09 325 GLN B C 1
ATOM 5352 O O . GLN B 1 327 ? 156.196 -43.018 -85.440 1.00 28.18 325 GLN B O 1
ATOM 5358 N N . ARG B 1 328 ? 155.400 -40.942 -85.178 1.00 27.14 326 ARG B N 1
ATOM 5359 C CA . ARG B 1 328 ? 156.685 -40.461 -84.646 1.00 27.01 326 ARG B CA 1
ATOM 5360 C C . ARG B 1 328 ? 156.970 -40.995 -83.228 1.00 26.51 326 ARG B C 1
ATOM 5361 O O . ARG B 1 328 ? 158.138 -41.282 -82.859 1.00 28.26 326 ARG B O 1
ATOM 5369 N N . ILE B 1 329 ? 155.916 -41.184 -82.443 1.00 27.17 327 ILE B N 1
ATOM 5370 C CA . ILE B 1 329 ? 156.074 -41.857 -81.156 1.00 27.84 327 ILE B CA 1
ATOM 5371 C C . ILE B 1 329 ? 156.718 -43.237 -81.355 1.00 29.89 327 ILE B C 1
ATOM 5372 O O . ILE B 1 329 ? 157.669 -43.616 -80.648 1.00 29.99 327 ILE B O 1
ATOM 5377 N N . ASN B 1 330 ? 156.180 -44.003 -82.298 1.00 30.34 328 ASN B N 1
ATOM 5378 C CA . ASN B 1 330 ? 156.668 -45.355 -82.571 1.00 30.69 328 ASN B CA 1
ATOM 5379 C C . ASN B 1 330 ? 158.067 -45.313 -83.164 1.00 31.79 328 ASN B C 1
ATOM 5380 O O . ASN B 1 330 ? 158.954 -46.089 -82.763 1.00 33.27 328 ASN B O 1
ATOM 5385 N N . LYS B 1 331 ? 158.284 -44.423 -84.124 1.00 32.11 329 LYS B N 1
ATOM 5386 C CA . LYS B 1 331 ? 159.574 -44.363 -84.811 1.00 33.07 329 LYS B CA 1
ATOM 5387 C C . LYS B 1 331 ? 160.707 -44.048 -83.840 1.00 33.47 329 LYS B C 1
ATOM 5388 O O . LYS B 1 331 ? 161.792 -44.641 -83.926 1.00 34.30 329 LYS B O 1
ATOM 5390 N N . GLU B 1 332 ? 160.460 -43.121 -82.928 1.00 33.52 330 GLU B N 1
ATOM 5391 C CA . GLU B 1 332 ? 161.467 -42.678 -81.968 1.00 35.03 330 GLU B CA 1
ATOM 5392 C C . GLU B 1 332 ? 161.363 -43.405 -80.619 1.00 36.14 330 GLU B C 1
ATOM 5393 O O . GLU B 1 332 ? 162.077 -43.071 -79.680 1.00 36.10 330 GLU B O 1
ATOM 5399 N N . ASN B 1 333 ? 160.519 -44.433 -80.547 1.00 38.50 331 ASN B N 1
ATOM 5400 C CA . ASN B 1 333 ? 160.296 -45.168 -79.303 1.00 41.07 331 ASN B CA 1
ATOM 5401 C C . ASN B 1 333 ? 160.056 -44.193 -78.137 1.00 40.69 331 ASN B C 1
ATOM 5402 O O . ASN B 1 333 ? 160.680 -44.291 -77.084 1.00 41.01 331 ASN B O 1
ATOM 5407 N N . ARG B 1 334 ? 159.149 -43.242 -78.326 1.00 40.52 332 ARG B N 1
ATOM 5408 C CA . ARG B 1 334 ? 158.931 -42.210 -77.317 1.00 40.54 332 ARG B CA 1
ATOM 5409 C C . ARG B 1 334 ? 158.283 -42.756 -76.039 1.00 40.99 332 ARG B C 1
ATOM 5410 O O . ARG B 1 334 ? 158.318 -42.094 -75.005 1.00 40.12 332 ARG B O 1
ATOM 5418 N N . LEU B 1 335 ? 157.706 -43.955 -76.093 1.00 41.41 333 LEU B N 1
ATOM 5419 C CA . LEU B 1 335 ? 157.079 -44.529 -74.897 1.00 42.39 333 LEU B CA 1
ATOM 5420 C C . LEU B 1 335 ? 158.126 -44.909 -73.849 1.00 42.65 333 LEU B C 1
ATOM 5421 O O . LEU B 1 335 ? 157.789 -45.169 -72.694 1.00 42.74 333 LEU B O 1
ATOM 5426 N N . ALA B 1 336 ? 159.392 -44.915 -74.254 1.00 43.36 334 ALA B N 1
ATOM 5427 C CA . ALA B 1 336 ? 160.494 -45.182 -73.339 1.00 43.44 334 ALA B CA 1
ATOM 5428 C C . ALA B 1 336 ? 160.606 -44.101 -72.261 1.00 43.92 334 ALA B C 1
ATOM 5429 O O . ALA B 1 336 ? 161.000 -44.389 -71.131 1.00 44.17 334 ALA B O 1
ATOM 5431 N N . HIS B 1 337 ? 160.265 -42.861 -72.618 1.00 43.07 335 HIS B N 1
ATOM 5432 C CA . HIS B 1 337 ? 160.312 -41.738 -71.675 1.00 43.38 335 HIS B CA 1
ATOM 5433 C C . HIS B 1 337 ? 159.394 -41.998 -70.506 1.00 43.58 335 HIS B C 1
ATOM 5434 O O . HIS B 1 337 ? 159.642 -41.553 -69.386 1.00 44.26 335 HIS B O 1
ATOM 5441 N N . LEU B 1 338 ? 158.301 -42.690 -70.786 1.00 43.98 336 LEU B N 1
ATOM 5442 C CA . LEU B 1 338 ? 157.319 -42.976 -69.769 1.00 45.14 336 LEU B CA 1
ATOM 5443 C C . LEU B 1 338 ? 157.930 -43.922 -68.754 1.00 46.92 336 LEU B C 1
ATOM 5444 O O . LEU B 1 338 ? 157.632 -43.831 -67.572 1.00 46.71 336 LEU B O 1
ATOM 5449 N N . GLU B 1 339 ? 158.818 -44.804 -69.205 1.00 49.26 337 GLU B N 1
ATOM 5450 C CA . GLU B 1 339 ? 159.555 -45.659 -68.281 1.00 52.41 337 GLU B CA 1
ATOM 5451 C C . GLU B 1 339 ? 160.498 -44.834 -67.399 1.00 53.30 337 GLU B C 1
ATOM 5452 O O . GLU B 1 339 ? 160.537 -45.019 -66.182 1.00 54.77 337 GLU B O 1
ATOM 5457 N N . ASP B 1 340 ? 161.263 -43.936 -68.015 1.00 53.69 338 ASP B N 1
ATOM 5458 C CA . ASP B 1 340 ? 162.163 -43.045 -67.280 1.00 54.42 338 ASP B CA 1
ATOM 5459 C C . ASP B 1 340 ? 161.363 -42.248 -66.257 1.00 53.80 338 ASP B C 1
ATOM 5460 O O . ASP B 1 340 ? 161.625 -42.313 -65.060 1.00 52.67 338 ASP B O 1
ATOM 5465 N N . LEU B 1 341 ? 160.384 -41.492 -66.739 1.00 55.25 339 LEU B N 1
ATOM 5466 C CA . LEU B 1 341 ? 159.567 -40.652 -65.869 1.00 57.12 339 LEU B CA 1
ATOM 5467 C C . LEU B 1 341 ? 158.897 -41.463 -64.775 1.00 62.31 339 LEU B C 1
ATOM 5468 O O . LEU B 1 341 ? 158.695 -40.971 -63.665 1.00 67.00 339 LEU B O 1
ATOM 5473 N N . LYS B 1 342 ? 158.560 -42.708 -65.085 1.00 63.59 340 LYS B N 1
ATOM 5474 C CA . LYS B 1 342 ? 157.997 -43.604 -64.082 1.00 65.00 340 LYS B CA 1
ATOM 5475 C C . LYS B 1 342 ? 159.013 -43.945 -62.992 1.00 69.39 340 LYS B C 1
ATOM 5476 O O . LYS B 1 342 ? 158.634 -44.335 -61.890 1.00 70.57 340 LYS B O 1
ATOM 5482 N N . ASN C 1 5 ? 118.388 -79.101 -48.410 1.00 47.83 3 ASN C N 1
ATOM 5483 C CA . ASN C 1 5 ? 119.269 -80.262 -48.347 1.00 46.83 3 ASN C CA 1
ATOM 5484 C C . ASN C 1 5 ? 120.612 -79.946 -49.016 1.00 39.37 3 ASN C C 1
ATOM 5485 O O . ASN C 1 5 ? 120.660 -79.421 -50.129 1.00 38.62 3 ASN C O 1
ATOM 5489 N N . LEU C 1 6 ? 121.704 -80.257 -48.329 1.00 32.38 4 LEU C N 1
ATOM 5490 C CA . LEU C 1 6 ? 123.029 -80.007 -48.889 1.00 27.01 4 LEU C CA 1
ATOM 5491 C C . LEU C 1 6 ? 123.324 -80.973 -50.013 1.00 23.54 4 LEU C C 1
ATOM 5492 O O . LEU C 1 6 ? 122.765 -82.061 -50.068 1.00 24.23 4 LEU C O 1
ATOM 5497 N N . GLN C 1 7 ? 124.222 -80.568 -50.906 1.00 19.20 5 GLN C N 1
ATOM 5498 C CA . GLN C 1 7 ? 124.708 -81.453 -51.951 1.00 19.05 5 GLN C CA 1
ATOM 5499 C C . GLN C 1 7 ? 125.794 -82.365 -51.418 1.00 17.90 5 GLN C C 1
ATOM 5500 O O . GLN C 1 7 ? 126.576 -81.960 -50.581 1.00 18.27 5 GLN C O 1
ATOM 5506 N N . THR C 1 8 ? 125.831 -83.589 -51.927 1.00 18.40 6 THR C N 1
ATOM 5507 C CA . THR C 1 8 ? 126.799 -84.586 -51.492 1.00 18.24 6 THR C CA 1
ATOM 5508 C C . THR C 1 8 ? 127.589 -85.070 -52.717 1.00 18.67 6 THR C C 1
ATOM 5509 O O . THR C 1 8 ? 127.008 -85.376 -53.769 1.00 19.83 6 THR C O 1
ATOM 5513 N N . PHE C 1 9 ? 128.905 -85.127 -52.560 1.00 17.61 7 PHE C N 1
ATOM 5514 C CA . PHE C 1 9 ? 129.824 -85.567 -53.612 1.00 16.62 7 PHE C CA 1
ATOM 5515 C C . PHE C 1 9 ? 130.710 -86.685 -53.108 1.00 17.37 7 PHE C C 1
ATOM 5516 O O . PHE C 1 9 ? 130.945 -86.833 -51.891 1.00 18.29 7 PHE C O 1
ATOM 5524 N N . GLU C 1 10 ? 131.188 -87.488 -54.060 1.00 18.38 8 GLU C N 1
ATOM 5525 C CA . GLU C 1 10 ? 132.147 -88.514 -53.776 1.00 19.86 8 GLU C CA 1
ATOM 5526 C C . GLU C 1 10 ? 133.438 -88.132 -54.453 1.00 19.44 8 GLU C C 1
ATOM 5527 O O . GLU C 1 10 ? 133.452 -87.895 -55.673 1.00 22.86 8 GLU C O 1
ATOM 5533 N N . LEU C 1 11 ? 134.528 -88.063 -53.708 1.00 19.63 9 LEU C N 1
ATOM 5534 C CA . LEU C 1 11 ? 135.802 -87.705 -54.313 1.00 20.47 9 LEU C CA 1
ATOM 5535 C C . LEU C 1 11 ? 136.503 -88.946 -54.842 1.00 20.10 9 LEU C C 1
ATOM 5536 O O . LEU C 1 11 ? 136.419 -90.021 -54.258 1.00 20.97 9 LEU C O 1
ATOM 5541 N N . PRO C 1 12 ? 137.201 -88.814 -55.976 1.00 19.30 10 PRO C N 1
ATOM 5542 C CA . PRO C 1 12 ? 138.029 -89.918 -56.462 1.00 20.08 10 PRO C CA 1
ATOM 5543 C C . PRO C 1 12 ? 139.267 -90.070 -55.584 1.00 20.77 10 PRO C C 1
ATOM 5544 O O . PRO C 1 12 ? 139.726 -89.100 -54.965 1.00 21.77 10 PRO C O 1
ATOM 5548 N N . THR C 1 13 ? 139.862 -91.257 -55.565 1.00 23.00 11 THR C N 1
ATOM 5549 C CA . THR C 1 13 ? 141.033 -91.432 -54.708 1.00 26.33 11 THR C CA 1
ATOM 5550 C C . THR C 1 13 ? 142.164 -90.534 -55.168 1.00 24.13 11 THR C C 1
ATOM 5551 O O . THR C 1 13 ? 142.846 -89.917 -54.346 1.00 25.51 11 THR C O 1
ATOM 5555 N N . GLU C 1 14 ? 142.343 -90.446 -56.484 1.00 22.08 12 GLU C N 1
ATOM 5556 C CA . GLU C 1 14 ? 143.334 -89.553 -57.045 1.00 22.66 12 GLU C CA 1
ATOM 5557 C C . GLU C 1 14 ? 142.639 -88.540 -57.930 1.00 20.61 12 GLU C C 1
ATOM 5558 O O . GLU C 1 14 ? 141.684 -88.887 -58.620 1.00 21.68 12 GLU C O 1
ATOM 5564 N N . VAL C 1 15 ? 143.136 -87.308 -57.907 1.00 18.81 13 VAL C N 1
ATOM 5565 C CA . VAL C 1 15 ? 142.696 -86.245 -58.808 1.00 18.77 13 VAL C CA 1
ATOM 5566 C C . VAL C 1 15 ? 143.839 -85.931 -59.766 1.00 19.04 13 VAL C C 1
ATOM 5567 O O . VAL C 1 15 ? 144.931 -85.573 -59.359 1.00 20.85 13 VAL C O 1
ATOM 5571 N N . THR C 1 16 ? 143.607 -86.048 -61.075 1.00 19.73 14 THR C N 1
ATOM 5572 C CA . THR C 1 16 ? 144.703 -85.913 -62.044 1.00 21.56 14 THR C CA 1
ATOM 5573 C C . THR C 1 16 ? 144.489 -84.798 -63.062 1.00 22.43 14 THR C C 1
ATOM 5574 O O . THR C 1 16 ? 145.412 -84.475 -63.829 1.00 24.34 14 THR C O 1
ATOM 5578 N N . GLY C 1 17 ? 143.286 -84.248 -63.126 1.00 21.24 15 GLY C N 1
ATOM 5579 C CA . GLY C 1 17 ? 142.968 -83.319 -64.195 1.00 20.46 15 GLY C CA 1
ATOM 5580 C C . GLY C 1 17 ? 142.136 -83.862 -65.354 1.00 19.96 15 GLY C C 1
ATOM 5581 O O . GLY C 1 17 ? 142.001 -83.184 -66.366 1.00 19.80 15 GLY C O 1
ATOM 5582 N N . CYS C 1 18 ? 141.568 -85.056 -65.213 1.00 19.31 16 CYS C N 1
ATOM 5583 C CA . CYS C 1 18 ? 140.784 -85.629 -66.292 1.00 18.94 16 CYS C CA 1
ATOM 5584 C C . CYS C 1 18 ? 139.416 -84.928 -66.399 1.00 17.99 16 CYS C C 1
ATOM 5585 O O . CYS C 1 18 ? 139.051 -84.136 -65.528 1.00 17.37 16 CYS C O 1
ATOM 5588 N N . ALA C 1 19 ? 138.662 -85.247 -67.445 1.00 18.26 17 ALA C N 1
ATOM 5589 C CA . ALA C 1 19 ? 137.367 -84.607 -67.658 1.00 18.16 17 ALA C CA 1
ATOM 5590 C C . ALA C 1 19 ? 136.443 -84.714 -66.429 1.00 18.19 17 ALA C C 1
ATOM 5591 O O . ALA C 1 19 ? 135.777 -83.759 -66.083 1.00 18.51 17 ALA C O 1
ATOM 5593 N N . ALA C 1 20 ? 136.356 -85.899 -65.850 1.00 18.34 18 ALA C N 1
ATOM 5594 C CA . ALA C 1 20 ? 135.490 -86.087 -64.695 1.00 18.28 18 ALA C CA 1
ATOM 5595 C C . ALA C 1 20 ? 135.949 -85.207 -63.527 1.00 17.98 18 ALA C C 1
ATOM 5596 O O . ALA C 1 20 ? 135.123 -84.664 -62.779 1.00 19.36 18 ALA C O 1
ATOM 5598 N N . ASP C 1 21 ? 137.261 -85.048 -63.369 1.00 17.74 19 ASP C N 1
ATOM 5599 C CA . ASP C 1 21 ? 137.783 -84.202 -62.280 1.00 16.99 19 ASP C CA 1
ATOM 5600 C C . ASP C 1 21 ? 137.402 -82.746 -62.498 1.00 16.35 19 ASP C C 1
ATOM 5601 O O . ASP C 1 21 ? 137.066 -82.034 -61.554 1.00 17.42 19 ASP C O 1
ATOM 5606 N N . ILE C 1 22 ? 137.475 -82.281 -63.731 1.00 17.31 20 ILE C N 1
ATOM 5607 C CA . ILE C 1 22 ? 137.162 -80.891 -64.002 1.00 16.84 20 ILE C CA 1
ATOM 5608 C C . ILE C 1 22 ? 135.671 -80.636 -63.735 1.00 17.33 20 ILE C C 1
AT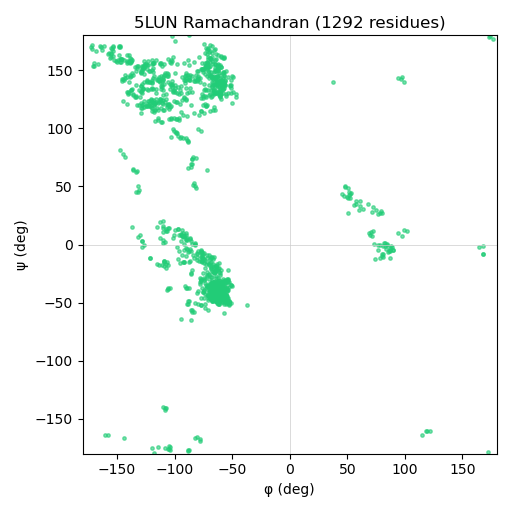OM 5609 O O . ILE C 1 22 ? 135.288 -79.658 -63.099 1.00 17.64 20 ILE C O 1
ATOM 5614 N N . SER C 1 23 ? 134.815 -81.535 -64.211 1.00 17.17 21 SER C N 1
ATOM 5615 C CA A SER C 1 23 ? 133.361 -81.464 -63.981 0.50 18.71 21 SER C CA 1
ATOM 5616 C CA B SER C 1 23 ? 133.392 -81.368 -63.967 0.50 18.18 21 SER C CA 1
ATOM 5617 C C . SER C 1 23 ? 133.038 -81.423 -62.479 1.00 17.50 21 SER C C 1
ATOM 5618 O O . SER C 1 23 ? 132.205 -80.627 -62.006 1.00 17.73 21 SER C O 1
ATOM 5623 N N . LEU C 1 24 ? 133.697 -82.299 -61.740 1.00 16.81 22 LEU C N 1
ATOM 5624 C CA . LEU C 1 24 ? 133.465 -82.387 -60.297 1.00 16.76 22 LEU C CA 1
ATOM 5625 C C . LEU C 1 24 ? 133.898 -81.092 -59.629 1.00 16.87 22 LEU C C 1
ATOM 5626 O O . LEU C 1 24 ? 133.149 -80.526 -58.818 1.00 17.23 22 LEU C O 1
ATOM 5631 N N . GLY C 1 25 ? 135.090 -80.587 -59.954 1.00 15.61 23 GLY C N 1
ATOM 5632 C CA . GLY C 1 25 ? 135.580 -79.349 -59.383 1.00 15.77 23 GLY C CA 1
ATOM 5633 C C . GLY C 1 25 ? 134.641 -78.196 -59.665 1.00 17.07 23 GLY C C 1
ATOM 5634 O O . GLY C 1 25 ? 134.387 -77.374 -58.762 1.00 17.14 23 GLY C O 1
ATOM 5635 N N . ARG C 1 26 ? 134.096 -78.108 -60.867 1.00 17.28 24 ARG C N 1
ATOM 5636 C CA . ARG C 1 26 ? 133.143 -77.047 -61.129 1.00 17.89 24 ARG C CA 1
ATOM 5637 C C . ARG C 1 26 ? 131.909 -77.200 -60.271 1.00 16.02 24 ARG C C 1
ATOM 5638 O O . ARG C 1 26 ? 131.408 -76.214 -59.758 1.00 15.75 24 ARG C O 1
ATOM 5646 N N . ALA C 1 27 ? 131.434 -78.430 -60.109 1.00 15.97 25 ALA C N 1
ATOM 5647 C CA . ALA C 1 27 ? 130.272 -78.661 -59.263 1.00 16.08 25 ALA C CA 1
ATOM 5648 C C . ALA C 1 27 ? 130.518 -78.273 -57.808 1.00 15.75 25 ALA C C 1
ATOM 5649 O O . ALA C 1 27 ? 129.603 -77.757 -57.129 1.00 16.11 25 ALA C O 1
ATOM 5651 N N . LEU C 1 28 ? 131.720 -78.520 -57.304 1.00 14.87 26 LEU C N 1
ATOM 5652 C CA . LEU C 1 28 ? 132.069 -78.131 -55.944 1.00 14.75 26 LEU C CA 1
ATOM 5653 C C . LEU C 1 28 ? 132.039 -76.630 -55.763 1.00 14.31 26 LEU C C 1
ATOM 5654 O O . LEU C 1 28 ? 131.456 -76.122 -54.803 1.00 15.41 26 LEU C O 1
ATOM 5659 N N . ILE C 1 29 ? 132.675 -75.912 -56.688 1.00 15.13 27 ILE C N 1
ATOM 5660 C CA . ILE C 1 29 ? 132.687 -74.460 -56.634 1.00 15.35 27 ILE C CA 1
ATOM 5661 C C . ILE C 1 29 ? 131.270 -73.913 -56.707 1.00 16.21 27 ILE C C 1
ATOM 5662 O O . ILE C 1 29 ? 130.901 -73.006 -55.947 1.00 16.40 27 ILE C O 1
ATOM 5667 N N . GLN C 1 30 ? 130.449 -74.482 -57.565 1.00 15.89 28 GLN C N 1
ATOM 5668 C CA . GLN C 1 30 ? 129.086 -74.026 -57.738 1.00 16.62 28 GLN C CA 1
ATOM 5669 C C . GLN C 1 30 ? 128.282 -74.263 -56.463 1.00 15.61 28 GLN C C 1
ATOM 5670 O O . GLN C 1 30 ? 127.468 -73.410 -56.088 1.00 16.04 28 GLN C O 1
ATOM 5676 N N . ALA C 1 31 ? 128.502 -75.400 -55.800 1.00 15.47 29 ALA C N 1
ATOM 5677 C CA . ALA C 1 31 ? 127.826 -75.693 -54.531 1.00 15.21 29 ALA C CA 1
ATOM 5678 C C . ALA C 1 31 ? 128.260 -74.707 -53.464 1.00 15.19 29 ALA C C 1
ATOM 5679 O O . ALA C 1 31 ? 127.416 -74.214 -52.691 1.00 16.13 29 ALA C O 1
ATOM 5681 N N . TRP C 1 32 ? 129.540 -74.380 -53.375 1.00 15.40 30 TRP C N 1
ATOM 5682 C CA . TRP C 1 32 ? 129.959 -73.342 -52.436 1.00 15.15 30 TRP C CA 1
ATOM 5683 C C . TRP C 1 32 ? 129.312 -72.003 -52.767 1.00 14.86 30 TRP C C 1
ATOM 5684 O O . TRP C 1 32 ? 128.899 -71.282 -51.852 1.00 15.50 30 TRP C O 1
ATOM 5695 N N . GLN C 1 33 ? 129.248 -71.644 -54.043 1.00 14.76 31 GLN C N 1
ATOM 5696 C CA . GLN C 1 33 ? 128.694 -70.350 -54.426 1.00 15.49 31 GLN C CA 1
ATOM 5697 C C . GLN C 1 33 ? 127.197 -70.263 -54.171 1.00 15.98 31 GLN C C 1
ATOM 5698 O O . GLN C 1 33 ? 126.666 -69.174 -53.909 1.00 17.91 31 GLN C O 1
ATOM 5704 N N . LYS C 1 34 ? 126.506 -71.377 -54.208 1.00 16.25 32 LYS C N 1
ATOM 5705 C CA . LYS C 1 34 ? 125.082 -71.416 -53.957 1.00 16.35 32 LYS C CA 1
ATOM 5706 C C . LYS C 1 34 ? 124.745 -71.575 -52.472 1.00 16.09 32 LYS C C 1
ATOM 5707 O O . LYS C 1 34 ? 123.925 -70.818 -51.910 1.00 18.08 32 LYS C O 1
ATOM 5713 N N . ASP C 1 35 ? 125.385 -72.526 -51.815 1.00 15.37 33 ASP C N 1
ATOM 5714 C CA . ASP C 1 35 ? 124.976 -72.994 -50.495 1.00 16.20 33 ASP C CA 1
ATOM 5715 C C . ASP C 1 35 ? 125.990 -72.675 -49.400 1.00 15.42 33 ASP C C 1
ATOM 5716 O O . ASP C 1 35 ? 125.657 -72.778 -48.217 1.00 15.16 33 ASP C O 1
ATOM 5721 N N . GLY C 1 36 ? 127.225 -72.361 -49.763 1.00 14.86 34 GLY C N 1
ATOM 5722 C CA . GLY C 1 36 ? 128.285 -72.080 -48.818 1.00 14.21 34 GLY C CA 1
ATOM 5723 C C . GLY C 1 36 ? 128.963 -73.304 -48.234 1.00 14.68 34 GLY C C 1
ATOM 5724 O O . GLY C 1 36 ? 129.853 -73.163 -47.397 1.00 14.53 34 GLY C O 1
ATOM 5725 N N . ILE C 1 37 ? 128.559 -74.518 -48.639 1.00 13.89 35 ILE C N 1
ATOM 5726 C CA . ILE C 1 37 ? 128.997 -75.770 -48.016 1.00 13.95 35 ILE C CA 1
ATOM 5727 C C . ILE C 1 37 ? 128.526 -76.913 -48.891 1.00 14.40 35 ILE C C 1
ATOM 5728 O O . ILE C 1 37 ? 127.587 -76.747 -49.666 1.00 16.07 35 ILE C O 1
ATOM 5733 N N . PHE C 1 38 ? 129.209 -78.038 -48.794 1.00 13.56 36 PHE C N 1
ATOM 5734 C CA . PHE C 1 38 ? 128.692 -79.293 -49.341 1.00 14.35 36 PHE C CA 1
ATOM 5735 C C . PHE C 1 38 ? 129.185 -80.415 -48.479 1.00 14.64 36 PHE C C 1
ATOM 5736 O O . PHE C 1 38 ? 130.019 -80.231 -47.606 1.00 15.39 36 PHE C O 1
ATOM 5744 N N . GLN C 1 39 ? 128.659 -81.609 -48.723 1.00 15.21 37 GLN C N 1
ATOM 5745 C CA . GLN C 1 39 ? 129.068 -82.826 -48.047 1.00 16.30 37 GLN C CA 1
ATOM 5746 C C . GLN C 1 39 ? 129.909 -83.675 -48.975 1.00 16.15 37 GLN C C 1
ATOM 5747 O O . GLN C 1 39 ? 129.683 -83.695 -50.187 1.00 15.63 37 GLN C O 1
ATOM 5753 N N . ILE C 1 40 ? 130.859 -84.389 -48.401 1.00 16.29 38 ILE C N 1
ATOM 5754 C CA . ILE C 1 40 ? 131.558 -85.460 -49.110 1.00 16.87 38 ILE C CA 1
ATOM 5755 C C . ILE C 1 40 ? 131.289 -86.766 -48.394 1.00 17.52 38 ILE C C 1
ATOM 5756 O O . ILE C 1 40 ? 131.373 -86.857 -47.150 1.00 17.75 38 ILE C O 1
ATOM 5761 N N A LYS C 1 41 ? 130.958 -87.779 -49.183 0.50 18.28 39 LYS C N 1
ATOM 5762 N N B LYS C 1 41 ? 130.975 -87.795 -49.174 0.50 18.22 39 LYS C N 1
ATOM 5763 C CA A LYS C 1 41 ? 130.730 -89.098 -48.648 0.50 20.34 39 LYS C CA 1
ATOM 5764 C CA B LYS C 1 41 ? 130.649 -89.102 -48.626 0.50 20.03 39 LYS C CA 1
ATOM 5765 C C A LYS C 1 41 ? 132.045 -89.606 -48.062 0.50 19.13 39 LYS C C 1
ATOM 5766 C C B LYS C 1 41 ? 131.928 -89.786 -48.176 0.50 19.17 39 LYS C C 1
ATOM 5767 O O A LYS C 1 41 ? 133.138 -89.345 -48.570 0.50 19.62 39 LYS C O 1
ATOM 5768 O O B LYS C 1 41 ? 132.856 -89.911 -48.972 0.50 19.40 39 LYS C O 1
ATOM 5779 N N . THR C 1 42 ? 131.953 -90.296 -46.945 1.00 19.06 40 THR C N 1
ATOM 5780 C CA . THR C 1 42 ? 133.131 -90.984 -46.424 1.00 19.13 40 THR C CA 1
ATOM 5781 C C . THR C 1 42 ? 133.084 -92.474 -46.743 1.00 21.10 40 THR C C 1
ATOM 5782 O O . THR C 1 42 ? 132.013 -93.083 -46.808 1.00 21.98 40 THR C O 1
ATOM 5786 N N . ASP C 1 43 ? 134.250 -93.044 -47.000 1.00 21.53 41 ASP C N 1
ATOM 5787 C CA . ASP C 1 43 ? 134.329 -94.486 -47.126 1.00 23.25 41 ASP C CA 1
ATOM 5788 C C . ASP C 1 43 ? 134.553 -95.151 -45.772 1.00 23.08 41 ASP C C 1
ATOM 5789 O O . ASP C 1 43 ? 134.542 -94.479 -44.742 1.00 22.64 41 ASP C O 1
ATOM 5794 N N . SER C 1 44 ? 134.702 -96.472 -45.758 1.00 25.16 42 SER C N 1
ATOM 5795 C CA . SER C 1 44 ? 134.683 -97.205 -44.495 1.00 28.08 42 SER C CA 1
ATOM 5796 C C . SER C 1 44 ? 135.844 -96.777 -43.617 1.00 25.32 42 SER C C 1
ATOM 5797 O O . SER C 1 44 ? 135.683 -96.596 -42.401 1.00 25.35 42 SER C O 1
ATOM 5800 N N . GLU C 1 45 ? 137.004 -96.560 -44.219 1.00 25.02 43 GLU C N 1
ATOM 5801 C CA . GLU C 1 45 ? 138.176 -96.120 -43.462 1.00 25.54 43 GLU C CA 1
ATOM 5802 C C . GLU C 1 45 ? 138.072 -94.682 -42.979 1.00 22.69 43 GLU C C 1
ATOM 5803 O O . GLU C 1 45 ? 138.401 -94.388 -41.822 1.00 22.74 43 GLU C O 1
ATOM 5809 N N . GLN C 1 46 ? 137.633 -93.777 -43.828 1.00 21.04 44 GLN C N 1
ATOM 5810 C CA . GLN C 1 46 ? 137.415 -92.407 -43.394 1.00 20.52 44 GLN C CA 1
ATOM 5811 C C . GLN C 1 46 ? 136.431 -92.382 -42.231 1.00 19.48 44 GLN C C 1
ATOM 5812 O O . GLN C 1 46 ? 136.621 -91.647 -41.250 1.00 19.58 44 GLN C O 1
ATOM 5818 N N . ASP C 1 47 ? 135.366 -93.165 -42.335 1.00 19.52 45 ASP C N 1
ATOM 5819 C CA . ASP C 1 47 ? 134.353 -93.169 -41.298 1.00 20.40 45 ASP C CA 1
ATOM 5820 C C . ASP C 1 47 ? 134.888 -93.811 -40.017 1.00 19.17 45 ASP C C 1
ATOM 5821 O O . ASP C 1 47 ? 134.645 -93.305 -38.915 1.00 19.64 45 ASP C O 1
ATOM 5826 N N . ARG C 1 48 ? 135.601 -94.926 -40.127 1.00 20.55 46 ARG C N 1
ATOM 5827 C CA . ARG C 1 48 ? 136.161 -95.563 -38.945 1.00 21.63 46 ARG C CA 1
ATOM 5828 C C . ARG C 1 48 ? 137.101 -94.619 -38.208 1.00 19.87 46 ARG C C 1
ATOM 5829 O O . ARG C 1 48 ? 137.045 -94.506 -36.990 1.00 21.13 46 ARG C O 1
ATOM 5837 N N . LYS C 1 49 ? 137.960 -93.911 -38.920 1.00 19.36 47 LYS C N 1
ATOM 5838 C CA . LYS C 1 49 ? 138.881 -92.978 -38.294 1.00 18.42 47 LYS C CA 1
ATOM 5839 C C . LYS C 1 49 ? 138.141 -91.838 -37.615 1.00 17.31 47 LYS C C 1
ATOM 5840 O O . LYS C 1 49 ? 138.545 -91.375 -36.538 1.00 18.05 47 LYS C O 1
ATOM 5846 N N . THR C 1 50 ? 137.068 -91.362 -38.227 1.00 17.47 48 THR C N 1
ATOM 5847 C CA . THR C 1 50 ? 136.250 -90.313 -37.634 1.00 17.28 48 THR C CA 1
ATOM 5848 C C . THR C 1 50 ? 135.666 -90.814 -36.316 1.00 17.50 48 THR C C 1
ATOM 5849 O O . THR C 1 50 ? 135.733 -90.120 -35.287 1.00 18.06 48 THR C O 1
ATOM 5853 N N . GLN C 1 51 ? 135.067 -92.007 -36.323 1.00 18.72 49 GLN C N 1
ATOM 5854 C CA . GLN C 1 51 ? 134.417 -92.488 -35.100 1.00 19.93 49 GLN C CA 1
ATOM 5855 C C . GLN C 1 51 ? 135.418 -92.734 -33.983 1.00 19.13 49 GLN C C 1
ATOM 5856 O O . GLN C 1 51 ? 135.107 -92.526 -32.825 1.00 19.07 49 GLN C O 1
ATOM 5862 N N . GLU C 1 52 ? 136.619 -93.157 -34.324 1.00 19.31 50 GLU C N 1
ATOM 5863 C CA . GLU C 1 52 ? 137.636 -93.396 -33.334 1.00 18.67 50 GLU C CA 1
ATOM 5864 C C . GLU C 1 52 ? 138.073 -92.065 -32.711 1.00 17.95 50 GLU C C 1
ATOM 5865 O O . GLU C 1 52 ? 138.311 -91.988 -31.512 1.00 18.85 50 GLU C O 1
ATOM 5871 N N . ALA C 1 53 ? 138.178 -91.021 -33.530 1.00 18.39 51 ALA C N 1
ATOM 5872 C CA . ALA C 1 53 ? 138.529 -89.714 -32.992 1.00 17.14 51 ALA C CA 1
ATOM 5873 C C . ALA C 1 53 ? 137.429 -89.225 -32.050 1.00 17.58 51 ALA C C 1
ATOM 5874 O O . ALA C 1 53 ? 137.717 -88.672 -30.977 1.00 18.57 51 ALA C O 1
ATOM 5876 N N . MET C 1 54 ? 136.165 -89.403 -32.417 1.00 18.54 52 MET C N 1
ATOM 5877 C CA . MET C 1 54 ? 135.058 -88.975 -31.553 1.00 19.03 52 MET C CA 1
ATOM 5878 C C . MET C 1 54 ? 135.105 -89.741 -30.226 1.00 18.60 52 MET C C 1
ATOM 5879 O O . MET C 1 54 ? 134.874 -89.140 -29.159 1.00 19.42 52 MET C O 1
ATOM 5884 N N . ALA C 1 55 ? 135.380 -91.050 -30.274 1.00 19.55 53 ALA C N 1
ATOM 5885 C CA . ALA C 1 55 ? 135.431 -91.838 -29.055 1.00 20.35 53 ALA C CA 1
ATOM 5886 C C . ALA C 1 55 ? 136.606 -91.367 -28.180 1.00 20.65 53 ALA C C 1
ATOM 5887 O O . ALA C 1 55 ? 136.488 -91.290 -26.945 1.00 21.58 53 ALA C O 1
ATOM 5889 N N . ALA C 1 56 ? 137.742 -91.044 -28.792 1.00 20.72 54 ALA C N 1
ATOM 5890 C CA . ALA C 1 56 ? 138.919 -90.600 -28.040 1.00 20.25 54 ALA C CA 1
ATOM 5891 C C . ALA C 1 56 ? 138.613 -89.256 -27.357 1.00 19.05 54 ALA C C 1
ATOM 5892 O O . ALA C 1 56 ? 139.014 -88.997 -26.195 1.00 19.52 54 ALA C O 1
ATOM 5894 N N . SER C 1 57 ? 137.900 -88.396 -28.070 1.00 18.49 55 SER C N 1
ATOM 5895 C CA . SER C 1 57 ? 137.445 -87.137 -27.532 1.00 18.34 55 SER C CA 1
ATOM 5896 C C . SER C 1 57 ? 136.553 -87.337 -26.284 1.00 19.38 55 SER C C 1
ATOM 5897 O O . SER C 1 57 ? 136.750 -86.673 -25.256 1.00 19.41 55 SER C O 1
ATOM 5900 N N . LYS C 1 58 ? 135.562 -88.212 -26.385 1.00 19.61 56 LYS C N 1
ATOM 5901 C CA . LYS C 1 58 ? 134.692 -88.506 -25.240 1.00 20.66 56 LYS C CA 1
ATOM 5902 C C . LYS C 1 58 ? 135.493 -89.015 -24.045 1.00 19.56 56 LYS C C 1
ATOM 5903 O O . LYS C 1 58 ? 135.262 -88.607 -22.900 1.00 20.87 56 LYS C O 1
ATOM 5909 N N . GLN C 1 59 ? 136.426 -89.921 -24.304 1.00 20.41 57 GLN C N 1
ATOM 5910 C CA A GLN C 1 59 ? 137.229 -90.478 -23.231 0.50 20.11 57 GLN C CA 1
ATOM 5911 C CA B GLN C 1 59 ? 137.242 -90.469 -23.229 0.50 20.66 57 GLN C CA 1
ATOM 5912 C C . GLN C 1 59 ? 138.077 -89.400 -22.554 1.00 19.97 57 GLN C C 1
ATOM 5913 O O . GLN C 1 59 ? 138.173 -89.342 -21.339 1.00 22.18 57 GLN C O 1
ATOM 5924 N N . PHE C 1 60 ? 138.685 -88.541 -23.341 1.00 18.98 58 PHE C N 1
ATOM 5925 C CA . PHE C 1 60 ? 139.525 -87.485 -22.801 1.00 18.52 58 PHE C CA 1
ATOM 5926 C C . PHE C 1 60 ? 138.694 -86.519 -21.949 1.00 19.02 58 PHE C C 1
ATOM 5927 O O . PHE C 1 60 ? 139.103 -86.105 -20.858 1.00 18.56 58 PHE C O 1
ATOM 5935 N N . CYS C 1 61 ? 137.526 -86.134 -22.434 1.00 18.95 59 CYS C N 1
ATOM 5936 C CA . CYS C 1 61 ? 136.713 -85.181 -21.680 1.00 19.09 59 CYS C CA 1
ATOM 5937 C C . CYS C 1 61 ? 136.197 -85.738 -20.350 1.00 19.52 59 CYS C C 1
ATOM 5938 O O . CYS C 1 61 ? 135.866 -84.983 -19.448 1.00 18.97 59 CYS C O 1
ATOM 5941 N N . LYS C 1 62 ? 136.175 -87.051 -20.193 1.00 20.15 60 LYS C N 1
ATOM 5942 C CA . LYS C 1 62 ? 135.822 -87.672 -18.915 1.00 21.84 60 LYS C CA 1
ATOM 5943 C C . LYS C 1 62 ? 136.957 -87.597 -17.902 1.00 20.92 60 LYS C C 1
ATOM 5944 O O . LYS C 1 62 ? 136.741 -87.855 -16.730 1.00 22.44 60 LYS C O 1
ATOM 5950 N N . GLU C 1 63 ? 138.161 -87.230 -18.319 1.00 20.66 61 GLU C N 1
ATOM 5951 C CA . GLU C 1 63 ? 139.254 -87.045 -17.370 1.00 20.98 61 GLU C CA 1
ATOM 5952 C C . GLU C 1 63 ? 138.983 -85.853 -16.460 1.00 20.60 61 GLU C C 1
ATOM 5953 O O . GLU C 1 63 ? 138.244 -84.940 -16.821 1.00 20.44 61 GLU C O 1
ATOM 5959 N N . PRO C 1 64 ? 139.581 -85.848 -15.253 1.00 21.70 62 PRO C N 1
ATOM 5960 C CA . PRO C 1 64 ? 139.345 -84.704 -14.371 1.00 21.25 62 PRO C CA 1
ATOM 5961 C C . PRO C 1 64 ? 139.915 -83.427 -14.940 1.00 20.12 62 PRO C C 1
ATOM 5962 O O . PRO C 1 64 ? 140.893 -83.445 -15.698 1.00 19.00 62 PRO C O 1
ATOM 5966 N N . LEU C 1 65 ? 139.279 -82.319 -14.595 1.00 20.27 63 LEU C N 1
ATOM 5967 C CA . LEU C 1 65 ? 139.690 -81.030 -15.041 1.00 20.49 63 LEU C CA 1
ATOM 5968 C C . LEU C 1 65 ? 141.140 -80.758 -14.706 1.00 20.29 63 LEU C C 1
ATOM 5969 O O . LEU C 1 65 ? 141.830 -80.157 -15.524 1.00 23.05 63 LEU C O 1
ATOM 5974 N N . THR C 1 66 ? 141.647 -81.209 -13.566 1.00 21.93 64 THR C N 1
ATOM 5975 C CA A THR C 1 66 ? 143.055 -80.988 -13.237 0.50 22.43 64 THR C CA 1
ATOM 5976 C CA B THR C 1 66 ? 143.046 -80.981 -13.237 0.50 23.50 64 THR C CA 1
ATOM 5977 C C . THR C 1 66 ? 143.954 -81.578 -14.314 1.00 23.54 64 THR C C 1
ATOM 5978 O O . THR C 1 66 ? 144.929 -80.953 -14.728 1.00 25.96 64 THR C O 1
ATOM 5985 N N . PHE C 1 67 ? 143.636 -82.786 -14.763 1.00 21.46 65 PHE C N 1
ATOM 5986 C CA . PHE C 1 67 ? 144.427 -83.391 -15.828 1.00 19.61 65 PHE C CA 1
ATOM 5987 C C . PHE C 1 67 ? 144.259 -82.678 -17.160 1.00 18.71 65 PHE C C 1
ATOM 5988 O O . PHE C 1 67 ? 145.232 -82.382 -17.871 1.00 19.24 65 PHE C O 1
ATOM 5996 N N . LYS C 1 68 ? 143.026 -82.404 -17.531 1.00 16.54 66 LYS C N 1
ATOM 5997 C CA . LYS C 1 68 ? 142.790 -81.731 -18.805 1.00 17.37 66 LYS C CA 1
ATOM 5998 C C . LYS C 1 68 ? 143.529 -80.394 -18.881 1.00 16.70 66 LYS C C 1
ATOM 5999 O O . LYS C 1 68 ? 144.175 -80.071 -19.887 1.00 16.96 66 LYS C O 1
ATOM 6005 N N . SER C 1 69 ? 143.444 -79.627 -17.798 1.00 19.11 67 SER C N 1
ATOM 6006 C CA . SER C 1 69 ? 144.075 -78.315 -17.755 1.00 20.50 67 SER C CA 1
ATOM 6007 C C . SER C 1 69 ? 145.598 -78.395 -17.759 1.00 21.20 67 SER C C 1
ATOM 6008 O O . SER C 1 69 ? 146.259 -77.394 -18.068 1.00 22.07 67 SER C O 1
ATOM 6011 N N . SER C 1 70 ? 146.154 -79.568 -17.502 1.00 20.21 68 SER C N 1
ATOM 6012 C CA . SER C 1 70 ? 147.596 -79.751 -17.581 1.00 20.37 68 SER C CA 1
ATOM 6013 C C . SER C 1 70 ? 148.043 -79.949 -19.036 1.00 19.85 68 SER C C 1
ATOM 6014 O O . SER C 1 70 ? 149.223 -79.854 -19.351 1.00 20.45 68 SER C O 1
ATOM 6017 N N . CYS C 1 71 ? 147.107 -80.201 -19.941 1.00 17.69 69 CYS C N 1
ATOM 6018 C CA . CYS C 1 71 ? 147.473 -80.441 -21.349 1.00 17.92 69 CYS C CA 1
ATOM 6019 C C . CYS C 1 71 ? 147.520 -79.102 -22.105 1.00 17.58 69 CYS C C 1
ATOM 6020 O O . CYS C 1 71 ? 146.727 -78.853 -23.011 1.00 17.83 69 CYS C O 1
ATOM 6023 N N . VAL C 1 72 ? 148.476 -78.252 -21.722 1.00 18.73 70 VAL C N 1
ATOM 6024 C CA A VAL C 1 72 ? 148.617 -76.909 -22.276 0.50 19.36 70 VAL C CA 1
ATOM 6025 C CA B VAL C 1 72 ? 148.605 -76.908 -22.273 0.50 19.44 70 VAL C CA 1
ATOM 6026 C C . VAL C 1 72 ? 150.089 -76.666 -22.528 1.00 20.01 70 VAL C C 1
ATOM 6027 O O . VAL C 1 72 ? 150.953 -77.347 -21.951 1.00 23.86 70 VAL C O 1
ATOM 6034 N N . SER C 1 73 ? 150.401 -75.732 -23.418 1.00 18.56 71 SER C N 1
ATOM 6035 C CA . SER C 1 73 ? 151.789 -75.388 -23.727 1.00 18.91 71 SER C CA 1
ATOM 6036 C C . SER C 1 73 ? 151.933 -73.875 -23.859 1.00 17.97 71 SER C C 1
ATOM 6037 O O . SER C 1 73 ? 151.018 -73.206 -24.362 1.00 18.64 71 SER C O 1
ATOM 6040 N N . ASP C 1 74 ? 153.071 -73.329 -23.409 1.00 19.43 72 ASP C N 1
ATOM 6041 C CA . ASP C 1 74 ? 153.358 -71.923 -23.694 1.00 20.81 72 ASP C CA 1
ATOM 6042 C C . ASP C 1 74 ? 154.133 -71.702 -25.005 1.00 19.14 72 ASP C C 1
ATOM 6043 O O . ASP C 1 74 ? 154.514 -70.572 -25.301 1.00 19.95 72 ASP C O 1
ATOM 6048 N N . LEU C 1 75 ? 154.315 -72.763 -25.805 1.00 18.89 73 LEU C N 1
ATOM 6049 C CA . LEU C 1 75 ? 154.955 -72.639 -27.125 1.00 18.03 73 LEU C CA 1
ATOM 6050 C C . LEU C 1 75 ? 153.960 -72.737 -28.274 1.00 18.34 73 LEU C C 1
ATOM 6051 O O . LEU C 1 75 ? 154.097 -72.059 -29.297 1.00 19.06 73 LEU C O 1
ATOM 6056 N N . THR C 1 76 ? 152.988 -73.615 -28.110 1.00 17.43 74 THR C N 1
ATOM 6057 C CA . THR C 1 76 ? 152.018 -73.892 -29.150 1.00 17.19 74 THR C CA 1
ATOM 6058 C C . THR C 1 76 ? 150.627 -73.716 -28.552 1.00 16.37 74 THR C C 1
ATOM 6059 O O . THR C 1 76 ? 150.446 -73.895 -27.338 1.00 16.85 74 THR C O 1
ATOM 6063 N N . TYR C 1 77 ? 149.656 -73.384 -29.387 1.00 16.05 75 TYR C N 1
ATOM 6064 C CA . TYR C 1 77 ? 148.258 -73.354 -28.972 1.00 15.53 75 TYR C CA 1
ATOM 6065 C C . TYR C 1 77 ? 147.625 -74.731 -28.867 1.00 16.40 75 TYR C C 1
ATOM 6066 O O . TYR C 1 77 ? 146.501 -74.854 -28.361 1.00 16.09 75 TYR C O 1
ATOM 6075 N N . SER C 1 78 ? 148.357 -75.772 -29.246 1.00 15.84 76 SER C N 1
ATOM 6076 C CA . SER C 1 78 ? 147.837 -77.129 -29.080 1.00 16.03 76 SER C CA 1
ATOM 6077 C C . SER C 1 78 ? 147.485 -77.408 -27.621 1.00 15.78 76 SER C C 1
ATOM 6078 O O . SER C 1 78 ? 148.149 -76.927 -26.698 1.00 16.70 76 SER C O 1
ATOM 6081 N N . GLY C 1 79 ? 146.439 -78.206 -27.434 1.00 15.50 77 GLY C N 1
ATOM 6082 C CA . GLY C 1 79 ? 146.007 -78.653 -26.120 1.00 15.83 77 GLY C CA 1
ATOM 6083 C C . GLY C 1 79 ? 144.609 -78.238 -25.757 1.00 14.52 77 GLY C C 1
ATOM 6084 O O . GLY C 1 79 ? 143.786 -77.863 -26.579 1.00 15.03 77 GLY C O 1
ATOM 6085 N N . TYR C 1 80 ? 144.368 -78.283 -24.463 1.00 14.87 78 TYR C N 1
ATOM 6086 C CA . TYR C 1 80 ? 143.030 -78.123 -23.905 1.00 14.37 78 TYR C CA 1
ATOM 6087 C C . TYR C 1 80 ? 142.596 -76.673 -23.793 1.00 14.84 78 TYR C C 1
ATOM 6088 O O . TYR C 1 80 ? 143.371 -75.797 -23.390 1.00 16.00 78 TYR C O 1
ATOM 6097 N N . VAL C 1 81 ? 141.315 -76.478 -24.109 1.00 14.67 79 VAL C N 1
ATOM 6098 C CA . VAL C 1 81 ? 140.581 -75.228 -23.935 1.00 14.43 79 VAL C CA 1
ATOM 6099 C C . VAL C 1 81 ? 139.396 -75.560 -23.048 1.00 14.15 79 VAL C C 1
ATOM 6100 O O . VAL C 1 81 ? 138.564 -76.395 -23.423 1.00 14.67 79 VAL C O 1
ATOM 6104 N N . ALA C 1 82 ? 139.293 -74.919 -21.890 1.00 13.19 80 ALA C N 1
ATOM 6105 C CA . ALA C 1 82 ? 138.180 -75.146 -20.982 1.00 14.32 80 ALA C CA 1
ATOM 6106 C C . ALA C 1 82 ? 136.934 -74.426 -21.511 1.00 14.01 80 ALA C C 1
ATOM 6107 O O . ALA C 1 82 ? 137.035 -73.451 -22.255 1.00 14.55 80 ALA C O 1
ATOM 6109 N N . SER C 1 83 ? 135.746 -74.882 -21.124 1.00 14.24 81 SER C N 1
ATOM 6110 C CA . SER C 1 83 ? 134.540 -74.112 -21.385 1.00 13.29 81 SER C CA 1
ATOM 6111 C C . SER C 1 83 ? 134.710 -72.711 -20.847 1.00 12.89 81 SER C C 1
ATOM 6112 O O . SER C 1 83 ? 135.088 -72.491 -19.698 1.00 14.12 81 SER C O 1
ATOM 6115 N N . GLY C 1 84 ? 134.403 -71.753 -21.700 1.00 13.53 82 GLY C N 1
ATOM 6116 C CA . GLY C 1 84 ? 134.514 -70.348 -21.342 1.00 15.38 82 GLY C CA 1
ATOM 6117 C C . GLY C 1 84 ? 135.877 -69.723 -21.574 1.00 15.31 82 GLY C C 1
ATOM 6118 O O . GLY C 1 84 ? 136.028 -68.519 -21.388 1.00 15.04 82 GLY C O 1
ATOM 6119 N N . GLU C 1 85 ? 136.874 -70.503 -21.965 1.00 15.19 83 GLU C N 1
ATOM 6120 C CA . GLU C 1 85 ? 138.222 -69.957 -22.156 1.00 14.63 83 GLU C CA 1
ATOM 6121 C C . GLU C 1 85 ? 138.347 -69.231 -23.507 1.00 16.16 83 GLU C C 1
ATOM 6122 O O . GLU C 1 85 ? 138.945 -68.159 -23.575 1.00 18.47 83 GLU C O 1
ATOM 6128 N N . GLU C 1 86 ? 137.764 -69.755 -24.574 1.00 14.99 84 GLU C N 1
ATOM 6129 C CA . GLU C 1 86 ? 137.884 -69.065 -25.852 1.00 13.92 84 GLU C CA 1
ATOM 6130 C C . GLU C 1 86 ? 136.858 -67.950 -25.943 1.00 13.04 84 GLU C C 1
ATOM 6131 O O . GLU C 1 86 ? 135.724 -68.114 -25.469 1.00 13.80 84 GLU C O 1
ATOM 6137 N N . VAL C 1 87 ? 137.259 -66.826 -26.545 1.00 13.89 85 VAL C N 1
ATOM 6138 C CA . VAL C 1 87 ? 136.322 -65.773 -26.866 1.00 13.91 85 VAL C CA 1
ATOM 6139 C C . VAL C 1 87 ? 136.154 -65.615 -28.370 1.00 13.08 85 VAL C C 1
ATOM 6140 O O . VAL C 1 87 ? 137.101 -65.745 -29.146 1.00 13.69 85 VAL C O 1
ATOM 6144 N N . THR C 1 88 ? 134.907 -65.383 -28.778 1.00 13.17 86 THR C N 1
ATOM 6145 C CA . THR C 1 88 ? 134.564 -65.049 -30.149 1.00 14.10 86 THR C CA 1
ATOM 6146 C C . THR C 1 88 ? 133.828 -63.716 -30.099 1.00 14.09 86 THR C C 1
ATOM 6147 O O . THR C 1 88 ? 132.778 -63.604 -29.424 1.00 14.71 86 THR C O 1
ATOM 6151 N N . ALA C 1 89 ? 134.384 -62.699 -30.753 1.00 14.28 87 ALA C N 1
ATOM 6152 C CA . ALA C 1 89 ? 133.804 -61.363 -30.695 1.00 15.63 87 ALA C CA 1
ATOM 6153 C C . ALA C 1 89 ? 133.597 -60.952 -29.246 1.00 15.59 87 ALA C C 1
ATOM 6154 O O . ALA C 1 89 ? 132.560 -60.343 -28.900 1.00 17.67 87 ALA C O 1
ATOM 6156 N N . GLY C 1 90 ? 134.598 -61.231 -28.411 1.00 16.77 88 GLY C N 1
ATOM 6157 C CA . GLY C 1 90 ? 134.559 -60.841 -27.029 1.00 16.73 88 GLY C CA 1
ATOM 6158 C C . GLY C 1 90 ? 133.720 -61.683 -26.094 1.00 14.93 88 GLY C C 1
ATOM 6159 O O . GLY C 1 90 ? 133.832 -61.483 -24.877 1.00 17.47 88 GLY C O 1
ATOM 6160 N N . LYS C 1 91 ? 132.877 -62.580 -26.606 1.00 14.83 89 LYS C N 1
ATOM 6161 C CA A LYS C 1 91 ? 131.991 -63.347 -25.748 0.38 14.94 89 LYS C CA 1
ATOM 6162 C CA C LYS C 1 91 ? 131.962 -63.371 -25.774 0.62 15.40 89 LYS C CA 1
ATOM 6163 C C . LYS C 1 91 ? 132.508 -64.782 -25.615 1.00 14.73 89 LYS C C 1
ATOM 6164 O O . LYS C 1 91 ? 132.773 -65.436 -26.621 1.00 15.12 89 LYS C O 1
ATOM 6175 N N . PRO C 1 92 ? 132.636 -65.291 -24.373 1.00 13.67 90 PRO C N 1
ATOM 6176 C CA . PRO C 1 92 ? 133.168 -66.646 -24.207 1.00 14.06 90 PRO C CA 1
ATOM 6177 C C . PRO C 1 92 ? 132.267 -67.705 -24.801 1.00 14.22 90 PRO C C 1
ATOM 6178 O O . PRO C 1 92 ? 131.047 -67.746 -24.580 1.00 16.87 90 PRO C O 1
ATOM 6182 N N . ASP C 1 93 ? 132.926 -68.621 -25.479 1.00 14.37 91 ASP C N 1
ATOM 6183 C CA . ASP C 1 93 ? 132.284 -69.787 -26.084 1.00 13.43 91 ASP C CA 1
ATOM 6184 C C . ASP C 1 93 ? 132.194 -70.967 -25.095 1.00 13.62 91 ASP C C 1
ATOM 6185 O O . ASP C 1 93 ? 132.965 -71.046 -24.130 1.00 15.51 91 ASP C O 1
ATOM 6190 N N . PHE C 1 94 ? 131.230 -71.851 -25.294 1.00 12.44 92 PHE C N 1
ATOM 6191 C CA . PHE C 1 94 ? 130.983 -72.953 -24.382 1.00 13.71 92 PHE C CA 1
ATOM 6192 C C . PHE C 1 94 ? 131.762 -74.274 -24.536 1.00 13.02 92 PHE C C 1
ATOM 6193 O O . PHE C 1 94 ? 131.830 -74.993 -23.539 1.00 14.43 92 PHE C O 1
ATOM 6201 N N . PRO C 1 95 ? 132.295 -74.652 -25.702 1.00 13.23 93 PRO C N 1
ATOM 6202 C CA . PRO C 1 95 ? 132.856 -76.004 -25.766 1.00 13.44 93 PRO C CA 1
ATOM 6203 C C . PRO C 1 95 ? 134.169 -76.175 -25.024 1.00 14.21 93 PRO C C 1
ATOM 6204 O O . PRO C 1 95 ? 134.906 -75.220 -24.826 1.00 14.87 93 PRO C O 1
ATOM 6208 N N . GLU C 1 96 ? 134.428 -77.404 -24.594 1.00 14.28 94 GLU C N 1
ATOM 6209 C CA . GLU C 1 96 ? 135.783 -77.835 -24.344 1.00 15.42 94 GLU C CA 1
ATOM 6210 C C . GLU C 1 96 ? 136.378 -78.180 -25.695 1.00 14.97 94 GLU C C 1
ATOM 6211 O O . GLU C 1 96 ? 135.700 -78.735 -26.589 1.00 14.90 94 GLU C O 1
ATOM 6217 N N . ILE C 1 97 ? 137.669 -77.902 -25.823 1.00 14.07 95 ILE C N 1
ATOM 6218 C CA . ILE C 1 97 ? 138.345 -78.187 -27.069 1.00 14.01 95 ILE C CA 1
ATOM 6219 C C . ILE C 1 97 ? 139.684 -78.807 -26.793 1.00 14.81 95 ILE C C 1
ATOM 6220 O O . ILE C 1 97 ? 140.311 -78.477 -25.777 1.00 15.89 95 ILE C O 1
ATOM 6225 N N . PHE C 1 98 ? 140.137 -79.705 -27.672 1.00 13.97 96 PHE C N 1
ATOM 6226 C CA . PHE C 1 98 ? 141.544 -80.051 -27.725 1.00 14.93 96 PHE C CA 1
ATOM 6227 C C . PHE C 1 98 ? 142.007 -79.681 -29.109 1.00 14.04 96 PHE C C 1
ATOM 6228 O O . PHE C 1 98 ? 141.463 -80.171 -30.126 1.00 14.52 96 PHE C O 1
ATOM 6236 N N . THR C 1 99 ? 142.947 -78.750 -29.168 1.00 14.13 97 THR C N 1
ATOM 6237 C CA . THR C 1 99 ? 143.476 -78.280 -30.455 1.00 14.29 97 THR C CA 1
ATOM 6238 C C . THR C 1 99 ? 144.735 -79.043 -30.782 1.00 15.74 97 THR C C 1
ATOM 6239 O O . THR C 1 99 ? 145.623 -79.179 -29.958 1.00 15.15 97 THR C O 1
ATOM 6243 N N . VAL C 1 100 ? 144.808 -79.522 -32.017 1.00 15.92 98 VAL C N 1
ATOM 6244 C CA . VAL C 1 100 ? 145.985 -80.239 -32.505 1.00 15.42 98 VAL C CA 1
ATOM 6245 C C . VAL C 1 100 ? 146.581 -79.443 -33.650 1.00 16.26 98 VAL C C 1
ATOM 6246 O O . VAL C 1 100 ? 146.016 -79.416 -34.748 1.00 15.32 98 VAL C O 1
ATOM 6250 N N . CYS C 1 101 ? 147.708 -78.790 -33.392 1.00 16.78 99 CYS C N 1
ATOM 6251 C CA A CYS C 1 101 ? 148.505 -78.128 -34.429 0.70 16.45 99 CYS C CA 1
ATOM 6252 C CA B CYS C 1 101 ? 148.460 -78.157 -34.469 0.30 18.99 99 CYS C CA 1
ATOM 6253 C C . CYS C 1 101 ? 149.690 -79.023 -34.770 1.00 18.56 99 CYS C C 1
ATOM 6254 O O . CYS C 1 101 ? 149.878 -80.089 -34.158 1.00 20.30 99 CYS C O 1
ATOM 6259 N N . LYS C 1 102 ? 150.493 -78.601 -35.745 1.00 17.86 100 LYS C N 1
ATOM 6260 C CA . LYS C 1 102 ? 151.686 -79.338 -36.133 1.00 19.35 100 LYS C CA 1
ATOM 6261 C C . LYS C 1 102 ? 152.507 -79.752 -34.909 1.00 18.89 100 LYS C C 1
ATOM 6262 O O . LYS C 1 102 ? 152.786 -78.931 -34.041 1.00 18.32 100 LYS C O 1
ATOM 6268 N N . ASP C 1 103 ? 152.820 -81.032 -34.809 1.00 19.35 101 ASP C N 1
ATOM 6269 C CA . ASP C 1 103 ? 153.425 -81.553 -33.595 1.00 20.21 101 ASP C CA 1
ATOM 6270 C C . ASP C 1 103 ? 154.946 -81.512 -33.758 1.00 21.05 101 ASP C C 1
ATOM 6271 O O . ASP C 1 103 ? 155.560 -82.420 -34.327 1.00 22.68 101 ASP C O 1
ATOM 6276 N N . LEU C 1 104 ? 155.548 -80.411 -33.331 1.00 20.87 102 LEU C N 1
ATOM 6277 C CA . LEU C 1 104 ? 156.971 -80.177 -33.526 1.00 22.37 102 LEU C CA 1
ATOM 6278 C C . LEU C 1 104 ? 157.708 -80.293 -32.224 1.00 23.95 102 LEU C C 1
ATOM 6279 O O . LEU C 1 104 ? 157.397 -79.593 -31.239 1.00 24.70 102 LEU C O 1
ATOM 6284 N N . SER C 1 105 ? 158.684 -81.192 -32.200 1.00 26.57 103 SER C N 1
ATOM 6285 C CA . SER C 1 105 ? 159.479 -81.378 -31.009 1.00 28.57 103 SER C CA 1
ATOM 6286 C C . SER C 1 105 ? 160.340 -80.151 -30.743 1.00 27.66 103 SER C C 1
ATOM 6287 O O . SER C 1 105 ? 160.527 -79.297 -31.612 1.00 26.37 103 SER C O 1
ATOM 6290 N N . VAL C 1 106 ? 160.870 -80.048 -29.534 1.00 29.85 104 VAL C N 1
ATOM 6291 C CA . VAL C 1 106 ? 161.754 -78.939 -29.202 1.00 31.85 104 VAL C CA 1
ATOM 6292 C C . VAL C 1 106 ? 163.051 -79.006 -30.020 1.00 32.63 104 VAL C C 1
ATOM 6293 O O . VAL C 1 106 ? 163.824 -78.058 -30.018 1.00 34.03 104 VAL C O 1
ATOM 6297 N N . GLY C 1 107 ? 163.272 -80.122 -30.714 1.00 32.27 105 GLY C N 1
ATOM 6298 C CA . GLY C 1 107 ? 164.433 -80.294 -31.570 1.00 34.19 105 GLY C CA 1
ATOM 6299 C C . GLY C 1 107 ? 164.246 -79.688 -32.947 1.00 35.07 105 GLY C C 1
ATOM 6300 O O . GLY C 1 107 ? 165.193 -79.558 -33.718 1.00 37.61 105 GLY C O 1
ATOM 6301 N N . ASP C 1 108 ? 163.017 -79.310 -33.267 1.00 31.75 106 ASP C N 1
ATOM 6302 C CA . ASP C 1 108 ? 162.737 -78.709 -34.553 1.00 29.19 106 ASP C CA 1
ATOM 6303 C C . ASP C 1 108 ? 163.348 -77.313 -34.623 1.00 26.50 106 ASP C C 1
ATOM 6304 O O . ASP C 1 108 ? 163.249 -76.521 -33.677 1.00 25.74 106 ASP C O 1
ATOM 6309 N N . GLN C 1 109 ? 163.959 -76.978 -35.763 1.00 26.87 107 GLN C N 1
ATOM 6310 C CA . GLN C 1 109 ? 164.663 -75.707 -35.856 1.00 26.28 107 GLN C CA 1
ATOM 6311 C C . GLN C 1 109 ? 163.755 -74.490 -35.655 1.00 24.49 107 GLN C C 1
ATOM 6312 O O . GLN C 1 109 ? 164.221 -73.453 -35.176 1.00 24.30 107 GLN C O 1
ATOM 6318 N N . ARG C 1 110 ? 162.483 -74.595 -36.036 1.00 23.72 108 ARG C N 1
ATOM 6319 C CA . ARG C 1 110 ? 161.542 -73.489 -35.866 1.00 23.10 108 ARG C CA 1
ATOM 6320 C C . ARG C 1 110 ? 161.229 -73.259 -34.396 1.00 22.87 108 ARG C C 1
ATOM 6321 O O . ARG C 1 110 ? 161.069 -72.114 -33.964 1.00 24.72 108 ARG C O 1
ATOM 6329 N N . VAL C 1 111 ? 161.146 -74.347 -33.628 1.00 22.58 109 VAL C N 1
ATOM 6330 C CA . VAL C 1 111 ? 160.879 -74.263 -32.197 1.00 22.86 109 VAL C CA 1
ATOM 6331 C C . VAL C 1 111 ? 162.118 -73.700 -31.524 1.00 23.74 109 VAL C C 1
ATOM 6332 O O . VAL C 1 111 ? 162.038 -72.798 -30.694 1.00 24.30 109 VAL C O 1
ATOM 6336 N N . LYS C 1 112 ? 163.283 -74.194 -31.936 1.00 25.24 110 LYS C N 1
ATOM 6337 C CA . LYS C 1 112 ? 164.533 -73.690 -31.394 1.00 27.99 110 LYS C CA 1
ATOM 6338 C C . LYS C 1 112 ? 164.691 -72.183 -31.617 1.00 27.67 110 LYS C C 1
ATOM 6339 O O . LYS C 1 112 ? 165.156 -71.467 -30.743 1.00 29.31 110 LYS C O 1
ATOM 6345 N N . ALA C 1 113 ? 164.296 -71.704 -32.788 1.00 26.42 111 ALA C N 1
ATOM 6346 C CA . ALA C 1 113 ? 164.349 -70.271 -33.112 1.00 26.64 111 ALA C CA 1
ATOM 6347 C C . ALA C 1 113 ? 163.255 -69.412 -32.437 1.00 26.27 111 ALA C C 1
ATOM 6348 O O . ALA C 1 113 ? 163.276 -68.199 -32.546 1.00 27.34 111 ALA C O 1
ATOM 6350 N N . GLY C 1 114 ? 162.300 -70.058 -31.783 1.00 24.92 112 GLY C N 1
ATOM 6351 C CA . GLY C 1 114 ? 161.243 -69.363 -31.049 1.00 23.83 112 GLY C CA 1
ATOM 6352 C C . GLY C 1 114 ? 160.116 -68.791 -31.890 1.00 23.22 112 GLY C C 1
ATOM 6353 O O . GLY C 1 114 ? 159.508 -67.793 -31.537 1.00 22.98 112 GLY C O 1
ATOM 6354 N N . TRP C 1 115 ? 159.866 -69.386 -33.046 1.00 22.47 113 TRP C N 1
ATOM 6355 C CA . TRP C 1 115 ? 158.768 -68.942 -33.873 1.00 21.45 113 TRP C CA 1
ATOM 6356 C C . TRP C 1 115 ? 157.451 -69.038 -33.115 1.00 20.06 113 TRP C C 1
ATOM 6357 O O . TRP C 1 115 ? 157.184 -70.012 -32.415 1.00 19.15 113 TRP C O 1
ATOM 6368 N N . PRO C 1 116 ? 156.591 -68.029 -33.274 1.00 19.33 114 PRO C N 1
ATOM 6369 C CA . PRO C 1 116 ? 155.313 -68.091 -32.569 1.00 19.03 114 PRO C CA 1
ATOM 6370 C C . PRO C 1 116 ? 154.488 -69.301 -33.016 1.00 17.21 114 PRO C C 1
ATOM 6371 O O . PRO C 1 116 ? 154.483 -69.648 -34.197 1.00 17.35 114 PRO C O 1
ATOM 6375 N N . CYS C 1 117 ? 153.860 -69.957 -32.053 1.00 16.75 115 CYS C N 1
ATOM 6376 C CA . CYS C 1 117 ? 152.887 -71.024 -32.272 1.00 17.92 115 CYS C CA 1
ATOM 6377 C C . CYS C 1 117 ? 153.507 -72.392 -32.553 1.00 18.09 115 CYS C C 1
ATOM 6378 O O . CYS C 1 117 ? 152.769 -73.365 -32.707 1.00 17.83 115 CYS C O 1
ATOM 6381 N N . HIS C 1 118 ? 154.843 -72.478 -32.590 1.00 17.28 116 HIS C N 1
ATOM 6382 C CA . HIS C 1 118 ? 155.533 -73.716 -32.929 1.00 17.95 116 HIS C CA 1
ATOM 6383 C C . HIS C 1 118 ? 155.992 -74.454 -31.662 1.00 18.43 116 HIS C C 1
ATOM 6384 O O . HIS C 1 118 ? 156.744 -73.912 -30.853 1.00 19.01 116 HIS C O 1
ATOM 6391 N N . GLY C 1 119 ? 155.555 -75.697 -31.499 1.00 18.64 117 GLY C N 1
ATOM 6392 C CA . GLY C 1 119 ? 155.986 -76.515 -30.373 1.00 19.34 117 GLY C CA 1
ATOM 6393 C C . GLY C 1 119 ? 155.246 -77.848 -30.319 1.00 19.38 117 GLY C C 1
ATOM 6394 O O . GLY C 1 119 ? 154.405 -78.121 -31.162 1.00 18.72 117 GLY C O 1
ATOM 6395 N N . PRO C 1 120 ? 155.569 -78.695 -29.328 1.00 20.11 118 PRO C N 1
ATOM 6396 C CA . PRO C 1 120 ? 155.006 -80.045 -29.319 1.00 19.63 118 PRO C CA 1
ATOM 6397 C C . PRO C 1 120 ? 153.604 -80.076 -28.712 1.00 18.63 118 PRO C C 1
ATOM 6398 O O . PRO C 1 120 ? 153.296 -79.376 -27.725 1.00 18.76 118 PRO C O 1
ATOM 6402 N N . VAL C 1 121 ? 152.733 -80.873 -29.304 1.00 18.08 119 VAL C N 1
ATOM 6403 C CA . VAL C 1 121 ? 151.396 -81.071 -28.757 1.00 17.11 119 VAL C CA 1
ATOM 6404 C C . VAL C 1 121 ? 151.460 -81.667 -27.348 1.00 17.12 119 VAL C C 1
ATOM 6405 O O . VAL C 1 121 ? 152.130 -82.690 -27.170 1.00 17.92 119 VAL C O 1
ATOM 6409 N N . PRO C 1 122 ? 150.764 -81.075 -26.353 1.00 16.82 120 PRO C N 1
ATOM 6410 C CA . PRO C 1 122 ? 150.737 -81.676 -25.015 1.00 17.82 120 PRO C CA 1
ATOM 6411 C C . PRO C 1 122 ? 149.703 -82.798 -24.978 1.00 18.26 120 PRO C C 1
ATOM 6412 O O . PRO C 1 122 ? 148.617 -82.640 -24.425 1.00 18.15 120 PRO C O 1
ATOM 6416 N N . TRP C 1 123 ? 150.034 -83.931 -25.589 1.00 18.98 121 TRP C N 1
ATOM 6417 C CA . TRP C 1 123 ? 149.073 -85.014 -25.750 1.00 18.57 121 TRP C CA 1
ATOM 6418 C C . TRP C 1 123 ? 148.626 -85.585 -24.419 1.00 18.73 121 TRP C C 1
ATOM 6419 O O . TRP C 1 123 ? 149.439 -85.729 -23.527 1.00 19.73 121 TRP C O 1
ATOM 6430 N N . PRO C 1 124 ? 147.359 -86.003 -24.319 1.00 18.29 122 PRO C N 1
ATOM 6431 C CA . PRO C 1 124 ? 146.935 -86.650 -23.067 1.00 18.97 122 PRO C CA 1
ATOM 6432 C C . PRO C 1 124 ? 147.607 -88.006 -22.871 1.00 18.94 122 PRO C C 1
ATOM 6433 O O . PRO C 1 124 ? 147.908 -88.372 -21.740 1.00 20.01 122 PRO C O 1
ATOM 6437 N N . ASN C 1 125 ? 147.817 -88.722 -23.974 1.00 18.49 123 ASN C N 1
ATOM 6438 C CA . ASN C 1 125 ? 148.443 -90.046 -23.953 1.00 19.12 123 ASN C CA 1
ATOM 6439 C C . ASN C 1 125 ? 148.671 -90.459 -25.423 1.00 18.94 123 ASN C C 1
ATOM 6440 O O . ASN C 1 125 ? 148.182 -89.790 -26.356 1.00 19.19 123 ASN C O 1
ATOM 6445 N N . ASN C 1 126 ? 149.421 -91.546 -25.617 1.00 19.05 124 ASN C N 1
ATOM 6446 C CA . ASN C 1 126 ? 149.851 -91.976 -26.952 1.00 19.16 124 ASN C CA 1
ATOM 6447 C C . ASN C 1 126 ? 148.696 -92.547 -27.746 1.00 19.06 124 ASN C C 1
ATOM 6448 O O . ASN C 1 126 ? 148.754 -92.563 -29.001 1.00 19.45 124 ASN C O 1
ATOM 6453 N N . THR C 1 127 ? 147.683 -93.085 -27.086 1.00 18.90 125 THR C N 1
ATOM 6454 C CA . THR C 1 127 ? 146.570 -93.720 -27.780 1.00 19.11 125 THR C CA 1
ATOM 6455 C C . THR C 1 127 ? 145.690 -92.635 -28.422 1.00 18.93 125 THR C C 1
ATOM 6456 O O . THR C 1 127 ? 145.312 -92.731 -29.591 1.00 19.39 125 THR C O 1
ATOM 6460 N N . TYR C 1 128 ? 145.441 -91.569 -27.695 1.00 18.47 126 TYR C N 1
ATOM 6461 C CA . TYR C 1 128 ? 144.727 -90.398 -28.193 1.00 17.38 126 TYR C CA 1
ATOM 6462 C C . TYR C 1 128 ? 145.552 -89.799 -29.315 1.00 17.61 126 TYR C C 1
ATOM 6463 O O . TYR C 1 128 ? 145.000 -89.454 -30.402 1.00 18.48 126 TYR C O 1
ATOM 6472 N N . GLN C 1 129 ? 146.850 -89.632 -29.107 1.00 17.78 127 GLN C N 1
ATOM 6473 C CA . GLN C 1 129 ? 147.734 -89.112 -30.150 1.00 17.41 127 GLN C CA 1
ATOM 6474 C C . GLN C 1 129 ? 147.574 -89.875 -31.463 1.00 17.66 127 GLN C C 1
ATOM 6475 O O . GLN C 1 129 ? 147.417 -89.287 -32.551 1.00 18.51 127 GLN C O 1
ATOM 6481 N N . LYS C 1 130 ? 147.633 -91.202 -31.395 1.00 18.48 128 LYS C N 1
ATOM 6482 C CA . LYS C 1 130 ? 147.570 -92.009 -32.612 1.00 18.65 128 LYS C CA 1
ATOM 6483 C C . LYS C 1 130 ? 146.221 -91.831 -33.295 1.00 18.46 128 LYS C C 1
ATOM 6484 O O . LYS C 1 130 ? 146.162 -91.701 -34.530 1.00 18.79 128 LYS C O 1
ATOM 6490 N N . SER C 1 131 ? 145.143 -91.816 -32.526 1.00 18.40 129 SER C N 1
ATOM 6491 C CA . SER C 1 131 ? 143.820 -91.641 -33.090 1.00 18.48 129 SER C CA 1
ATOM 6492 C C . SER C 1 131 ? 143.739 -90.345 -33.864 1.00 17.60 129 SER C C 1
ATOM 6493 O O . SER C 1 131 ? 143.233 -90.300 -34.992 1.00 19.49 129 SER C O 1
ATOM 6496 N N . MET C 1 132 ? 144.236 -89.274 -33.265 1.00 17.79 130 MET C N 1
ATOM 6497 C CA . MET C 1 132 ? 144.104 -87.958 -33.882 1.00 16.65 130 MET C CA 1
ATOM 6498 C C . MET C 1 132 ? 145.059 -87.819 -35.057 1.00 17.35 130 MET C C 1
ATOM 6499 O O . MET C 1 132 ? 144.698 -87.247 -36.095 1.00 17.55 130 MET C O 1
ATOM 6504 N N . LYS C 1 133 ? 146.269 -88.341 -34.954 1.00 18.14 131 LYS C N 1
ATOM 6505 C CA . LYS C 1 133 ? 147.218 -88.224 -36.053 1.00 18.28 131 LYS C CA 1
ATOM 6506 C C . LYS C 1 133 ? 146.734 -89.006 -37.275 1.00 18.04 131 LYS C C 1
ATOM 6507 O O . LYS C 1 133 ? 146.797 -88.521 -38.410 1.00 19.00 131 LYS C O 1
ATOM 6513 N N . THR C 1 134 ? 146.241 -90.214 -37.052 1.00 19.01 132 THR C N 1
ATOM 6514 C CA . THR C 1 134 ? 145.678 -91.013 -38.140 1.00 19.66 132 THR C CA 1
ATOM 6515 C C . THR C 1 134 ? 144.497 -90.311 -38.806 1.00 18.06 132 THR C C 1
ATOM 6516 O O . THR C 1 134 ? 144.385 -90.290 -40.020 1.00 18.58 132 THR C O 1
ATOM 6520 N N . PHE C 1 135 ? 143.623 -89.737 -38.003 1.00 17.31 133 PHE C N 1
ATOM 6521 C CA . PHE C 1 135 ? 142.475 -89.035 -38.537 1.00 17.22 133 PHE C CA 1
ATOM 6522 C C . PHE C 1 135 ? 142.910 -87.834 -39.378 1.00 16.01 133 PHE C C 1
ATOM 6523 O O . PHE C 1 135 ? 142.440 -87.669 -40.500 1.00 16.39 133 PHE C O 1
ATOM 6531 N N . MET C 1 136 ? 143.865 -87.061 -38.874 1.00 16.07 134 MET C N 1
ATOM 6532 C CA . MET C 1 136 ? 144.341 -85.874 -39.559 1.00 15.19 134 MET C CA 1
ATOM 6533 C C . MET C 1 136 ? 145.073 -86.226 -40.835 1.00 15.61 134 MET C C 1
ATOM 6534 O O . MET C 1 136 ? 144.989 -85.478 -41.810 1.00 16.43 134 MET C O 1
ATOM 6539 N N . GLU C 1 137 ? 145.767 -87.347 -40.890 1.00 15.99 135 GLU C N 1
ATOM 6540 C CA . GLU C 1 137 ? 146.410 -87.751 -42.126 1.00 18.02 135 GLU C CA 1
ATOM 6541 C C . GLU C 1 137 ? 145.352 -88.037 -43.169 1.00 17.97 135 GLU C C 1
ATOM 6542 O O . GLU C 1 137 ? 145.510 -87.653 -44.340 1.00 18.24 135 GLU C O 1
ATOM 6548 N N . GLU C 1 138 ? 144.302 -88.753 -42.801 1.00 18.61 136 GLU C N 1
ATOM 6549 C CA . GLU C 1 138 ? 143.216 -89.047 -43.716 1.00 18.12 136 GLU C CA 1
ATOM 6550 C C . GLU C 1 138 ? 142.520 -87.753 -44.170 1.00 17.10 136 GLU C C 1
ATOM 6551 O O . GLU C 1 138 ? 142.249 -87.553 -45.376 1.00 17.44 136 GLU C O 1
ATOM 6557 N N . LEU C 1 139 ? 142.260 -86.841 -43.237 1.00 15.85 137 LEU C N 1
ATOM 6558 C CA . LEU C 1 139 ? 141.623 -85.560 -43.570 1.00 15.18 137 LEU C CA 1
ATOM 6559 C C . LEU C 1 139 ? 142.503 -84.801 -44.570 1.00 15.34 137 LEU C C 1
ATOM 6560 O O . LEU C 1 139 ? 141.993 -84.185 -45.494 1.00 15.90 137 LEU C O 1
ATOM 6565 N N . GLY C 1 140 ? 143.812 -84.881 -44.377 1.00 16.26 138 GLY C N 1
ATOM 6566 C CA . GLY C 1 140 ? 144.758 -84.203 -45.261 1.00 16.84 138 GLY C CA 1
ATOM 6567 C C . GLY C 1 140 ? 144.700 -84.718 -46.677 1.00 15.86 138 GLY C C 1
ATOM 6568 O O . GLY C 1 140 ? 144.777 -83.946 -47.655 1.00 15.86 138 GLY C O 1
ATOM 6569 N N . LEU C 1 141 ? 144.573 -86.022 -46.837 1.00 16.00 139 LEU C N 1
ATOM 6570 C CA . LEU C 1 141 ? 144.414 -86.592 -48.162 1.00 17.29 139 LEU C CA 1
ATOM 6571 C C . LEU C 1 141 ? 143.186 -86.034 -48.841 1.00 17.06 139 LEU C C 1
ATOM 6572 O O . LEU C 1 141 ? 143.202 -85.778 -50.062 1.00 18.24 139 LEU C O 1
ATOM 6577 N N . ALA C 1 142 ? 142.102 -85.870 -48.095 1.00 16.65 140 ALA C N 1
ATOM 6578 C CA . ALA C 1 142 ? 140.898 -85.262 -48.655 1.00 16.76 140 ALA C CA 1
ATOM 6579 C C . ALA C 1 142 ? 141.109 -83.797 -48.990 1.00 15.39 140 ALA C C 1
ATOM 6580 O O . ALA C 1 142 ? 140.688 -83.344 -50.062 1.00 15.95 140 ALA C O 1
ATOM 6582 N N . GLY C 1 143 ? 141.751 -83.051 -48.093 1.00 15.80 141 GLY C N 1
ATOM 6583 C CA . GLY C 1 143 ? 142.055 -81.651 -48.334 1.00 15.30 141 GLY C CA 1
ATOM 6584 C C . GLY C 1 143 ? 142.825 -81.450 -49.641 1.00 15.73 141 GLY C C 1
ATOM 6585 O O . GLY C 1 143 ? 142.521 -80.531 -50.413 1.00 15.37 141 GLY C O 1
ATOM 6586 N N . GLU C 1 144 ? 143.824 -82.291 -49.889 1.00 15.64 142 GLU C N 1
ATOM 6587 C CA . GLU C 1 144 ? 144.621 -82.135 -51.091 1.00 16.45 142 GLU C CA 1
ATOM 6588 C C . GLU C 1 144 ? 143.766 -82.408 -52.321 1.00 17.21 142 GLU C C 1
ATOM 6589 O O . GLU C 1 144 ? 143.898 -81.688 -53.327 1.00 16.04 142 GLU C O 1
ATOM 6595 N N . ARG C 1 145 ? 142.942 -83.454 -52.301 1.00 15.39 143 ARG C N 1
ATOM 6596 C CA . ARG C 1 145 ? 142.041 -83.727 -53.427 1.00 16.39 143 ARG C CA 1
ATOM 6597 C C . ARG C 1 145 ? 141.136 -82.556 -53.687 1.00 15.41 143 ARG C C 1
ATOM 6598 O O . ARG C 1 145 ? 140.968 -82.148 -54.842 1.00 15.57 143 ARG C O 1
ATOM 6606 N N . LEU C 1 146 ? 140.571 -82.006 -52.616 1.00 15.86 144 LEU C N 1
ATOM 6607 C CA . LEU C 1 146 ? 139.657 -80.883 -52.744 1.00 15.44 144 LEU C CA 1
ATOM 6608 C C . LEU C 1 146 ? 140.339 -79.663 -53.340 1.00 15.98 144 LEU C C 1
ATOM 6609 O O . LEU C 1 146 ? 139.745 -78.958 -54.177 1.00 16.70 144 LEU C O 1
ATOM 6614 N N . LEU C 1 147 ? 141.588 -79.416 -52.954 1.00 16.13 145 LEU C N 1
ATOM 6615 C CA . LEU C 1 147 ? 142.315 -78.267 -53.493 1.00 16.92 145 LEU C CA 1
ATOM 6616 C C . LEU C 1 147 ? 142.667 -78.441 -54.967 1.00 16.88 145 LEU C C 1
ATOM 6617 O O . LEU C 1 147 ? 142.692 -77.449 -55.717 1.00 16.99 145 LEU C O 1
ATOM 6622 N N . LYS C 1 148 ? 142.955 -79.663 -55.393 1.00 15.94 146 LYS C N 1
ATOM 6623 C CA . LYS C 1 148 ? 143.263 -79.919 -56.804 1.00 16.70 146 LYS C CA 1
ATOM 6624 C C . LYS C 1 148 ? 141.980 -79.712 -57.595 1.00 16.59 146 LYS C C 1
ATOM 6625 O O . LYS C 1 148 ? 142.014 -79.061 -58.641 1.00 17.55 146 LYS C O 1
ATOM 6631 N N . LEU C 1 149 ? 140.857 -80.231 -57.104 1.00 15.39 147 LEU C N 1
ATOM 6632 C CA . LEU C 1 149 ? 139.547 -80.044 -57.736 1.00 16.88 147 LEU C CA 1
ATOM 6633 C C . LEU C 1 149 ? 139.161 -78.577 -57.842 1.00 16.92 147 LEU C C 1
ATOM 6634 O O . LEU C 1 149 ? 138.652 -78.141 -58.880 1.00 17.09 147 LEU C O 1
ATOM 6639 N N . THR C 1 150 ? 139.428 -77.818 -56.792 1.00 16.02 148 THR C N 1
ATOM 6640 C CA . THR C 1 150 ? 139.080 -76.402 -56.775 1.00 15.82 148 THR C CA 1
ATOM 6641 C C . THR C 1 150 ? 139.861 -75.632 -57.855 1.00 16.40 148 THR C C 1
ATOM 6642 O O . THR C 1 150 ? 139.294 -74.854 -58.614 1.00 17.31 148 THR C O 1
ATOM 6646 N N . ALA C 1 151 ? 141.158 -75.900 -57.938 1.00 16.31 149 ALA C N 1
ATOM 6647 C CA . ALA C 1 151 ? 141.989 -75.341 -59.002 1.00 16.28 149 ALA C CA 1
ATOM 6648 C C . ALA C 1 151 ? 141.427 -75.666 -60.369 1.00 16.75 149 ALA C C 1
ATOM 6649 O O . ALA C 1 151 ? 141.257 -74.778 -61.203 1.00 18.70 149 ALA C O 1
ATOM 6651 N N . LEU C 1 152 ? 141.144 -76.937 -60.604 1.00 17.03 150 LEU C N 1
ATOM 6652 C CA . LEU C 1 152 ? 140.638 -77.367 -61.896 1.00 17.27 150 LEU C CA 1
ATOM 6653 C C . LEU C 1 152 ? 139.327 -76.663 -62.208 1.00 18.46 150 LEU C C 1
ATOM 6654 O O . LEU C 1 152 ? 139.068 -76.279 -63.368 1.00 19.43 150 LEU C O 1
ATOM 6659 N N . GLY C 1 153 ? 138.483 -76.490 -61.201 1.00 18.62 151 GLY C N 1
ATOM 6660 C CA . GLY C 1 153 ? 137.196 -75.872 -61.409 1.00 19.08 151 GLY C CA 1
ATOM 6661 C C . GLY C 1 153 ? 137.263 -74.396 -61.767 1.00 18.64 151 GLY C C 1
ATOM 6662 O O . GLY C 1 153 ? 136.353 -73.881 -62.392 1.00 19.72 151 GLY C O 1
ATOM 6663 N N . PHE C 1 154 ? 138.379 -73.751 -61.457 1.00 18.52 152 PHE C N 1
ATOM 6664 C CA . PHE C 1 154 ? 138.632 -72.376 -61.864 1.00 18.55 152 PHE C CA 1
ATOM 6665 C C . PHE C 1 154 ? 139.534 -72.271 -63.086 1.00 19.56 152 PHE C C 1
ATOM 6666 O O . PHE C 1 154 ? 139.997 -71.176 -63.436 1.00 21.37 152 PHE C O 1
ATOM 6674 N N . GLU C 1 155 ? 139.769 -73.389 -63.778 1.00 19.19 153 GLU C N 1
ATOM 6675 C CA . GLU C 1 155 ? 140.675 -73.431 -64.933 1.00 19.71 153 GLU C CA 1
ATOM 6676 C C . GLU C 1 155 ? 142.088 -72.969 -64.622 1.00 20.36 153 GLU C C 1
ATOM 6677 O O . GLU C 1 155 ? 142.775 -72.376 -65.485 1.00 21.99 153 GLU C O 1
ATOM 6683 N N . LEU C 1 156 ? 142.529 -73.271 -63.413 1.00 19.44 154 LEU C N 1
ATOM 6684 C CA . LEU C 1 156 ? 143.875 -72.952 -62.973 1.00 20.34 154 LEU C CA 1
ATOM 6685 C C . LEU C 1 156 ? 144.736 -74.196 -62.994 1.00 19.94 154 LEU C C 1
ATOM 6686 O O . LEU C 1 156 ? 144.217 -75.301 -62.900 1.00 21.04 154 LEU C O 1
ATOM 6691 N N . PRO C 1 157 ? 146.065 -74.003 -63.046 1.00 20.26 155 PRO C N 1
ATOM 6692 C CA . PRO C 1 157 ? 146.969 -75.153 -62.942 1.00 19.83 155 PRO C CA 1
ATOM 6693 C C . PRO C 1 157 ? 146.626 -75.975 -61.706 1.00 19.59 155 PRO C C 1
ATOM 6694 O O . PRO C 1 157 ? 146.340 -75.429 -60.624 1.00 20.23 155 PRO C O 1
ATOM 6698 N N . ILE C 1 158 ? 146.624 -77.289 -61.848 1.00 19.61 156 ILE C N 1
ATOM 6699 C CA . ILE C 1 158 ? 146.169 -78.204 -60.789 1.00 20.34 156 ILE C CA 1
ATOM 6700 C C . ILE C 1 158 ? 146.878 -78.011 -59.453 1.00 20.51 156 ILE C C 1
ATOM 6701 O O . ILE C 1 158 ? 146.273 -78.237 -58.395 1.00 19.48 156 ILE C O 1
ATOM 6706 N N . ASN C 1 159 ? 148.125 -77.571 -59.464 1.00 21.37 157 ASN C N 1
ATOM 6707 C CA . ASN C 1 159 ? 148.910 -77.419 -58.239 1.00 23.68 157 ASN C CA 1
ATOM 6708 C C . ASN C 1 159 ? 148.841 -76.027 -57.618 1.00 21.33 157 ASN C C 1
ATOM 6709 O O . ASN C 1 159 ? 149.590 -75.742 -56.675 1.00 21.24 157 ASN C O 1
ATOM 6714 N N . THR C 1 160 ? 147.936 -75.173 -58.109 1.00 19.98 158 THR C N 1
ATOM 6715 C CA . THR C 1 160 ? 147.883 -73.773 -57.667 1.00 20.52 158 THR C CA 1
ATOM 6716 C C . THR C 1 160 ? 147.797 -73.640 -56.146 1.00 19.79 158 THR C C 1
ATOM 6717 O O . THR C 1 160 ? 148.545 -72.872 -55.538 1.00 20.23 158 THR C O 1
ATOM 6721 N N . PHE C 1 161 ? 146.889 -74.390 -55.536 1.00 17.95 159 PHE C N 1
ATOM 6722 C CA . PHE C 1 161 ? 146.685 -74.300 -54.094 1.00 18.55 159 PHE C CA 1
ATOM 6723 C C . PHE C 1 161 ? 147.567 -75.275 -53.325 1.00 18.00 159 PHE C C 1
ATOM 6724 O O . PHE C 1 161 ? 148.045 -74.943 -52.245 1.00 19.56 159 PHE C O 1
ATOM 6732 N N . THR C 1 162 ? 147.783 -76.476 -53.856 1.00 18.25 160 THR C N 1
ATOM 6733 C CA . THR C 1 162 ? 148.646 -77.431 -53.166 1.00 19.29 160 THR C CA 1
ATOM 6734 C C . THR C 1 162 ? 150.111 -76.953 -53.094 1.00 19.82 160 THR C C 1
ATOM 6735 O O . THR C 1 162 ? 150.862 -77.355 -52.190 1.00 19.89 160 THR C O 1
ATOM 6739 N N . ASP C 1 163 ? 150.520 -76.071 -54.003 1.00 20.57 161 ASP C N 1
ATOM 6740 C CA . ASP C 1 163 ? 151.855 -75.489 -53.914 1.00 22.28 161 ASP C CA 1
ATOM 6741 C C . ASP C 1 163 ? 152.017 -74.645 -52.652 1.00 23.92 161 ASP C C 1
ATOM 6742 O O . ASP C 1 163 ? 153.151 -74.353 -52.261 1.00 28.94 161 ASP C O 1
ATOM 6747 N N . LEU C 1 164 ? 150.900 -74.230 -52.042 1.00 20.70 162 LEU C N 1
ATOM 6748 C CA . LEU C 1 164 ? 150.932 -73.447 -50.812 1.00 20.00 162 LEU C CA 1
ATOM 6749 C C . LEU C 1 164 ? 150.860 -74.326 -49.578 1.00 18.28 162 LEU C C 1
ATOM 6750 O O . LEU C 1 164 ? 151.147 -73.855 -48.479 1.00 19.29 162 LEU C O 1
ATOM 6755 N N . THR C 1 165 ? 150.481 -75.596 -49.716 1.00 18.37 163 THR C N 1
ATOM 6756 C CA . THR C 1 165 ? 150.203 -76.435 -48.550 1.00 18.56 163 THR C CA 1
ATOM 6757 C C . THR C 1 165 ? 151.288 -77.476 -48.309 1.00 19.27 163 THR C C 1
ATOM 6758 O O . THR C 1 165 ? 151.090 -78.384 -47.501 1.00 19.19 163 THR C O 1
ATOM 6762 N N . ARG C 1 166 ? 152.430 -77.394 -48.977 1.00 20.74 164 ARG C N 1
ATOM 6763 C CA A ARG C 1 166 ? 153.546 -78.254 -48.611 0.50 20.68 164 ARG C CA 1
ATOM 6764 C CA B ARG C 1 166 ? 153.519 -78.274 -48.608 0.50 20.51 164 ARG C CA 1
ATOM 6765 C C . ARG C 1 166 ? 153.927 -77.951 -47.169 1.00 20.40 164 ARG C C 1
ATOM 6766 O O . ARG C 1 166 ? 154.145 -76.777 -46.819 1.00 21.24 164 ARG C O 1
ATOM 6781 N N . ASP C 1 167 ? 153.977 -78.994 -46.336 1.00 20.19 165 ASP C N 1
ATOM 6782 C CA . ASP C 1 167 ? 154.169 -78.870 -44.893 1.00 19.45 165 ASP C CA 1
ATOM 6783 C C . ASP C 1 167 ? 153.183 -77.844 -44.317 1.00 17.93 165 ASP C C 1
ATOM 6784 O O . ASP C 1 167 ? 153.518 -77.010 -43.454 1.00 19.02 165 ASP C O 1
ATOM 6789 N N . GLY C 1 168 ? 151.961 -77.889 -44.814 1.00 18.24 166 GLY C N 1
ATOM 6790 C CA . GLY C 1 168 ? 150.920 -76.938 -44.456 1.00 16.87 166 GLY C CA 1
ATOM 6791 C C . GLY C 1 168 ? 150.637 -76.959 -42.970 1.00 16.44 166 GLY C C 1
ATOM 6792 O O . GLY C 1 168 ? 150.854 -77.960 -42.280 1.00 17.14 166 GLY C O 1
ATOM 6793 N N . TRP C 1 169 ? 150.172 -75.826 -42.454 1.00 16.00 167 TRP C N 1
ATOM 6794 C CA . TRP C 1 169 ? 149.911 -75.670 -41.023 1.00 14.87 167 TRP C CA 1
ATOM 6795 C C . TRP C 1 169 ? 148.539 -76.238 -40.660 1.00 16.12 167 TRP C C 1
ATOM 6796 O O . TRP C 1 169 ? 147.698 -75.588 -40.011 1.00 15.72 167 TRP C O 1
ATOM 6807 N N . HIS C 1 170 ? 148.323 -77.484 -41.043 1.00 15.34 168 HIS C N 1
ATOM 6808 C CA . HIS C 1 170 ? 147.036 -78.119 -40.842 1.00 14.32 168 HIS C CA 1
ATOM 6809 C C . HIS C 1 170 ? 146.811 -78.255 -39.344 1.00 14.99 168 HIS C C 1
ATOM 6810 O O . HIS C 1 170 ? 147.745 -78.549 -38.593 1.00 15.88 168 HIS C O 1
ATOM 6817 N N . HIS C 1 171 ? 145.576 -78.096 -38.915 1.00 14.61 169 HIS C N 1
ATOM 6818 C CA . HIS C 1 171 ? 145.293 -78.265 -37.495 1.00 14.76 169 HIS C CA 1
ATOM 6819 C C . HIS C 1 171 ? 143.843 -78.684 -37.326 1.00 14.67 169 HIS C C 1
ATOM 6820 O O . HIS C 1 171 ? 143.073 -78.675 -38.277 1.00 13.83 169 HIS C O 1
ATOM 6827 N N . MET C 1 172 ? 143.476 -79.061 -36.102 1.00 14.45 170 MET C N 1
ATOM 6828 C CA . MET C 1 172 ? 142.130 -79.573 -35.852 1.00 14.04 170 MET C CA 1
ATOM 6829 C C . MET C 1 172 ? 141.684 -79.152 -34.482 1.00 14.40 170 MET C C 1
ATOM 6830 O O . MET C 1 172 ? 142.463 -79.138 -33.521 1.00 15.91 170 MET C O 1
ATOM 6835 N N . ARG C 1 173 ? 140.414 -78.790 -34.385 1.00 12.75 171 ARG C N 1
ATOM 6836 C CA . ARG C 1 173 ? 139.750 -78.544 -33.105 1.00 13.23 171 ARG C CA 1
ATOM 6837 C C . ARG C 1 173 ? 138.822 -79.727 -32.817 1.00 14.13 171 ARG C C 1
ATOM 6838 O O . ARG C 1 173 ? 137.904 -80.009 -33.571 1.00 15.21 171 ARG C O 1
ATOM 6846 N N . VAL C 1 174 ? 139.058 -80.399 -31.683 1.00 15.09 172 VAL C N 1
ATOM 6847 C CA . VAL C 1 174 ? 138.291 -81.555 -31.284 1.00 14.02 172 VAL C CA 1
ATOM 6848 C C . VAL C 1 174 ? 137.377 -81.048 -30.165 1.00 14.49 172 VAL C C 1
ATOM 6849 O O . VAL C 1 174 ? 137.827 -80.740 -29.060 1.00 15.15 172 VAL C O 1
ATOM 6853 N N . LEU C 1 175 ? 136.101 -80.927 -30.461 1.00 13.94 173 LEU C N 1
ATOM 6854 C CA . LEU C 1 175 ? 135.157 -80.166 -29.639 1.00 13.69 173 LEU C CA 1
ATOM 6855 C C . LEU C 1 175 ? 134.155 -81.039 -28.912 1.00 14.38 173 LEU C C 1
ATOM 6856 O O . LEU C 1 175 ? 133.648 -82.017 -29.450 1.00 15.21 173 LEU C O 1
ATOM 6861 N N . ARG C 1 176 ? 133.856 -80.647 -27.669 1.00 14.59 174 ARG C N 1
ATOM 6862 C CA . ARG C 1 176 ? 132.711 -81.186 -26.937 1.00 14.01 174 ARG C CA 1
ATOM 6863 C C . ARG C 1 176 ? 131.875 -80.048 -26.378 1.00 14.61 174 ARG C C 1
ATOM 6864 O O . ARG C 1 176 ? 132.343 -79.297 -25.511 1.00 14.47 174 ARG C O 1
ATOM 6872 N N . PHE C 1 177 ? 130.670 -79.907 -26.897 1.00 13.92 175 PHE C N 1
ATOM 6873 C CA . PHE C 1 177 ? 129.745 -78.913 -26.372 1.00 13.24 175 PHE C CA 1
ATOM 6874 C C . PHE C 1 177 ? 128.917 -79.524 -25.264 1.00 14.18 175 PHE C C 1
ATOM 6875 O O . PHE C 1 177 ? 128.394 -80.618 -25.431 1.00 14.81 175 PHE C O 1
ATOM 6883 N N . PRO C 1 178 ? 128.749 -78.805 -24.142 1.00 14.27 176 PRO C N 1
ATOM 6884 C CA . PRO C 1 178 ? 127.792 -79.289 -23.150 1.00 14.34 176 PRO C CA 1
ATOM 6885 C C . PRO C 1 178 ? 126.376 -79.195 -23.678 1.00 14.74 176 PRO C C 1
ATOM 6886 O O . PRO C 1 178 ? 126.096 -78.437 -24.611 1.00 15.12 176 PRO C O 1
ATOM 6890 N N . PRO C 1 179 ? 125.469 -79.950 -23.087 1.00 15.54 177 PRO C N 1
ATOM 6891 C CA . PRO C 1 179 ? 124.076 -79.619 -23.377 1.00 17.05 177 PRO C CA 1
ATOM 6892 C C . PRO C 1 179 ? 123.719 -78.244 -22.855 1.00 15.55 177 PRO C C 1
ATOM 6893 O O . PRO C 1 179 ? 124.378 -77.703 -21.932 1.00 15.47 177 PRO C O 1
ATOM 6897 N N . GLN C 1 180 ? 122.662 -77.673 -23.393 1.00 15.64 178 GLN C N 1
ATOM 6898 C CA . GLN C 1 180 ? 122.097 -76.442 -22.842 1.00 15.21 178 GLN C CA 1
ATOM 6899 C C . GLN C 1 180 ? 121.624 -76.669 -21.419 1.00 15.31 178 GLN C C 1
ATOM 6900 O O . GLN C 1 180 ? 121.045 -77.704 -21.091 1.00 16.37 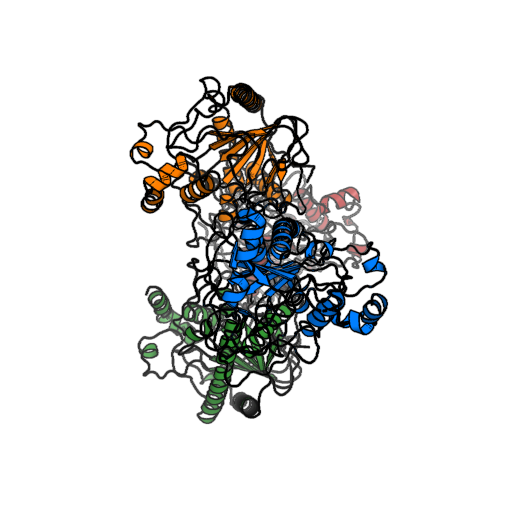178 GLN C O 1
ATOM 6906 N N . THR C 1 181 ? 121.937 -75.707 -20.561 1.00 14.80 179 THR C N 1
ATOM 6907 C CA . THR C 1 181 ? 121.610 -75.801 -19.147 1.00 14.11 179 THR C CA 1
ATOM 6908 C C . THR C 1 181 ? 120.878 -74.575 -18.612 1.00 15.31 179 THR C C 1
ATOM 6909 O O . THR C 1 181 ? 120.575 -74.534 -17.420 1.00 16.15 179 THR C O 1
ATOM 6913 N N . SER C 1 182 ? 120.570 -73.610 -19.460 1.00 16.19 180 SER C N 1
ATOM 6914 C CA . SER C 1 182 ? 119.821 -72.413 -19.054 1.00 15.95 180 SER C CA 1
ATOM 6915 C C . SER C 1 182 ? 119.263 -71.844 -20.352 1.00 16.71 180 SER C C 1
ATOM 6916 O O . SER C 1 182 ? 119.247 -72.531 -21.375 1.00 17.85 180 SER C O 1
ATOM 6919 N N . THR C 1 183 ? 118.827 -70.585 -20.329 1.00 16.47 181 THR C N 1
ATOM 6920 C CA . THR C 1 183 ? 118.356 -69.964 -21.549 1.00 18.90 181 THR C CA 1
ATOM 6921 C C . THR C 1 183 ? 119.493 -69.653 -22.516 1.00 18.45 181 THR C C 1
ATOM 6922 O O . THR C 1 183 ? 119.230 -69.325 -23.669 1.00 20.28 181 THR C O 1
ATOM 6926 N N . LEU C 1 184 ? 120.736 -69.750 -22.068 1.00 16.32 182 LEU C N 1
ATOM 6927 C CA . LEU C 1 184 ? 121.885 -69.470 -22.938 1.00 15.20 182 LEU C CA 1
ATOM 6928 C C . LEU C 1 184 ? 122.111 -70.625 -23.914 1.00 14.54 182 LEU C C 1
ATOM 6929 O O . LEU C 1 184 ? 122.260 -71.784 -23.526 1.00 16.55 182 LEU C O 1
ATOM 6934 N N . SER C 1 185 ? 122.166 -70.310 -25.195 1.00 15.52 183 SER C N 1
ATOM 6935 C CA . SER C 1 185 ? 122.320 -71.342 -26.223 1.00 16.27 183 SER C CA 1
ATOM 6936 C C . SER C 1 185 ? 123.446 -71.079 -27.199 1.00 14.30 183 SER C C 1
ATOM 6937 O O . SER C 1 185 ? 123.664 -71.866 -28.102 1.00 14.02 183 SER C O 1
ATOM 6940 N N . ARG C 1 186 ? 124.207 -70.015 -27.026 1.00 14.95 184 ARG C N 1
ATOM 6941 C CA . ARG C 1 186 ? 125.296 -69.679 -27.960 1.00 14.24 184 ARG C CA 1
ATOM 6942 C C . ARG C 1 186 ? 126.538 -70.526 -27.686 1.00 14.74 184 ARG C C 1
ATOM 6943 O O . ARG C 1 186 ? 127.316 -70.230 -26.783 1.00 18.75 184 ARG C O 1
ATOM 6951 N N . GLY C 1 187 ? 126.740 -71.575 -28.461 1.00 14.30 185 GLY C N 1
ATOM 6952 C CA . GLY C 1 187 ? 127.872 -72.453 -28.255 1.00 14.62 185 GLY C CA 1
ATOM 6953 C C . GLY C 1 187 ? 129.177 -71.829 -28.702 1.00 14.65 185 GLY C C 1
ATOM 6954 O O . GLY C 1 187 ? 130.142 -71.731 -27.961 1.00 14.85 185 GLY C O 1
ATOM 6955 N N . ILE C 1 188 ? 129.171 -71.391 -29.967 1.00 13.55 186 ILE C N 1
ATOM 6956 C CA . ILE C 1 188 ? 130.243 -70.572 -30.571 1.00 13.25 186 ILE C CA 1
ATOM 6957 C C . ILE C 1 188 ? 129.529 -69.491 -31.367 1.00 12.81 186 ILE C C 1
ATOM 6958 O O . ILE C 1 188 ? 128.570 -69.777 -32.100 1.00 13.39 186 ILE C O 1
ATOM 6963 N N . GLY C 1 189 ? 129.983 -68.253 -31.222 1.00 13.62 187 GLY C N 1
ATOM 6964 C CA . GLY C 1 189 ? 129.459 -67.165 -32.022 1.00 13.33 187 GLY C CA 1
ATOM 6965 C C . GLY C 1 189 ? 129.782 -67.292 -33.498 1.00 12.81 187 GLY C C 1
ATOM 6966 O O . GLY C 1 189 ? 130.607 -68.120 -33.922 1.00 13.55 187 GLY C O 1
ATOM 6967 N N . ALA C 1 190 ? 129.105 -66.476 -34.295 1.00 12.92 188 ALA C N 1
ATOM 6968 C CA . ALA C 1 190 ? 129.382 -66.431 -35.723 1.00 13.02 188 ALA C CA 1
ATOM 6969 C C . ALA C 1 190 ? 130.849 -66.095 -35.977 1.00 12.58 188 ALA C C 1
ATOM 6970 O O . ALA C 1 190 ? 131.413 -65.188 -35.361 1.00 13.40 188 ALA C O 1
ATOM 6972 N N . HIS C 1 191 ? 131.465 -66.781 -36.945 1.00 12.33 189 HIS C N 1
ATOM 6973 C CA . HIS C 1 191 ? 132.836 -66.498 -37.293 1.00 12.90 189 HIS C CA 1
ATOM 6974 C C . HIS C 1 191 ? 133.117 -67.151 -38.641 1.00 13.40 189 HIS C C 1
ATOM 6975 O O . HIS C 1 191 ? 132.323 -67.947 -39.137 1.00 12.94 189 HIS C O 1
ATOM 6982 N N . THR C 1 192 ? 134.275 -66.819 -39.189 1.00 12.55 190 THR C N 1
ATOM 6983 C CA . THR C 1 192 ? 134.814 -67.548 -40.314 1.00 12.25 190 THR C CA 1
ATOM 6984 C C . THR C 1 192 ? 136.153 -68.125 -39.914 1.00 14.03 190 THR C C 1
ATOM 6985 O O . THR C 1 192 ? 136.836 -67.590 -39.045 1.00 14.88 190 THR C O 1
ATOM 6989 N N . ASP C 1 193 ? 136.527 -69.251 -40.493 1.00 13.66 191 ASP C N 1
ATOM 6990 C CA A ASP C 1 193 ? 137.846 -69.788 -40.190 0.50 14.36 191 ASP C CA 1
ATOM 6991 C CA B ASP C 1 193 ? 137.819 -69.886 -40.256 0.50 14.43 191 ASP C CA 1
ATOM 6992 C C . ASP C 1 193 ? 138.871 -69.317 -41.216 1.00 14.25 191 ASP C C 1
ATOM 6993 O O . ASP C 1 193 ? 138.536 -68.597 -42.178 1.00 14.52 191 ASP C O 1
ATOM 7002 N N . TYR C 1 194 ? 140.132 -69.670 -40.982 1.00 14.01 192 TYR C N 1
ATOM 7003 C CA . TYR C 1 194 ? 141.241 -68.794 -41.377 1.00 14.02 192 TYR C CA 1
ATOM 7004 C C . TYR C 1 194 ? 142.080 -69.207 -42.561 1.00 14.72 192 TYR C C 1
ATOM 7005 O O . TYR C 1 194 ? 142.826 -68.393 -43.092 1.00 15.85 192 TYR C O 1
ATOM 7014 N N . GLY C 1 195 ? 141.967 -70.456 -42.978 1.00 14.87 193 GLY C N 1
ATOM 7015 C CA . GLY C 1 195 ? 142.869 -71.015 -43.969 1.00 15.33 193 GLY C CA 1
ATOM 7016 C C . GLY C 1 195 ? 142.210 -71.270 -45.298 1.00 14.30 193 GLY C C 1
ATOM 7017 O O . GLY C 1 195 ? 141.394 -70.457 -45.761 1.00 15.03 193 GLY C O 1
ATOM 7018 N N . LEU C 1 196 ? 142.537 -72.385 -45.951 1.00 13.94 194 LEU C N 1
ATOM 7019 C CA . LEU C 1 196 ? 141.997 -72.674 -47.273 1.00 14.02 194 LEU C CA 1
ATOM 7020 C C . LEU C 1 196 ? 140.639 -73.374 -47.179 1.00 14.72 194 LEU C C 1
ATOM 7021 O O . LEU C 1 196 ? 139.644 -72.878 -47.703 1.00 15.80 194 LEU C O 1
ATOM 7026 N N . LEU C 1 197 ? 140.593 -74.503 -46.485 1.00 15.38 195 LEU C N 1
ATOM 7027 C CA . LEU C 1 197 ? 139.413 -75.322 -46.370 1.00 16.69 195 LEU C CA 1
ATOM 7028 C C . LEU C 1 197 ? 139.165 -75.723 -44.964 1.00 15.25 195 LEU C C 1
ATOM 7029 O O . LEU C 1 197 ? 140.108 -75.881 -44.174 1.00 15.49 195 LEU C O 1
ATOM 7034 N N . VAL C 1 198 ? 137.891 -75.947 -44.654 1.00 14.06 196 VAL C N 1
ATOM 7035 C CA . VAL C 1 198 ? 137.462 -76.538 -43.392 1.00 14.38 196 VAL C CA 1
ATOM 7036 C C . VAL C 1 198 ? 136.733 -77.821 -43.698 1.00 14.44 196 VAL C C 1
ATOM 7037 O O . VAL C 1 198 ? 135.795 -77.819 -44.488 1.00 15.96 196 VAL C O 1
ATOM 7041 N N . ILE C 1 199 ? 137.198 -78.939 -43.144 1.00 14.75 197 ILE C N 1
ATOM 7042 C CA . ILE C 1 199 ? 136.540 -80.236 -43.289 1.00 14.01 197 ILE C CA 1
ATOM 7043 C C . ILE C 1 199 ? 136.047 -80.600 -41.890 1.00 14.37 197 ILE C C 1
ATOM 7044 O O . ILE C 1 199 ? 136.841 -80.649 -40.950 1.00 15.47 197 ILE C O 1
ATOM 7049 N N . ALA C 1 200 ? 134.752 -80.835 -41.740 1.00 14.35 198 ALA C N 1
ATOM 7050 C CA . ALA C 1 200 ? 134.200 -81.024 -40.414 1.00 16.19 198 ALA C CA 1
ATOM 7051 C C . ALA C 1 200 ? 133.367 -82.280 -40.348 1.00 15.29 198 ALA C C 1
ATOM 7052 O O . ALA C 1 200 ? 132.751 -82.733 -41.322 1.00 15.83 198 ALA C O 1
ATOM 7054 N N . ALA C 1 201 ? 133.378 -82.872 -39.155 1.00 15.74 199 ALA C N 1
ATOM 7055 C CA . ALA C 1 201 ? 132.612 -84.048 -38.827 1.00 16.27 199 ALA C CA 1
ATOM 7056 C C . ALA C 1 201 ? 131.847 -83.760 -37.547 1.00 16.16 199 ALA C C 1
ATOM 7057 O O . ALA C 1 201 ? 132.309 -83.008 -36.664 1.00 16.44 199 ALA C O 1
ATOM 7059 N N . GLN C 1 202 ? 130.672 -84.346 -37.442 1.00 15.60 200 GLN C N 1
ATOM 7060 C CA . GLN C 1 202 ? 129.888 -84.173 -36.237 1.00 16.80 200 GLN C CA 1
ATOM 7061 C C . GLN C 1 202 ? 129.142 -85.450 -35.917 1.00 17.85 200 GLN C C 1
ATOM 7062 O O . GLN C 1 202 ? 128.917 -86.311 -36.782 1.00 18.12 200 GLN C O 1
ATOM 7068 N N . ASP C 1 203 ? 128.742 -85.590 -34.653 1.00 18.04 201 ASP C N 1
ATOM 7069 C CA . ASP C 1 203 ? 127.916 -86.723 -34.254 1.00 18.69 201 ASP C CA 1
ATOM 7070 C C . ASP C 1 203 ? 126.454 -86.482 -34.606 1.00 19.52 201 ASP C C 1
ATOM 7071 O O . ASP C 1 203 ? 126.155 -85.594 -35.391 1.00 19.47 201 ASP C O 1
ATOM 7076 N N . ASP C 1 204 ? 125.543 -87.273 -34.056 1.00 19.56 202 ASP C N 1
ATOM 7077 C CA . ASP C 1 204 ? 124.146 -87.183 -34.436 1.00 22.09 202 ASP C CA 1
ATOM 7078 C C . ASP C 1 204 ? 123.335 -86.086 -33.758 1.00 20.34 202 ASP C C 1
ATOM 7079 O O . ASP C 1 204 ? 122.159 -85.951 -34.043 1.00 20.91 202 ASP C O 1
ATOM 7084 N N . VAL C 1 205 ? 123.961 -85.299 -32.891 1.00 18.74 203 VAL C N 1
ATOM 7085 C CA . VAL C 1 205 ? 123.196 -84.374 -32.061 1.00 18.67 203 VAL C CA 1
ATOM 7086 C C . VAL C 1 205 ? 122.731 -83.126 -32.800 1.00 19.10 203 VAL C C 1
ATOM 7087 O O . VAL C 1 205 ? 121.553 -82.774 -32.736 1.00 20.47 203 VAL C O 1
ATOM 7091 N N . GLY C 1 206 ? 123.656 -82.457 -33.457 1.00 19.40 204 GLY C N 1
ATOM 7092 C CA . GLY C 1 206 ? 123.298 -81.274 -34.231 1.00 19.51 204 GLY C CA 1
ATOM 7093 C C . GLY C 1 206 ? 123.431 -79.945 -33.516 1.00 17.87 204 GLY C C 1
ATOM 7094 O O . GLY C 1 206 ? 123.134 -79.814 -32.320 1.00 19.91 204 GLY C O 1
ATOM 7095 N N . GLY C 1 207 ? 123.850 -78.944 -34.274 1.00 16.68 205 GLY C N 1
ATOM 7096 C CA . GLY C 1 207 ? 123.983 -77.606 -33.736 1.00 15.36 205 GLY C CA 1
ATOM 7097 C C . GLY C 1 207 ? 124.802 -76.659 -34.585 1.00 14.36 205 GLY C C 1
ATOM 7098 O O . GLY C 1 207 ? 124.924 -75.491 -34.223 1.00 14.60 205 GLY C O 1
ATOM 7099 N N . LEU C 1 208 ? 125.365 -77.114 -35.707 1.00 15.01 206 LEU C N 1
ATOM 7100 C CA . LEU C 1 208 ? 126.123 -76.234 -36.581 1.00 14.79 206 LEU C CA 1
ATOM 7101 C C . LEU C 1 208 ? 125.195 -75.539 -37.570 1.00 13.96 206 LEU C C 1
ATOM 7102 O O . LEU C 1 208 ? 124.353 -76.190 -38.200 1.00 14.36 206 LEU C O 1
ATOM 7107 N N . TYR C 1 209 ? 125.387 -74.229 -37.731 1.00 13.66 207 TYR C N 1
ATOM 7108 C CA . TYR C 1 209 ? 124.649 -73.401 -38.707 1.00 13.13 207 TYR C CA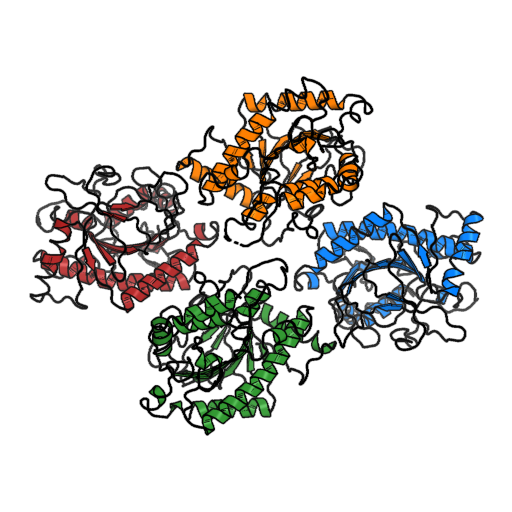 1
ATOM 7109 C C . TYR C 1 209 ? 125.666 -72.658 -39.555 1.00 12.80 207 TYR C C 1
ATOM 7110 O O . TYR C 1 209 ? 126.668 -72.165 -39.042 1.00 12.84 207 TYR C O 1
ATOM 7119 N N . ILE C 1 210 ? 125.397 -72.548 -40.862 1.00 13.74 208 ILE C N 1
ATOM 7120 C CA . ILE C 1 210 ? 126.301 -71.857 -41.780 1.00 13.41 208 ILE C CA 1
ATOM 7121 C C . ILE C 1 210 ? 125.506 -70.835 -42.566 1.00 13.48 208 ILE C C 1
ATOM 7122 O O . ILE C 1 210 ? 124.315 -70.994 -42.755 1.00 13.95 208 ILE C O 1
ATOM 7127 N N . ARG C 1 211 ? 126.177 -69.789 -43.018 1.00 13.75 209 ARG C N 1
ATOM 7128 C CA . ARG C 1 211 ? 125.526 -68.763 -43.814 1.00 12.78 209 ARG C CA 1
ATOM 7129 C C . ARG C 1 211 ? 125.953 -68.900 -45.273 1.00 13.26 209 ARG C C 1
ATOM 7130 O O . ARG C 1 211 ? 127.138 -68.774 -45.570 1.00 14.17 209 ARG C O 1
ATOM 7138 N N . PRO C 1 212 ? 124.987 -69.121 -46.167 1.00 13.83 210 PRO C N 1
ATOM 7139 C CA . PRO C 1 212 ? 125.336 -69.143 -47.585 1.00 14.42 210 PRO C CA 1
ATOM 7140 C C . PRO C 1 212 ? 125.657 -67.776 -48.113 1.00 14.86 210 PRO C C 1
ATOM 7141 O O . PRO C 1 212 ? 125.341 -66.787 -47.461 1.00 14.79 210 PRO C O 1
ATOM 7145 N N . PRO C 1 213 ? 126.240 -67.707 -49.313 1.00 15.65 211 PRO C N 1
ATOM 7146 C CA . PRO C 1 213 ? 126.408 -66.405 -49.935 1.00 16.12 211 PRO C CA 1
ATOM 7147 C C . PRO C 1 213 ? 125.037 -65.766 -50.080 1.00 16.38 211 PRO C C 1
ATOM 7148 O O . PRO C 1 213 ? 124.038 -66.448 -50.342 1.00 17.27 211 PRO C O 1
ATOM 7152 N N . VAL C 1 214 ? 124.977 -64.453 -49.886 1.00 16.73 212 VAL C N 1
ATOM 7153 C CA . VAL C 1 214 ? 123.724 -63.695 -49.987 1.00 18.19 212 VAL C CA 1
ATOM 7154 C C . VAL C 1 214 ? 123.896 -62.606 -51.037 1.00 19.68 212 VAL C C 1
ATOM 7155 O O . VAL C 1 214 ? 124.821 -61.784 -50.936 1.00 19.38 212 VAL C O 1
ATOM 7159 N N . GLU C 1 215 ? 123.035 -62.590 -52.056 1.00 22.91 213 GLU C N 1
ATOM 7160 C CA . GLU C 1 215 ? 123.179 -61.583 -53.098 1.00 27.88 213 GLU C CA 1
ATOM 7161 C C . GLU C 1 215 ? 123.075 -60.180 -52.502 1.00 26.46 213 GLU C C 1
ATOM 7162 O O . GLU C 1 215 ? 122.176 -59.885 -51.705 1.00 28.12 213 GLU C O 1
ATOM 7166 N N . GLY C 1 216 ? 124.049 -59.347 -52.834 1.00 24.97 214 GLY C N 1
ATOM 7167 C CA . GLY C 1 216 ? 124.068 -57.981 -52.345 1.00 24.04 214 GLY C CA 1
ATOM 7168 C C . GLY C 1 216 ? 124.735 -57.808 -51.001 1.00 23.01 214 GLY C C 1
ATOM 7169 O O . GLY C 1 216 ? 124.971 -56.674 -50.586 1.00 24.44 214 GLY C O 1
ATOM 7170 N N . GLU C 1 217 ? 125.013 -58.907 -50.294 1.00 20.44 215 GLU C N 1
ATOM 7171 C CA . GLU C 1 217 ? 125.590 -58.810 -48.965 1.00 19.64 215 GLU C CA 1
ATOM 7172 C C . GLU C 1 217 ? 127.119 -58.784 -49.023 1.00 18.55 215 GLU C C 1
ATOM 7173 O O . GLU C 1 217 ? 127.770 -59.790 -49.351 1.00 20.75 215 GLU C O 1
ATOM 7179 N N . LYS C 1 218 ? 127.703 -57.645 -48.704 1.00 19.79 216 LYS C N 1
ATOM 7180 C CA . LYS C 1 218 ? 129.143 -57.514 -48.627 1.00 20.91 216 LYS C CA 1
ATOM 7181 C C . LYS C 1 218 ? 129.658 -58.322 -47.443 1.00 18.74 216 LYS C C 1
ATOM 7182 O O . LYS C 1 218 ? 128.973 -58.431 -46.409 1.00 19.72 216 LYS C O 1
ATOM 7188 N N . ARG C 1 219 ? 130.865 -58.859 -47.551 1.00 17.09 217 ARG C N 1
ATOM 7189 C CA . ARG C 1 219 ? 131.473 -59.609 -46.475 1.00 17.43 217 ARG C CA 1
ATOM 7190 C C . ARG C 1 219 ? 132.784 -59.003 -45.987 1.00 17.36 217 ARG C C 1
ATOM 7191 O O . ARG C 1 219 ? 133.620 -58.551 -46.797 1.00 18.10 217 ARG C O 1
ATOM 7199 N N . ASN C 1 220 ? 132.965 -59.001 -44.674 1.00 16.10 218 ASN C N 1
ATOM 7200 C CA . ASN C 1 220 ? 134.200 -58.530 -44.092 1.00 16.56 218 ASN C CA 1
ATOM 7201 C C . ASN C 1 220 ? 135.352 -59.438 -44.538 1.00 15.96 218 ASN C C 1
ATOM 7202 O O . ASN C 1 220 ? 135.194 -60.659 -44.781 1.00 16.29 218 ASN C O 1
ATOM 7207 N N . ARG C 1 221 ? 136.517 -58.826 -44.636 1.00 16.41 219 ARG C N 1
ATOM 7208 C CA . ARG C 1 221 ? 137.742 -59.547 -44.943 1.00 16.84 219 ARG C CA 1
ATOM 7209 C C . ARG C 1 221 ? 138.468 -59.789 -43.622 1.00 15.19 219 ARG C C 1
ATOM 7210 O O . ARG C 1 221 ? 139.188 -58.913 -43.126 1.00 15.67 219 ARG C O 1
ATOM 7218 N N . ASN C 1 222 ? 138.268 -60.982 -43.043 1.00 15.07 220 ASN C N 1
ATOM 7219 C CA . ASN C 1 222 ? 138.671 -61.250 -41.663 1.00 15.41 220 ASN C CA 1
ATOM 7220 C C . ASN C 1 222 ? 140.188 -61.233 -41.467 1.00 15.91 220 ASN C C 1
ATOM 7221 O O . ASN C 1 222 ? 140.664 -61.231 -40.337 1.00 17.01 220 ASN C O 1
ATOM 7226 N N . TRP C 1 223 ? 140.952 -61.248 -42.561 1.00 16.76 221 TRP C N 1
ATOM 7227 C CA . TRP C 1 223 ? 142.407 -61.089 -42.477 1.00 18.71 221 TRP C CA 1
ATOM 7228 C C . TRP C 1 223 ? 142.864 -59.656 -42.247 1.00 20.51 221 TRP C C 1
ATOM 7229 O O . TRP C 1 223 ? 144.044 -59.410 -42.004 1.00 22.43 221 TRP C O 1
ATOM 7240 N N . LEU C 1 224 ? 141.928 -58.717 -42.296 1.00 20.69 222 LEU C N 1
ATOM 7241 C CA . LEU C 1 224 ? 142.247 -57.318 -41.999 1.00 23.17 222 LEU C CA 1
ATOM 7242 C C . LEU C 1 224 ? 141.822 -56.948 -40.567 1.00 25.59 222 LEU C C 1
ATOM 7243 O O . LEU C 1 224 ? 140.723 -57.268 -40.157 1.00 21.99 222 LEU C O 1
ATOM 7248 N N . PRO C 1 225 ? 142.706 -56.293 -39.800 1.00 31.96 223 PRO C N 1
ATOM 7249 C CA . PRO C 1 225 ? 142.416 -55.959 -38.395 1.00 34.44 223 PRO C CA 1
ATOM 7250 C C . PRO C 1 225 ? 141.075 -55.262 -38.164 1.00 32.55 223 PRO C C 1
ATOM 7251 O O . PRO C 1 225 ? 140.447 -55.489 -37.131 1.00 33.13 223 PRO C O 1
ATOM 7255 N N . GLY C 1 226 ? 140.649 -54.409 -39.091 1.00 29.69 224 GLY C N 1
ATOM 7256 C CA . GLY C 1 226 ? 139.415 -53.664 -38.905 1.00 27.24 224 GLY C CA 1
ATOM 7257 C C . GLY C 1 226 ? 138.172 -54.285 -39.529 1.00 24.95 224 GLY C C 1
ATOM 7258 O O . GLY C 1 226 ? 137.102 -53.670 -39.576 1.00 24.85 224 GLY C O 1
ATOM 7259 N N . GLU C 1 227 ? 138.303 -55.511 -40.014 1.00 22.05 225 GLU C N 1
ATOM 7260 C CA . GLU C 1 227 ? 137.185 -56.214 -40.641 1.00 19.15 225 GLU C CA 1
ATOM 7261 C C . GLU C 1 227 ? 137.027 -57.630 -40.103 1.00 16.40 225 GLU C C 1
ATOM 7262 O O . GLU C 1 227 ? 136.813 -58.568 -40.847 1.00 15.76 225 GLU C O 1
ATOM 7268 N N . SER C 1 228 ? 137.098 -57.791 -38.788 1.00 16.40 226 SER C N 1
ATOM 7269 C CA . SER C 1 228 ? 136.822 -59.101 -38.216 1.00 14.87 226 SER C CA 1
ATOM 7270 C C . SER C 1 228 ? 135.454 -59.596 -38.634 1.00 13.76 226 SER C C 1
ATOM 7271 O O . SER C 1 228 ? 134.475 -58.848 -38.631 1.00 15.20 226 SER C O 1
ATOM 7274 N N . SER C 1 229 ? 135.375 -60.867 -38.986 1.00 13.40 227 SER C N 1
ATOM 7275 C CA . SER C 1 229 ? 134.094 -61.491 -39.243 1.00 13.32 227 SER C CA 1
ATOM 7276 C C . SER C 1 229 ? 133.411 -62.043 -37.995 1.00 13.42 227 SER C C 1
ATOM 7277 O O . SER C 1 229 ? 132.289 -62.531 -38.074 1.00 13.80 227 SER C O 1
ATOM 7280 N N . ALA C 1 230 ? 134.083 -62.001 -36.847 1.00 12.99 228 ALA C N 1
ATOM 7281 C CA . ALA C 1 230 ? 133.523 -62.553 -35.626 1.00 13.86 228 ALA C CA 1
ATOM 7282 C C . ALA C 1 230 ? 132.256 -61.775 -35.255 1.00 13.23 228 ALA C C 1
ATOM 7283 O O . ALA C 1 230 ? 132.253 -60.538 -35.212 1.00 14.54 228 ALA C O 1
ATOM 7285 N N . GLY C 1 231 ? 131.178 -62.505 -34.972 1.00 12.12 229 GLY C N 1
ATOM 7286 C CA . GLY C 1 231 ? 129.902 -61.898 -34.594 1.00 12.58 229 GLY C CA 1
ATOM 7287 C C . GLY C 1 231 ? 129.028 -61.355 -35.715 1.00 12.38 229 GLY C C 1
ATOM 7288 O O . GLY C 1 231 ? 127.882 -60.991 -35.523 1.00 13.59 229 GLY C O 1
ATOM 7289 N N . MET C 1 232 ? 129.573 -61.288 -36.930 1.00 13.11 230 MET C N 1
ATOM 7290 C CA . MET C 1 232 ? 128.846 -60.650 -38.025 1.00 13.46 230 MET C CA 1
ATOM 7291 C C . MET C 1 232 ? 127.681 -61.535 -38.481 1.00 13.11 230 MET C C 1
ATOM 7292 O O . MET C 1 232 ? 127.834 -62.734 -38.672 1.00 13.00 230 MET C O 1
ATOM 7297 N N . PHE C 1 233 ? 126.518 -60.901 -38.635 1.00 13.72 231 PHE C N 1
ATOM 7298 C CA . PHE C 1 233 ? 125.256 -61.516 -39.095 1.00 13.66 231 PHE C CA 1
ATOM 7299 C C . PHE C 1 233 ? 124.638 -62.498 -38.105 1.00 13.57 231 PHE C C 1
ATOM 7300 O O . PHE C 1 233 ? 123.676 -63.183 -38.439 1.00 14.51 231 PHE C O 1
ATOM 7308 N N . GLU C 1 234 ? 125.163 -62.542 -36.886 1.00 13.86 232 GLU C N 1
ATOM 7309 C CA . GLU C 1 234 ? 124.821 -63.624 -35.988 1.00 14.31 232 GLU C CA 1
ATOM 7310 C C . GLU C 1 234 ? 123.321 -63.787 -35.716 1.00 14.58 232 GLU C C 1
ATOM 7311 O O . GLU C 1 234 ? 122.848 -64.926 -35.581 1.00 16.01 232 GLU C O 1
ATOM 7317 N N . HIS C 1 235 ? 122.579 -62.677 -35.709 1.00 14.10 233 HIS C N 1
ATOM 7318 C CA . HIS C 1 235 ? 121.142 -62.723 -35.416 1.00 13.78 233 HIS C CA 1
ATOM 7319 C C . HIS C 1 235 ? 120.230 -62.372 -36.571 1.00 14.63 233 HIS C C 1
ATOM 7320 O O . HIS C 1 235 ? 119.049 -62.097 -36.368 1.00 15.53 233 HIS C O 1
ATOM 7327 N N . ASP C 1 236 ? 120.761 -62.445 -37.798 1.00 14.29 234 ASP C N 1
ATOM 7328 C CA . ASP C 1 236 ? 119.996 -62.202 -39.001 1.00 14.07 234 ASP C CA 1
ATOM 7329 C C . ASP C 1 236 ? 120.053 -63.399 -39.921 1.00 15.39 234 ASP C C 1
ATOM 7330 O O . ASP C 1 236 ? 121.107 -64.017 -40.091 1.00 15.55 234 ASP C O 1
ATOM 7335 N N . GLU C 1 237 ? 118.922 -63.710 -40.529 1.00 16.25 235 GLU C N 1
ATOM 7336 C CA . GLU C 1 237 ? 118.877 -64.761 -41.534 1.00 16.53 235 GLU C CA 1
ATOM 7337 C C . GLU C 1 237 ? 119.664 -64.343 -42.763 1.00 15.90 235 GLU C C 1
ATOM 7338 O O . GLU C 1 237 ? 119.892 -63.160 -43.010 1.00 16.27 235 GLU C O 1
ATOM 7344 N N . PRO C 1 238 ? 120.041 -65.317 -43.606 1.00 16.87 236 PRO C N 1
ATOM 7345 C CA . PRO C 1 238 ? 119.820 -66.757 -43.481 1.00 16.88 236 PRO C CA 1
ATOM 7346 C C . PRO C 1 238 ? 120.934 -67.509 -42.760 1.00 16.58 236 PRO C C 1
ATOM 7347 O O . PRO C 1 238 ? 122.148 -67.274 -42.923 1.00 16.92 236 PRO C O 1
ATOM 7351 N N . TRP C 1 239 ? 120.491 -68.470 -41.977 1.00 16.87 237 TRP C N 1
ATOM 7352 C CA . TRP C 1 239 ? 121.370 -69.450 -41.371 1.00 17.16 237 TRP C CA 1
ATOM 7353 C C . TRP C 1 239 ? 120.810 -70.821 -41.730 1.00 18.94 237 TRP C C 1
ATOM 7354 O O . TRP C 1 239 ? 119.652 -71.122 -41.428 1.00 22.26 237 TRP C O 1
ATOM 7365 N N . THR C 1 240 ? 121.651 -71.639 -42.351 1.00 16.34 238 THR C N 1
ATOM 7366 C CA . THR C 1 240 ? 121.324 -73.006 -42.751 1.00 15.79 238 THR C CA 1
ATOM 7367 C C . THR C 1 240 ? 121.750 -73.971 -41.653 1.00 16.09 238 THR C C 1
ATOM 7368 O O . THR C 1 240 ? 122.917 -74.045 -41.314 1.00 16.28 238 THR C O 1
ATOM 7372 N N . PHE C 1 241 ? 120.812 -74.773 -41.166 1.00 16.49 239 PHE C N 1
ATOM 7373 C CA . PHE C 1 241 ? 121.150 -75.839 -40.221 1.00 17.16 239 PHE C CA 1
ATOM 7374 C C . PHE C 1 241 ? 121.825 -76.998 -40.953 1.00 17.13 239 PHE C C 1
ATOM 7375 O O . PHE C 1 241 ? 121.313 -77.506 -41.946 1.00 17.83 239 PHE C O 1
ATOM 7383 N N . VAL C 1 242 ? 122.974 -77.424 -40.470 1.00 16.02 240 VAL C N 1
ATOM 7384 C CA . VAL C 1 242 ? 123.708 -78.541 -41.085 1.00 16.07 240 VAL C CA 1
ATOM 7385 C C . VAL C 1 242 ? 123.254 -79.820 -40.440 1.00 17.55 240 VAL C C 1
ATOM 7386 O O . VAL C 1 242 ? 123.777 -80.266 -39.412 1.00 17.75 240 VAL C O 1
ATOM 7390 N N . THR C 1 243 ? 122.245 -80.421 -41.048 1.00 18.02 241 THR C N 1
ATOM 7391 C CA . THR C 1 243 ? 121.609 -81.575 -40.465 1.00 18.69 241 THR C CA 1
ATOM 7392 C C . THR C 1 243 ? 122.609 -82.712 -40.329 1.00 17.94 241 THR C C 1
ATOM 7393 O O . THR C 1 243 ? 123.254 -83.085 -41.313 1.00 18.98 241 THR C O 1
ATOM 7397 N N . PRO C 1 244 ? 122.724 -83.320 -39.142 1.00 18.39 242 PRO C N 1
ATOM 7398 C CA . PRO C 1 244 ? 123.611 -84.466 -38.988 1.00 18.97 242 PRO C CA 1
ATOM 7399 C C . PRO C 1 244 ? 123.157 -85.583 -39.916 1.00 19.88 242 PRO C C 1
ATOM 7400 O O . PRO C 1 244 ? 121.974 -85.873 -39.988 1.00 20.79 242 PRO C O 1
ATOM 7404 N N . THR C 1 245 ? 124.113 -86.173 -40.623 1.00 20.83 243 THR C N 1
ATOM 7405 C CA . THR C 1 245 ? 123.865 -87.206 -41.611 1.00 22.78 243 THR C CA 1
ATOM 7406 C C . THR C 1 245 ? 124.978 -88.226 -41.457 1.00 22.31 243 THR C C 1
ATOM 7407 O O . THR C 1 245 ? 126.146 -87.856 -41.516 1.00 22.60 243 THR C O 1
ATOM 7411 N N . PRO C 1 246 ? 124.637 -89.515 -41.352 1.00 23.88 244 PRO C N 1
ATOM 7412 C CA . PRO C 1 246 ? 125.719 -90.491 -41.256 1.00 22.93 244 PRO C CA 1
ATOM 7413 C C . PRO C 1 246 ? 126.605 -90.524 -42.502 1.00 21.74 244 PRO C C 1
ATOM 7414 O O . PRO C 1 246 ? 126.125 -90.355 -43.630 1.00 21.39 244 PRO C O 1
ATOM 7418 N N . GLY C 1 247 ? 127.894 -90.759 -42.298 1.00 21.41 245 GLY C N 1
ATOM 7419 C CA . GLY C 1 247 ? 128.791 -91.070 -43.390 1.00 20.98 245 GLY C CA 1
ATOM 7420 C C . GLY C 1 247 ? 129.143 -89.928 -44.313 1.00 19.94 245 GLY C C 1
ATOM 7421 O O . GLY C 1 247 ? 129.362 -90.128 -45.490 1.00 20.04 245 GLY C O 1
ATOM 7422 N N . VAL C 1 248 ? 129.199 -88.726 -43.770 1.00 19.19 246 VAL C N 1
ATOM 7423 C CA . VAL C 1 248 ? 129.688 -87.575 -44.543 1.00 17.79 246 VAL C CA 1
ATOM 7424 C C . VAL C 1 248 ? 130.615 -86.715 -43.699 1.00 16.66 246 VAL C C 1
ATOM 7425 O O . VAL C 1 248 ? 130.532 -86.723 -42.440 1.00 18.86 246 VAL C O 1
ATOM 7429 N N . TRP C 1 249 ? 131.446 -85.927 -44.372 1.00 15.60 247 TRP C N 1
ATOM 7430 C CA . TRP C 1 249 ? 132.081 -84.762 -43.807 1.00 15.72 247 TRP C CA 1
ATOM 7431 C C . TRP C 1 249 ? 131.510 -83.543 -44.518 1.00 15.18 247 TRP C C 1
ATOM 7432 O O . TRP C 1 249 ? 131.080 -83.663 -45.679 1.00 16.92 247 TRP C O 1
ATOM 7443 N N . THR C 1 250 ? 131.542 -82.387 -43.908 1.00 14.73 248 THR C N 1
ATOM 7444 C CA . THR C 1 250 ? 131.180 -81.182 -44.636 1.00 14.63 248 THR C CA 1
ATOM 7445 C C . THR C 1 250 ? 132.438 -80.418 -44.986 1.00 13.90 248 THR C C 1
ATOM 7446 O O . THR C 1 250 ? 133.478 -80.601 -44.361 1.00 14.63 248 THR C O 1
ATOM 7450 N N . VAL C 1 251 ? 132.361 -79.579 -46.017 1.00 14.18 249 VAL C N 1
ATOM 7451 C CA . VAL C 1 251 ? 133.509 -78.814 -46.470 1.00 14.10 249 VAL C CA 1
ATOM 7452 C C . VAL C 1 251 ? 133.058 -77.388 -46.799 1.00 13.09 249 VAL C C 1
ATOM 7453 O O . VAL C 1 251 ? 132.076 -77.206 -47.548 1.00 13.93 249 VAL C O 1
ATOM 7457 N N . PHE C 1 252 ? 133.790 -76.394 -46.321 1.00 13.44 250 PHE C N 1
ATOM 7458 C CA . PHE C 1 252 ? 133.540 -75.011 -46.720 1.00 13.80 250 PHE C CA 1
ATOM 7459 C C . PHE C 1 252 ? 134.839 -74.219 -46.774 1.00 13.95 250 PHE C C 1
ATOM 7460 O O . PHE C 1 252 ? 135.861 -74.626 -46.190 1.00 13.58 250 PHE C O 1
ATOM 7468 N N . PRO C 1 253 ? 134.826 -73.096 -47.500 1.00 13.18 251 PRO C N 1
ATOM 7469 C CA . PRO C 1 253 ? 136.041 -72.292 -47.624 1.00 13.77 251 PRO C CA 1
ATOM 7470 C C . PRO C 1 253 ? 136.395 -71.486 -46.385 1.00 13.79 251 PRO C C 1
ATOM 7471 O O . PRO C 1 253 ? 135.486 -71.057 -45.656 1.00 13.98 251 PRO C O 1
ATOM 7475 N N . GLY C 1 254 ? 137.690 -71.248 -46.204 1.00 14.73 252 GLY C N 1
ATOM 7476 C CA . GLY C 1 254 ? 138.198 -70.330 -45.198 1.00 14.44 252 GLY C CA 1
ATOM 7477 C C . GLY C 1 254 ? 138.685 -69.024 -45.820 1.00 13.87 252 GLY C C 1
ATOM 7478 O O . GLY C 1 254 ? 138.591 -68.780 -47.023 1.00 14.96 252 GLY C O 1
ATOM 7479 N N . ASP C 1 255 ? 139.246 -68.182 -44.962 1.00 13.45 253 ASP C N 1
ATOM 7480 C CA . ASP C 1 255 ? 139.588 -66.803 -45.313 1.00 13.92 253 ASP C CA 1
ATOM 7481 C C . ASP C 1 255 ? 140.547 -66.746 -46.510 1.00 14.28 253 ASP C C 1
ATOM 7482 O O . ASP C 1 255 ? 140.407 -65.869 -47.368 1.00 15.42 253 ASP C O 1
ATOM 7487 N N . ILE C 1 256 ? 141.534 -67.629 -46.555 1.00 15.59 254 ILE C N 1
ATOM 7488 C CA . ILE C 1 256 ? 142.523 -67.580 -47.637 1.00 15.29 254 ILE C CA 1
ATOM 7489 C C . ILE C 1 256 ? 141.877 -67.830 -48.998 1.00 14.65 254 ILE C C 1
ATOM 7490 O O . ILE C 1 256 ? 142.264 -67.220 -49.988 1.00 15.53 254 ILE C O 1
ATOM 7495 N N . LEU C 1 257 ? 140.895 -68.746 -49.046 1.00 15.78 255 LEU C N 1
ATOM 7496 C CA . LEU C 1 257 ? 140.221 -68.970 -50.330 1.00 16.85 255 LEU C CA 1
ATOM 7497 C C . LEU C 1 257 ? 139.397 -67.762 -50.734 1.00 15.56 255 LEU C C 1
ATOM 7498 O O . LEU C 1 257 ? 139.322 -67.427 -51.931 1.00 16.48 255 LEU C O 1
ATOM 7503 N N . GLN C 1 258 ? 138.835 -67.044 -49.780 1.00 15.15 256 GLN C N 1
ATOM 7504 C CA . GLN C 1 258 ? 138.079 -65.838 -50.111 1.00 14.94 256 GLN C CA 1
ATOM 7505 C C . GLN C 1 258 ? 139.044 -64.812 -50.702 1.00 15.87 256 GLN C C 1
ATOM 7506 O O . GLN C 1 258 ? 138.772 -64.197 -51.739 1.00 17.13 256 GLN C O 1
ATOM 7512 N N . PHE C 1 259 ? 140.190 -64.622 -50.059 1.00 15.49 257 PHE C N 1
ATOM 7513 C CA . PHE C 1 259 ? 141.154 -63.639 -50.496 1.00 15.94 257 PHE C CA 1
ATOM 7514 C C . PHE C 1 259 ? 141.687 -64.002 -51.892 1.00 16.58 257 PHE C C 1
ATOM 7515 O O . PHE C 1 259 ? 141.746 -63.174 -52.819 1.00 17.30 257 PHE C O 1
ATOM 7523 N N . MET C 1 260 ? 142.109 -65.255 -52.066 1.00 16.82 258 MET C N 1
ATOM 7524 C CA . MET C 1 260 ? 142.802 -65.645 -53.295 1.00 17.06 258 MET C CA 1
ATOM 7525 C C . MET C 1 260 ? 141.855 -65.574 -54.482 1.00 17.27 258 MET C C 1
ATOM 7526 O O . MET C 1 260 ? 142.262 -65.227 -55.603 1.00 18.93 258 MET C O 1
ATOM 7531 N N . THR C 1 261 ? 140.589 -65.888 -54.248 1.00 17.58 259 THR C N 1
ATOM 7532 C CA . THR C 1 261 ? 139.611 -65.850 -55.338 1.00 17.81 259 THR C CA 1
ATOM 7533 C C . THR C 1 261 ? 138.911 -64.516 -55.510 1.00 18.15 259 THR C C 1
ATOM 7534 O O . THR C 1 261 ? 137.988 -64.392 -56.316 1.00 19.00 259 THR C O 1
ATOM 7538 N N . GLY C 1 262 ? 139.305 -63.514 -54.731 1.00 18.83 260 GLY C N 1
ATOM 7539 C CA . GLY C 1 262 ? 138.697 -62.196 -54.808 1.00 19.97 260 GLY C CA 1
ATOM 7540 C C . GLY C 1 262 ? 137.222 -62.231 -54.490 1.00 20.61 260 GLY C C 1
ATOM 7541 O O . GLY C 1 262 ? 136.456 -61.457 -55.072 1.00 21.64 260 GLY C O 1
ATOM 7542 N N . GLY C 1 263 ? 136.822 -63.128 -53.598 1.00 19.27 261 GLY C N 1
ATOM 7543 C CA . GLY C 1 263 ? 135.435 -63.215 -53.211 1.00 19.21 261 GLY C CA 1
ATOM 7544 C C . GLY C 1 263 ? 134.544 -64.044 -54.115 1.00 18.70 261 GLY C C 1
ATOM 7545 O O . GLY C 1 263 ? 133.354 -64.178 -53.822 1.00 19.63 261 GLY C O 1
ATOM 7546 N N . GLN C 1 264 ? 135.076 -64.629 -55.180 1.00 17.95 262 GLN C N 1
ATOM 7547 C CA . GLN C 1 264 ? 134.273 -65.574 -55.952 1.00 17.83 262 GLN C CA 1
ATOM 7548 C C . GLN C 1 264 ? 133.851 -66.780 -55.085 1.00 17.08 262 GLN C C 1
ATOM 7549 O O . GLN C 1 264 ? 132.779 -67.361 -55.280 1.00 17.83 262 GLN C O 1
ATOM 7555 N N . LEU C 1 265 ? 134.721 -67.158 -54.139 1.00 16.83 263 LEU C N 1
ATOM 7556 C CA . LEU C 1 265 ? 134.352 -67.980 -52.979 1.00 15.57 263 LEU C CA 1
ATOM 7557 C C . LEU C 1 265 ? 134.414 -67.067 -51.770 1.00 15.09 263 LEU C C 1
ATOM 7558 O O . LEU C 1 265 ? 135.256 -66.179 -51.687 1.00 16.37 263 LEU C O 1
ATOM 7563 N N . LEU C 1 266 ? 133.519 -67.310 -50.832 1.00 15.05 264 LEU C N 1
ATOM 7564 C CA . LEU C 1 266 ? 133.476 -66.601 -49.555 1.00 15.18 264 LEU C CA 1
ATOM 7565 C C . LEU C 1 266 ? 133.803 -67.557 -48.418 1.00 15.05 264 LEU C C 1
ATOM 7566 O O . LEU C 1 266 ? 133.412 -68.713 -48.433 1.00 15.63 264 LEU C O 1
ATOM 7571 N N . SER C 1 267 ? 134.542 -67.051 -47.446 1.00 14.28 265 SER C N 1
ATOM 7572 C CA . SER C 1 267 ? 134.794 -67.786 -46.228 1.00 13.01 265 SER C CA 1
ATOM 7573 C C . SER C 1 267 ? 133.459 -67.963 -45.498 1.00 13.55 265 SER C C 1
ATOM 7574 O O . SER C 1 267 ? 132.828 -66.972 -45.147 1.00 13.82 265 SER C O 1
ATOM 7577 N N . THR C 1 268 ? 132.965 -69.181 -45.319 1.00 12.83 266 THR C N 1
ATOM 7578 C CA . THR C 1 268 ? 131.594 -69.380 -44.902 1.00 12.55 266 THR C CA 1
ATOM 7579 C C . THR C 1 268 ? 131.433 -69.008 -43.433 1.00 12.09 266 THR C C 1
ATOM 7580 O O . THR C 1 268 ? 132.063 -69.621 -42.558 1.00 12.24 266 THR C O 1
ATOM 7584 N N . PRO C 1 269 ? 130.581 -68.018 -43.106 1.00 11.83 267 PRO C N 1
ATOM 7585 C CA . PRO C 1 269 ? 130.299 -67.765 -41.691 1.00 13.17 267 PRO C CA 1
ATOM 7586 C C . PRO C 1 269 ? 129.547 -68.935 -41.100 1.00 12.66 267 PRO C C 1
ATOM 7587 O O . PRO C 1 269 ? 128.715 -69.582 -41.730 1.00 12.55 267 PRO C O 1
ATOM 7591 N N . HIS C 1 270 ? 129.832 -69.238 -39.837 1.00 12.44 268 HIS C N 1
ATOM 7592 C CA . HIS C 1 270 ? 129.160 -70.335 -39.161 1.00 13.02 268 HIS C CA 1
ATOM 7593 C C . HIS C 1 270 ? 129.185 -70.107 -37.660 1.00 12.58 268 HIS C C 1
ATOM 7594 O O . HIS C 1 270 ? 129.947 -69.291 -37.147 1.00 12.74 268 HIS C O 1
ATOM 7601 N N . LYS C 1 271 ? 128.326 -70.862 -36.986 1.00 12.91 269 LYS C N 1
ATOM 7602 C CA . LYS C 1 271 ? 128.101 -70.716 -35.543 1.00 12.99 269 LYS C CA 1
ATOM 7603 C C . LYS C 1 271 ? 127.525 -72.030 -35.032 1.00 13.65 269 LYS C C 1
ATOM 7604 O O . LYS C 1 271 ? 127.105 -72.877 -35.816 1.00 13.82 269 LYS C O 1
ATOM 7610 N N . VAL C 1 272 ? 127.562 -72.216 -33.718 1.00 13.89 270 VAL C N 1
ATOM 7611 C CA . VAL C 1 272 ? 127.024 -73.421 -33.113 1.00 14.16 270 VAL C CA 1
ATOM 7612 C C . VAL C 1 272 ? 126.086 -73.051 -31.985 1.00 13.34 270 VAL C C 1
ATOM 7613 O O . VAL C 1 272 ? 126.399 -72.184 -31.154 1.00 14.32 270 VAL C O 1
ATOM 7617 N N . LYS C 1 273 ? 124.957 -73.735 -31.948 1.00 13.23 271 LYS C N 1
ATOM 7618 C CA . LYS C 1 273 ? 123.984 -73.621 -30.876 1.00 14.52 271 LYS C CA 1
ATOM 7619 C C . LYS C 1 273 ? 124.068 -74.860 -30.007 1.00 14.36 271 LYS C C 1
ATOM 7620 O O . LYS C 1 273 ? 124.211 -75.991 -30.516 1.00 15.29 271 LYS C O 1
ATOM 7626 N N . LEU C 1 274 ? 123.962 -74.683 -28.697 1.00 13.48 272 LEU C N 1
ATOM 7627 C CA . LEU C 1 274 ? 123.871 -75.808 -27.764 1.00 14.42 272 LEU C CA 1
ATOM 7628 C C . LEU C 1 274 ? 122.581 -76.547 -28.013 1.00 13.97 272 LEU C C 1
ATOM 7629 O O . LEU C 1 274 ? 121.563 -75.951 -28.403 1.00 15.86 272 LEU C O 1
ATOM 7634 N N . ASN C 1 275 ? 122.610 -77.848 -27.774 1.00 15.30 273 ASN C N 1
ATOM 7635 C CA . ASN C 1 275 ? 121.444 -78.700 -27.946 1.00 15.56 273 ASN C CA 1
ATOM 7636 C C . ASN C 1 275 ? 121.065 -79.368 -26.622 1.00 16.03 273 ASN C C 1
ATOM 7637 O O . ASN C 1 275 ? 121.641 -79.094 -25.569 1.00 17.23 273 ASN C O 1
ATOM 7642 N N . THR C 1 276 ? 120.071 -80.256 -26.624 1.00 17.29 274 THR C N 1
ATOM 7643 C CA . THR C 1 276 ? 119.597 -80.880 -25.380 1.00 18.64 274 THR C CA 1
ATOM 7644 C C . THR C 1 276 ? 120.584 -81.906 -24.857 1.00 18.46 274 THR C C 1
ATOM 7645 O O . THR C 1 276 ? 120.526 -82.261 -23.674 1.00 20.44 274 THR C O 1
ATOM 7649 N N . ARG C 1 277 ? 121.456 -82.403 -25.707 1.00 18.27 275 ARG C N 1
ATOM 7650 C CA . ARG C 1 277 ? 122.507 -83.334 -25.329 1.00 19.18 275 ARG C CA 1
ATOM 7651 C C . ARG C 1 277 ? 123.866 -82.749 -25.632 1.00 17.87 275 ARG C C 1
ATOM 7652 O O . ARG C 1 277 ? 123.991 -81.856 -26.480 1.00 17.90 275 ARG C O 1
ATOM 7660 N N . GLU C 1 278 ? 124.892 -83.267 -24.959 1.00 18.35 276 GLU C N 1
ATOM 7661 C CA A GLU C 1 278 ? 126.297 -83.044 -25.301 0.50 18.92 276 GLU C CA 1
ATOM 7662 C CA B GLU C 1 278 ? 126.249 -82.911 -25.333 0.50 18.22 276 GLU C CA 1
ATOM 7663 C C . GLU C 1 278 ? 126.494 -83.300 -26.793 1.00 18.46 276 GL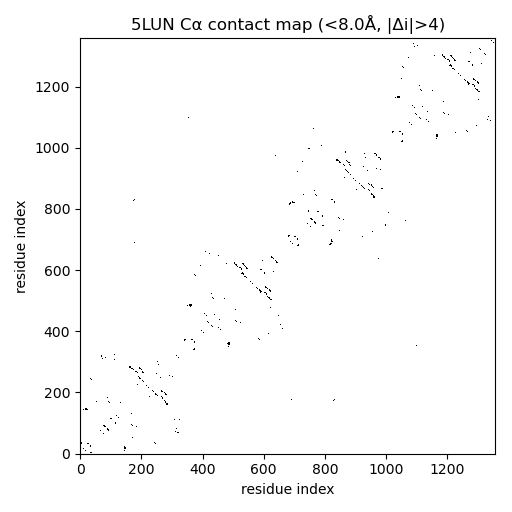U C C 1
ATOM 7664 O O . GLU C 1 278 ? 125.862 -84.194 -27.330 1.00 19.73 276 GLU C O 1
ATOM 7675 N N . ARG C 1 279 ? 127.381 -82.555 -27.419 1.00 16.96 277 ARG C N 1
ATOM 7676 C CA . ARG C 1 279 ? 127.650 -82.717 -28.840 1.00 16.38 277 ARG C CA 1
ATOM 7677 C C . ARG C 1 279 ? 129.124 -82.753 -29.107 1.00 15.48 277 ARG C C 1
ATOM 7678 O O . ARG C 1 279 ? 129.851 -81.837 -28.700 1.00 15.92 277 ARG C O 1
ATOM 7686 N N . PHE C 1 280 ? 129.544 -83.801 -29.823 1.00 16.28 278 PHE C N 1
ATOM 7687 C CA . PHE C 1 280 ? 130.921 -83.930 -30.274 1.00 16.44 278 PHE C CA 1
ATOM 7688 C C . PHE C 1 280 ? 131.039 -83.590 -31.750 1.00 15.88 278 PHE C C 1
ATOM 7689 O O . PHE C 1 280 ? 130.210 -83.992 -32.576 1.00 16.45 278 PHE C O 1
ATOM 7697 N N . ALA C 1 281 ? 132.086 -82.839 -32.051 1.00 15.11 279 ALA C N 1
ATOM 7698 C CA . ALA C 1 281 ? 132.395 -82.492 -33.419 1.00 15.35 279 ALA C CA 1
ATOM 7699 C C . ALA C 1 281 ? 133.900 -82.315 -33.550 1.00 14.88 279 ALA C C 1
ATOM 7700 O O . ALA C 1 281 ? 134.608 -82.020 -32.578 1.00 15.58 279 ALA C O 1
ATOM 7702 N N . CYS C 1 282 ? 134.385 -82.472 -34.782 1.00 15.00 280 CYS C N 1
ATOM 7703 C CA . CYS C 1 282 ? 135.789 -82.202 -35.075 1.00 15.13 280 CYS C CA 1
ATOM 7704 C C . CYS C 1 282 ? 135.835 -81.272 -36.287 1.00 15.71 280 CYS C C 1
ATOM 7705 O O . CYS C 1 282 ? 135.211 -81.569 -37.307 1.00 18.93 280 CYS C O 1
ATOM 7708 N N . ALA C 1 283 ? 136.601 -80.206 -36.197 1.00 15.03 281 ALA C N 1
ATOM 7709 C CA . ALA C 1 283 ? 136.762 -79.286 -37.315 1.00 13.57 281 ALA C CA 1
ATOM 7710 C C . ALA C 1 283 ? 138.228 -79.285 -37.683 1.00 15.57 281 ALA C C 1
ATOM 7711 O O . ALA C 1 283 ? 139.097 -79.028 -36.853 1.00 15.05 281 ALA C O 1
ATOM 7713 N N . TYR C 1 284 ? 138.489 -79.613 -38.943 1.00 13.91 282 TYR C N 1
ATOM 7714 C CA . TYR C 1 284 ? 139.843 -79.727 -39.472 1.00 13.84 282 TYR C CA 1
ATOM 7715 C C . TYR C 1 284 ? 140.097 -78.597 -40.469 1.00 12.92 282 TYR C C 1
ATOM 7716 O O . TYR C 1 284 ? 139.236 -78.296 -41.329 1.00 14.01 282 TYR C O 1
ATOM 7725 N N . PHE C 1 285 ? 141.293 -78.018 -40.370 1.00 13.85 283 PHE C N 1
ATOM 7726 C CA . PHE C 1 285 ? 141.680 -76.840 -41.133 1.00 13.51 283 PHE C CA 1
ATOM 7727 C C . PHE C 1 285 ? 142.843 -77.210 -42.009 1.00 13.77 283 PHE C C 1
ATOM 7728 O O . PHE C 1 285 ? 143.910 -77.594 -41.518 1.00 14.98 283 PHE C O 1
ATOM 7736 N N . HIS C 1 286 ? 142.608 -77.180 -43.320 1.00 14.18 284 HIS C N 1
ATOM 7737 C CA . HIS C 1 286 ? 143.633 -77.495 -44.300 1.00 14.94 284 HIS C CA 1
ATOM 7738 C C . HIS C 1 286 ? 144.219 -76.177 -44.754 1.00 14.56 284 HIS C C 1
ATOM 7739 O O . HIS C 1 286 ? 143.540 -75.398 -45.446 1.00 15.32 284 HIS C O 1
ATOM 7746 N N . GLU C 1 287 ? 145.444 -75.916 -44.311 1.00 14.66 285 GLU C N 1
ATOM 7747 C CA . GLU C 1 287 ? 146.022 -74.582 -44.306 1.00 14.68 285 GLU C CA 1
ATOM 7748 C C . GLU C 1 287 ? 147.249 -74.477 -45.183 1.00 15.44 285 GLU C C 1
ATOM 7749 O O . GLU C 1 287 ? 147.963 -75.465 -45.399 1.00 15.62 285 GLU C O 1
ATOM 7755 N N . PRO C 1 288 ? 147.541 -73.253 -45.634 1.00 15.73 286 PRO C N 1
ATOM 7756 C CA . PRO C 1 288 ? 148.880 -73.019 -46.178 1.00 15.46 286 PRO C CA 1
ATOM 7757 C C . PRO C 1 288 ? 150.006 -73.325 -45.176 1.00 15.86 286 PRO C C 1
ATOM 7758 O O . PRO C 1 288 ? 149.774 -73.369 -43.971 1.00 16.77 286 PRO C O 1
ATOM 7762 N N . ASN C 1 289 ? 151.214 -73.527 -45.674 1.00 16.75 287 ASN C N 1
ATOM 7763 C CA . ASN C 1 289 ? 152.423 -73.449 -44.855 1.00 17.30 287 ASN C CA 1
ATOM 7764 C C . ASN C 1 289 ? 152.412 -72.162 -44.034 1.00 17.24 287 ASN C C 1
ATOM 7765 O O . ASN C 1 289 ? 151.949 -71.106 -44.518 1.00 17.40 287 ASN C O 1
ATOM 7770 N N . PHE C 1 290 ? 152.934 -72.235 -42.815 1.00 16.68 288 PHE C N 1
ATOM 7771 C CA . PHE C 1 290 ? 153.013 -71.071 -41.934 1.00 17.48 288 PHE C CA 1
ATOM 7772 C C . PHE C 1 290 ? 153.740 -69.899 -42.597 1.00 18.18 288 PHE C C 1
ATOM 7773 O O . PHE C 1 290 ? 153.421 -68.740 -42.344 1.00 17.39 288 PHE C O 1
ATOM 7781 N N . GLU C 1 291 ? 154.701 -70.211 -43.468 1.00 18.35 289 GLU C N 1
ATOM 7782 C CA . GLU C 1 291 ? 155.491 -69.185 -44.127 1.00 19.43 289 GLU C CA 1
ATOM 7783 C C . GLU C 1 291 ? 154.931 -68.740 -45.472 1.00 19.60 289 GLU C C 1
ATOM 7784 O O . GLU C 1 291 ? 155.459 -67.813 -46.087 1.00 21.75 289 GLU C O 1
ATOM 7790 N N . ALA C 1 292 ? 153.858 -69.387 -45.925 1.00 19.13 290 ALA C N 1
ATOM 7791 C CA . ALA C 1 292 ? 153.301 -69.073 -47.237 1.00 19.61 290 ALA C CA 1
ATOM 7792 C C . ALA C 1 292 ? 152.633 -67.714 -47.267 1.00 19.54 290 ALA C C 1
ATOM 7793 O O . ALA C 1 292 ? 151.995 -67.302 -46.289 1.00 21.04 290 ALA C O 1
ATOM 7795 N N . SER C 1 293 ? 152.783 -67.051 -48.404 1.00 20.25 291 SER C N 1
ATOM 7796 C CA A SER C 1 293 ? 152.112 -65.791 -48.677 0.50 22.77 291 SER C CA 1
ATOM 7797 C CA B SER C 1 293 ? 152.082 -65.805 -48.657 0.50 21.94 291 SER C CA 1
ATOM 7798 C C . SER C 1 293 ? 151.077 -66.035 -49.768 1.00 21.89 291 SER C C 1
ATOM 7799 O O . SER C 1 293 ? 151.442 -66.302 -50.905 1.00 24.95 291 SER C O 1
ATOM 7804 N N . ALA C 1 294 ? 149.800 -65.960 -49.421 1.00 20.63 292 ALA C N 1
ATOM 7805 C CA . ALA C 1 294 ? 148.712 -66.086 -50.383 1.00 20.75 292 ALA C CA 1
ATOM 7806 C C . ALA C 1 294 ? 148.605 -64.794 -51.198 1.00 20.31 292 ALA C C 1
ATOM 7807 O O . ALA C 1 294 ? 148.934 -63.714 -50.691 1.00 20.62 292 ALA C O 1
ATOM 7809 N N . TYR C 1 295 ? 148.140 -64.914 -52.433 1.00 20.56 293 TYR C N 1
ATOM 7810 C CA . TYR C 1 295 ? 148.128 -63.806 -53.382 1.00 22.07 293 TYR C CA 1
ATOM 7811 C C . TYR C 1 295 ? 146.838 -63.879 -54.188 1.00 21.72 293 TYR C C 1
ATOM 7812 O O . TYR C 1 295 ? 146.261 -64.950 -54.338 1.00 20.71 293 TYR C O 1
ATOM 7821 N N . PRO C 1 296 ? 146.406 -62.747 -54.767 1.00 22.07 294 PRO C N 1
ATOM 7822 C CA . PRO C 1 296 ? 145.203 -62.775 -55.605 1.00 22.17 294 PRO C CA 1
ATOM 7823 C C . PRO C 1 296 ? 145.437 -63.532 -56.901 1.00 22.02 294 PRO C C 1
ATOM 7824 O O . PRO C 1 296 ? 146.399 -63.255 -57.638 1.00 22.78 294 PRO C O 1
ATOM 7828 N N . LEU C 1 297 ? 144.548 -64.466 -57.201 1.00 21.00 295 LEU C N 1
ATOM 7829 C CA . LEU C 1 297 ? 144.662 -65.267 -58.403 1.00 23.15 295 LEU C CA 1
ATOM 7830 C C . LEU C 1 297 ? 144.199 -64.512 -59.637 1.00 24.54 295 LEU C C 1
ATOM 7831 O O . LEU C 1 297 ? 144.724 -64.749 -60.730 1.00 25.92 295 LEU C O 1
ATOM 7836 N N . PHE C 1 298 ? 143.201 -63.649 -59.494 1.00 27.65 296 PHE C N 1
ATOM 7837 C CA . PHE C 1 298 ? 142.538 -63.083 -60.668 1.00 32.41 296 PHE C CA 1
ATOM 7838 C C . PHE C 1 298 ? 142.862 -61.593 -60.822 1.00 38.83 296 PHE C C 1
ATOM 7839 O O . PHE C 1 298 ? 142.172 -60.858 -61.535 1.00 40.74 296 PHE C O 1
ATOM 7847 N N . GLU C 1 299 ? 143.949 -61.166 -60.184 1.00 43.79 297 GLU C N 1
ATOM 7848 C CA . GLU C 1 299 ? 144.516 -59.834 -60.400 1.00 49.94 297 GLU C CA 1
ATOM 7849 C C . GLU C 1 299 ? 146.034 -59.949 -60.233 1.00 59.50 297 GLU C C 1
ATOM 7850 O O . GLU C 1 299 ? 146.567 -59.638 -59.163 1.00 59.65 297 GLU C O 1
ATOM 7853 N N . PRO C 1 300 ? 146.735 -60.410 -61.291 1.00 68.83 298 PRO C N 1
ATOM 7854 C CA . PRO C 1 300 ? 148.137 -60.858 -61.195 1.00 73.51 298 PRO C CA 1
ATOM 7855 C C . PRO C 1 300 ? 149.160 -59.801 -60.765 1.00 72.51 298 PRO C C 1
ATOM 7856 O O . PRO C 1 300 ? 150.252 -60.170 -60.325 1.00 74.01 298 PRO C O 1
ATOM 7860 N N . SER C 1 301 ? 148.827 -58.521 -60.898 1.00 69.55 299 SER C N 1
ATOM 7861 C CA . SER C 1 301 ? 149.774 -57.460 -60.569 1.00 65.76 299 SER C CA 1
ATOM 7862 C C . SER C 1 301 ? 149.561 -56.913 -59.155 1.00 60.92 299 SER C C 1
ATOM 7863 O O . SER C 1 301 ? 150.410 -56.188 -58.633 1.00 60.71 299 SER C O 1
ATOM 7865 N N . ALA C 1 302 ? 148.436 -57.266 -58.537 1.00 56.52 300 ALA C N 1
ATOM 7866 C CA . ALA C 1 302 ? 148.111 -56.780 -57.198 1.00 53.08 300 ALA C CA 1
ATOM 7867 C C . ALA C 1 302 ? 149.175 -57.218 -56.198 1.00 54.40 300 ALA C C 1
ATOM 7868 O O . ALA C 1 302 ? 149.552 -58.388 -56.155 1.00 60.46 300 ALA C O 1
ATOM 7870 N N . ASN C 1 303 ? 149.654 -56.272 -55.396 1.00 50.93 301 ASN C N 1
ATOM 7871 C CA . ASN C 1 303 ? 150.736 -56.536 -54.453 1.00 48.04 301 ASN C CA 1
ATOM 7872 C C . ASN C 1 303 ? 150.231 -57.039 -53.097 1.00 40.87 301 ASN C C 1
ATOM 7873 O O . ASN C 1 303 ? 151.028 -57.410 -52.233 1.00 39.77 301 ASN C O 1
ATOM 7876 N N . GLU C 1 304 ? 148.916 -57.035 -52.905 1.00 36.31 302 GLU C N 1
ATOM 7877 C CA . GLU C 1 304 ? 148.342 -57.460 -51.631 1.00 32.69 302 GLU C CA 1
ATOM 7878 C C . GLU C 1 304 ? 148.666 -58.928 -51.408 1.00 28.92 302 GLU C C 1
ATOM 7879 O O . GLU C 1 304 ? 148.603 -59.727 -52.340 1.00 27.99 302 GLU C O 1
ATOM 7881 N N . ARG C 1 305 ? 149.020 -59.257 -50.177 1.00 27.59 303 ARG C N 1
ATOM 7882 C CA . ARG C 1 305 ? 149.289 -60.634 -49.789 1.00 26.54 303 ARG C CA 1
ATOM 7883 C C . ARG C 1 305 ? 148.693 -60.898 -48.427 1.00 24.25 303 ARG C C 1
ATOM 7884 O O . ARG C 1 305 ? 148.417 -59.968 -47.653 1.00 25.45 303 ARG C O 1
ATOM 7892 N N . ILE C 1 306 ? 148.498 -62.165 -48.100 1.00 22.11 304 ILE C N 1
ATOM 7893 C CA . ILE C 1 306 ? 148.299 -62.540 -46.721 1.00 21.17 304 ILE C CA 1
ATOM 7894 C C . ILE C 1 306 ? 149.422 -63.456 -46.337 1.00 20.36 304 ILE C C 1
ATOM 7895 O O . ILE C 1 306 ? 149.584 -64.539 -46.931 1.00 21.04 304 ILE C O 1
ATOM 7900 N N . HIS C 1 307 ? 150.198 -63.065 -45.343 1.00 21.64 305 HIS C N 1
ATOM 7901 C CA . HIS C 1 307 ? 151.139 -63.995 -44.772 1.00 20.42 305 HIS C CA 1
ATOM 7902 C C . HIS C 1 307 ? 150.340 -64.930 -43.872 1.00 17.60 305 HIS C C 1
ATOM 7903 O O . HIS C 1 307 ? 149.763 -64.492 -42.853 1.00 19.30 305 HIS C O 1
ATOM 7910 N N . TYR C 1 308 ? 150.269 -66.217 -44.215 1.00 17.70 306 TYR C N 1
ATOM 7911 C CA . TYR C 1 308 ? 149.327 -67.089 -43.511 1.00 16.93 306 TYR C CA 1
ATOM 7912 C C . TYR C 1 308 ? 149.665 -67.232 -42.026 1.00 16.95 306 TYR C C 1
ATOM 7913 O O . TYR C 1 308 ? 148.776 -67.158 -41.176 1.00 17.12 306 TYR C O 1
ATOM 7922 N N . GLY C 1 309 ? 150.935 -67.466 -41.697 1.00 16.52 307 GLY C N 1
ATOM 7923 C CA . GLY C 1 309 ? 151.318 -67.617 -40.295 1.00 16.68 307 GLY C CA 1
ATOM 7924 C C . GLY C 1 309 ? 150.976 -66.392 -39.470 1.00 16.76 307 GLY C C 1
ATOM 7925 O O . GLY C 1 309 ? 150.575 -66.497 -38.297 1.00 17.86 307 GLY C O 1
ATOM 7926 N N . GLU C 1 310 ? 151.092 -65.212 -40.067 1.00 17.10 308 GLU C N 1
ATOM 7927 C CA . GLU C 1 310 ? 150.745 -63.979 -39.370 1.00 17.24 308 GLU C CA 1
ATOM 7928 C C . GLU C 1 310 ? 149.255 -63.976 -39.055 1.00 16.65 308 GLU C C 1
ATOM 7929 O O . GLU C 1 310 ? 148.847 -63.593 -37.949 1.00 17.15 308 GLU C O 1
ATOM 7935 N N . HIS C 1 311 ? 148.443 -64.432 -40.006 1.00 15.54 309 HIS C N 1
ATOM 7936 C CA . HIS C 1 311 ? 146.992 -64.451 -39.819 1.00 15.78 309 HIS C CA 1
ATOM 7937 C C . HIS C 1 311 ? 146.625 -65.461 -38.732 1.00 15.50 309 HIS C C 1
ATOM 7938 O O . HIS C 1 311 ? 145.875 -65.148 -37.811 1.00 15.78 309 HIS C O 1
ATOM 7945 N N . PHE C 1 312 ? 147.163 -66.670 -38.825 1.00 15.22 310 PHE C N 1
ATOM 7946 C CA . PHE C 1 312 ? 146.943 -67.678 -37.787 1.00 15.20 310 PHE C CA 1
ATOM 7947 C C . PHE C 1 312 ? 147.293 -67.131 -36.418 1.00 15.39 310 PHE C C 1
ATOM 7948 O O . PHE C 1 312 ? 146.508 -67.267 -35.452 1.00 15.38 310 PHE C O 1
ATOM 7956 N N . THR C 1 313 ? 148.467 -66.522 -36.297 1.00 15.96 311 THR C N 1
ATOM 7957 C CA . THR C 1 313 ? 148.950 -66.059 -34.998 1.00 16.08 311 THR C CA 1
ATOM 7958 C C . THR C 1 313 ? 148.034 -64.942 -34.465 1.00 15.81 311 THR C C 1
ATOM 7959 O O . THR C 1 313 ? 147.624 -64.951 -33.291 1.00 17.15 311 THR C O 1
ATOM 7963 N N . ASN C 1 314 ? 147.701 -63.974 -35.307 1.00 15.77 312 ASN C N 1
ATOM 7964 C CA . ASN C 1 314 ? 146.791 -62.912 -34.898 1.00 16.65 312 ASN C CA 1
ATOM 7965 C C . ASN C 1 314 ? 145.460 -63.482 -34.422 1.00 15.58 312 ASN C C 1
ATOM 7966 O O . ASN C 1 314 ? 144.886 -63.028 -33.425 1.00 15.81 312 ASN C O 1
ATOM 7971 N N . MET C 1 315 ? 144.947 -64.486 -35.126 1.00 14.53 313 MET C N 1
ATOM 7972 C CA . MET C 1 315 ? 143.661 -65.058 -34.775 1.00 14.12 313 MET C CA 1
ATOM 7973 C C . MET C 1 315 ? 143.734 -65.789 -33.428 1.00 14.50 313 MET C C 1
ATOM 7974 O O . MET C 1 315 ? 142.878 -65.609 -32.564 1.00 14.61 313 MET C O 1
ATOM 7979 N N . PHE C 1 316 ? 144.747 -66.637 -33.251 1.00 14.24 314 PHE C N 1
ATOM 7980 C CA . PHE C 1 316 ? 144.815 -67.411 -32.017 1.00 15.00 314 PHE C CA 1
ATOM 7981 C C . PHE C 1 316 ? 145.092 -66.508 -30.821 1.00 14.58 314 PHE C C 1
ATOM 7982 O O . PHE C 1 316 ? 144.566 -66.745 -29.727 1.00 15.96 314 PHE C O 1
ATOM 7990 N N . MET C 1 317 ? 145.818 -65.416 -31.011 1.00 15.23 315 MET C N 1
ATOM 7991 C CA . MET C 1 317 ? 145.994 -64.462 -29.934 1.00 15.39 315 MET C CA 1
ATOM 7992 C C . MET C 1 317 ? 144.671 -63.807 -29.559 1.00 15.48 315 MET C C 1
ATOM 7993 O O . MET C 1 317 ? 144.434 -63.511 -28.375 1.00 17.38 315 MET C O 1
ATOM 7998 N N . ARG C 1 318 ? 143.803 -63.537 -30.527 1.00 15.21 316 ARG C N 1
ATOM 7999 C CA . ARG C 1 318 ? 142.509 -62.950 -30.196 1.00 16.52 316 ARG C CA 1
ATOM 8000 C C . ARG C 1 318 ? 141.558 -63.954 -29.574 1.00 15.69 316 ARG C C 1
ATOM 8001 O O . ARG C 1 318 ? 140.710 -63.571 -28.763 1.00 17.07 316 ARG C O 1
ATOM 8009 N N . CYS C 1 319 ? 141.691 -65.227 -29.908 1.00 14.79 317 CYS C N 1
ATOM 8010 C CA . CYS C 1 319 ? 140.833 -66.261 -29.335 1.00 14.43 317 CYS C CA 1
ATOM 8011 C C . CYS C 1 319 ? 141.160 -66.488 -27.851 1.00 14.91 317 CYS C C 1
ATOM 8012 O O . CYS C 1 319 ? 140.267 -66.772 -27.040 1.00 16.50 317 CYS C O 1
ATOM 8015 N N . TYR C 1 320 ? 142.444 -66.345 -27.522 1.00 15.47 318 TYR C N 1
ATOM 8016 C CA . TYR C 1 320 ? 142.996 -66.780 -26.226 1.00 16.64 318 TYR C CA 1
ATOM 8017 C C . TYR C 1 320 ? 143.893 -65.697 -25.617 1.00 17.96 318 TYR C C 1
ATOM 8018 O O . TYR C 1 320 ? 145.090 -65.905 -25.419 1.00 18.00 318 TYR C O 1
ATOM 8027 N N . PRO C 1 321 ? 143.316 -64.530 -25.314 1.00 19.29 319 PRO C N 1
ATOM 8028 C CA . PRO C 1 321 ? 144.130 -63.379 -24.913 1.00 22.11 319 PRO C CA 1
ATOM 8029 C C . PRO C 1 321 ? 144.939 -63.611 -23.636 1.00 22.04 319 PRO C C 1
ATOM 8030 O O . PRO C 1 321 ? 145.965 -62.951 -23.466 1.00 23.26 319 PRO C O 1
ATOM 8034 N N . ASP C 1 322 ? 144.496 -64.532 -22.786 1.00 20.61 320 ASP C N 1
ATOM 8035 C CA . ASP C 1 322 ? 145.107 -64.726 -21.473 1.00 22.75 320 ASP C CA 1
ATOM 8036 C C . ASP C 1 322 ? 145.874 -66.041 -21.371 1.00 20.83 320 ASP C C 1
ATOM 8037 O O . ASP C 1 322 ? 146.429 -66.363 -20.330 1.00 21.64 320 ASP C O 1
ATOM 8042 N N . ARG C 1 323 ? 145.922 -66.804 -22.447 1.00 19.24 321 ARG C N 1
ATOM 8043 C CA . ARG C 1 323 ? 146.540 -68.119 -22.366 1.00 18.40 321 ARG C CA 1
ATOM 8044 C C . ARG C 1 323 ? 148.057 -67.975 -22.239 1.00 18.73 321 ARG C C 1
ATOM 8045 O O . ARG C 1 323 ? 148.648 -66.981 -22.711 1.00 18.45 321 ARG C O 1
ATOM 8053 N N . ILE C 1 324 ? 148.698 -68.963 -21.619 1.00 18.92 322 ILE C N 1
ATOM 8054 C CA . ILE C 1 324 ? 150.149 -68.878 -21.413 1.00 19.39 322 ILE C CA 1
ATOM 8055 C C . ILE C 1 324 ? 150.877 -68.732 -22.755 1.00 18.90 322 ILE C C 1
ATOM 8056 O O . ILE C 1 324 ? 151.937 -68.111 -22.824 1.00 20.38 322 ILE C O 1
ATOM 8061 N N . THR C 1 325 ? 150.298 -69.286 -23.816 1.00 18.22 323 THR C N 1
ATOM 8062 C CA . THR C 1 325 ? 150.902 -69.216 -25.152 1.00 17.59 323 THR C CA 1
ATOM 8063 C C . THR C 1 325 ? 150.977 -67.770 -25.624 1.00 17.93 323 THR C C 1
ATOM 8064 O O . THR C 1 325 ? 151.985 -67.300 -26.175 1.00 18.09 323 THR C O 1
ATOM 8068 N N . THR C 1 326 ? 149.882 -67.055 -25.438 1.00 17.54 324 THR C N 1
ATOM 8069 C CA . THR C 1 326 ? 149.810 -65.660 -25.837 1.00 17.78 324 THR C CA 1
ATOM 8070 C C . THR C 1 326 ? 150.734 -64.808 -24.978 1.00 19.23 324 THR C C 1
ATOM 8071 O O . THR C 1 326 ? 151.387 -63.892 -25.482 1.00 20.06 324 THR C O 1
ATOM 8075 N N . GLN C 1 327 ? 150.749 -65.085 -23.678 1.00 20.31 325 GLN C N 1
ATOM 8076 C CA . GLN C 1 327 ? 151.617 -64.352 -22.756 1.00 22.36 325 GLN C CA 1
ATOM 8077 C C . GLN C 1 327 ? 153.069 -64.431 -23.191 1.00 22.33 325 GLN C C 1
ATOM 8078 O O . GLN C 1 327 ? 153.772 -63.422 -23.210 1.00 22.80 325 GLN C O 1
ATOM 8084 N N . ARG C 1 328 ? 153.515 -65.636 -23.548 1.00 21.84 326 ARG C N 1
ATOM 8085 C CA . ARG C 1 328 ? 154.903 -65.840 -23.930 1.00 21.51 326 ARG C CA 1
ATOM 8086 C C . ARG C 1 328 ? 155.209 -65.196 -25.285 1.00 20.73 326 ARG C C 1
ATOM 8087 O O . ARG C 1 328 ? 156.299 -64.669 -25.474 1.00 22.34 326 ARG C O 1
ATOM 8095 N N . ILE C 1 329 ? 154.255 -65.208 -26.214 1.00 20.90 327 ILE C N 1
ATOM 8096 C CA . ILE C 1 329 ? 154.440 -64.469 -27.468 1.00 21.02 327 ILE C CA 1
ATOM 8097 C C . ILE C 1 329 ? 154.739 -62.997 -27.169 1.00 22.19 327 ILE C C 1
ATOM 8098 O O . ILE C 1 329 ? 155.654 -62.400 -27.751 1.00 24.02 327 ILE C O 1
ATOM 8103 N N . ASN C 1 330 ? 153.955 -62.401 -26.273 1.00 23.55 328 ASN C N 1
ATOM 8104 C CA . ASN C 1 330 ? 154.100 -60.984 -26.005 1.00 25.37 328 ASN C CA 1
ATOM 8105 C C . ASN C 1 330 ? 155.395 -60.734 -25.228 1.00 26.56 328 ASN C C 1
ATOM 8106 O O . ASN C 1 330 ? 156.151 -59.816 -25.538 1.00 26.83 328 ASN C O 1
ATOM 8111 N N . LYS C 1 331 ? 155.656 -61.570 -24.232 1.00 27.32 329 LYS C N 1
ATOM 8112 C CA . LYS C 1 331 ? 156.818 -61.379 -23.373 1.00 29.65 329 LYS C CA 1
ATOM 8113 C C . LYS C 1 331 ? 158.122 -61.452 -24.163 1.00 30.22 329 LYS C C 1
ATOM 8114 O O . LYS C 1 331 ? 159.064 -60.700 -23.898 1.00 30.49 329 LYS C O 1
ATOM 8118 N N . GLU C 1 332 ? 158.174 -62.373 -25.118 1.00 30.36 330 GLU C N 1
ATOM 8119 C CA . GLU C 1 332 ? 159.389 -62.621 -25.878 1.00 31.21 330 GLU C CA 1
ATOM 8120 C C . GLU C 1 332 ? 159.350 -61.952 -27.239 1.00 31.00 330 GLU C C 1
ATOM 8121 O O . GLU C 1 332 ? 160.234 -62.179 -28.069 1.00 30.33 330 GLU C O 1
ATOM 8127 N N . ASN C 1 333 ? 158.336 -61.120 -27.464 1.00 30.55 331 ASN C N 1
ATOM 8128 C CA . ASN C 1 333 ? 158.200 -60.396 -28.718 1.00 33.12 331 ASN C CA 1
ATOM 8129 C C . ASN C 1 333 ? 158.330 -61.357 -29.903 1.00 28.99 331 ASN C C 1
ATOM 8130 O O . ASN C 1 333 ? 159.102 -61.106 -30.832 1.00 28.70 331 ASN C O 1
ATOM 8135 N N . ARG C 1 334 ? 157.601 -62.468 -29.857 1.00 26.78 332 ARG C N 1
ATOM 8136 C CA . ARG C 1 334 ? 157.757 -63.506 -30.880 1.00 24.38 332 ARG C CA 1
ATOM 8137 C C . ARG C 1 334 ? 157.158 -63.096 -32.219 1.00 23.89 332 ARG C C 1
ATOM 8138 O O . ARG C 1 334 ? 157.487 -63.691 -33.255 1.00 22.64 332 ARG C O 1
ATOM 8146 N N . LEU C 1 335 ? 156.314 -62.070 -32.212 1.00 24.92 333 LEU C N 1
ATOM 8147 C CA . LEU C 1 335 ? 155.764 -61.554 -33.455 1.00 26.68 333 LEU C CA 1
ATOM 8148 C C . LEU C 1 335 ? 156.864 -60.956 -34.329 1.00 26.74 333 LEU C C 1
ATOM 8149 O O . LEU C 1 335 ? 156.711 -60.874 -35.541 1.00 25.97 333 LEU C O 1
ATOM 8154 N N . ALA C 1 336 ? 157.972 -60.544 -33.717 1.00 27.39 334 ALA C N 1
ATOM 8155 C CA . ALA C 1 336 ? 159.125 -60.061 -34.484 1.00 27.90 334 ALA C CA 1
ATOM 8156 C C . ALA C 1 336 ? 159.577 -61.069 -35.540 1.00 28.14 334 ALA C C 1
ATOM 8157 O O . ALA C 1 336 ? 160.082 -60.668 -36.589 1.00 27.63 334 ALA C O 1
ATOM 8159 N N . HIS C 1 337 ? 159.417 -62.365 -35.266 1.00 29.21 335 HIS C N 1
ATOM 8160 C CA . HIS C 1 337 ? 159.777 -63.406 -36.228 1.00 31.69 335 HIS C CA 1
ATOM 8161 C C . HIS C 1 337 ? 158.944 -63.311 -37.496 1.00 30.27 335 HIS C C 1
ATOM 8162 O O . HIS C 1 337 ? 159.439 -63.572 -38.586 1.00 30.17 335 HIS C O 1
ATOM 8169 N N . LEU C 1 338 ? 157.669 -62.980 -37.347 1.00 29.52 336 LEU C N 1
ATOM 8170 C CA . LEU C 1 338 ? 156.784 -62.820 -38.506 1.00 31.25 336 LEU C CA 1
ATOM 8171 C C . LEU C 1 338 ? 157.234 -61.671 -39.381 1.00 33.45 336 LEU C C 1
ATOM 8172 O O . LEU C 1 338 ? 157.312 -61.810 -40.603 1.00 34.34 336 LEU C O 1
ATOM 8177 N N . GLU C 1 339 ? 157.514 -60.531 -38.755 1.00 34.27 337 GLU C N 1
ATOM 8178 C CA . GLU C 1 339 ? 157.966 -59.342 -39.474 1.00 35.23 337 GLU C CA 1
ATOM 8179 C C . GLU C 1 339 ? 159.180 -59.686 -40.319 1.00 35.92 337 GLU C C 1
ATOM 8180 O O . GLU C 1 339 ? 159.325 -59.215 -41.447 1.00 36.78 337 GLU C O 1
ATOM 8182 N N . ASP C 1 340 ? 160.051 -60.518 -39.761 1.00 36.32 338 ASP C N 1
ATOM 8183 C CA . ASP C 1 340 ? 161.279 -60.908 -40.437 1.00 38.28 338 ASP C CA 1
ATOM 8184 C C . ASP C 1 340 ? 161.031 -61.933 -41.534 1.00 38.60 338 ASP C C 1
ATOM 8185 O O . ASP C 1 340 ? 161.683 -61.887 -42.565 1.00 38.14 338 ASP C O 1
ATOM 8190 N N . LEU C 1 341 ? 160.108 -62.862 -41.311 1.00 40.42 339 LEU C N 1
ATOM 8191 C CA . LEU C 1 341 ? 159.739 -63.816 -42.359 1.00 42.67 339 LEU C CA 1
ATOM 8192 C C . LEU C 1 341 ? 159.194 -63.088 -43.582 1.00 46.70 339 LEU C C 1
ATOM 8193 O O . LEU C 1 341 ? 159.529 -63.431 -44.720 1.00 47.76 339 LEU C O 1
ATOM 8198 N N . LYS C 1 342 ? 158.358 -62.081 -43.340 1.00 48.83 340 LYS C N 1
ATOM 8199 C CA . LYS C 1 342 ? 157.785 -61.279 -44.418 1.00 51.07 340 LYS C CA 1
ATOM 8200 C C . LYS C 1 342 ? 158.839 -60.392 -45.073 1.00 55.44 340 LYS C C 1
ATOM 8201 O O . LYS C 1 342 ? 158.851 -60.231 -46.293 1.00 56.19 340 LYS C O 1
ATOM 8207 N N . LYS C 1 343 ? 159.727 -59.826 -44.262 1.00 58.85 341 LYS C N 1
ATOM 8208 C CA . LYS C 1 343 ? 160.755 -58.917 -44.763 1.00 62.24 341 LYS C CA 1
ATOM 8209 C C . LYS C 1 343 ? 161.687 -59.599 -45.766 1.00 66.80 341 LYS C C 1
ATOM 8210 O O . LYS C 1 343 ? 162.411 -58.923 -46.498 1.00 72.10 341 LYS C O 1
ATOM 8212 N N . TYR C 1 344 ? 161.673 -60.930 -45.797 1.00 66.51 342 TYR C N 1
ATOM 8213 C CA . TYR C 1 344 ? 162.490 -61.678 -46.752 1.00 65.66 342 TYR C CA 1
ATOM 8214 C C . TYR C 1 344 ? 161.658 -62.736 -47.477 1.00 66.06 342 TYR C C 1
ATOM 8215 O O . TYR C 1 344 ? 160.434 -62.620 -47.577 1.00 66.68 342 TYR C O 1
ATOM 8217 N N . ASN D 1 3 ? 146.458 -30.318 -18.146 1.00 57.49 1 ASN D N 1
ATOM 8218 C CA . ASN D 1 3 ? 144.967 -30.257 -18.107 1.00 58.52 1 ASN D CA 1
ATOM 8219 C C . ASN D 1 3 ? 144.419 -30.826 -16.797 1.00 56.66 1 ASN D C 1
ATOM 8220 O O . ASN D 1 3 ? 145.050 -30.693 -15.751 1.00 58.91 1 ASN D O 1
ATOM 8222 N N . THR D 1 4 ? 143.253 -31.468 -16.857 1.00 52.43 2 THR D N 1
ATOM 8223 C CA . THR D 1 4 ? 142.529 -31.856 -15.645 1.00 47.85 2 THR D CA 1
ATOM 8224 C C . THR D 1 4 ? 142.396 -33.368 -15.490 1.00 43.54 2 THR D C 1
ATOM 8225 O O . THR D 1 4 ? 141.887 -34.056 -16.379 1.00 45.63 2 THR D O 1
ATOM 8229 N N . ASN D 1 5 ? 142.841 -33.877 -14.344 1.00 37.46 3 ASN D N 1
ATOM 8230 C CA . ASN D 1 5 ? 142.605 -35.274 -14.003 1.00 33.60 3 ASN D CA 1
ATOM 8231 C C . ASN D 1 5 ? 141.222 -35.439 -13.384 1.00 28.38 3 ASN D C 1
ATOM 8232 O O . ASN D 1 5 ? 140.949 -34.946 -12.290 1.00 27.96 3 ASN D O 1
ATOM 8237 N N . LEU D 1 6 ? 140.348 -36.129 -14.095 1.00 25.53 4 LEU D N 1
ATOM 8238 C CA . LEU D 1 6 ? 139.013 -36.380 -13.606 1.00 23.26 4 LEU D CA 1
ATOM 8239 C C . LEU D 1 6 ? 139.047 -37.378 -12.476 1.00 19.80 4 LEU D C 1
ATOM 8240 O O . LEU D 1 6 ? 139.965 -38.200 -12.372 1.00 21.93 4 LEU D O 1
ATOM 8245 N N . GLN D 1 7 ? 138.050 -37.298 -11.613 1.00 16.17 5 GLN D N 1
ATOM 8246 C CA . GLN D 1 7 ? 137.873 -38.257 -10.554 1.00 15.54 5 GLN D CA 1
ATOM 8247 C C . GLN D 1 7 ? 137.218 -39.502 -11.093 1.00 14.58 5 GLN D C 1
ATOM 8248 O O . GLN D 1 7 ? 136.350 -39.436 -11.974 1.00 15.78 5 GLN D O 1
ATOM 8254 N N . THR D 1 8 ? 137.648 -40.644 -10.572 1.00 16.38 6 THR D N 1
ATOM 8255 C CA . THR D 1 8 ? 137.116 -41.919 -10.992 1.00 16.06 6 THR D CA 1
ATOM 8256 C C . THR D 1 8 ? 136.520 -42.617 -9.791 1.00 15.45 6 THR D C 1
ATOM 8257 O O . THR D 1 8 ? 137.146 -42.671 -8.693 1.00 17.78 6 THR D O 1
ATOM 8261 N N . PHE D 1 9 ? 135.322 -43.158 -9.958 1.00 14.10 7 PHE D N 1
ATOM 8262 C CA . PHE D 1 9 ? 134.631 -43.852 -8.880 1.00 14.70 7 PHE D CA 1
ATOM 8263 C C . PHE D 1 9 ? 134.262 -45.249 -9.331 1.00 14.62 7 PHE D C 1
ATOM 8264 O O . PHE D 1 9 ? 134.151 -45.521 -10.519 1.00 15.88 7 PHE D O 1
ATOM 8272 N N . GLU D 1 10 ? 134.095 -46.152 -8.372 1.00 16.53 8 GLU D N 1
ATOM 8273 C CA A GLU D 1 10 ? 133.583 -47.475 -8.682 0.50 18.51 8 GLU D CA 1
ATOM 8274 C CA B GLU D 1 10 ? 133.591 -47.496 -8.643 0.50 18.82 8 GLU D CA 1
ATOM 8275 C C . GLU D 1 10 ? 132.223 -47.608 -7.998 1.00 18.01 8 GLU D C 1
ATOM 8276 O O . GLU D 1 10 ? 132.090 -47.393 -6.792 1.00 22.78 8 GLU D O 1
ATOM 8287 N N . LEU D 1 11 ? 131.198 -47.958 -8.751 1.00 16.70 9 LEU D N 1
ATOM 8288 C CA . LEU D 1 11 ? 129.883 -48.046 -8.168 1.00 17.26 9 LEU D CA 1
ATOM 8289 C C . LEU D 1 11 ? 129.659 -49.425 -7.556 1.00 16.89 9 LEU D C 1
ATOM 8290 O O . LEU D 1 11 ? 130.096 -50.404 -8.112 1.00 17.43 9 LEU D O 1
ATOM 8295 N N . PRO D 1 12 ? 128.975 -49.484 -6.406 1.00 16.25 10 PRO D N 1
ATOM 8296 C CA . PRO D 1 12 ? 128.603 -50.793 -5.864 1.00 17.70 10 PRO D CA 1
ATOM 8297 C C . PRO D 1 12 ? 127.527 -51.420 -6.800 1.00 20.03 10 PRO D C 1
ATOM 8298 O O . PRO D 1 12 ? 126.786 -50.671 -7.435 1.00 21.22 10 PRO D O 1
ATOM 8302 N N . THR D 1 13 ? 127.407 -52.739 -6.867 1.00 23.74 11 THR D N 1
ATOM 8303 C CA . THR D 1 13 ? 126.399 -53.324 -7.760 1.00 26.03 11 THR D CA 1
ATOM 8304 C C . THR D 1 13 ? 125.013 -52.933 -7.280 1.00 24.41 11 THR D C 1
ATOM 8305 O O . THR D 1 13 ? 124.148 -52.561 -8.094 1.00 25.66 11 THR D O 1
ATOM 8309 N N . GLU D 1 14 ? 124.829 -52.941 -5.956 1.00 22.52 12 GLU D N 1
ATOM 8310 C CA A GLU D 1 14 ? 123.585 -52.469 -5.360 0.50 21.18 12 GLU D CA 1
ATOM 8311 C CA B GLU D 1 14 ? 123.584 -52.500 -5.322 0.50 21.70 12 GLU D CA 1
ATOM 8312 C C . GLU D 1 14 ? 123.834 -51.274 -4.434 1.00 19.63 12 GLU D C 1
ATOM 8313 O O . GLU D 1 14 ? 124.790 -51.228 -3.675 1.00 20.64 12 GLU D O 1
ATOM 8324 N N . VAL D 1 15 ? 122.957 -50.296 -4.547 1.00 16.31 13 VAL D N 1
ATOM 8325 C CA . VAL D 1 15 ? 122.949 -49.142 -3.665 1.00 15.24 13 VAL D CA 1
ATOM 8326 C C . VAL D 1 15 ? 121.780 -49.331 -2.709 1.00 16.09 13 VAL D C 1
ATOM 8327 O O . VAL D 1 15 ? 120.623 -49.397 -3.136 1.00 16.90 13 VAL D O 1
ATOM 8331 N N . THR D 1 16 ? 122.089 -49.452 -1.416 1.00 15.25 14 THR D N 1
ATOM 8332 C CA . THR D 1 16 ? 121.070 -49.701 -0.398 1.00 16.26 14 THR D CA 1
ATOM 8333 C C . THR D 1 16 ? 120.779 -48.538 0.529 1.00 16.31 14 THR D C 1
ATOM 8334 O O . THR D 1 16 ? 119.764 -48.559 1.202 1.00 17.74 14 THR D O 1
ATOM 8338 N N . GLY D 1 17 ? 121.642 -47.526 0.548 1.00 14.64 15 GLY D N 1
ATOM 8339 C CA . GLY D 1 17 ? 121.476 -46.449 1.513 1.00 14.42 15 GLY D CA 1
ATOM 8340 C C . GLY D 1 17 ? 122.327 -46.570 2.758 1.00 14.13 15 GLY D C 1
ATOM 8341 O O . GLY D 1 17 ? 122.152 -45.810 3.699 1.00 14.68 15 GLY D O 1
ATOM 8342 N N . CYS D 1 18 ? 123.233 -47.529 2.784 1.00 14.33 16 CYS D N 1
ATOM 8343 C CA A CYS D 1 18 ? 124.159 -47.597 3.915 0.70 13.72 16 CYS D CA 1
ATOM 8344 C CA B CYS D 1 18 ? 124.225 -47.612 3.867 0.30 16.21 16 CYS D CA 1
ATOM 8345 C C . CYS D 1 18 ? 124.975 -46.299 4.013 1.00 13.49 16 CYS D C 1
ATOM 8346 O O . CYS D 1 18 ? 125.036 -45.506 3.071 1.00 13.57 16 CYS D O 1
ATOM 8351 N N . ALA D 1 19 ? 125.611 -46.090 5.173 1.00 13.33 17 ALA D N 1
ATOM 8352 C CA . ALA D 1 19 ? 126.392 -44.874 5.358 1.00 13.72 17 ALA D CA 1
ATOM 8353 C C . ALA D 1 19 ? 127.475 -44.665 4.300 1.00 14.74 17 ALA D C 1
ATOM 8354 O O . ALA D 1 19 ? 127.731 -43.552 3.870 1.00 14.96 17 ALA D O 1
ATOM 8356 N N . ALA D 1 20 ? 128.060 -45.745 3.808 1.00 14.55 18 ALA D N 1
ATOM 8357 C CA . ALA D 1 20 ? 129.052 -45.642 2.749 1.00 16.97 18 ALA D CA 1
ATOM 8358 C C . ALA D 1 20 ? 128.462 -45.092 1.469 1.00 16.52 18 ALA D C 1
ATOM 8359 O O . ALA D 1 20 ? 129.154 -44.391 0.707 1.00 17.80 18 ALA D O 1
ATOM 8361 N N . ASP D 1 21 ? 127.212 -45.447 1.191 1.00 15.68 19 ASP D N 1
ATOM 8362 C CA . ASP D 1 21 ? 126.520 -44.967 -0.001 1.00 14.95 19 ASP D CA 1
ATOM 8363 C C . ASP D 1 21 ? 126.289 -43.475 0.121 1.00 14.03 19 ASP D C 1
ATOM 8364 O O . ASP D 1 21 ? 126.355 -42.785 -0.890 1.00 14.99 19 ASP D O 1
ATOM 8369 N N . ILE D 1 22 ? 125.961 -42.982 1.298 1.00 14.57 20 ILE D N 1
ATOM 8370 C CA A ILE D 1 22 ? 125.779 -41.545 1.441 0.50 14.71 20 ILE D CA 1
ATOM 8371 C CA B ILE D 1 22 ? 125.800 -41.545 1.530 0.50 15.48 20 ILE D CA 1
ATOM 8372 C C . ILE D 1 22 ? 127.090 -40.814 1.210 1.00 14.29 20 ILE D C 1
ATOM 8373 O O . ILE D 1 22 ? 127.104 -39.821 0.509 1.00 14.51 20 ILE D O 1
ATOM 8382 N N . SER D 1 23 ? 128.194 -41.309 1.758 1.00 15.07 21 SER D N 1
ATOM 8383 C CA A SER D 1 23 ? 129.492 -40.678 1.529 0.50 15.80 21 SER D CA 1
ATOM 8384 C CA B SER D 1 23 ? 129.453 -40.620 1.512 0.50 13.63 21 SER D CA 1
ATOM 8385 C C . SER D 1 23 ? 129.864 -40.695 0.043 1.00 13.78 21 SER D C 1
ATOM 8386 O O . SER D 1 23 ? 130.355 -39.723 -0.484 1.00 15.23 21 SER D O 1
ATOM 8391 N N . LEU D 1 24 ? 129.632 -41.820 -0.634 1.00 12.84 22 LEU D N 1
ATOM 8392 C CA . LEU D 1 24 ? 129.921 -41.879 -2.069 1.00 13.51 22 LEU D CA 1
ATOM 8393 C C . LEU D 1 24 ? 129.052 -40.882 -2.805 1.00 13.30 22 LEU D C 1
ATOM 8394 O O . LEU D 1 24 ? 129.535 -40.176 -3.673 1.00 13.59 22 LEU D O 1
ATOM 8399 N N . GLY D 1 25 ? 127.749 -40.879 -2.535 1.00 13.01 23 GLY D N 1
ATOM 8400 C CA . GLY D 1 25 ? 126.872 -39.917 -3.176 1.00 12.84 23 GLY D CA 1
ATOM 8401 C C . GLY D 1 25 ? 127.313 -38.482 -2.965 1.00 12.55 23 GLY D C 1
ATOM 8402 O O . GLY D 1 25 ? 127.247 -37.712 -3.922 1.00 13.33 23 GLY D O 1
ATOM 8403 N N . ARG D 1 26 ? 127.718 -38.116 -1.747 1.00 13.28 24 ARG D N 1
ATOM 8404 C CA . ARG D 1 26 ? 128.287 -36.800 -1.504 1.00 13.47 24 ARG D CA 1
ATOM 8405 C C . ARG D 1 26 ? 129.480 -36.548 -2.424 1.00 13.67 24 ARG D C 1
ATOM 8406 O O . ARG D 1 26 ? 129.587 -35.460 -2.967 1.00 14.16 24 ARG D O 1
ATOM 8414 N N . ALA D 1 27 ? 130.372 -37.538 -2.567 1.00 13.88 25 ALA D N 1
ATOM 8415 C CA . ALA D 1 27 ? 131.556 -37.398 -3.420 1.00 13.58 25 ALA D CA 1
ATOM 8416 C C . ALA D 1 27 ? 131.167 -37.214 -4.881 1.00 13.28 25 ALA D C 1
ATOM 8417 O O . ALA D 1 27 ? 131.806 -36.430 -5.596 1.00 13.67 25 ALA D O 1
ATOM 8419 N N . LEU D 1 28 ? 130.145 -37.931 -5.355 1.00 13.20 26 LEU D N 1
ATOM 8420 C CA . LEU D 1 28 ? 129.725 -37.791 -6.768 1.00 12.24 26 LEU D CA 1
ATOM 8421 C C . LEU D 1 28 ? 129.195 -36.396 -7.006 1.00 11.89 26 LEU D C 1
ATOM 8422 O O . LEU D 1 28 ? 129.532 -35.746 -7.980 1.00 12.08 26 LEU D O 1
ATOM 8427 N N . ILE D 1 29 ? 128.334 -35.935 -6.109 1.00 13.17 27 ILE D N 1
ATOM 8428 C CA . ILE D 1 29 ? 127.775 -34.602 -6.258 1.00 13.68 27 ILE D CA 1
ATOM 8429 C C . ILE D 1 29 ? 128.875 -33.590 -6.221 1.00 13.68 27 ILE D C 1
ATOM 8430 O O . ILE D 1 29 ? 128.885 -32.651 -7.038 1.00 15.05 27 ILE D O 1
ATOM 8435 N N . GLN D 1 30 ? 129.809 -33.728 -5.300 1.00 13.76 28 GLN D N 1
ATOM 8436 C CA A GLN D 1 30 ? 130.801 -32.699 -5.209 0.50 13.94 28 GLN D CA 1
ATOM 8437 C CA B GLN D 1 30 ? 130.916 -32.808 -5.128 0.50 15.62 28 GLN D CA 1
ATOM 8438 C C . GLN D 1 30 ? 131.770 -32.752 -6.408 1.00 13.86 28 GLN D C 1
ATOM 8439 O O . GLN D 1 30 ? 132.255 -31.699 -6.811 1.00 13.48 28 GLN D O 1
ATOM 8450 N N . ALA D 1 31 ? 132.009 -33.919 -7.006 1.00 12.90 29 ALA D N 1
ATOM 8451 C CA . ALA D 1 31 ? 132.799 -33.972 -8.242 1.00 12.11 29 ALA D CA 1
ATOM 8452 C C . ALA D 1 31 ? 132.076 -33.240 -9.363 1.00 12.90 29 ALA D C 1
ATOM 8453 O O . ALA D 1 31 ? 132.709 -32.519 -10.150 1.00 13.11 29 ALA D O 1
ATOM 8455 N N . TRP D 1 32 ? 130.766 -33.397 -9.471 1.00 12.62 30 TRP D N 1
ATOM 8456 C CA . TRP D 1 32 ? 130.018 -32.626 -10.457 1.00 12.10 30 TRP D CA 1
ATOM 8457 C C . TRP D 1 32 ? 130.106 -31.132 -10.169 1.00 12.85 30 TRP D C 1
ATOM 8458 O O . TRP D 1 32 ? 130.229 -30.325 -11.078 1.00 13.29 30 TRP D O 1
ATOM 8469 N N . GLN D 1 33 ? 129.996 -30.759 -8.897 1.00 14.27 31 GLN D N 1
ATOM 8470 C CA . GLN D 1 33 ? 130.042 -29.346 -8.515 1.00 14.56 31 GLN D CA 1
ATOM 8471 C C . GLN D 1 33 ? 131.395 -28.715 -8.744 1.00 14.87 31 GLN D C 1
ATOM 8472 O O . GLN D 1 33 ? 131.452 -27.512 -8.992 1.00 16.44 31 GLN D O 1
ATOM 8478 N N . LYS D 1 34 ? 132.474 -29.509 -8.697 1.00 13.30 32 LYS D N 1
ATOM 8479 C CA . LYS D 1 34 ? 133.816 -29.002 -8.954 1.00 15.09 32 LYS D CA 1
ATOM 8480 C C . LYS D 1 34 ? 134.192 -29.069 -10.433 1.00 15.48 32 LYS D C 1
ATOM 8481 O O . LYS D 1 34 ? 134.655 -28.080 -11.021 1.00 16.29 32 LYS D O 1
ATOM 8487 N N . ASP D 1 35 ? 134.001 -30.254 -11.017 1.00 14.75 33 ASP D N 1
ATOM 8488 C CA . ASP D 1 35 ? 134.537 -30.574 -12.337 1.00 14.25 33 ASP D CA 1
ATOM 8489 C C . ASP D 1 35 ? 133.483 -30.645 -13.449 1.00 13.15 33 ASP D C 1
ATOM 8490 O O . ASP D 1 35 ? 133.843 -30.648 -14.632 1.00 13.45 33 ASP D O 1
ATOM 8495 N N . GLY D 1 36 ? 132.218 -30.820 -13.094 1.00 13.50 34 GLY D N 1
ATOM 8496 C CA . GLY D 1 36 ? 131.151 -30.973 -14.086 1.00 12.72 34 GLY D CA 1
ATOM 8497 C C . GLY D 1 36 ? 130.989 -32.379 -14.636 1.00 12.86 34 GLY D C 1
ATOM 8498 O O . GLY D 1 36 ? 130.128 -32.618 -15.466 1.00 14.37 34 GLY D O 1
ATOM 8499 N N . ILE D 1 37 ? 131.841 -33.294 -14.187 1.00 12.33 35 ILE D N 1
ATOM 8500 C CA . ILE D 1 37 ? 131.908 -34.637 -14.765 1.00 11.54 35 ILE D CA 1
ATOM 8501 C C . ILE D 1 37 ? 132.713 -35.509 -13.830 1.00 12.16 35 ILE D C 1
ATOM 8502 O O . ILE D 1 37 ? 133.533 -35.005 -13.059 1.00 13.52 35 ILE D O 1
ATOM 8507 N N . PHE D 1 38 ? 132.479 -36.809 -13.901 1.00 12.17 36 PHE D N 1
ATOM 8508 C CA . PHE D 1 38 ? 133.413 -37.771 -13.311 1.00 12.58 36 PHE D CA 1
ATOM 8509 C C . PHE D 1 38 ? 133.377 -39.033 -14.157 1.00 12.11 36 PHE D C 1
ATOM 8510 O O . PHE D 1 38 ? 132.538 -39.198 -15.061 1.00 12.33 36 PHE D O 1
ATOM 8518 N N . GLN D 1 39 ? 134.314 -39.920 -13.871 1.00 11.87 37 GLN D N 1
ATOM 8519 C CA . GLN D 1 39 ? 134.404 -41.207 -14.527 1.00 11.92 37 GLN D CA 1
ATOM 8520 C C . GLN D 1 39 ? 133.935 -42.312 -13.592 1.00 12.74 37 GLN D C 1
ATOM 8521 O O . GLN D 1 39 ? 134.125 -42.220 -12.369 1.00 13.08 37 GLN D O 1
ATOM 8527 N N . ILE D 1 40 ? 133.290 -43.339 -14.154 1.00 12.38 38 ILE D N 1
ATOM 8528 C CA . ILE D 1 40 ? 133.006 -44.567 -13.431 1.00 12.93 38 ILE D CA 1
ATOM 8529 C C . ILE D 1 40 ? 133.755 -45.702 -14.090 1.00 12.88 38 ILE D C 1
ATOM 8530 O O . ILE D 1 40 ? 133.779 -45.854 -15.328 1.00 13.43 38 ILE D O 1
ATOM 8535 N N . LYS D 1 41 ? 134.399 -46.509 -13.255 1.00 14.15 39 LYS D N 1
ATOM 8536 C CA A LYS D 1 41 ? 135.181 -47.638 -13.742 0.50 15.69 39 LYS D CA 1
ATOM 8537 C CA B LYS D 1 41 ? 135.169 -47.654 -13.716 0.50 15.69 39 LYS D CA 1
ATOM 8538 C C . LYS D 1 41 ? 134.235 -48.725 -14.239 1.00 16.30 39 LYS D C 1
ATOM 8539 O O . LYS D 1 41 ? 133.250 -49.066 -13.583 1.00 20.88 39 LYS D O 1
ATOM 8550 N N . THR D 1 42 ? 134.510 -49.257 -15.421 1.00 14.54 40 THR D N 1
ATOM 8551 C CA . THR D 1 42 ? 133.672 -50.311 -15.970 1.00 15.00 40 THR D CA 1
ATOM 8552 C C . THR D 1 42 ? 134.274 -51.668 -15.586 1.00 16.22 40 THR D C 1
ATOM 8553 O O . THR D 1 42 ? 135.503 -51.826 -15.495 1.00 17.83 40 THR D O 1
ATOM 8557 N N . ASP D 1 43 ? 133.393 -52.627 -15.331 1.00 15.93 41 ASP D N 1
ATOM 8558 C CA . ASP D 1 43 ? 133.825 -54.001 -15.113 1.00 17.46 41 ASP D CA 1
ATOM 8559 C C . ASP D 1 43 ? 133.903 -54.731 -16.439 1.00 17.00 41 ASP D C 1
ATOM 8560 O O . ASP D 1 43 ? 133.699 -54.151 -17.515 1.00 16.54 41 ASP D O 1
ATOM 8565 N N . SER D 1 44 ? 134.242 -56.005 -16.386 1.00 19.04 42 SER D N 1
ATOM 8566 C CA . SER D 1 44 ? 134.467 -56.759 -17.597 1.00 19.43 42 SER D CA 1
ATOM 8567 C C . SER D 1 44 ? 133.265 -56.773 -18.535 1.00 17.48 42 SER D C 1
ATOM 8568 O O . SER D 1 44 ? 133.433 -56.627 -19.744 1.00 17.63 42 SER D O 1
ATOM 8571 N N . GLU D 1 45 ? 132.086 -57.048 -18.002 1.00 17.63 43 GLU D N 1
ATOM 8572 C CA . GLU D 1 45 ? 130.892 -57.079 -18.825 1.00 16.63 43 GLU D CA 1
ATOM 8573 C C . GLU D 1 45 ? 130.499 -55.711 -19.359 1.00 15.04 43 GLU D C 1
ATOM 8574 O O . GLU D 1 45 ? 130.063 -55.592 -20.516 1.00 15.37 43 GLU D O 1
ATOM 8580 N N . GLN D 1 46 ? 130.637 -54.675 -18.546 1.00 15.66 44 GLN D N 1
ATOM 8581 C CA . GLN D 1 46 ? 130.302 -53.329 -18.990 1.00 13.88 44 GLN D CA 1
ATOM 8582 C C . GLN D 1 46 ? 131.200 -52.958 -20.164 1.00 14.98 44 GLN D C 1
ATOM 8583 O O . GLN D 1 46 ? 130.747 -52.424 -21.175 1.00 13.70 44 GLN D O 1
ATOM 8589 N N . ASP D 1 47 ? 132.483 -53.222 -20.006 1.00 14.51 45 ASP D N 1
ATOM 8590 C CA . ASP D 1 47 ? 133.431 -52.946 -21.074 1.00 15.14 45 ASP D CA 1
ATOM 8591 C C . ASP D 1 47 ? 133.167 -53.756 -22.330 1.00 14.24 45 ASP D C 1
ATOM 8592 O O . ASP D 1 47 ? 133.236 -53.211 -23.435 1.00 15.22 45 ASP D O 1
ATOM 8597 N N . ARG D 1 48 ? 132.894 -55.041 -22.169 1.00 15.82 46 ARG D N 1
ATOM 8598 C CA . ARG D 1 48 ? 132.641 -55.890 -23.307 1.00 15.83 46 ARG D CA 1
ATOM 8599 C C . ARG D 1 48 ? 131.446 -55.378 -24.098 1.00 15.48 46 ARG D C 1
ATOM 8600 O O . ARG D 1 48 ? 131.486 -55.291 -25.341 1.00 15.30 46 ARG D O 1
ATOM 8608 N N . LYS D 1 49 ? 130.378 -55.014 -23.407 1.00 13.93 47 LYS D N 1
ATOM 8609 C CA . LYS D 1 49 ? 129.201 -54.530 -24.107 1.00 14.38 47 LYS D CA 1
ATOM 8610 C C . LYS D 1 49 ? 129.448 -53.198 -24.805 1.00 14.07 47 LYS D C 1
ATOM 8611 O O . LYS D 1 49 ? 128.906 -52.958 -25.894 1.00 14.31 47 LYS D O 1
ATOM 8617 N N . THR D 1 50 ? 130.280 -52.354 -24.202 1.00 14.13 48 THR D N 1
ATOM 8618 C CA . THR D 1 50 ? 130.688 -51.094 -24.815 1.00 13.70 48 THR D CA 1
ATOM 8619 C C . THR D 1 50 ? 131.419 -51.363 -26.119 1.00 14.86 48 THR D C 1
ATOM 8620 O O . THR D 1 50 ? 131.117 -50.758 -27.154 1.00 15.12 48 THR D O 1
ATOM 8624 N N . GLN D 1 51 ? 132.420 -52.234 -26.064 1.00 14.27 49 GLN D N 1
ATOM 8625 C CA . GLN D 1 51 ? 133.236 -52.487 -27.251 1.00 16.52 49 GLN D CA 1
ATOM 8626 C C . GLN D 1 51 ? 132.378 -53.069 -28.361 1.00 15.81 49 GLN D C 1
ATOM 8627 O O . GLN D 1 51 ? 132.575 -52.764 -29.531 1.00 16.30 49 GLN D O 1
ATOM 8633 N N . GLU D 1 52 ? 131.427 -53.915 -28.009 1.00 15.14 50 GLU D N 1
ATOM 8634 C CA . GLU D 1 52 ? 130.567 -54.515 -29.025 1.00 15.35 50 GLU D CA 1
ATOM 8635 C C . GLU D 1 52 ? 129.702 -53.457 -29.721 1.00 14.43 50 GLU D C 1
ATOM 8636 O O . GLU D 1 52 ? 129.508 -53.490 -30.938 1.00 15.56 50 GLU D O 1
ATOM 8642 N N . ALA D 1 53 ? 129.180 -52.509 -28.957 1.00 14.51 51 ALA D N 1
ATOM 8643 C CA . ALA D 1 53 ? 128.377 -51.428 -29.531 1.00 14.68 51 ALA D CA 1
ATOM 8644 C C . ALA D 1 53 ? 129.227 -50.558 -30.427 1.00 13.94 51 ALA D C 1
ATOM 8645 O O . ALA D 1 53 ? 128.780 -50.171 -31.525 1.00 14.97 51 ALA D O 1
ATOM 8647 N N . MET D 1 54 ? 130.458 -50.263 -30.009 1.00 14.82 52 MET D N 1
ATOM 8648 C CA . MET D 1 54 ? 131.355 -49.444 -30.804 1.00 16.97 52 MET D CA 1
ATOM 8649 C C . MET D 1 54 ? 131.675 -50.136 -32.119 1.00 17.90 52 MET D C 1
ATOM 8650 O O . MET D 1 54 ? 131.723 -49.481 -33.172 1.00 17.85 52 MET D O 1
ATOM 8655 N N . ALA D 1 55 ? 131.908 -51.446 -32.071 1.00 16.60 53 ALA D N 1
ATOM 8656 C CA . ALA D 1 55 ? 132.210 -52.190 -33.275 1.00 18.13 53 ALA D CA 1
ATOM 8657 C C . ALA D 1 55 ? 130.979 -52.196 -34.188 1.00 17.82 53 ALA D C 1
ATOM 8658 O O . ALA D 1 55 ? 131.120 -52.091 -35.411 1.00 17.93 53 ALA D O 1
ATOM 8660 N N . ALA D 1 56 ? 129.784 -52.380 -33.627 1.00 17.27 54 ALA D N 1
ATOM 8661 C CA . ALA D 1 56 ? 128.572 -52.376 -34.452 1.00 16.86 54 ALA D CA 1
ATOM 8662 C C . ALA D 1 56 ? 128.342 -51.030 -35.142 1.00 18.18 54 ALA D C 1
ATOM 8663 O O . ALA D 1 56 ? 127.906 -50.975 -36.318 1.00 17.82 54 ALA D O 1
ATOM 8665 N N . SER D 1 57 ? 128.686 -49.969 -34.442 1.00 17.72 55 SER D N 1
ATOM 8666 C CA . SER D 1 57 ? 128.587 -48.656 -35.003 1.00 17.74 55 SER D CA 1
ATOM 8667 C C . SER D 1 57 ? 129.543 -48.507 -36.198 1.00 19.14 55 SER D C 1
ATOM 8668 O O . SER D 1 57 ? 129.141 -48.024 -37.260 1.00 18.37 55 SER D O 1
ATOM 8671 N N . LYS D 1 58 ? 130.803 -48.896 -36.027 1.00 19.00 56 LYS D N 1
ATOM 8672 C CA . LYS D 1 58 ? 131.767 -48.801 -37.107 1.00 20.10 56 LYS D CA 1
ATOM 8673 C C . LYS D 1 58 ? 131.287 -49.611 -38.317 1.00 19.64 56 LYS D C 1
ATOM 8674 O O . LYS D 1 58 ? 131.397 -49.163 -39.455 1.00 20.22 56 LYS D O 1
ATOM 8680 N N . GLN D 1 59 ? 130.728 -50.789 -38.088 1.00 18.94 57 GLN D N 1
ATOM 8681 C CA . GLN D 1 59 ? 130.278 -51.624 -39.196 1.00 18.99 57 GLN D CA 1
ATOM 8682 C C . GLN D 1 59 ? 129.114 -50.983 -39.935 1.00 18.88 57 GLN D C 1
ATOM 8683 O O . GLN D 1 59 ? 129.098 -50.935 -41.169 1.00 20.14 57 GLN D O 1
ATOM 8689 N N . PHE D 1 60 ? 128.158 -50.428 -39.189 1.00 18.27 58 PHE D N 1
ATOM 8690 C CA . PHE D 1 60 ? 126.995 -49.788 -39.799 1.00 17.69 58 PHE D CA 1
ATOM 8691 C C . PHE D 1 60 ? 127.385 -48.560 -40.628 1.00 18.80 58 PHE D C 1
ATOM 8692 O O . PHE D 1 60 ? 126.853 -48.343 -41.712 1.00 18.92 58 PHE D O 1
ATOM 8700 N N . CYS D 1 61 ? 128.307 -47.761 -40.112 1.00 18.66 59 CYS D N 1
ATOM 8701 C CA . CYS D 1 61 ? 128.714 -46.547 -40.793 1.00 18.95 59 CYS D CA 1
ATOM 8702 C C . CYS D 1 61 ? 129.398 -46.854 -42.122 1.00 20.62 59 CYS D C 1
ATOM 8703 O O . CYS D 1 61 ? 129.409 -46.000 -43.003 1.00 21.36 59 CYS D O 1
ATOM 8706 N N . LYS D 1 62 ? 129.930 -48.061 -42.291 1.00 20.31 60 LYS D N 1
ATOM 8707 C CA . LYS D 1 62 ? 130.530 -48.436 -43.572 1.00 21.09 60 LYS D CA 1
ATOM 8708 C C . LYS D 1 62 ? 129.500 -48.740 -44.649 1.00 21.10 60 LYS D C 1
ATOM 8709 O O . LYS D 1 62 ? 129.880 -48.906 -45.796 1.00 22.52 60 LYS D O 1
ATOM 8715 N N . GLU D 1 63 ? 128.225 -48.877 -44.298 1.00 21.48 61 GLU D N 1
ATOM 8716 C CA . GLU D 1 63 ? 127.168 -49.081 -45.297 1.00 22.93 61 GLU D CA 1
ATOM 8717 C C . GLU D 1 63 ? 127.002 -47.878 -46.199 1.00 22.92 61 GLU D C 1
ATOM 8718 O O . GLU D 1 63 ? 127.318 -46.740 -45.809 1.00 22.23 61 GLU D O 1
ATOM 8724 N N . PRO D 1 64 ? 126.484 -48.117 -47.406 1.00 23.49 62 PRO D N 1
ATOM 8725 C CA . PRO D 1 64 ? 126.233 -46.989 -48.299 1.00 24.10 62 PRO D CA 1
ATOM 8726 C C . PRO D 1 64 ? 125.182 -46.046 -47.700 1.00 23.65 62 PRO D C 1
ATOM 8727 O O . PRO D 1 64 ? 124.276 -46.448 -46.974 1.00 23.25 62 PRO D O 1
ATOM 8731 N N . LEU D 1 65 ? 125.309 -44.784 -48.063 1.00 24.05 63 LEU D N 1
ATOM 8732 C CA . LEU D 1 65 ? 124.423 -43.767 -47.538 1.00 24.48 63 LEU D CA 1
ATOM 8733 C C . LEU D 1 65 ? 122.956 -44.051 -47.864 1.00 24.32 63 LEU D C 1
ATOM 8734 O O . LEU D 1 65 ? 122.077 -43.754 -47.046 1.00 24.80 63 LEU D O 1
ATOM 8739 N N . THR D 1 66 ? 122.670 -44.598 -49.047 1.00 25.64 64 THR D N 1
ATOM 8740 C CA A THR D 1 66 ? 121.294 -44.904 -49.407 0.50 27.00 64 THR D CA 1
ATOM 8741 C CA B THR D 1 66 ? 121.291 -44.890 -49.403 0.50 26.81 64 THR D CA 1
ATOM 8742 C C . THR D 1 66 ? 120.664 -45.840 -48.385 1.00 26.26 64 THR D C 1
ATOM 8743 O O . THR D 1 66 ? 119.520 -45.658 -47.972 1.00 27.57 64 THR D O 1
ATOM 8750 N N . PHE D 1 67 ? 121.419 -46.840 -47.961 1.00 23.46 65 PHE D N 1
ATOM 8751 C CA . PHE D 1 67 ? 120.895 -47.738 -46.955 1.00 22.03 65 PHE D CA 1
ATOM 8752 C C . PHE D 1 67 ? 120.747 -47.043 -45.589 1.00 21.60 65 PHE D C 1
ATOM 8753 O O . PHE D 1 67 ? 119.741 -47.198 -44.884 1.00 21.70 65 PHE D O 1
ATOM 8761 N N . LYS D 1 68 ? 121.772 -46.314 -45.176 1.00 20.40 66 LYS D N 1
ATOM 8762 C CA . LYS D 1 68 ? 121.736 -45.671 -43.856 1.00 20.55 66 LYS D CA 1
ATOM 8763 C C . LYS D 1 68 ? 120.534 -44.739 -43.794 1.00 20.99 66 LYS D C 1
ATOM 8764 O O . LYS D 1 68 ? 119.798 -44.725 -42.813 1.00 20.18 66 LYS D O 1
ATOM 8770 N N . SER D 1 69 ? 120.322 -43.979 -44.859 1.00 22.80 67 SER D N 1
ATOM 8771 C CA . SER D 1 69 ? 119.228 -43.005 -44.907 1.00 24.89 67 SER D CA 1
ATOM 8772 C C . SER D 1 69 ? 117.841 -43.637 -44.909 1.00 24.27 67 SER D C 1
ATOM 8773 O O . SER D 1 69 ? 116.862 -42.954 -44.634 1.00 26.26 67 SER D O 1
ATOM 8776 N N . SER D 1 70 ? 117.748 -44.926 -45.242 1.00 23.18 68 SER D N 1
ATOM 8777 C CA . SER D 1 70 ? 116.468 -45.635 -45.189 1.00 23.94 68 SER D CA 1
ATOM 8778 C C . SER D 1 70 ? 116.059 -46.020 -43.740 1.00 23.23 68 SER D C 1
ATOM 8779 O O . SER D 1 70 ? 114.903 -46.389 -43.475 1.00 24.36 68 SER D O 1
ATOM 8782 N N . CYS D 1 71 ? 116.996 -45.937 -42.799 1.00 21.77 69 CYS D N 1
ATOM 8783 C CA . CYS D 1 71 ? 116.725 -46.284 -41.413 1.00 20.80 69 CYS D CA 1
ATOM 8784 C C . CYS D 1 71 ? 116.128 -45.071 -40.704 1.00 20.38 69 CYS D C 1
ATOM 8785 O O . CYS D 1 71 ? 116.750 -44.472 -39.806 1.00 20.82 69 CYS D O 1
ATOM 8788 N N . VAL D 1 72 ? 114.901 -44.725 -41.065 1.00 22.10 70 VAL D N 1
ATOM 8789 C CA . VAL D 1 72 ? 114.215 -43.567 -40.518 1.00 23.52 70 VAL D CA 1
ATOM 8790 C C . VAL D 1 72 ? 112.746 -43.879 -40.291 1.00 23.54 70 VAL D C 1
ATOM 8791 O O . VAL D 1 72 ? 112.177 -44.819 -40.876 1.00 24.90 70 VAL D O 1
ATOM 8795 N N . SER D 1 73 ? 112.114 -43.044 -39.482 1.00 22.54 71 SER D N 1
ATOM 8796 C CA . SER D 1 73 ? 110.713 -43.229 -39.148 1.00 24.23 71 SER D CA 1
ATOM 8797 C C . SER D 1 73 ? 110.040 -41.888 -39.039 1.00 24.31 71 SER D C 1
ATOM 8798 O O . SER D 1 73 ? 110.644 -40.922 -38.552 1.00 25.86 71 SER D O 1
ATOM 8801 N N . ASP D 1 74 ? 108.775 -41.825 -39.427 1.00 24.65 72 ASP D N 1
ATOM 8802 C CA . ASP D 1 74 ? 108.015 -40.606 -39.239 1.00 25.52 72 ASP D CA 1
ATOM 8803 C C . ASP D 1 74 ? 107.246 -40.625 -37.921 1.00 25.91 72 ASP D C 1
ATOM 8804 O O . ASP D 1 74 ? 106.488 -39.704 -37.649 1.00 26.32 72 ASP D O 1
ATOM 8809 N N . LEU D 1 75 ? 107.467 -41.652 -37.096 1.00 24.47 73 LEU D N 1
ATOM 8810 C CA . LEU D 1 75 ? 106.788 -41.773 -35.795 1.00 23.37 73 LEU D CA 1
ATOM 8811 C C . LEU D 1 75 ? 107.697 -41.472 -34.616 1.00 23.05 73 LEU D C 1
ATOM 8812 O O . LEU D 1 75 ? 107.275 -40.904 -33.594 1.00 23.65 73 LEU D O 1
ATOM 8817 N N . THR D 1 76 ? 108.937 -41.905 -34.773 1.00 22.18 74 THR D N 1
ATOM 8818 C CA . THR D 1 76 ? 109.940 -41.762 -33.746 1.00 22.02 74 THR D CA 1
ATOM 8819 C C . THR D 1 76 ? 111.169 -41.083 -34.303 1.00 20.99 74 THR D C 1
ATOM 8820 O O . THR D 1 76 ? 111.419 -41.134 -35.517 1.00 23.14 74 THR D O 1
ATOM 8824 N N . TYR D 1 77 ? 111.928 -40.412 -33.446 1.00 20.42 75 TYR D N 1
ATOM 8825 C CA . TYR D 1 77 ? 113.213 -39.870 -33.845 1.00 19.27 75 TYR D CA 1
ATOM 8826 C C . TYR D 1 77 ? 114.331 -40.930 -33.923 1.00 19.91 75 TYR D C 1
ATOM 8827 O O . TYR D 1 77 ? 115.442 -40.612 -34.306 1.00 20.68 75 TYR D O 1
ATOM 8836 N N . SER D 1 78 ? 114.055 -42.166 -33.521 1.00 18.11 76 SER D N 1
ATOM 8837 C CA . SER D 1 78 ? 115.041 -43.238 -33.673 1.00 17.28 76 SER D CA 1
ATOM 8838 C C . SER D 1 78 ? 115.456 -43.376 -35.144 1.00 16.92 76 SER D C 1
ATOM 8839 O O . SER D 1 78 ? 114.654 -43.180 -36.050 1.00 18.99 76 SER D O 1
ATOM 8842 N N . GLY D 1 79 ? 116.732 -43.703 -35.352 1.00 15.94 77 GLY D N 1
ATOM 8843 C CA . GLY D 1 79 ? 117.242 -43.958 -36.679 1.00 17.05 77 GLY D CA 1
ATOM 8844 C C . GLY D 1 79 ? 118.385 -43.044 -37.015 1.00 16.73 77 GLY D C 1
ATOM 8845 O O . GLY D 1 79 ? 119.025 -42.407 -36.157 1.00 18.11 77 GLY D O 1
ATOM 8846 N N . TYR D 1 80 ? 118.620 -42.936 -38.314 1.00 18.14 78 TYR D N 1
ATOM 8847 C CA . TYR D 1 80 ? 119.839 -42.341 -38.816 1.00 17.96 78 TYR D CA 1
ATOM 8848 C C . TYR D 1 80 ? 119.791 -40.840 -38.983 1.00 18.98 78 TYR D C 1
ATOM 8849 O O . TYR D 1 80 ? 118.797 -40.315 -39.431 1.00 21.39 78 TYR D O 1
ATOM 8858 N N . VAL D 1 81 ? 120.913 -40.203 -38.648 1.00 19.20 79 VAL D N 1
ATOM 8859 C CA . VAL D 1 81 ? 121.139 -38.775 -38.849 1.00 20.28 79 VAL D CA 1
ATOM 8860 C C . VAL D 1 81 ? 122.391 -38.632 -39.681 1.00 19.12 79 VAL D C 1
ATOM 8861 O O . VAL D 1 81 ? 123.441 -39.099 -39.285 1.00 19.40 79 VAL D O 1
ATOM 8865 N N . ALA D 1 82 ? 122.294 -38.030 -40.863 1.00 19.84 80 ALA D N 1
ATOM 8866 C CA . ALA D 1 82 ? 123.481 -37.852 -41.702 1.00 20.94 80 ALA D CA 1
ATOM 8867 C C . ALA D 1 82 ? 124.418 -36.773 -41.146 1.00 20.53 80 ALA D C 1
ATOM 8868 O O . ALA D 1 82 ? 124.007 -35.870 -40.416 1.00 20.88 80 ALA D O 1
ATOM 8870 N N . SER D 1 83 ? 125.699 -36.883 -41.462 1.00 20.95 81 SER D N 1
ATOM 8871 C CA . SER D 1 83 ? 126.655 -35.825 -41.151 1.00 21.18 81 SER D CA 1
ATOM 8872 C C . SER D 1 83 ? 126.169 -34.516 -41.769 1.00 20.91 81 SER D C 1
ATOM 8873 O O . SER D 1 83 ? 125.869 -34.484 -42.968 1.00 21.46 81 SER D O 1
ATOM 8876 N N . GLY D 1 84 ? 126.096 -33.461 -40.961 1.00 20.77 82 GLY D N 1
ATOM 8877 C CA . GLY D 1 84 ? 125.643 -32.157 -41.404 1.00 22.39 82 GLY D CA 1
ATOM 8878 C C . GLY D 1 84 ? 124.144 -31.961 -41.300 1.00 23.16 82 GLY D C 1
ATOM 8879 O O . GLY D 1 84 ? 123.671 -30.876 -41.607 1.00 24.69 82 GLY D O 1
ATOM 8880 N N . GLU D 1 85 ? 123.402 -32.973 -40.865 1.00 21.93 83 GLU D N 1
ATOM 8881 C CA . GLU D 1 85 ? 121.938 -32.869 -40.803 1.00 23.59 83 GLU D CA 1
ATOM 8882 C C . GLU D 1 85 ? 121.464 -32.153 -39.534 1.00 22.92 83 GLU D C 1
ATOM 8883 O O . GLU D 1 85 ? 120.665 -31.244 -39.606 1.00 23.63 83 GLU D O 1
ATOM 8889 N N . GLU D 1 86 ? 121.951 -32.566 -38.383 1.00 22.16 84 GLU D N 1
ATOM 8890 C CA . GLU D 1 86 ? 121.521 -31.957 -37.135 1.00 21.65 84 GLU D CA 1
ATOM 8891 C C . GLU D 1 86 ? 122.029 -30.529 -37.014 1.00 22.78 84 GLU D C 1
ATOM 8892 O O . GLU D 1 86 ? 123.134 -30.216 -37.443 1.00 22.98 84 GLU D O 1
ATOM 8898 N N . VAL D 1 87 ? 121.230 -29.662 -36.409 1.00 22.30 85 VAL D N 1
ATOM 8899 C CA . VAL D 1 87 ? 121.697 -28.316 -36.093 1.00 23.08 85 VAL D CA 1
ATOM 8900 C C . VAL D 1 87 ? 121.783 -28.104 -34.567 1.00 23.05 85 VAL D C 1
ATOM 8901 O O . VAL D 1 87 ? 120.942 -28.598 -33.814 1.00 24.51 85 VAL D O 1
ATOM 8905 N N . THR D 1 88 ? 122.796 -27.337 -34.171 1.00 23.35 86 THR D N 1
ATOM 8906 C CA . THR D 1 88 ? 123.001 -26.883 -32.790 1.00 23.23 86 THR D CA 1
ATOM 8907 C C . THR D 1 88 ? 123.242 -25.388 -32.900 1.00 24.74 86 THR D C 1
ATOM 8908 O O . THR D 1 88 ? 124.186 -24.924 -33.548 1.00 24.66 86 THR D O 1
ATOM 8912 N N . ALA D 1 89 ? 122.385 -24.619 -32.256 1.00 26.13 87 ALA D N 1
ATOM 8913 C CA . ALA D 1 89 ? 122.463 -23.176 -32.383 1.00 28.27 87 ALA D CA 1
ATOM 8914 C C . ALA D 1 89 ? 122.494 -22.775 -33.860 1.00 28.24 87 ALA D C 1
ATOM 8915 O O . ALA D 1 89 ? 123.296 -21.943 -34.271 1.00 28.33 87 ALA D O 1
ATOM 8917 N N . GLY D 1 90 ? 121.614 -23.379 -34.656 1.00 26.98 88 GLY D N 1
ATOM 8918 C CA . GLY D 1 90 ? 121.525 -23.079 -36.075 1.00 27.49 88 GLY D CA 1
ATOM 8919 C C . GLY D 1 90 ? 122.614 -23.599 -37.001 1.00 27.29 88 GLY D C 1
ATOM 8920 O O . GLY D 1 90 ? 122.438 -23.563 -38.229 1.00 29.28 88 GLY D O 1
ATOM 8921 N N . LYS D 1 91 ? 123.730 -24.096 -36.462 1.00 26.11 89 LYS D N 1
ATOM 8922 C CA . LYS D 1 91 ? 124.856 -24.521 -37.280 1.00 25.58 89 LYS D CA 1
ATOM 8923 C C . LYS D 1 91 ? 124.872 -26.022 -37.391 1.00 24.06 89 LYS D C 1
ATOM 8924 O O . LYS D 1 91 ? 124.685 -26.714 -36.408 1.00 24.61 89 LYS D O 1
ATOM 8930 N N . PRO D 1 92 ? 125.190 -26.542 -38.566 1.00 23.51 90 PRO D N 1
ATOM 8931 C CA . PRO D 1 92 ? 125.221 -27.987 -38.763 1.00 23.56 90 PRO D CA 1
ATOM 8932 C C . PRO D 1 92 ? 126.302 -28.680 -37.932 1.00 24.27 90 PRO D C 1
ATOM 8933 O O . PRO D 1 92 ? 127.444 -28.230 -37.904 1.00 24.56 90 PRO D O 1
ATOM 8937 N N . ASP D 1 93 ? 125.905 -29.757 -37.271 1.00 21.78 91 ASP D N 1
ATOM 8938 C CA . ASP D 1 93 ? 126.826 -30.638 -36.569 1.00 20.62 91 ASP D CA 1
ATOM 8939 C C . ASP D 1 93 ? 127.302 -31.735 -37.517 1.00 20.54 91 ASP D C 1
ATOM 8940 O O . ASP D 1 93 ? 126.549 -32.199 -38.364 1.00 22.10 91 ASP D O 1
ATOM 8945 N N . PHE D 1 94 ? 128.540 -32.168 -37.359 1.00 19.05 92 PHE D N 1
ATOM 8946 C CA . PHE D 1 94 ? 129.124 -33.109 -38.294 1.00 20.42 92 PHE D CA 1
ATOM 8947 C C . PHE D 1 94 ? 129.136 -34.609 -38.015 1.00 18.77 92 PHE D C 1
ATOM 8948 O O . PHE D 1 94 ? 129.512 -35.346 -38.914 1.00 19.43 92 PHE D O 1
ATOM 8956 N N . PRO D 1 95 ? 128.702 -35.091 -36.841 1.00 18.88 93 PRO D N 1
ATOM 8957 C CA . PRO D 1 95 ? 128.696 -36.561 -36.784 1.00 18.95 93 PRO D CA 1
ATOM 8958 C C . PRO D 1 95 ? 127.572 -37.161 -37.616 1.00 18.54 93 PRO D C 1
ATOM 8959 O O . PRO D 1 95 ? 126.549 -36.505 -37.862 1.00 18.39 93 PRO D O 1
ATOM 8963 N N . GLU D 1 96 ? 127.765 -38.393 -38.087 1.00 18.23 94 GLU D N 1
ATOM 8964 C CA . GLU D 1 96 ? 126.619 -39.219 -38.435 1.00 19.32 94 GLU D CA 1
ATOM 8965 C C . GLU D 1 96 ? 126.207 -39.964 -37.162 1.00 18.24 94 GLU D C 1
ATOM 8966 O O . GLU D 1 96 ? 127.048 -40.238 -36.283 1.00 18.96 94 GLU D O 1
ATOM 8972 N N . ILE D 1 97 ? 124.909 -40.184 -37.031 1.00 18.88 95 ILE D N 1
ATOM 8973 C CA . ILE D 1 97 ? 124.347 -40.688 -35.785 1.00 17.74 95 ILE D CA 1
ATOM 8974 C C . ILE D 1 97 ? 123.300 -41.739 -36.039 1.00 17.44 95 ILE D C 1
ATOM 8975 O O . ILE D 1 97 ? 122.590 -41.696 -37.048 1.00 18.08 95 ILE D O 1
ATOM 8980 N N . PHE D 1 98 ? 123.233 -42.733 -35.165 1.00 17.44 96 PHE D N 1
ATOM 8981 C CA . PHE D 1 98 ? 122.049 -43.555 -35.070 1.00 16.53 96 PHE D CA 1
ATOM 8982 C C . PHE D 1 98 ? 121.484 -43.342 -33.674 1.00 15.85 96 PHE D C 1
ATOM 8983 O O . PHE D 1 98 ? 122.172 -43.592 -32.677 1.00 16.52 96 PHE D O 1
ATOM 8991 N N . THR D 1 99 ? 120.241 -42.887 -33.622 1.00 16.18 97 THR D N 1
ATOM 8992 C CA . THR D 1 99 ? 119.583 -42.640 -32.348 1.00 16.02 97 THR D CA 1
ATOM 8993 C C . THR D 1 99 ? 118.664 -43.810 -31.991 1.00 15.79 97 THR D C 1
ATOM 8994 O O . THR D 1 99 ? 117.882 -44.274 -32.817 1.00 15.02 97 THR D O 1
ATOM 8998 N N . VAL D 1 100 ? 118.770 -44.305 -30.764 1.00 14.92 98 VAL D N 1
ATOM 8999 C CA . VAL D 1 100 ? 117.924 -45.371 -30.270 1.00 15.16 98 VAL D CA 1
ATOM 9000 C C . VAL D 1 100 ? 117.042 -44.836 -29.149 1.00 14.97 98 VAL D C 1
ATOM 9001 O O . VAL D 1 100 ? 117.553 -44.542 -28.067 1.00 16.09 98 VAL D O 1
ATOM 9005 N N . CYS D 1 101 ? 115.741 -44.697 -29.412 1.00 15.59 99 CYS D N 1
ATOM 9006 C CA . CYS D 1 101 ? 114.750 -44.385 -28.378 1.00 15.73 99 CYS D CA 1
ATOM 9007 C C . CYS D 1 101 ? 114.001 -45.662 -28.026 1.00 16.75 99 CYS D C 1
ATOM 9008 O O . CYS D 1 101 ? 114.246 -46.721 -28.628 1.00 18.34 99 CYS D O 1
ATOM 9011 N N . LYS D 1 102 ? 113.071 -45.570 -27.091 1.00 16.65 100 LYS D N 1
ATOM 9012 C CA . LYS D 1 102 ? 112.246 -46.695 -26.686 1.00 18.31 100 LYS D CA 1
ATOM 9013 C C . LYS D 1 102 ? 111.660 -47.357 -27.913 1.00 18.73 100 LYS D C 1
ATOM 9014 O O . LYS D 1 102 ? 111.065 -46.694 -28.785 1.00 20.79 100 LYS D O 1
ATOM 9020 N N . ASP D 1 103 ? 111.780 -48.668 -27.972 1.00 18.84 101 ASP D N 1
ATOM 9021 C CA . ASP D 1 103 ? 111.401 -49.426 -29.165 1.00 19.89 101 ASP D CA 1
ATOM 9022 C C . ASP D 1 103 ? 109.994 -49.979 -28.989 1.00 21.15 101 ASP D C 1
ATOM 9023 O O . ASP D 1 103 ? 109.809 -51.058 -28.427 1.00 23.52 101 ASP D O 1
ATOM 9028 N N . LEU D 1 104 ? 109.011 -49.224 -29.477 1.00 23.05 102 LEU D N 1
ATOM 9029 C CA . LEU D 1 104 ? 107.602 -49.569 -29.303 1.00 24.55 102 LEU D CA 1
ATOM 9030 C C . LEU D 1 104 ? 106.913 -50.011 -30.589 1.00 27.98 102 LEU D C 1
ATOM 9031 O O . LEU D 1 104 ? 107.020 -49.359 -31.620 1.00 27.45 102 LEU D O 1
ATOM 9036 N N . SER D 1 105 ? 106.184 -51.114 -30.497 1.00 32.54 103 SER D N 1
ATOM 9037 C CA . SER D 1 105 ? 105.476 -51.654 -31.654 1.00 37.73 103 SER D CA 1
ATOM 9038 C C . SER D 1 105 ? 104.293 -50.769 -32.020 1.00 37.27 103 SER D C 1
ATOM 9039 O O . SER D 1 105 ? 103.815 -49.972 -31.213 1.00 35.80 103 SER D O 1
ATOM 9042 N N . VAL D 1 106 ? 103.809 -50.922 -33.247 1.00 38.87 104 VAL D N 1
ATOM 9043 C CA . VAL D 1 106 ? 102.660 -50.157 -33.711 1.00 42.43 104 VAL D CA 1
ATOM 9044 C C . VAL D 1 106 ? 101.423 -50.534 -32.893 1.00 40.93 104 VAL D C 1
ATOM 9045 O O . VAL D 1 106 ? 100.456 -49.774 -32.824 1.00 41.73 104 VAL D O 1
ATOM 9049 N N . GLY D 1 107 ? 101.459 -51.712 -32.278 1.00 39.29 105 GLY D N 1
ATOM 9050 C CA . GLY D 1 107 ? 100.378 -52.169 -31.430 1.00 38.97 105 GLY D CA 1
ATOM 9051 C C . GLY D 1 107 ? 100.355 -51.617 -30.008 1.00 39.52 105 GLY D C 1
ATOM 9052 O O . GLY D 1 107 ? 99.396 -51.839 -29.273 1.00 40.85 105 GLY D O 1
ATOM 9053 N N . ASP D 1 108 ? 101.402 -50.902 -29.613 1.00 38.74 106 ASP D N 1
ATOM 9054 C CA . ASP D 1 108 ? 101.447 -50.295 -28.283 1.00 37.77 106 ASP D CA 1
ATOM 9055 C C . ASP D 1 108 ? 100.384 -49.211 -28.176 1.00 38.46 106 ASP D C 1
ATOM 9056 O O . ASP D 1 108 ? 100.195 -48.441 -29.108 1.00 38.21 106 ASP D O 1
ATOM 9061 N N . GLN D 1 109 ? 99.703 -49.129 -27.035 1.00 39.00 107 GLN D N 1
ATOM 9062 C CA . GLN D 1 109 ? 98.598 -48.189 -26.928 1.00 41.92 107 GLN D CA 1
ATOM 9063 C C . GLN D 1 109 ? 99.081 -46.777 -27.239 1.00 37.76 107 GLN D C 1
ATOM 9064 O O . GLN D 1 109 ? 98.364 -45.998 -27.854 1.00 37.51 107 GLN D O 1
ATOM 9070 N N . ARG D 1 110 ? 100.303 -46.447 -26.824 1.00 35.32 108 ARG D N 1
ATOM 9071 C CA . ARG D 1 110 ? 100.829 -45.108 -27.070 1.00 33.61 108 ARG D CA 1
ATOM 9072 C C . ARG D 1 110 ? 101.053 -44.895 -28.555 1.00 33.96 108 ARG D C 1
ATOM 9073 O O . ARG D 1 110 ? 100.906 -43.785 -29.058 1.00 35.28 108 ARG D O 1
ATOM 9081 N N . VAL D 1 111 ? 101.439 -45.948 -29.257 1.00 33.89 109 VAL D N 1
ATOM 9082 C CA . VAL D 1 111 ? 101.614 -45.813 -30.704 1.00 34.22 109 VAL D CA 1
ATOM 9083 C C . VAL D 1 111 ? 100.250 -45.807 -31.401 1.00 35.18 109 VAL D C 1
ATOM 9084 O O . VAL D 1 111 ? 100.020 -44.978 -32.276 1.00 35.49 109 VAL D O 1
ATOM 9088 N N . LYS D 1 112 ? 99.354 -46.725 -31.032 1.00 37.06 110 LYS D N 1
ATOM 9089 C CA . LYS D 1 112 ? 97.993 -46.747 -31.604 1.00 38.21 110 LYS D CA 1
ATOM 9090 C C . LYS D 1 112 ? 97.315 -45.398 -31.427 1.00 36.70 110 LYS D C 1
ATOM 9091 O O . LYS D 1 112 ? 96.567 -44.949 -32.292 1.00 35.52 110 LYS D O 1
ATOM 9096 N N . ALA D 1 113 ? 97.549 -44.769 -30.283 1.00 37.63 111 ALA D N 1
ATOM 9097 C CA . ALA D 1 113 ? 96.926 -43.488 -29.950 1.00 37.39 111 ALA D CA 1
ATOM 9098 C C . ALA D 1 113 ? 97.705 -42.304 -30.526 1.00 37.38 111 ALA D C 1
ATOM 9099 O O . ALA D 1 113 ? 97.347 -41.144 -30.314 1.00 37.78 111 ALA D O 1
ATOM 9101 N N . GLY D 1 114 ? 98.789 -42.596 -31.226 1.00 37.20 112 GLY D N 1
ATOM 9102 C CA . GLY D 1 114 ? 99.572 -41.552 -31.871 1.00 36.24 112 GLY D CA 1
ATOM 9103 C C . GLY D 1 114 ? 100.322 -40.590 -30.972 1.00 36.87 112 GLY D C 1
ATOM 9104 O O . GLY D 1 114 ? 100.481 -39.412 -31.303 1.00 37.55 112 GLY D O 1
ATOM 9105 N N . TRP D 1 115 ? 100.818 -41.074 -29.833 1.00 34.33 113 TRP D N 1
ATOM 9106 C CA . TRP D 1 115 ? 101.626 -40.223 -28.976 1.00 32.06 113 TRP D CA 1
ATOM 9107 C C . TRP D 1 115 ? 102.849 -39.730 -29.761 1.00 29.82 113 TRP D C 1
ATOM 9108 O O . TRP D 1 115 ? 103.511 -40.515 -30.452 1.00 30.20 113 TRP D O 1
ATOM 9119 N N . PRO D 1 116 ? 103.172 -38.436 -29.646 1.00 28.41 114 PRO D N 1
ATOM 9120 C CA . PRO D 1 116 ? 104.385 -37.986 -30.343 1.00 27.28 114 PRO D CA 1
ATOM 9121 C C . PRO D 1 116 ? 105.680 -38.682 -29.886 1.00 25.70 114 PRO D C 1
ATOM 9122 O O . PRO D 1 116 ? 105.828 -38.961 -28.692 1.00 25.92 114 PRO D O 1
ATOM 9126 N N . CYS D 1 117 ? 106.573 -38.929 -30.842 1.00 23.60 115 CYS D N 1
ATOM 9127 C CA . CYS D 1 117 ? 107.883 -39.565 -30.648 1.00 23.62 115 CYS D CA 1
ATOM 9128 C C . CYS D 1 117 ? 107.852 -41.076 -30.373 1.00 22.45 115 CYS D C 1
ATOM 9129 O O . CYS D 1 117 ? 108.907 -41.671 -30.167 1.00 22.13 115 CYS D O 1
ATOM 9132 N N . HIS D 1 118 ? 106.663 -41.675 -30.349 1.00 22.75 116 HIS D N 1
ATOM 9133 C CA . HIS D 1 118 ? 106.498 -43.078 -29.979 1.00 23.53 116 HIS D CA 1
ATOM 9134 C C . HIS D 1 118 ? 106.347 -43.965 -31.210 1.00 24.47 116 HIS D C 1
ATOM 9135 O O . HIS D 1 118 ? 105.438 -43.749 -32.049 1.00 24.77 116 HIS D O 1
ATOM 9142 N N . GLY D 1 119 ? 107.223 -44.960 -31.328 1.00 23.55 117 GLY D N 1
ATOM 9143 C CA . GLY D 1 119 ? 107.157 -45.862 -32.457 1.00 24.19 117 GLY D CA 1
ATOM 9144 C C . GLY D 1 119 ? 108.339 -46.800 -32.475 1.00 23.53 117 GLY D C 1
ATOM 9145 O O . GLY D 1 119 ? 109.245 -46.710 -31.643 1.00 23.77 117 GLY D O 1
ATOM 9146 N N . PRO D 1 120 ? 108.359 -47.695 -33.465 1.00 23.51 118 PRO D N 1
ATOM 9147 C CA . PRO D 1 120 ? 109.432 -48.678 -33.524 1.00 23.62 118 PRO D CA 1
ATOM 9148 C C . PRO D 1 120 ? 110.750 -48.116 -34.063 1.00 22.12 118 PRO D C 1
ATOM 9149 O O . PRO D 1 120 ? 110.747 -47.326 -35.027 1.00 23.02 118 PRO D O 1
ATOM 9153 N N . VAL D 1 121 ? 111.870 -48.580 -33.510 1.00 20.68 119 VAL D N 1
ATOM 9154 C CA . VAL D 1 121 ? 113.187 -48.227 -34.039 1.00 19.54 119 VAL D CA 1
ATOM 9155 C C . VAL D 1 121 ? 113.382 -48.832 -35.436 1.00 18.62 119 VAL D C 1
ATOM 9156 O O . VAL D 1 121 ? 113.147 -50.022 -35.612 1.00 19.36 119 VAL D O 1
ATOM 9160 N N . PRO D 1 122 ? 113.860 -48.045 -36.410 1.00 18.80 120 PRO D N 1
ATOM 9161 C CA . PRO D 1 122 ? 114.154 -48.580 -37.753 1.00 18.84 120 PRO D CA 1
ATOM 9162 C C . PRO D 1 122 ? 115.563 -49.201 -37.781 1.00 18.55 120 PRO D C 1
ATOM 9163 O O . PRO D 1 122 ? 116.506 -48.612 -38.299 1.00 19.67 120 PRO D O 1
ATOM 9167 N N . TRP D 1 123 ? 115.688 -50.366 -37.155 1.00 17.82 121 TRP D N 1
ATOM 9168 C CA . TRP D 1 123 ? 116.997 -50.985 -36.964 1.00 16.64 121 TRP D CA 1
ATOM 9169 C C . TRP D 1 123 ? 117.629 -51.342 -38.304 1.00 16.52 121 TRP D C 1
ATOM 9170 O O . TRP D 1 123 ? 116.933 -51.821 -39.204 1.00 17.54 121 TRP D O 1
ATOM 9181 N N . PRO D 1 124 ? 118.967 -51.209 -38.425 1.00 16.64 122 PRO D N 1
ATOM 9182 C CA . PRO D 1 124 ? 119.656 -51.664 -39.654 1.00 17.89 122 PRO D CA 1
ATOM 9183 C C . PRO D 1 124 ? 119.503 -53.181 -39.865 1.00 16.73 122 PRO D C 1
ATOM 9184 O O . PRO D 1 124 ? 119.368 -53.658 -41.002 1.00 18.39 122 PRO D O 1
ATOM 9188 N N . ASN D 1 125 ? 119.574 -53.923 -38.761 1.00 15.63 123 ASN D N 1
ATOM 9189 C CA . ASN D 1 125 ? 119.472 -55.390 -38.751 1.00 15.51 123 ASN D CA 1
ATOM 9190 C C . ASN D 1 125 ? 119.383 -55.866 -37.304 1.00 13.19 123 ASN D C 1
ATOM 9191 O O . ASN D 1 125 ? 119.527 -55.050 -36.389 1.00 14.59 123 ASN D O 1
ATOM 9196 N N . ASN D 1 126 ? 119.053 -57.136 -37.100 1.00 13.78 124 ASN D N 1
ATOM 9197 C CA . ASN D 1 126 ? 118.851 -57.675 -35.761 1.00 13.25 124 ASN D CA 1
ATOM 9198 C C . ASN D 1 126 ? 120.150 -57.796 -34.963 1.00 13.83 124 ASN D C 1
ATOM 9199 O O . ASN D 1 126 ? 120.110 -57.797 -33.739 1.00 14.48 124 ASN D O 1
ATOM 9204 N N . THR D 1 127 ? 121.282 -57.937 -35.639 1.00 13.10 125 THR D N 1
ATOM 9205 C CA . THR D 1 127 ? 122.553 -58.092 -34.969 1.00 13.32 125 THR D CA 1
ATOM 9206 C C . THR D 1 127 ? 122.968 -56.754 -34.310 1.00 13.18 125 THR D C 1
ATOM 9207 O O . THR D 1 127 ? 123.337 -56.712 -33.128 1.00 14.26 125 THR D O 1
ATOM 9211 N N . TYR D 1 128 ? 122.873 -55.676 -35.072 1.00 13.91 126 TYR D N 1
ATOM 9212 C CA . TYR D 1 128 ? 123.053 -54.332 -34.546 1.00 13.48 126 TYR D CA 1
ATOM 9213 C C . TYR D 1 128 ? 122.063 -54.059 -33.407 1.00 13.56 126 TYR D C 1
ATOM 9214 O O . TYR D 1 128 ? 122.444 -53.566 -32.331 1.00 13.75 126 TYR D O 1
ATOM 9223 N N . GLN D 1 129 ? 120.799 -54.415 -33.617 1.00 13.20 127 GLN D N 1
ATOM 9224 C CA . GLN D 1 129 ? 119.802 -54.260 -32.568 1.00 14.46 127 GLN D CA 1
ATOM 9225 C C . GLN D 1 129 ? 120.212 -54.908 -31.262 1.00 13.90 127 GLN D C 1
ATOM 9226 O O . GLN D 1 129 ? 120.115 -54.275 -30.198 1.00 15.17 127 GLN D O 1
ATOM 9232 N N . LYS D 1 130 ? 120.610 -56.178 -31.310 1.00 14.39 128 LYS D N 1
ATOM 9233 C CA . LYS D 1 130 ? 120.924 -56.889 -30.100 1.00 15.54 128 LYS D CA 1
ATOM 9234 C C . LYS D 1 130 ? 122.105 -56.212 -29.407 1.00 14.55 128 LYS D C 1
ATOM 9235 O O . LYS D 1 130 ? 122.103 -56.093 -28.162 1.00 14.38 128 LYS D O 1
ATOM 9241 N N . SER D 1 131 ? 123.127 -55.799 -30.147 1.00 14.14 129 SER D N 1
ATOM 9242 C CA . SER D 1 131 ? 124.295 -55.159 -29.549 1.00 13.06 129 SER D CA 1
ATOM 9243 C C . SER D 1 131 ? 123.885 -53.893 -28.799 1.00 13.41 129 SER D C 1
ATOM 9244 O O . SER D 1 131 ? 124.341 -53.629 -27.680 1.00 14.06 129 SER D O 1
ATOM 9247 N N . MET D 1 132 ? 123.023 -53.097 -29.419 1.00 13.61 130 MET D N 1
ATOM 9248 C CA . MET D 1 132 ? 122.653 -51.835 -28.801 1.00 13.82 130 MET D CA 1
ATOM 9249 C C . MET D 1 132 ? 121.698 -52.024 -27.628 1.00 13.51 130 MET D C 1
ATOM 9250 O O . MET D 1 132 ? 121.803 -51.333 -26.603 1.00 14.83 130 MET D O 1
ATOM 9255 N N . LYS D 1 133 ? 120.740 -52.935 -27.770 1.00 13.68 131 LYS D N 1
ATOM 9256 C CA . LYS D 1 133 ? 119.798 -53.203 -26.675 1.00 14.27 131 LYS D CA 1
ATOM 9257 C C . LYS D 1 133 ? 120.547 -53.727 -25.444 1.00 14.58 131 LYS D C 1
ATOM 9258 O O . LYS D 1 133 ? 120.276 -53.329 -24.309 1.00 15.28 131 LYS D O 1
ATOM 9264 N N . THR D 1 134 ? 121.471 -54.657 -25.654 1.00 14.82 132 THR D N 1
ATOM 9265 C CA . THR D 1 134 ? 122.261 -55.193 -24.557 1.00 14.18 132 THR D CA 1
ATOM 9266 C C . THR D 1 134 ? 123.063 -54.100 -23.880 1.00 13.10 132 THR D C 1
ATOM 9267 O O . THR D 1 134 ? 123.101 -54.034 -22.652 1.00 13.84 132 THR D O 1
ATOM 9271 N N . PHE D 1 135 ? 123.715 -53.238 -24.641 1.00 12.98 133 PHE D N 1
ATOM 9272 C CA . PHE D 1 135 ? 124.491 -52.122 -24.097 1.00 12.65 133 PHE D CA 1
ATOM 9273 C C . PHE D 1 135 ? 123.595 -51.171 -23.298 1.00 12.94 133 PHE D C 1
ATOM 9274 O O . PHE D 1 135 ? 123.922 -50.785 -22.177 1.00 12.78 133 PHE D O 1
ATOM 9282 N N . MET D 1 136 ? 122.453 -50.815 -23.883 1.00 12.50 134 MET D N 1
ATOM 9283 C CA . MET D 1 136 ? 121.546 -49.899 -23.190 1.00 12.27 134 MET D CA 1
ATOM 9284 C C . MET D 1 136 ? 120.951 -50.485 -21.917 1.00 12.67 134 MET D C 1
ATOM 9285 O O . MET D 1 136 ? 120.734 -49.755 -20.942 1.00 13.01 134 MET D O 1
ATOM 9290 N N . GLU D 1 137 ? 120.726 -51.786 -21.872 1.00 13.00 135 GLU D N 1
ATOM 9291 C CA . GLU D 1 137 ? 120.225 -52.368 -20.632 1.00 13.95 135 GLU D CA 1
ATOM 9292 C C . GLU D 1 137 ? 121.283 -52.248 -19.546 1.00 12.80 135 GLU D C 1
ATOM 9293 O O . GLU D 1 137 ? 120.975 -51.937 -18.397 1.00 14.08 135 GLU D O 1
ATOM 9299 N N . GLU D 1 138 ? 122.543 -52.483 -19.882 1.00 12.72 136 GLU D N 1
ATOM 9300 C CA . GLU D 1 138 ? 123.625 -52.350 -18.928 1.00 12.79 136 GLU D CA 1
ATOM 9301 C C . GLU D 1 138 ? 123.813 -50.903 -18.491 1.00 12.11 136 GLU D C 1
ATOM 9302 O O . GLU D 1 138 ? 123.978 -50.605 -17.289 1.00 13.95 136 GLU D O 1
ATOM 9308 N N . LEU D 1 139 ? 123.749 -49.987 -19.452 1.00 12.29 137 LEU D N 1
ATOM 9309 C CA . LEU D 1 139 ? 123.852 -48.575 -19.123 1.00 12.42 137 LEU D CA 1
ATOM 9310 C C . LEU D 1 139 ? 122.731 -48.154 -18.164 1.00 13.23 137 LEU D C 1
ATOM 9311 O O . LEU D 1 139 ? 122.967 -47.365 -17.227 1.00 12.46 137 LEU D O 1
ATOM 9316 N N . GLY D 1 140 ? 121.533 -48.700 -18.367 1.00 13.26 138 GLY D N 1
ATOM 9317 C CA . GLY D 1 140 ? 120.400 -48.409 -17.494 1.00 13.15 138 GLY D CA 1
ATOM 9318 C C . GLY D 1 140 ? 120.635 -48.847 -16.063 1.00 12.48 138 GLY D C 1
ATOM 9319 O O . GLY D 1 140 ? 120.240 -48.141 -15.118 1.00 13.36 138 GLY D O 1
ATOM 9320 N N . LEU D 1 141 ? 121.257 -50.007 -15.866 1.00 13.29 139 LEU D N 1
ATOM 9321 C CA . LEU D 1 141 ? 121.587 -50.472 -14.510 1.00 12.77 139 LEU D CA 1
ATOM 9322 C C . LEU D 1 141 ? 122.501 -49.483 -13.839 1.00 13.39 139 LEU D C 1
ATOM 9323 O O . LEU D 1 141 ? 122.358 -49.202 -12.632 1.00 13.96 139 LEU D O 1
ATOM 9328 N N . ALA D 1 142 ? 123.444 -48.932 -14.576 1.00 13.23 140 ALA D N 1
ATOM 9329 C CA . ALA D 1 142 ? 124.358 -47.925 -14.023 1.00 13.37 140 ALA D CA 1
ATOM 9330 C C . ALA D 1 142 ? 123.616 -46.619 -13.713 1.00 12.97 140 ALA D C 1
ATOM 9331 O O . ALA D 1 142 ? 123.799 -45.997 -12.669 1.00 12.75 140 ALA D O 1
ATOM 9333 N N . GLY D 1 143 ? 122.761 -46.207 -14.639 1.00 12.46 141 GLY D N 1
ATOM 9334 C CA . GLY D 1 143 ? 121.952 -45.017 -14.429 1.00 12.84 141 GLY D CA 1
ATOM 9335 C C . GLY D 1 143 ? 121.136 -45.093 -13.166 1.00 12.47 141 GLY D C 1
ATOM 9336 O O . GLY D 1 143 ? 121.043 -44.097 -12.414 1.00 12.17 141 GLY D O 1
ATOM 9337 N N . GLU D 1 144 ? 120.508 -46.236 -12.914 1.00 12.55 142 GLU D N 1
ATOM 9338 C CA . GLU D 1 144 ? 119.677 -46.361 -11.710 1.00 12.76 142 GLU D CA 1
ATOM 9339 C C . GLU D 1 144 ? 120.553 -46.280 -10.454 1.00 12.11 142 GLU D C 1
ATOM 9340 O O . GLU D 1 144 ? 120.166 -45.628 -9.454 1.00 12.99 142 GLU D O 1
ATOM 9346 N N . ARG D 1 145 ? 121.738 -46.906 -10.466 1.00 13.11 143 ARG D N 1
ATOM 9347 C CA . ARG D 1 145 ? 122.638 -46.812 -9.299 1.00 13.29 143 ARG D CA 1
ATOM 9348 C C . ARG D 1 145 ? 123.041 -45.367 -9.051 1.00 11.90 143 ARG D C 1
ATOM 9349 O O . ARG D 1 145 ? 123.041 -44.887 -7.899 1.00 12.66 143 ARG D O 1
ATOM 9357 N N . LEU D 1 146 ? 123.377 -44.674 -10.148 1.00 11.77 144 LEU D N 1
ATOM 9358 C CA . LEU D 1 146 ? 123.800 -43.302 -10.050 1.00 11.17 144 LEU D CA 1
ATOM 9359 C C . LEU D 1 146 ? 122.696 -42.412 -9.485 1.00 11.68 144 LEU D C 1
ATOM 9360 O O . LEU D 1 146 ? 122.972 -41.498 -8.710 1.00 12.84 144 LEU D O 1
ATOM 9365 N N . LEU D 1 147 ? 121.463 -42.662 -9.896 1.00 11.99 145 LEU D N 1
ATOM 9366 C CA . LEU D 1 147 ? 120.340 -41.870 -9.394 1.00 12.00 145 LEU D CA 1
ATOM 9367 C C . LEU D 1 147 ? 120.060 -42.123 -7.917 1.00 11.60 145 LEU D C 1
ATOM 9368 O O . LEU D 1 147 ? 119.664 -41.213 -7.187 1.00 12.13 145 LEU D O 1
ATOM 9373 N N . LYS D 1 148 ? 120.230 -43.347 -7.463 1.00 12.31 146 LYS D N 1
ATOM 9374 C CA . LYS D 1 148 ? 120.059 -43.648 -6.047 1.00 12.13 146 LYS D CA 1
ATOM 9375 C C . LYS D 1 148 ? 121.153 -42.943 -5.259 1.00 12.38 146 LYS D C 1
ATOM 9376 O O . LYS D 1 148 ? 120.872 -42.324 -4.207 1.00 13.33 146 LYS D O 1
ATOM 9382 N N . LEU D 1 149 ? 122.398 -42.972 -5.760 1.00 12.55 147 LEU D N 1
ATOM 9383 C CA . LEU D 1 149 ? 123.506 -42.290 -5.091 1.00 12.09 147 LEU D CA 1
ATOM 9384 C C . LEU D 1 149 ? 123.342 -40.787 -5.075 1.00 12.69 147 LEU D C 1
ATOM 9385 O O . LEU D 1 149 ? 123.667 -40.127 -4.086 1.00 13.56 147 LEU D O 1
ATOM 9390 N N . THR D 1 150 ? 122.808 -40.229 -6.155 1.00 12.12 148 THR D N 1
ATOM 9391 C CA . THR D 1 150 ? 122.580 -38.784 -6.217 1.00 12.74 148 THR D CA 1
ATOM 9392 C C . THR D 1 150 ? 121.554 -38.352 -5.184 1.00 12.42 148 THR D C 1
ATOM 9393 O O . THR D 1 150 ? 121.767 -37.377 -4.462 1.00 13.26 148 THR D O 1
ATOM 9397 N N . ALA D 1 151 ? 120.467 -39.102 -5.073 1.00 12.11 149 ALA D N 1
ATOM 9398 C CA . ALA D 1 151 ? 119.476 -38.810 -4.053 1.00 12.88 149 ALA D CA 1
ATOM 9399 C C . ALA D 1 151 ? 120.121 -38.839 -2.661 1.00 13.09 149 ALA D C 1
ATOM 9400 O O . ALA D 1 151 ? 119.959 -37.917 -1.851 1.00 13.31 149 ALA D O 1
ATOM 9402 N N . LEU D 1 152 ? 120.869 -39.898 -2.381 1.00 13.06 150 LEU D N 1
ATOM 9403 C CA . LEU D 1 152 ? 121.472 -40.065 -1.066 1.00 13.50 150 LEU D CA 1
ATOM 9404 C C . LEU D 1 152 ? 122.445 -38.940 -0.773 1.00 14.17 150 LEU D C 1
ATOM 9405 O O . LEU D 1 152 ? 122.502 -38.429 0.358 1.00 16.44 150 LEU D O 1
ATOM 9410 N N . GLY D 1 153 ? 123.192 -38.514 -1.772 1.00 14.51 151 GLY D N 1
ATOM 9411 C CA . GLY D 1 153 ? 124.163 -37.454 -1.586 1.00 15.36 151 GLY D CA 1
ATOM 9412 C C . GLY D 1 153 ? 123.520 -36.133 -1.218 1.00 14.84 151 GLY D C 1
ATOM 9413 O O . GLY D 1 153 ? 124.132 -35.302 -0.545 1.00 16.94 151 GLY D O 1
ATOM 9414 N N . PHE D 1 154 ? 122.280 -35.935 -1.641 1.00 13.22 152 PHE D N 1
ATOM 9415 C CA . PHE D 1 154 ? 121.510 -34.751 -1.240 1.00 14.45 152 PHE D CA 1
ATOM 9416 C C . PHE D 1 154 ? 120.642 -35.014 -0.020 1.00 13.90 152 PHE D C 1
ATOM 9417 O O . PHE D 1 154 ? 119.806 -34.162 0.329 1.00 15.29 152 PHE D O 1
ATOM 9425 N N . GLU D 1 155 ? 120.822 -36.183 0.602 1.00 14.28 153 GLU D N 1
ATOM 9426 C CA . GLU D 1 155 ? 120.035 -36.548 1.797 1.00 14.79 153 GLU D CA 1
ATOM 9427 C C . GLU D 1 155 ? 118.540 -36.604 1.529 1.00 15.00 153 GLU D C 1
ATOM 9428 O O . GLU D 1 155 ? 117.718 -36.267 2.383 1.00 15.99 153 GLU D O 1
ATOM 9434 N N . LEU D 1 156 ? 118.214 -37.102 0.338 1.00 14.00 154 LEU D N 1
ATOM 9435 C CA . LEU D 1 156 ? 116.839 -37.289 -0.081 1.00 14.82 154 LEU D CA 1
ATOM 9436 C C . LEU D 1 156 ? 116.502 -38.760 -0.035 1.00 14.78 154 LEU D C 1
ATOM 9437 O O . LEU D 1 156 ? 117.398 -39.591 -0.076 1.00 14.67 154 LEU D O 1
ATOM 9442 N N . PRO D 1 157 ? 115.214 -39.086 0.029 1.00 13.96 155 PRO D N 1
ATOM 9443 C CA . PRO D 1 157 ? 114.828 -40.497 -0.048 1.00 14.47 155 PRO D CA 1
ATOM 9444 C C . PRO D 1 157 ? 115.464 -41.170 -1.247 1.00 13.24 155 PRO D C 1
ATOM 9445 O O . PRO D 1 157 ? 115.525 -40.620 -2.342 1.00 14.28 155 PRO D O 1
ATOM 9449 N N . ILE D 1 158 ? 115.954 -42.371 -1.025 1.00 13.50 156 ILE D N 1
ATOM 9450 C CA . ILE D 1 158 ? 116.762 -43.090 -2.002 1.00 13.58 156 ILE D CA 1
ATOM 9451 C C . ILE D 1 158 ? 116.084 -43.225 -3.360 1.00 14.12 156 ILE D C 1
ATOM 9452 O O . ILE D 1 158 ? 116.758 -43.239 -4.387 1.00 13.79 156 ILE D O 1
ATOM 9457 N N A ASN D 1 159 ? 114.748 -43.310 -3.345 0.50 14.10 157 ASN D N 1
ATOM 9458 N N B ASN D 1 159 ? 114.770 -43.337 -3.402 0.50 14.52 157 ASN D N 1
ATOM 9459 C CA A ASN D 1 159 ? 113.929 -43.529 -4.552 0.50 14.91 157 ASN D CA 1
ATOM 9460 C CA B ASN D 1 159 ? 114.116 -43.525 -4.694 0.50 16.21 157 ASN D CA 1
ATOM 9461 C C A ASN D 1 159 ? 113.555 -42.235 -5.288 0.50 14.53 157 ASN D C 1
ATOM 9462 C C B ASN D 1 159 ? 113.494 -42.236 -5.231 0.50 16.08 157 ASN D C 1
ATOM 9463 O O A ASN D 1 159 ? 112.836 -42.272 -6.290 0.50 12.86 157 ASN D O 1
ATOM 9464 O O B ASN D 1 159 ? 112.573 -42.274 -6.055 0.50 15.68 157 ASN D O 1
ATOM 9473 N N . THR D 1 160 ? 114.035 -41.094 -4.816 1.00 15.48 158 THR D N 1
ATOM 9474 C CA . THR D 1 160 ? 113.535 -39.810 -5.301 1.00 14.30 158 THR D CA 1
ATOM 9475 C C . THR D 1 160 ? 113.588 -39.711 -6.820 1.00 14.47 158 THR D C 1
ATOM 9476 O O . THR D 1 160 ? 112.590 -39.321 -7.427 1.00 15.46 158 THR D O 1
ATOM 9480 N N . PHE D 1 161 ? 114.737 -40.037 -7.406 1.00 13.80 159 PHE D N 1
ATOM 9481 C CA . PHE D 1 161 ? 114.878 -39.909 -8.843 1.00 13.73 159 PHE D CA 1
ATOM 9482 C C . PHE D 1 161 ? 114.416 -41.163 -9.581 1.00 13.63 159 PHE D C 1
ATOM 9483 O O . PHE D 1 161 ? 113.854 -41.056 -10.672 1.00 14.66 159 PHE D O 1
ATOM 9491 N N . THR D 1 162 ? 114.678 -42.344 -9.038 1.00 14.75 160 THR D N 1
ATOM 9492 C CA . THR D 1 162 ? 114.222 -43.553 -9.703 1.00 14.90 160 THR D CA 1
ATOM 9493 C C . THR D 1 162 ? 112.705 -43.651 -9.760 1.00 15.08 160 THR D C 1
ATOM 9494 O O . THR D 1 162 ? 112.178 -44.318 -10.673 1.00 15.74 160 THR D O 1
ATOM 9498 N N . ASP D 1 163 ? 111.996 -42.977 -8.851 1.00 15.56 161 ASP D N 1
ATOM 9499 C CA . ASP D 1 163 ? 110.543 -42.919 -8.958 1.00 16.69 161 ASP D CA 1
ATOM 9500 C C . ASP D 1 163 ? 110.064 -42.207 -10.226 1.00 17.59 161 ASP D C 1
ATOM 9501 O O . ASP D 1 163 ? 108.882 -42.319 -10.594 1.00 21.23 161 ASP D O 1
ATOM 9506 N N . LEU D 1 164 ? 110.950 -41.461 -10.867 1.00 16.61 162 LEU D N 1
ATOM 9507 C CA . LEU D 1 164 ? 110.608 -40.758 -12.100 1.00 17.58 162 LEU D CA 1
ATOM 9508 C C . LEU D 1 164 ? 110.999 -41.536 -13.351 1.00 15.95 162 LEU D C 1
ATOM 9509 O O . LEU D 1 164 ? 110.555 -41.187 -14.445 1.00 16.79 162 LEU D O 1
ATOM 9514 N N . THR D 1 165 ? 111.853 -42.539 -13.207 1.00 16.44 163 THR D N 1
ATOM 9515 C CA . THR D 1 165 ? 112.417 -43.258 -14.344 1.00 15.56 163 THR D CA 1
ATOM 9516 C C . THR D 1 165 ? 111.830 -44.648 -14.576 1.00 15.33 163 THR D C 1
ATOM 9517 O O . THR D 1 165 ? 112.392 -45.400 -15.369 1.00 15.28 163 THR D O 1
ATOM 9521 N N . ARG D 1 166 ? 110.699 -44.984 -13.954 1.00 17.24 164 ARG D N 1
ATOM 9522 C CA . ARG D 1 166 ? 110.027 -46.242 -14.293 1.00 18.55 164 ARG D CA 1
ATOM 9523 C C . ARG D 1 166 ? 109.555 -46.135 -15.746 1.00 18.31 164 ARG D C 1
ATOM 9524 O O . ARG D 1 166 ? 108.928 -45.145 -16.127 1.00 18.92 164 ARG D O 1
ATOM 9532 N N . ASP D 1 167 ? 109.865 -47.140 -16.557 1.00 17.25 165 ASP D N 1
ATOM 9533 C CA . ASP D 1 167 ? 109.617 -47.082 -17.998 1.00 17.88 165 ASP D CA 1
ATOM 9534 C C . ASP D 1 167 ? 110.183 -45.781 -18.572 1.00 15.85 165 ASP D C 1
ATOM 9535 O O . ASP D 1 167 ? 109.602 -45.125 -19.461 1.00 16.42 165 ASP D O 1
ATOM 9540 N N . GLY D 1 168 ? 111.355 -45.402 -18.086 1.00 16.21 166 GLY D N 1
ATOM 9541 C CA . GLY D 1 168 ? 111.942 -44.131 -18.454 1.00 15.10 166 GLY D CA 1
ATOM 9542 C C . GLY D 1 168 ? 112.251 -44.026 -19.945 1.00 15.06 166 GLY D C 1
ATOM 9543 O O . GLY D 1 168 ? 112.463 -45.027 -20.622 1.00 16.15 166 GLY D O 1
ATOM 9544 N N . TRP D 1 169 ? 112.282 -42.802 -20.459 1.00 14.83 167 TRP D N 1
ATOM 9545 C CA . TRP D 1 169 ? 112.495 -42.529 -21.873 1.00 14.91 167 TRP D CA 1
ATOM 9546 C C . TRP D 1 169 ? 113.993 -42.548 -22.220 1.00 14.47 167 TRP D C 1
ATOM 9547 O O . TRP D 1 169 ? 114.522 -41.661 -22.888 1.00 14.10 167 TRP D O 1
ATOM 9558 N N . HIS D 1 170 ? 114.676 -43.597 -21.815 1.00 13.23 168 HIS D N 1
ATOM 9559 C CA . HIS D 1 170 ? 116.114 -43.707 -22.030 1.00 13.22 168 HIS D CA 1
ATOM 9560 C C . HIS D 1 170 ? 116.379 -43.760 -23.520 1.00 14.06 168 HIS D C 1
ATOM 9561 O O . HIS D 1 170 ? 115.628 -44.359 -24.296 1.00 13.98 168 HIS D O 1
ATOM 9568 N N . HIS D 1 171 ? 117.473 -43.155 -23.937 1.00 14.01 169 HIS D N 1
ATOM 9569 C CA . HIS D 1 171 ? 117.829 -43.205 -25.347 1.00 13.66 169 HIS D CA 1
ATOM 9570 C C . HIS D 1 171 ? 119.318 -43.035 -25.517 1.00 13.51 169 HIS D C 1
ATOM 9571 O O . HIS D 1 171 ? 120.033 -42.723 -24.563 1.00 14.15 169 HIS D O 1
ATOM 9578 N N . MET D 1 172 ? 119.804 -43.301 -26.734 1.00 13.04 170 MET D N 1
ATOM 9579 C CA . MET D 1 172 ? 121.243 -43.270 -26.951 1.00 13.25 170 MET D CA 1
ATOM 9580 C C . MET D 1 172 ? 121.550 -42.724 -28.341 1.00 13.90 170 MET D C 1
ATOM 9581 O O . MET D 1 172 ? 120.838 -43.011 -29.301 1.00 15.38 170 MET D O 1
ATOM 9586 N N . ARG D 1 173 ? 122.607 -41.932 -28.416 1.00 13.78 171 ARG D N 1
ATOM 9587 C CA . ARG D 1 173 ? 123.177 -41.467 -29.684 1.00 14.32 171 ARG D CA 1
ATOM 9588 C C . ARG D 1 173 ? 124.481 -42.193 -29.949 1.00 14.72 171 ARG D C 1
ATOM 9589 O O . ARG D 1 173 ? 125.445 -42.101 -29.177 1.00 14.75 171 ARG D O 1
ATOM 9597 N N . VAL D 1 174 ? 124.500 -42.903 -31.080 1.00 15.05 172 VAL D N 1
ATOM 9598 C CA . VAL D 1 174 ? 125.631 -43.720 -31.503 1.00 14.87 172 VAL D CA 1
ATOM 9599 C C . VAL D 1 174 ? 126.317 -42.895 -32.582 1.00 14.70 172 VAL D C 1
ATOM 9600 O O . VAL D 1 174 ? 125.789 -42.760 -33.689 1.00 17.19 172 VAL D O 1
ATOM 9604 N N . LEU D 1 175 ? 127.489 -42.339 -32.284 1.00 14.75 173 LEU D N 1
ATOM 9605 C CA . LEU D 1 175 ? 128.099 -41.290 -33.083 1.00 14.59 173 LEU D CA 1
ATOM 9606 C C . LEU D 1 175 ? 129.375 -41.667 -33.795 1.00 15.75 173 LEU D C 1
ATOM 9607 O O . LEU D 1 175 ? 130.198 -42.377 -33.257 1.00 16.60 173 LEU D O 1
ATOM 9612 N N . ARG D 1 176 ? 129.535 -41.168 -35.017 1.00 16.71 174 ARG D N 1
ATOM 9613 C CA A ARG D 1 176 ? 130.823 -41.183 -35.695 0.50 16.35 174 ARG D CA 1
ATOM 9614 C CA B ARG D 1 176 ? 130.839 -41.175 -35.670 0.50 16.38 174 ARG D CA 1
ATOM 9615 C C . ARG D 1 176 ? 131.117 -39.779 -36.189 1.00 16.01 174 ARG D C 1
ATOM 9616 O O . ARG D 1 176 ? 130.353 -39.239 -37.004 1.00 17.26 174 ARG D O 1
ATOM 9631 N N . PHE D 1 177 ? 132.213 -39.200 -35.732 1.00 16.70 175 PHE D N 1
ATOM 9632 C CA . PHE D 1 177 ? 132.676 -37.897 -36.196 1.00 16.42 175 PHE D CA 1
ATOM 9633 C C . PHE D 1 177 ? 133.682 -38.101 -37.311 1.00 16.80 175 PHE D C 1
ATOM 9634 O O . PHE D 1 177 ? 134.583 -38.913 -37.157 1.00 17.45 175 PHE D O 1
ATOM 9642 N N . PRO D 1 178 ? 133.516 -37.396 -38.441 1.00 17.49 176 PRO D N 1
ATOM 9643 C CA . PRO D 1 178 ? 134.500 -37.530 -39.501 1.00 18.42 176 PRO D CA 1
ATOM 9644 C C . PRO D 1 178 ? 135.786 -36.847 -39.104 1.00 17.83 176 PRO D C 1
ATOM 9645 O O . PRO D 1 178 ? 135.820 -36.046 -38.139 1.00 18.67 176 PRO D O 1
ATOM 9649 N N . PRO D 1 179 ? 136.855 -37.175 -39.828 1.00 19.71 177 PRO D N 1
ATOM 9650 C CA . PRO D 1 179 ? 138.106 -36.449 -39.653 1.00 21.35 177 PRO D CA 1
ATOM 9651 C C . PRO D 1 179 ? 137.971 -35.041 -40.140 1.00 22.00 177 PRO D C 1
ATOM 9652 O O . PRO D 1 179 ? 137.097 -34.772 -40.996 1.00 23.03 177 PRO D O 1
ATOM 9656 N N . GLN D 1 180 ? 138.826 -34.145 -39.663 1.00 23.64 178 GLN D N 1
ATOM 9657 C CA . GLN D 1 180 ? 138.966 -32.843 -40.297 1.00 25.00 178 GLN D CA 1
ATOM 9658 C C . GLN D 1 180 ? 139.314 -32.988 -41.770 1.00 24.55 178 GLN D C 1
ATOM 9659 O O . GLN D 1 180 ? 140.097 -33.863 -42.167 1.00 25.79 178 GLN D O 1
ATOM 9665 N N . THR D 1 181 ? 138.751 -32.117 -42.604 1.00 24.33 179 THR D N 1
ATOM 9666 C CA . THR D 1 181 ? 139.046 -32.078 -44.042 1.00 25.50 179 THR D CA 1
ATOM 9667 C C . THR D 1 181 ? 139.590 -30.707 -44.451 1.00 26.29 179 THR D C 1
ATOM 9668 O O . THR D 1 181 ? 140.080 -30.521 -45.584 1.00 25.26 179 THR D O 1
ATOM 9672 N N . SER D 1 182 ? 139.475 -29.752 -43.534 1.00 28.56 180 SER D N 1
ATOM 9673 C CA . SER D 1 182 ? 140.077 -28.441 -43.676 1.00 32.70 180 SER D CA 1
ATOM 9674 C C . SER D 1 182 ? 140.515 -28.025 -42.290 1.00 36.42 180 SER D C 1
ATOM 9675 O O . SER D 1 182 ? 140.525 -28.846 -41.380 1.00 34.70 180 SER D O 1
ATOM 9678 N N . THR D 1 183 ? 140.852 -26.751 -42.116 1.00 41.72 181 THR D N 1
ATOM 9679 C CA . THR D 1 183 ? 141.234 -26.268 -40.790 1.00 46.65 181 THR D CA 1
ATOM 9680 C C . THR D 1 183 ? 140.049 -26.217 -39.816 1.00 45.77 181 THR D C 1
ATOM 9681 O O . THR D 1 183 ? 140.249 -26.167 -38.599 1.00 48.88 181 THR D O 1
ATOM 9685 N N . LEU D 1 184 ? 138.825 -26.246 -40.345 1.00 41.29 182 LEU D N 1
ATOM 9686 C CA . LEU D 1 184 ? 137.612 -26.245 -39.520 1.00 36.69 182 LEU D CA 1
ATOM 9687 C C . LEU D 1 184 ? 137.407 -27.514 -38.709 1.00 31.08 182 LEU D C 1
ATOM 9688 O O . LEU D 1 184 ? 137.506 -28.629 -39.227 1.00 30.46 182 LEU D O 1
ATOM 9693 N N . SER D 1 185 ? 137.034 -27.339 -37.452 1.00 27.35 183 SER D N 1
ATOM 9694 C CA . SER D 1 185 ? 137.041 -28.452 -36.534 1.00 25.00 183 SER D CA 1
ATOM 9695 C C . SER D 1 185 ? 135.818 -28.533 -35.625 1.00 21.48 183 SER D C 1
ATOM 9696 O O . SER D 1 185 ? 135.865 -29.269 -34.661 1.00 21.49 183 SER D O 1
ATOM 9699 N N . ARG D 1 186 ? 134.724 -27.823 -35.903 1.00 22.08 184 ARG D N 1
ATOM 9700 C CA . ARG D 1 186 ? 133.526 -27.953 -35.076 1.00 23.09 184 ARG D CA 1
ATOM 9701 C C . ARG D 1 186 ? 132.866 -29.290 -35.373 1.00 22.50 184 ARG D C 1
ATOM 9702 O O . ARG D 1 186 ? 132.518 -29.569 -36.525 1.00 25.92 184 ARG D O 1
ATOM 9710 N N . GLY D 1 187 ? 132.730 -30.128 -34.352 1.00 19.88 185 GLY D N 1
ATOM 9711 C CA . GLY D 1 187 ? 132.014 -31.384 -34.470 1.00 19.23 185 GLY D CA 1
ATOM 9712 C C . GLY D 1 187 ? 130.571 -31.231 -34.036 1.00 19.60 185 GLY D C 1
ATOM 9713 O O . GLY D 1 187 ? 129.657 -31.422 -34.823 1.00 20.28 185 GLY D O 1
ATOM 9714 N N . ILE D 1 188 ? 130.384 -30.923 -32.755 1.00 19.37 186 ILE D N 1
ATOM 9715 C CA . ILE D 1 188 ? 129.102 -30.437 -32.231 1.00 18.88 186 ILE D CA 1
ATOM 9716 C C . ILE D 1 188 ? 129.393 -29.165 -31.463 1.00 18.53 186 ILE D C 1
ATOM 9717 O O . ILE D 1 188 ? 130.351 -29.119 -30.698 1.00 18.60 186 ILE D O 1
ATOM 9722 N N . GLY D 1 189 ? 128.551 -28.151 -31.616 1.00 19.17 187 GLY D N 1
ATOM 9723 C CA . GLY D 1 189 ? 128.691 -26.946 -30.814 1.00 19.09 187 GLY D CA 1
ATOM 9724 C C . GLY D 1 189 ? 128.350 -27.158 -29.352 1.00 18.46 187 GLY D C 1
ATOM 9725 O O . GLY D 1 189 ? 127.870 -28.211 -28.942 1.00 18.15 187 GLY D O 1
ATOM 9726 N N . ALA D 1 190 ? 128.626 -26.138 -28.556 1.00 18.45 188 ALA D N 1
ATOM 9727 C CA . ALA D 1 190 ? 128.311 -26.206 -27.136 1.00 18.52 188 ALA D CA 1
ATOM 9728 C C . ALA D 1 190 ? 126.815 -26.458 -26.916 1.00 18.51 188 ALA D C 1
ATOM 9729 O O . ALA D 1 190 ? 125.955 -25.826 -27.533 1.00 18.54 188 ALA D O 1
ATOM 9731 N N . HIS D 1 191 ? 126.509 -27.348 -25.970 1.00 17.33 189 HIS D N 1
ATOM 9732 C CA . HIS D 1 191 ? 125.122 -27.651 -25.625 1.00 18.02 189 HIS D CA 1
ATOM 9733 C C . HIS D 1 191 ? 125.064 -28.349 -24.288 1.00 16.48 189 HIS D C 1
ATOM 9734 O O . HIS D 1 191 ? 126.067 -28.791 -23.742 1.00 15.87 189 HIS D O 1
ATOM 9741 N N . THR D 1 192 ? 123.844 -28.425 -23.770 1.00 17.67 190 THR D N 1
ATOM 9742 C CA . THR D 1 192 ? 123.575 -29.258 -22.607 1.00 18.03 190 THR D CA 1
ATOM 9743 C C . THR D 1 192 ? 122.553 -30.303 -23.011 1.00 18.09 190 THR D C 1
ATOM 9744 O O . THR D 1 192 ? 121.718 -30.047 -23.909 1.00 20.67 190 THR D O 1
ATOM 9748 N N . ASP D 1 193 ? 122.614 -31.486 -22.416 1.00 17.63 191 ASP D N 1
ATOM 9749 C CA A ASP D 1 193 ? 121.583 -32.467 -22.732 0.50 17.56 191 ASP D CA 1
ATOM 9750 C CA B ASP D 1 193 ? 121.663 -32.565 -22.652 0.50 17.37 191 ASP D CA 1
ATOM 9751 C C . ASP D 1 193 ? 120.436 -32.421 -21.726 1.00 16.54 191 ASP D C 1
ATOM 9752 O O . ASP D 1 193 ? 120.452 -31.588 -20.809 1.00 17.00 191 ASP D O 1
ATOM 9761 N N . TYR D 1 194 ? 119.404 -33.224 -21.955 1.00 16.19 192 TYR D N 1
ATOM 9762 C CA . TYR D 1 194 ? 118.028 -32.831 -21.598 1.00 15.91 192 TYR D CA 1
ATOM 9763 C C . TYR D 1 194 ? 117.419 -33.524 -20.411 1.00 16.89 192 TYR D C 1
ATOM 9764 O O . TYR D 1 194 ? 116.419 -33.044 -19.874 1.00 17.63 192 TYR D O 1
ATOM 9773 N N . GLY D 1 195 ? 118.000 -34.633 -19.995 1.00 16.42 193 GLY D N 1
ATOM 9774 C CA . GLY D 1 195 ? 117.398 -35.462 -18.967 1.00 16.52 193 GLY D CA 1
ATOM 9775 C C . GLY D 1 195 ? 118.076 -35.438 -17.642 1.00 15.04 193 GLY D C 1
ATOM 9776 O O . GLY D 1 195 ? 118.477 -34.394 -17.178 1.00 15.04 193 GLY D O 1
ATOM 9777 N N . LEU D 1 196 ? 118.129 -36.581 -16.979 1.00 14.78 194 LEU D N 1
ATOM 9778 C CA . LEU D 1 196 ? 118.716 -36.660 -15.677 1.00 13.86 194 LEU D CA 1
ATOM 9779 C C . LEU D 1 196 ? 120.227 -36.794 -15.756 1.00 13.93 194 LEU D C 1
ATOM 9780 O O . LEU D 1 196 ? 120.951 -35.956 -15.231 1.00 15.63 194 LEU D O 1
ATOM 9785 N N . LEU D 1 197 ? 120.701 -37.836 -16.426 1.00 14.13 195 LEU D N 1
ATOM 9786 C CA . LEU D 1 197 ? 122.110 -38.150 -16.518 1.00 15.47 195 LEU D CA 1
ATOM 9787 C C . LEU D 1 197 ? 122.479 -38.440 -17.935 1.00 13.93 195 LEU D C 1
ATOM 9788 O O . LEU D 1 197 ? 121.685 -38.971 -18.710 1.00 13.81 195 LEU D O 1
ATOM 9793 N N . VAL D 1 198 ? 123.742 -38.199 -18.212 1.00 13.13 196 VAL D N 1
ATOM 9794 C CA . VAL D 1 198 ? 124.380 -38.632 -19.439 1.00 12.33 196 VAL D CA 1
ATOM 9795 C C . VAL D 1 198 ? 125.550 -39.531 -19.101 1.00 12.98 196 VAL D C 1
ATOM 9796 O O . VAL D 1 198 ? 126.447 -39.136 -18.335 1.00 13.86 196 VAL D O 1
ATOM 9800 N N . ILE D 1 199 ? 125.537 -40.731 -19.656 1.00 12.50 197 ILE D N 1
ATOM 9801 C CA . ILE D 1 199 ? 126.634 -41.678 -19.500 1.00 13.10 197 ILE D CA 1
ATOM 9802 C C . ILE D 1 199 ? 127.270 -41.835 -20.876 1.00 14.03 197 ILE D C 1
ATOM 9803 O O . ILE D 1 199 ? 126.583 -42.138 -21.843 1.00 14.38 197 ILE D O 1
ATOM 9808 N N . ALA D 1 200 ? 128.571 -41.609 -20.977 1.00 14.24 198 ALA D N 1
ATOM 9809 C CA . ALA D 1 200 ? 129.217 -41.599 -22.292 1.00 14.87 198 ALA D CA 1
ATOM 9810 C C . ALA D 1 200 ? 130.448 -42.484 -22.350 1.00 14.55 198 ALA D C 1
ATOM 9811 O O . ALA D 1 200 ? 131.188 -42.632 -21.362 1.00 14.04 198 ALA D O 1
ATOM 9813 N N . ALA D 1 201 ? 130.669 -43.020 -23.544 1.00 15.07 199 ALA D N 1
ATOM 9814 C CA . ALA D 1 201 ? 131.835 -43.852 -23.853 1.00 15.47 199 ALA D CA 1
ATOM 9815 C C . ALA D 1 201 ? 132.462 -43.273 -25.118 1.00 14.85 199 ALA D C 1
ATOM 9816 O O . ALA D 1 201 ? 131.773 -42.746 -25.986 1.00 15.86 199 ALA D O 1
ATOM 9818 N N . GLN D 1 202 ? 133.764 -43.419 -25.265 1.00 14.86 200 GLN D N 1
ATOM 9819 C CA . GLN D 1 202 ? 134.452 -42.993 -26.473 1.00 16.09 200 GLN D CA 1
ATOM 9820 C C . GLN D 1 202 ? 135.650 -43.873 -26.763 1.00 16.62 200 GLN D C 1
ATOM 9821 O O . GLN D 1 202 ? 136.113 -44.611 -25.886 1.00 17.60 200 GLN D O 1
ATOM 9827 N N . ASP D 1 203 ? 136.127 -43.802 -28.000 1.00 17.29 201 ASP D N 1
ATOM 9828 C CA . ASP D 1 203 ? 137.345 -44.506 -28.400 1.00 17.65 201 ASP D CA 1
ATOM 9829 C C . ASP D 1 203 ? 138.599 -43.697 -28.014 1.00 17.54 201 ASP D C 1
ATOM 9830 O O . ASP D 1 203 ? 138.507 -42.791 -27.172 1.00 18.47 201 ASP D O 1
ATOM 9835 N N . ASP D 1 204 ? 139.778 -44.055 -28.534 1.00 18.54 202 ASP D N 1
ATOM 9836 C CA . ASP D 1 204 ? 141.016 -43.425 -28.084 1.00 21.07 202 ASP D CA 1
ATOM 9837 C C . ASP D 1 204 ? 141.406 -42.138 -28.804 1.00 19.42 202 ASP D C 1
ATOM 9838 O O . ASP D 1 204 ? 142.463 -41.561 -28.530 1.00 23.32 202 ASP D O 1
ATOM 9843 N N . VAL D 1 205 ? 140.541 -41.659 -29.708 1.00 18.85 203 VAL D N 1
ATOM 9844 C CA . VAL D 1 205 ? 140.891 -40.535 -30.576 1.00 19.15 203 VAL D CA 1
ATOM 9845 C C . VAL D 1 205 ? 140.911 -39.187 -29.875 1.00 19.40 203 VAL D C 1
ATOM 9846 O O . VAL D 1 205 ? 141.882 -38.439 -30.001 1.00 21.08 203 VAL D O 1
ATOM 9850 N N . GLY D 1 206 ? 139.833 -38.881 -29.172 1.00 18.63 204 GLY D N 1
ATOM 9851 C CA . GLY D 1 206 ? 139.721 -37.649 -28.412 1.00 18.37 204 GLY D CA 1
ATOM 9852 C C . GLY D 1 206 ? 138.990 -36.563 -29.184 1.00 18.23 204 GLY D C 1
ATOM 9853 O O . GLY D 1 206 ? 139.135 -36.410 -30.418 1.00 18.39 204 GLY D O 1
ATOM 9854 N N . GLY D 1 207 ? 138.198 -35.808 -28.439 1.00 17.69 205 GLY D N 1
ATOM 9855 C CA . GLY D 1 207 ? 137.476 -34.697 -29.016 1.00 17.26 205 GLY D CA 1
ATOM 9856 C C . GLY D 1 207 ? 136.393 -34.098 -28.145 1.00 16.03 205 GLY D C 1
ATOM 9857 O O . GLY D 1 207 ? 135.852 -33.050 -28.542 1.00 16.86 205 GLY D O 1
ATOM 9858 N N . LEU D 1 208 ? 136.056 -34.716 -27.007 1.00 15.43 206 LEU D N 1
ATOM 9859 C CA . LEU D 1 208 ? 135.005 -34.187 -26.147 1.00 15.82 206 LEU D CA 1
ATOM 9860 C C . LEU D 1 208 ? 135.562 -33.204 -25.127 1.00 14.54 206 LEU D C 1
ATOM 9861 O O . LEU D 1 208 ? 136.555 -33.484 -24.475 1.00 14.90 206 LEU D O 1
ATOM 9866 N N . TYR D 1 209 ? 134.925 -32.043 -25.041 1.00 14.54 207 TYR D N 1
ATOM 9867 C CA . TYR D 1 209 ? 135.255 -31.010 -24.064 1.00 14.94 207 TYR D CA 1
ATOM 9868 C C . TYR D 1 209 ? 134.022 -30.675 -23.262 1.00 15.02 207 TYR D C 1
ATOM 9869 O O . TYR D 1 209 ? 132.935 -30.570 -23.801 1.00 15.42 207 TYR D O 1
ATOM 9878 N N . ILE D 1 210 ? 134.221 -30.462 -21.955 1.00 14.56 208 ILE D N 1
ATOM 9879 C CA . ILE D 1 210 ? 133.143 -30.119 -21.031 1.00 13.87 208 ILE D CA 1
ATOM 9880 C C . ILE D 1 210 ? 133.486 -28.865 -20.259 1.00 14.52 208 ILE D C 1
ATOM 9881 O O . ILE D 1 210 ? 134.644 -28.565 -20.026 1.00 14.66 208 ILE D O 1
ATOM 9886 N N . ARG D 1 211 ? 132.458 -28.145 -19.838 1.00 13.85 209 ARG D N 1
ATOM 9887 C CA . ARG D 1 211 ? 132.650 -26.923 -19.068 1.00 14.27 209 ARG D CA 1
ATOM 9888 C C . ARG D 1 211 ? 132.278 -27.192 -17.599 1.00 14.07 209 ARG D C 1
ATOM 9889 O O . ARG D 1 211 ? 131.136 -27.532 -17.306 1.00 14.81 209 ARG D O 1
ATOM 9897 N N . PRO D 1 212 ? 133.235 -27.051 -16.664 1.00 14.35 210 PRO D N 1
ATOM 9898 C CA . PRO D 1 212 ? 132.890 -27.165 -15.254 1.00 14.34 210 PRO D CA 1
ATOM 9899 C C . PRO D 1 212 ? 132.060 -25.981 -14.780 1.00 14.46 210 PRO D C 1
ATOM 9900 O O . PRO D 1 212 ? 132.028 -24.938 -15.419 1.00 15.66 210 PRO D O 1
ATOM 9904 N N . PRO D 1 213 ? 131.431 -26.115 -13.603 1.00 13.81 211 PRO D N 1
ATOM 9905 C CA . PRO D 1 213 ? 130.836 -24.939 -12.993 1.00 14.89 211 PRO D CA 1
ATOM 9906 C C . PRO D 1 213 ? 131.905 -23.855 -12.826 1.00 16.74 211 PRO D C 1
ATOM 9907 O O . PRO D 1 213 ? 133.070 -24.136 -12.518 1.00 16.53 211 PRO D O 1
ATOM 9911 N N . VAL D 1 214 ? 131.484 -22.629 -13.073 1.00 18.85 212 VAL D N 1
ATOM 9912 C CA . VAL D 1 214 ? 132.359 -21.472 -12.933 1.00 20.77 212 VAL D CA 1
ATOM 9913 C C . VAL D 1 214 ? 131.767 -20.532 -11.912 1.00 22.98 212 VAL D C 1
ATOM 9914 O O . VAL D 1 214 ? 130.607 -20.151 -12.011 1.00 22.30 212 VAL D O 1
ATOM 9918 N N . GLU D 1 215 ? 132.565 -20.194 -10.905 1.00 25.70 213 GLU D N 1
ATOM 9919 C CA . GLU D 1 215 ? 132.091 -19.326 -9.836 1.00 27.90 213 GLU D CA 1
ATOM 9920 C C . GLU D 1 215 ? 131.663 -17.989 -10.422 1.00 28.55 213 GLU D C 1
ATOM 9921 O O . GLU D 1 215 ? 132.416 -17.340 -11.147 1.00 29.14 213 GLU D O 1
ATOM 9923 N N . GLY D 1 216 ? 130.421 -17.613 -10.140 1.00 29.37 214 GLY D N 1
ATOM 9924 C CA . GLY D 1 216 ? 129.899 -16.339 -10.597 1.00 28.96 214 GLY D CA 1
ATOM 9925 C C . GLY D 1 216 ? 129.289 -16.382 -11.985 1.00 28.53 214 GLY D C 1
ATOM 9926 O O . GLY D 1 216 ? 128.742 -15.392 -12.454 1.00 29.64 214 GLY D O 1
ATOM 9927 N N . GLU D 1 217 ? 129.386 -17.527 -12.652 1.00 25.53 215 GLU D N 1
ATOM 9928 C CA . GLU D 1 217 ? 128.832 -17.657 -13.987 1.00 24.18 215 GLU D CA 1
ATOM 9929 C C . GLU D 1 217 ? 127.428 -18.245 -13.931 1.00 23.78 215 GLU D C 1
ATOM 9930 O O . GLU D 1 217 ? 127.263 -19.436 -13.596 1.00 24.22 215 GLU D O 1
ATOM 9936 N N . LYS D 1 218 ? 126.439 -17.444 -14.313 1.00 24.48 216 LYS D N 1
ATOM 9937 C CA . LYS D 1 218 ? 125.043 -17.867 -14.341 1.00 26.18 216 LYS D CA 1
ATOM 9938 C C . LYS D 1 218 ? 124.875 -18.774 -15.554 1.00 24.62 216 LYS D C 1
ATOM 9939 O O . LYS D 1 218 ? 125.575 -18.614 -16.557 1.00 26.16 216 LYS D O 1
ATOM 9945 N N . ARG D 1 219 ? 123.958 -19.727 -15.473 1.00 22.41 217 ARG D N 1
ATOM 9946 C CA . ARG D 1 219 ? 123.691 -20.637 -16.565 1.00 20.57 217 ARG D CA 1
ATOM 9947 C C . ARG D 1 219 ? 122.239 -20.523 -17.046 1.00 21.32 217 ARG D C 1
ATOM 9948 O O . ARG D 1 219 ? 121.318 -20.352 -16.246 1.00 21.32 217 ARG D O 1
ATOM 9956 N N . ASN D 1 220 ? 122.041 -20.614 -18.365 1.00 20.38 218 ASN D N 1
ATOM 9957 C CA . ASN D 1 220 ? 120.709 -20.633 -18.936 1.00 20.64 218 ASN D CA 1
ATOM 9958 C C . ASN D 1 220 ? 119.955 -21.887 -18.505 1.00 20.43 218 ASN D C 1
ATOM 9959 O O . ASN D 1 220 ? 120.562 -22.946 -18.243 1.00 19.75 218 ASN D O 1
ATOM 9964 N N . ARG D 1 221 ? 118.640 -21.760 -18.445 1.00 19.83 219 ARG D N 1
ATOM 9965 C CA . ARG D 1 221 ? 117.750 -22.857 -18.184 1.00 20.55 219 ARG D CA 1
ATOM 9966 C C . ARG D 1 221 ? 117.210 -23.368 -19.504 1.00 19.73 219 ARG D C 1
ATOM 9967 O O . ARG D 1 221 ? 116.243 -22.828 -20.032 1.00 20.68 219 ARG D O 1
ATOM 9975 N N . ASN D 1 222 ? 117.845 -24.403 -20.035 1.00 19.48 220 ASN D N 1
ATOM 9976 C CA . ASN D 1 222 ? 117.645 -24.801 -21.428 1.00 20.15 220 ASN D CA 1
ATOM 9977 C C . ASN D 1 222 ? 116.248 -25.353 -21.668 1.00 21.29 220 ASN D C 1
ATOM 9978 O O . ASN D 1 222 ? 115.833 -25.544 -22.785 1.00 22.10 220 ASN D O 1
ATOM 9983 N N . TRP D 1 223 ? 115.514 -25.597 -20.590 1.00 22.21 221 TRP D N 1
ATOM 9984 C CA . TRP D 1 223 ? 114.135 -26.037 -20.701 1.00 23.07 221 TRP D CA 1
ATOM 9985 C C . TRP D 1 223 ? 113.163 -24.885 -20.956 1.00 24.57 221 TRP D C 1
ATOM 9986 O O . TRP D 1 223 ? 112.006 -25.139 -21.267 1.00 26.14 221 TRP D O 1
ATOM 9997 N N . LEU D 1 224 ? 113.643 -23.640 -20.900 1.00 24.63 222 LEU D N 1
ATOM 9998 C CA . LEU D 1 224 ? 112.808 -22.473 -21.178 1.00 26.08 222 LEU D CA 1
ATOM 9999 C C . LEU D 1 224 ? 113.101 -22.029 -22.609 1.00 27.90 222 LEU D C 1
ATOM 10000 O O . LEU D 1 224 ? 114.256 -21.926 -22.999 1.00 26.77 222 LEU D O 1
ATOM 10005 N N . PRO D 1 225 ? 112.046 -21.736 -23.388 1.00 33.15 223 PRO D N 1
ATOM 10006 C CA . PRO D 1 225 ? 112.231 -21.390 -24.800 1.00 35.05 223 PRO D CA 1
ATOM 10007 C C . PRO D 1 225 ? 113.151 -20.194 -25.002 1.00 34.46 223 PRO D C 1
ATOM 10008 O O . PRO D 1 225 ? 113.920 -20.189 -25.964 1.00 35.51 223 PRO D O 1
ATOM 10012 N N . GLY D 1 226 ? 113.098 -19.213 -24.106 1.00 32.90 224 GLY D N 1
ATOM 10013 C CA . GLY D 1 226 ? 113.975 -18.064 -24.235 1.00 32.52 224 GLY D CA 1
ATOM 10014 C C . GLY D 1 226 ? 115.400 -18.207 -23.718 1.00 31.58 224 GLY D C 1
ATOM 10015 O O . GLY D 1 226 ? 116.167 -17.245 -23.802 1.00 32.39 224 GLY D O 1
ATOM 10016 N N . GLU D 1 227 ? 115.765 -19.385 -23.203 1.00 27.70 225 GLU D N 1
ATOM 10017 C CA . GLU D 1 227 ? 117.067 -19.574 -22.558 1.00 24.82 225 GLU D CA 1
ATOM 10018 C C . GLU D 1 227 ? 117.792 -20.804 -23.058 1.00 22.97 225 GLU D C 1
ATOM 10019 O O . GLU D 1 227 ? 118.325 -21.578 -22.274 1.00 22.22 225 GLU D O 1
ATOM 10025 N N . SER D 1 228 ? 117.852 -21.011 -24.367 1.00 21.31 226 SER D N 1
ATOM 10026 C CA . SER D 1 228 ? 118.595 -22.140 -24.890 1.00 20.96 226 SER D CA 1
ATOM 10027 C C . SER D 1 228 ? 120.035 -22.083 -24.428 1.00 21.30 226 SER D C 1
ATOM 10028 O O . SER D 1 228 ? 120.651 -21.027 -24.381 1.00 23.25 226 SER D O 1
ATOM 10031 N N . SER D 1 229 ? 120.563 -23.239 -24.074 1.00 20.38 227 SER D N 1
ATOM 10032 C CA . SER D 1 229 ? 121.979 -23.327 -23.760 1.00 20.83 227 SER D CA 1
ATOM 10033 C C . SER D 1 229 ? 122.870 -23.577 -24.967 1.00 21.85 227 SER D C 1
ATOM 10034 O O . SER D 1 229 ? 124.098 -23.583 -24.843 1.00 22.14 227 SER D O 1
ATOM 10037 N N . ALA D 1 230 ? 122.276 -23.803 -26.137 1.00 21.06 228 ALA D N 1
ATOM 10038 C CA . ALA D 1 230 ? 123.067 -24.093 -27.320 1.00 21.48 228 ALA D CA 1
ATOM 10039 C C . ALA D 1 230 ? 123.994 -22.930 -27.671 1.00 21.13 228 ALA D C 1
ATOM 10040 O O . ALA D 1 230 ? 123.557 -21.785 -27.744 1.00 22.22 228 ALA D O 1
ATOM 10042 N N . GLY D 1 231 ? 125.268 -23.225 -27.930 1.00 20.51 229 GLY D N 1
ATOM 10043 C CA . GLY D 1 231 ? 126.255 -22.234 -28.330 1.00 20.20 229 GLY D CA 1
ATOM 10044 C C . GLY D 1 231 ? 126.854 -21.415 -27.192 1.00 19.88 229 GLY D C 1
ATOM 10045 O O . GLY D 1 231 ? 127.851 -20.709 -27.376 1.00 20.45 229 GLY D O 1
ATOM 10046 N N . MET D 1 232 ? 126.283 -21.521 -25.997 1.00 19.80 230 MET D N 1
ATOM 10047 C CA . MET D 1 232 ? 126.743 -20.658 -24.908 1.00 19.68 230 MET D CA 1
ATOM 10048 C C . MET D 1 232 ? 128.146 -21.053 -24.399 1.00 19.52 230 MET D C 1
ATOM 10049 O O . MET D 1 232 ? 128.439 -22.224 -24.203 1.00 19.41 230 MET D O 1
ATOM 10054 N N . PHE D 1 233 ? 129.000 -20.044 -24.247 1.00 20.03 231 PHE D N 1
ATOM 10055 C CA . PHE D 1 233 ? 130.378 -20.174 -23.735 1.00 19.52 231 PHE D CA 1
ATOM 10056 C C . PHE D 1 233 ? 131.336 -20.852 -24.681 1.00 20.03 231 PHE D C 1
ATOM 10057 O O . PHE D 1 233 ? 132.473 -21.103 -24.300 1.00 20.46 231 PHE D O 1
ATOM 10065 N N . GLU D 1 234 ? 130.904 -21.120 -25.908 1.00 19.74 232 GLU D N 1
ATOM 10066 C CA . GLU D 1 234 ? 131.652 -22.009 -26.770 1.00 20.19 232 GLU D CA 1
ATOM 10067 C C . GLU D 1 234 ? 133.110 -21.600 -26.965 1.00 19.97 232 GLU D C 1
ATOM 10068 O O . GLU D 1 234 ? 133.980 -22.475 -27.091 1.00 20.96 232 GLU D O 1
ATOM 10074 N N . HIS D 1 235 ? 133.378 -20.291 -27.049 1.00 19.90 233 HIS D N 1
ATOM 10075 C CA . HIS D 1 235 ? 134.728 -19.820 -27.324 1.00 19.68 233 HIS D CA 1
ATOM 10076 C C . HIS D 1 235 ? 135.471 -19.221 -26.148 1.00 19.70 233 HIS D C 1
ATOM 10077 O O . HIS D 1 235 ? 136.483 -18.577 -26.338 1.00 21.09 233 HIS D O 1
ATOM 10084 N N . ASP D 1 236 ? 134.962 -19.438 -24.944 1.00 19.56 234 ASP D N 1
ATOM 10085 C CA . ASP D 1 236 ? 135.601 -18.931 -23.746 1.00 20.17 234 ASP D CA 1
ATOM 10086 C C . ASP D 1 236 ? 135.988 -20.071 -22.841 1.00 20.08 234 ASP D C 1
ATOM 10087 O O . ASP D 1 236 ? 135.195 -20.996 -22.634 1.00 19.19 234 ASP D O 1
ATOM 10092 N N . GLU D 1 237 ? 137.158 -19.953 -22.235 1.00 20.27 235 GLU D N 1
ATOM 10093 C CA . GLU D 1 237 ? 137.552 -20.904 -21.198 1.00 21.09 235 GLU D CA 1
ATOM 10094 C C . GLU D 1 237 ? 136.629 -20.781 -19.985 1.00 19.54 235 GLU D C 1
ATOM 10095 O O . GLU D 1 237 ? 135.980 -19.753 -19.768 1.00 21.17 235 GLU D O 1
ATOM 10101 N N . PRO D 1 238 ? 136.558 -21.819 -19.155 1.00 18.61 236 PRO D N 1
ATOM 10102 C CA . PRO D 1 238 ? 137.279 -23.098 -19.255 1.00 17.62 236 PRO D CA 1
ATOM 10103 C C . PRO D 1 238 ? 136.519 -24.167 -19.994 1.00 17.17 236 PRO D C 1
ATOM 10104 O O . PRO D 1 238 ? 135.309 -24.348 -19.829 1.00 17.75 236 PRO D O 1
ATOM 10108 N N . TRP D 1 239 ? 137.287 -24.916 -20.768 1.00 17.77 237 TRP D N 1
ATOM 10109 C CA . TRP D 1 239 ? 136.816 -26.138 -21.393 1.00 17.91 237 TRP D CA 1
ATOM 10110 C C . TRP D 1 239 ? 137.791 -27.257 -21.097 1.00 18.18 237 TRP D C 1
ATOM 10111 O O . TRP D 1 239 ? 138.953 -27.187 -21.462 1.00 21.03 237 TRP D O 1
ATOM 10122 N N . THR D 1 240 ? 137.290 -28.267 -20.403 1.00 16.80 238 THR D N 1
ATOM 10123 C CA . THR D 1 240 ? 138.097 -29.405 -19.999 1.00 14.89 238 THR D CA 1
ATOM 10124 C C . THR D 1 240 ? 138.068 -30.490 -21.049 1.00 14.03 238 THR D C 1
ATOM 10125 O O . THR D 1 240 ? 137.009 -30.973 -21.414 1.00 14.96 238 THR D O 1
ATOM 10129 N N . PHE D 1 241 ? 139.249 -30.887 -21.517 1.00 15.49 239 PHE D N 1
ATOM 10130 C CA . PHE D 1 241 ? 139.361 -32.013 -22.437 1.00 15.71 239 PHE D CA 1
ATOM 10131 C C . PHE D 1 241 ? 139.106 -33.309 -21.694 1.00 15.19 239 PHE D C 1
ATOM 10132 O O . PHE D 1 241 ? 139.736 -33.556 -20.652 1.00 16.47 239 PHE D O 1
ATOM 10140 N N . VAL D 1 242 ? 138.176 -34.127 -22.201 1.00 13.77 240 VAL D N 1
ATOM 10141 C CA . VAL D 1 242 ? 137.843 -35.412 -21.586 1.00 14.55 240 VAL D CA 1
ATOM 10142 C C . VAL D 1 242 ? 138.782 -36.444 -22.204 1.00 15.27 240 VAL D C 1
ATOM 10143 O O . VAL D 1 242 ? 138.521 -37.040 -23.250 1.00 15.41 240 VAL D O 1
ATOM 10147 N N . THR D 1 243 ? 139.932 -36.629 -21.564 1.00 16.51 241 THR D N 1
ATOM 10148 C CA . THR D 1 243 ? 140.984 -37.464 -22.099 1.00 17.56 241 THR D CA 1
ATOM 10149 C C . THR D 1 243 ? 140.479 -38.875 -22.262 1.00 17.02 241 THR D C 1
ATOM 10150 O O . THR D 1 243 ? 139.973 -39.443 -21.300 1.00 16.47 241 THR D O 1
ATOM 10154 N N . PRO D 1 244 ? 140.647 -39.482 -23.457 1.00 17.98 242 PRO D N 1
ATOM 10155 C CA . PRO D 1 244 ? 140.278 -40.895 -23.587 1.00 17.38 242 PRO D CA 1
ATOM 10156 C C . PRO D 1 244 ? 141.076 -41.754 -22.619 1.00 17.62 242 PRO D C 1
ATOM 10157 O O . PRO D 1 244 ? 142.287 -41.612 -22.495 1.00 18.93 242 PRO D O 1
ATOM 10161 N N . THR D 1 245 ? 140.349 -42.617 -21.927 1.00 17.68 243 THR D N 1
ATOM 10162 C CA . THR D 1 245 ? 140.875 -43.425 -20.841 1.00 19.39 243 THR D CA 1
ATOM 10163 C C . THR D 1 245 ? 140.223 -44.806 -20.954 1.00 18.52 243 THR D C 1
ATOM 10164 O O . THR D 1 245 ? 139.014 -44.899 -20.882 1.00 18.46 243 THR D O 1
ATOM 10168 N N . PRO D 1 246 ? 141.010 -45.878 -21.114 1.00 18.02 244 PRO D N 1
ATOM 10169 C CA . PRO D 1 246 ? 140.379 -47.202 -21.149 1.00 18.19 244 PRO D CA 1
ATOM 10170 C C . PRO D 1 246 ? 139.635 -47.531 -19.857 1.00 18.20 244 PRO D C 1
ATOM 10171 O O . PRO D 1 246 ? 140.017 -47.146 -18.753 1.00 17.79 244 PRO D O 1
ATOM 10175 N N . GLY D 1 247 ? 138.544 -48.256 -20.018 1.00 17.65 245 GLY D N 1
ATOM 10176 C CA . GLY D 1 247 ? 137.892 -48.880 -18.880 1.00 17.82 245 GLY D CA 1
ATOM 10177 C C . GLY D 1 247 ? 137.072 -47.916 -18.020 1.00 16.32 245 GLY D C 1
ATOM 10178 O O . GLY D 1 247 ? 136.898 -48.191 -16.833 1.00 17.12 245 GLY D O 1
ATOM 10179 N N . VAL D 1 248 ? 136.576 -46.822 -18.603 1.00 14.37 246 VAL D N 1
ATOM 10180 C CA . VAL D 1 248 ? 135.656 -45.909 -17.905 1.00 13.94 246 VAL D CA 1
ATOM 10181 C C . VAL D 1 248 ? 134.534 -45.475 -18.815 1.00 13.30 246 VAL D C 1
ATOM 10182 O O . VAL D 1 248 ? 134.650 -45.502 -20.041 1.00 14.15 246 VAL D O 1
ATOM 10186 N N . TRP D 1 249 ? 133.453 -45.067 -18.175 1.00 11.96 247 TRP D N 1
ATOM 10187 C CA . TRP D 1 249 ? 132.442 -44.238 -18.773 1.00 12.28 247 TRP D CA 1
ATOM 10188 C C . TRP D 1 249 ? 132.498 -42.891 -18.075 1.00 12.32 247 TRP D C 1
ATOM 10189 O O . TRP D 1 249 ? 132.881 -42.813 -16.902 1.00 14.58 247 TRP D O 1
ATOM 10200 N N . THR D 1 250 ? 132.046 -41.834 -18.732 1.00 11.77 248 THR D N 1
ATOM 10201 C CA . THR D 1 250 ? 131.903 -40.559 -18.049 1.00 13.58 248 THR D CA 1
ATOM 10202 C C . THR D 1 250 ? 130.437 -40.332 -17.733 1.00 12.27 248 THR D C 1
ATOM 10203 O O . THR D 1 250 ? 129.538 -40.877 -18.384 1.00 12.77 248 THR D O 1
ATOM 10207 N N . VAL D 1 251 ? 130.204 -39.503 -16.707 1.00 11.93 249 VAL D N 1
ATOM 10208 C CA . VAL D 1 251 ? 128.858 -39.189 -16.288 1.00 11.48 249 VAL D CA 1
ATOM 10209 C C . VAL D 1 251 ? 128.732 -37.701 -15.977 1.00 12.27 249 VAL D C 1
ATOM 10210 O O . VAL D 1 251 ? 129.574 -37.145 -15.248 1.00 12.47 249 VAL D O 1
ATOM 10214 N N . PHE D 1 252 ? 127.685 -37.062 -16.497 1.00 12.39 250 PHE D N 1
ATOM 10215 C CA . PHE D 1 252 ? 127.396 -35.690 -16.138 1.00 12.43 250 PHE D CA 1
ATOM 10216 C C . PHE D 1 252 ? 125.895 -35.437 -16.114 1.00 12.71 250 PHE D C 1
ATOM 10217 O O . PHE D 1 252 ? 125.116 -36.178 -16.705 1.00 12.73 250 PHE D O 1
ATOM 10225 N N . PRO D 1 253 ? 125.475 -34.381 -15.408 1.00 12.43 251 PRO D N 1
ATOM 10226 C CA . PRO D 1 253 ? 124.050 -34.087 -15.287 1.00 12.99 251 PRO D CA 1
ATOM 10227 C C . PRO D 1 253 ? 123.485 -33.440 -16.538 1.00 14.33 251 PRO D C 1
ATOM 10228 O O . PRO D 1 253 ? 124.173 -32.704 -17.259 1.00 14.23 251 PRO D O 1
ATOM 10232 N N . GLY D 1 254 ? 122.206 -33.692 -16.746 1.00 14.78 252 GLY D N 1
ATOM 10233 C CA . GLY D 1 254 ? 121.411 -33.031 -17.775 1.00 15.16 252 GLY D CA 1
ATOM 10234 C C . GLY D 1 254 ? 120.471 -31.981 -17.191 1.00 14.81 252 GLY D C 1
ATOM 10235 O O . GLY D 1 254 ? 120.461 -31.687 -15.983 1.00 15.86 252 GLY D O 1
ATOM 10236 N N . ASP D 1 255 ? 119.622 -31.443 -18.046 1.00 16.36 253 ASP D N 1
ATOM 10237 C CA . ASP D 1 255 ? 118.795 -30.306 -17.691 1.00 16.53 253 ASP D CA 1
ATOM 10238 C C . ASP D 1 255 ? 117.842 -30.615 -16.561 1.00 15.21 253 ASP D C 1
ATOM 10239 O O . ASP D 1 255 ? 117.577 -29.735 -15.724 1.00 16.96 253 ASP D O 1
ATOM 10244 N N . ILE D 1 256 ? 117.274 -31.812 -16.506 1.00 16.50 254 ILE D N 1
ATOM 10245 C CA . ILE D 1 256 ? 116.333 -32.144 -15.406 1.00 16.13 254 ILE D CA 1
ATOM 10246 C C . ILE D 1 256 ? 116.993 -32.063 -14.046 1.00 15.53 254 ILE D C 1
ATOM 10247 O O . ILE D 1 256 ? 116.391 -31.593 -13.065 1.00 15.78 254 ILE D O 1
ATOM 10252 N N . LEU D 1 257 ? 118.235 -32.525 -13.942 1.00 15.76 255 LEU D N 1
ATOM 10253 C CA . LEU D 1 257 ? 118.897 -32.447 -12.661 1.00 14.61 255 LEU D CA 1
ATOM 10254 C C . LEU D 1 257 ? 119.184 -31.016 -12.308 1.00 14.40 255 LEU D C 1
ATOM 10255 O O . LEU D 1 257 ? 119.080 -30.657 -11.133 1.00 15.08 255 LEU D O 1
ATOM 10260 N N . GLN D 1 258 ? 119.521 -30.180 -13.276 1.00 14.53 256 GLN D N 1
ATOM 10261 C CA . GLN D 1 258 ? 119.714 -28.766 -12.965 1.00 15.00 256 GLN D CA 1
ATOM 10262 C C . GLN D 1 258 ? 118.424 -28.162 -12.401 1.00 15.35 256 GLN D C 1
ATOM 10263 O O . GLN D 1 258 ? 118.424 -27.476 -11.356 1.00 16.85 256 GLN D O 1
ATOM 10269 N N . PHE D 1 259 ? 117.307 -28.411 -13.077 1.00 15.91 257 PHE D N 1
ATOM 10270 C CA . PHE D 1 259 ? 116.018 -27.873 -12.637 1.00 15.51 257 PHE D CA 1
ATOM 10271 C C . PHE D 1 259 ? 115.633 -28.421 -11.266 1.00 15.66 257 PHE D C 1
ATOM 10272 O O . PHE D 1 259 ? 115.289 -27.659 -10.336 1.00 17.03 257 PHE D O 1
ATOM 10280 N N . MET D 1 260 ? 115.697 -29.740 -11.090 1.00 15.30 258 MET D N 1
ATOM 10281 C CA . MET D 1 260 ? 115.209 -30.325 -9.839 1.00 15.53 258 MET D CA 1
ATOM 10282 C C . MET D 1 260 ? 116.018 -29.884 -8.632 1.00 15.89 258 MET D C 1
ATOM 10283 O O . MET D 1 260 ? 115.495 -29.709 -7.547 1.00 16.59 258 MET D O 1
ATOM 10288 N N . THR D 1 261 ? 117.305 -29.683 -8.830 1.00 16.21 259 THR D N 1
ATOM 10289 C CA . THR D 1 261 ? 118.178 -29.266 -7.746 1.00 17.04 259 THR D CA 1
ATOM 10290 C C . THR D 1 261 ? 118.321 -27.760 -7.622 1.00 17.40 259 THR D C 1
ATOM 10291 O O . THR D 1 261 ? 119.127 -27.283 -6.808 1.00 18.31 259 THR D O 1
ATOM 10295 N N . GLY D 1 262 ? 117.549 -27.006 -8.392 1.00 17.60 260 GLY D N 1
ATOM 10296 C CA . GLY D 1 262 ? 117.614 -25.561 -8.321 1.00 18.34 260 GLY D CA 1
ATOM 10297 C C . GLY D 1 262 ? 118.985 -25.006 -8.648 1.00 19.74 260 GLY D C 1
ATOM 10298 O O . GLY D 1 262 ? 119.388 -23.950 -8.140 1.00 22.03 260 GLY D O 1
ATOM 10299 N N . GLY D 1 263 ? 119.725 -25.695 -9.495 1.00 18.08 261 GLY D N 1
ATOM 10300 C CA . GLY D 1 263 ? 121.029 -25.217 -9.862 1.00 18.66 261 GLY D CA 1
ATOM 10301 C C . GLY D 1 263 ? 122.158 -25.662 -8.958 1.00 18.61 261 GLY D C 1
ATOM 10302 O O . GLY D 1 263 ? 123.306 -25.334 -9.207 1.00 19.26 261 GLY D O 1
ATOM 10303 N N . GLN D 1 264 ? 121.863 -26.427 -7.908 1.00 17.01 262 GLN D N 1
ATOM 10304 C CA . GLN D 1 264 ? 122.967 -27.002 -7.135 1.00 17.37 262 GLN D CA 1
ATOM 10305 C C . GLN D 1 264 ? 123.833 -27.937 -7.973 1.00 16.47 262 GLN D C 1
ATOM 10306 O O . GLN D 1 264 ? 125.048 -28.046 -7.755 1.00 16.78 262 GLN D O 1
ATOM 10312 N N . LEU D 1 265 ? 123.188 -28.622 -8.930 1.00 14.28 263 LEU D N 1
ATOM 10313 C CA . LEU D 1 265 ? 123.868 -29.242 -10.052 1.00 14.79 263 LEU D CA 1
ATOM 10314 C C . LEU D 1 265 ? 123.530 -28.439 -11.275 1.00 14.76 263 LEU D C 1
ATOM 10315 O O . LEU D 1 265 ? 122.447 -27.884 -11.399 1.00 15.62 263 LEU D O 1
ATOM 10320 N N . LEU D 1 266 ? 124.486 -28.396 -12.185 1.00 15.36 264 LEU D N 1
ATOM 10321 C CA . LEU D 1 266 ? 124.302 -27.715 -13.454 1.00 16.28 264 LEU D CA 1
ATOM 10322 C C . LEU D 1 266 ? 124.370 -28.727 -14.566 1.00 15.65 264 LEU D C 1
ATOM 10323 O O . LEU D 1 266 ? 125.181 -29.640 -14.558 1.00 15.60 264 LEU D O 1
ATOM 10328 N N . SER D 1 267 ? 123.518 -28.544 -15.567 1.00 15.83 265 SER D N 1
ATOM 10329 C CA . SER D 1 267 ? 123.599 -29.360 -16.761 1.00 15.71 265 SER D CA 1
ATOM 10330 C C . SER D 1 267 ? 124.928 -29.043 -17.475 1.00 15.20 265 SER D C 1
ATOM 10331 O O . SER D 1 267 ? 125.174 -27.902 -17.836 1.00 15.78 265 SER D O 1
ATOM 10334 N N . THR D 1 268 ? 125.806 -30.025 -17.626 1.00 14.24 266 THR D N 1
ATOM 10335 C CA . THR D 1 268 ? 127.169 -29.710 -18.020 1.00 14.01 266 THR D CA 1
ATOM 10336 C C . THR D 1 268 ? 127.234 -29.354 -19.495 1.00 14.18 266 THR D C 1
ATOM 10337 O O . THR D 1 268 ? 126.872 -30.165 -20.367 1.00 14.56 266 THR D O 1
ATOM 10341 N N . PRO D 1 269 ? 127.680 -28.138 -19.823 1.00 14.45 267 PRO D N 1
ATOM 10342 C CA . PRO D 1 269 ? 127.869 -27.799 -21.237 1.00 14.66 267 PRO D CA 1
ATOM 10343 C C . PRO D 1 269 ? 129.001 -28.617 -21.805 1.00 14.56 267 PRO D C 1
ATOM 10344 O O . PRO D 1 269 ? 130.008 -28.891 -21.147 1.00 14.78 267 PRO D O 1
ATOM 10348 N N . HIS D 1 270 ? 128.853 -29.024 -23.062 1.00 14.12 268 HIS D N 1
ATOM 10349 C CA . HIS D 1 270 ? 129.888 -29.824 -23.698 1.00 14.74 268 HIS D CA 1
ATOM 10350 C C . HIS D 1 270 ? 129.842 -29.622 -25.194 1.00 15.75 268 HIS D C 1
ATOM 10351 O O . HIS D 1 270 ? 128.859 -29.133 -25.738 1.00 16.27 268 HIS D O 1
ATOM 10358 N N . LYS D 1 271 ? 130.930 -29.977 -25.861 1.00 15.06 269 LYS D N 1
ATOM 10359 C CA . LYS D 1 271 ? 131.070 -29.787 -27.313 1.00 15.61 269 LYS D CA 1
ATOM 10360 C C . LYS D 1 271 ? 132.084 -30.814 -27.805 1.00 15.79 269 LYS D C 1
ATOM 10361 O O . LYS D 1 271 ? 132.834 -31.388 -27.000 1.00 16.47 269 LYS D O 1
ATOM 10367 N N . VAL D 1 272 ? 132.112 -31.017 -29.128 1.00 15.78 270 VAL D N 1
ATOM 10368 C CA . VAL D 1 272 ? 133.059 -31.939 -29.713 1.00 15.26 270 VAL D CA 1
ATOM 10369 C C . VAL D 1 272 ? 133.827 -31.243 -30.814 1.00 15.10 270 VAL D C 1
ATOM 10370 O O . VAL D 1 272 ? 133.235 -30.593 -31.679 1.00 16.63 270 VAL D O 1
ATOM 10374 N N . LYS D 1 273 ? 135.131 -31.450 -30.792 1.00 15.26 271 LYS D N 1
ATOM 10375 C CA . LYS D 1 273 ? 136.030 -30.989 -31.837 1.00 16.47 271 LYS D CA 1
ATOM 10376 C C . LYS D 1 273 ? 136.406 -32.154 -32.747 1.00 16.14 271 LYS D C 1
ATOM 10377 O O . LYS D 1 273 ? 136.755 -33.231 -32.247 1.00 16.78 271 LYS D O 1
ATOM 10383 N N . LEU D 1 274 ? 136.391 -31.945 -34.065 1.00 16.66 272 LEU D N 1
ATOM 10384 C CA . LEU D 1 274 ? 136.872 -32.951 -35.013 1.00 16.90 272 LEU D CA 1
ATOM 10385 C C . LEU D 1 274 ? 138.362 -33.102 -34.823 1.00 16.74 272 LEU D C 1
ATOM 10386 O O . LEU D 1 274 ? 139.083 -32.130 -34.607 1.00 19.41 272 LEU D O 1
ATOM 10391 N N . ASN D 1 275 ? 138.827 -34.338 -34.938 1.00 17.97 273 ASN D N 1
ATOM 10392 C CA . ASN D 1 275 ? 140.243 -34.643 -34.859 1.00 18.84 273 ASN D CA 1
ATOM 10393 C C . ASN D 1 275 ? 140.777 -35.017 -36.236 1.00 19.04 273 ASN D C 1
ATOM 10394 O O . ASN D 1 275 ? 140.042 -34.964 -37.244 1.00 20.81 273 ASN D O 1
ATOM 10399 N N . THR D 1 276 ? 142.039 -35.425 -36.296 1.00 20.51 274 THR D N 1
ATOM 10400 C CA . THR D 1 276 ? 142.668 -35.793 -37.564 1.00 23.71 274 THR D CA 1
ATOM 10401 C C . THR D 1 276 ? 142.128 -37.117 -38.083 1.00 21.69 274 THR D C 1
ATOM 10402 O O . THR D 1 276 ? 142.185 -37.396 -39.282 1.00 23.93 274 THR D O 1
ATOM 10406 N N . ARG D 1 277 ? 141.614 -37.934 -37.185 1.00 20.78 275 ARG D N 1
ATOM 10407 C CA . ARG D 1 277 ? 141.002 -39.219 -37.507 1.00 21.67 275 ARG D CA 1
ATOM 10408 C C . ARG D 1 277 ? 139.537 -39.177 -37.122 1.00 19.17 275 ARG D C 1
ATOM 10409 O O . ARG D 1 277 ? 139.135 -38.376 -36.262 1.00 18.76 275 ARG D O 1
ATOM 10417 N N . GLU D 1 278 ? 138.757 -40.063 -37.726 1.00 17.88 276 GLU D N 1
ATOM 10418 C CA . GLU D 1 278 ? 137.370 -40.249 -37.360 1.00 18.70 276 GLU D CA 1
ATOM 10419 C C . GLU D 1 278 ? 137.321 -40.720 -35.899 1.00 17.32 276 GLU D C 1
ATOM 10420 O O . GLU D 1 278 ? 138.255 -41.371 -35.413 1.00 18.54 276 GLU D O 1
ATOM 10426 N N . ARG D 1 279 ? 136.218 -40.433 -35.224 1.00 16.21 277 ARG D N 1
ATOM 10427 C CA . ARG D 1 279 ? 136.070 -40.706 -33.800 1.00 16.07 277 ARG D CA 1
ATOM 10428 C C . ARG D 1 279 ? 134.715 -41.297 -33.551 1.00 16.82 277 ARG D C 1
ATOM 10429 O O . ARG D 1 279 ? 133.690 -40.726 -33.950 1.00 16.86 277 ARG D O 1
ATOM 10437 N N . PHE D 1 280 ? 134.714 -42.422 -32.836 1.00 16.73 278 PHE D N 1
ATOM 10438 C CA . PHE D 1 280 ? 133.489 -43.072 -32.424 1.00 15.79 278 PHE D CA 1
ATOM 10439 C C . PHE D 1 280 ? 133.201 -42.823 -30.944 1.00 15.97 278 PHE D C 1
ATOM 10440 O O . PHE D 1 280 ? 134.100 -42.886 -30.104 1.00 16.91 278 PHE D O 1
ATOM 10448 N N . ALA D 1 281 ? 131.936 -42.565 -30.650 1.00 15.35 279 ALA D N 1
ATOM 10449 C CA . ALA D 1 281 ? 131.478 -42.354 -29.283 1.00 14.74 279 ALA D CA 1
ATOM 10450 C C . ALA D 1 281 ? 130.016 -42.757 -29.180 1.00 15.11 279 ALA D C 1
ATOM 10451 O O . ALA D 1 281 ? 129.282 -42.784 -30.157 1.00 15.74 279 ALA D O 1
ATOM 10453 N N . CYS D 1 282 ? 129.590 -43.033 -27.944 1.00 15.29 280 CYS D N 1
ATOM 10454 C CA . CYS D 1 282 ? 128.183 -43.295 -27.646 1.00 16.04 280 CYS D CA 1
ATOM 10455 C C . CYS D 1 282 ? 127.808 -42.446 -26.456 1.00 15.02 280 CYS D C 1
ATOM 10456 O O . CYS D 1 282 ? 128.529 -42.422 -25.438 1.00 17.09 280 CYS D O 1
ATOM 10459 N N . ALA D 1 283 ? 126.681 -41.767 -26.570 1.00 14.19 281 ALA D N 1
ATOM 10460 C CA . ALA D 1 283 ? 126.147 -40.952 -25.478 1.00 14.32 281 ALA D CA 1
ATOM 10461 C C . ALA D 1 283 ? 124.771 -41.519 -25.120 1.00 14.14 281 ALA D C 1
ATOM 10462 O O . ALA D 1 283 ? 123.877 -41.605 -25.963 1.00 14.19 281 ALA D O 1
ATOM 10464 N N . TYR D 1 284 ? 124.624 -41.895 -23.847 1.00 13.22 282 TYR D N 1
ATOM 10465 C CA . TYR D 1 284 ? 123.417 -42.508 -23.314 1.00 12.89 282 TYR D CA 1
ATOM 10466 C C . TYR D 1 284 ? 122.738 -41.549 -22.329 1.00 12.78 282 TYR D C 1
ATOM 10467 O O . TYR D 1 284 ? 123.395 -40.941 -21.489 1.00 13.32 282 TYR D O 1
ATOM 10476 N N . PHE D 1 285 ? 121.441 -41.422 -22.489 1.00 12.03 283 PHE D N 1
ATOM 10477 C CA . PHE D 1 285 ? 120.620 -40.477 -21.737 1.00 12.28 283 PHE D CA 1
ATOM 10478 C C . PHE D 1 285 ? 119.677 -41.273 -20.874 1.00 12.97 283 PHE D C 1
ATOM 10479 O O . PHE D 1 285 ? 118.789 -41.985 -21.371 1.00 13.45 283 PHE D O 1
ATOM 10487 N N . HIS D 1 286 ? 119.842 -41.128 -19.551 1.00 12.57 284 HIS D N 1
ATOM 10488 C CA . HIS D 1 286 ? 119.001 -41.805 -18.576 1.00 13.31 284 HIS D CA 1
ATOM 10489 C C . HIS D 1 286 ? 117.958 -40.807 -18.132 1.00 13.35 284 HIS D C 1
ATOM 10490 O O . HIS D 1 286 ? 118.283 -39.816 -17.443 1.00 13.67 284 HIS D O 1
ATOM 10497 N N . GLU D 1 287 ? 116.712 -41.037 -18.584 1.00 12.49 285 GLU D N 1
ATOM 10498 C CA . GLU D 1 287 ? 115.669 -40.028 -18.604 1.00 14.26 285 GLU D CA 1
ATOM 10499 C C . GLU D 1 287 ? 114.467 -40.401 -17.741 1.00 13.50 285 GLU D C 1
ATOM 10500 O O . GLU D 1 287 ? 114.179 -41.554 -17.491 1.00 14.57 285 GLU D O 1
ATOM 10506 N N . PRO D 1 288 ? 113.706 -39.385 -17.292 1.00 14.73 286 PRO D N 1
ATOM 10507 C CA . PRO D 1 288 ? 112.381 -39.636 -16.751 1.00 15.53 286 PRO D CA 1
ATOM 10508 C C . PRO D 1 288 ? 111.487 -40.357 -17.749 1.00 15.08 286 PRO D C 1
ATOM 10509 O O . PRO D 1 288 ? 111.737 -40.339 -18.963 1.00 15.15 286 PRO D O 1
ATOM 10513 N N . ASN D 1 289 ? 110.432 -40.970 -17.248 1.00 15.88 287 ASN D N 1
ATOM 10514 C CA . ASN D 1 289 ? 109.324 -41.424 -18.076 1.00 16.51 287 ASN D CA 1
ATOM 10515 C C . ASN D 1 289 ? 108.834 -40.242 -18.904 1.00 16.73 287 ASN D C 1
ATOM 10516 O O . ASN D 1 289 ? 108.813 -39.099 -18.421 1.00 17.97 287 ASN D O 1
ATOM 10521 N N . PHE D 1 290 ? 108.425 -40.514 -20.149 1.00 16.88 288 PHE D N 1
ATOM 10522 C CA . PHE D 1 290 ? 107.880 -39.475 -21.028 1.00 17.14 288 PHE D CA 1
ATOM 10523 C C . PHE D 1 290 ? 106.760 -38.661 -20.371 1.00 18.67 288 PHE D C 1
ATOM 10524 O O . PHE D 1 290 ? 106.651 -37.466 -20.638 1.00 19.42 288 PHE D O 1
ATOM 10532 N N . GLU D 1 291 ? 105.944 -39.310 -19.539 1.00 20.33 289 GLU D N 1
ATOM 10533 C CA . GLU D 1 291 ? 104.777 -38.656 -18.926 1.00 21.34 289 GLU D CA 1
ATOM 10534 C C . GLU D 1 291 ? 105.079 -38.103 -17.542 1.00 21.61 289 GLU D C 1
ATOM 10535 O O . GLU D 1 291 ? 104.180 -37.495 -16.907 1.00 24.16 289 GLU D O 1
ATOM 10541 N N . ALA D 1 292 ? 106.318 -38.217 -17.084 1.00 20.80 290 ALA D N 1
ATOM 10542 C CA . ALA D 1 292 ? 106.653 -37.694 -15.755 1.00 20.63 290 ALA D CA 1
ATOM 10543 C C . ALA D 1 292 ? 106.888 -36.177 -15.774 1.00 20.09 290 ALA D C 1
ATOM 10544 O O . ALA D 1 292 ? 107.332 -35.592 -16.756 1.00 21.24 290 ALA D O 1
ATOM 10546 N N . SER D 1 293 ? 106.574 -35.548 -14.659 1.00 21.29 291 SER D N 1
ATOM 10547 C CA A SER D 1 293 ? 106.776 -34.117 -14.454 0.50 23.06 291 SER D CA 1
ATOM 10548 C CA B SER D 1 293 ? 106.829 -34.130 -14.483 0.50 21.83 291 SER D CA 1
ATOM 10549 C C . SER D 1 293 ? 107.847 -33.922 -13.367 1.00 22.32 291 SER D C 1
ATOM 10550 O O . SER D 1 293 ? 107.648 -34.320 -12.210 1.00 25.80 291 SER D O 1
ATOM 10555 N N . ALA D 1 294 ? 108.966 -33.319 -13.735 1.00 19.98 292 ALA D N 1
ATOM 10556 C CA . ALA D 1 294 ? 110.010 -32.975 -12.776 1.00 18.55 292 ALA D CA 1
ATOM 10557 C C . ALA D 1 294 ? 109.572 -31.765 -11.967 1.00 19.28 292 ALA D C 1
ATOM 10558 O O . ALA D 1 294 ? 108.837 -30.896 -12.444 1.00 20.93 292 ALA D O 1
ATOM 10560 N N . TYR D 1 295 ? 110.019 -31.706 -10.717 1.00 19.76 293 TYR D N 1
ATOM 10561 C CA . TYR D 1 295 ? 109.607 -30.667 -9.783 1.00 20.47 293 TYR D CA 1
ATOM 10562 C C . TYR D 1 295 ? 110.824 -30.207 -8.978 1.00 20.01 293 TYR D C 1
ATOM 10563 O O . TYR D 1 295 ? 111.776 -30.947 -8.806 1.00 19.33 293 TYR D O 1
ATOM 10572 N N . PRO D 1 296 ? 110.783 -28.972 -8.442 1.00 20.44 294 PRO D N 1
ATOM 10573 C CA . PRO D 1 296 ? 111.880 -28.543 -7.568 1.00 20.95 294 PRO D CA 1
ATOM 10574 C C . PRO D 1 296 ? 111.908 -29.315 -6.257 1.00 21.29 294 PRO D C 1
ATOM 10575 O O . PRO D 1 296 ? 110.920 -29.421 -5.555 1.00 22.14 294 PRO D O 1
ATOM 10579 N N . LEU D 1 297 ? 113.071 -29.870 -5.948 1.00 19.88 295 LEU D N 1
ATOM 10580 C CA . LEU D 1 297 ? 113.268 -30.685 -4.753 1.00 21.16 295 LEU D CA 1
ATOM 10581 C C . LEU D 1 297 ? 113.393 -29.864 -3.497 1.00 24.38 295 LEU D C 1
ATOM 10582 O O . LEU D 1 297 ? 113.021 -30.328 -2.426 1.00 27.03 295 LEU D O 1
ATOM 10587 N N . PHE D 1 298 ? 113.934 -28.660 -3.621 1.00 26.28 296 PHE D N 1
ATOM 10588 C CA . PHE D 1 298 ? 114.298 -27.875 -2.447 1.00 30.59 296 PHE D CA 1
ATOM 10589 C C . PHE D 1 298 ? 113.364 -26.679 -2.303 1.00 35.15 296 PHE D C 1
ATOM 10590 O O . PHE D 1 298 ? 113.594 -25.805 -1.466 1.00 37.14 296 PHE D O 1
ATOM 10598 N N . GLU D 1 299 ? 112.289 -26.688 -3.096 1.00 39.33 297 GLU D N 1
ATOM 10599 C CA . GLU D 1 299 ? 111.180 -25.744 -2.936 1.00 45.10 297 GLU D CA 1
ATOM 10600 C C . GLU D 1 299 ? 109.835 -26.421 -3.237 1.00 51.05 297 GLU D C 1
ATOM 10601 O O . GLU D 1 299 ? 109.249 -26.168 -4.283 1.00 49.04 297 GLU D O 1
ATOM 10605 N N . PRO D 1 300 ? 109.326 -27.261 -2.312 1.00 60.18 298 PRO D N 1
ATOM 10606 C CA . PRO D 1 300 ? 108.069 -27.992 -2.555 1.00 64.12 298 PRO D CA 1
ATOM 10607 C C . PRO D 1 300 ? 106.888 -27.107 -2.955 1.00 64.57 298 PRO D C 1
ATOM 10608 O O . PRO D 1 300 ? 105.933 -27.597 -3.564 1.00 67.37 298 PRO D O 1
ATOM 10612 N N . SER D 1 301 ? 106.957 -25.824 -2.613 1.00 61.84 299 SER D N 1
ATOM 10613 C CA . SER D 1 301 ? 105.885 -24.897 -2.928 1.00 59.22 299 SER D CA 1
ATOM 10614 C C . SER D 1 301 ? 106.009 -24.247 -4.305 1.00 53.81 299 SER D C 1
ATOM 10615 O O . SER D 1 301 ? 105.041 -23.668 -4.805 1.00 53.02 299 SER D O 1
ATOM 10618 N N . ALA D 1 302 ? 107.188 -24.342 -4.917 1.00 49.46 300 ALA D N 1
ATOM 10619 C CA . ALA D 1 302 ? 107.391 -23.800 -6.257 1.00 45.33 300 ALA D CA 1
ATOM 10620 C C . ALA D 1 302 ? 106.379 -24.415 -7.201 1.00 41.72 300 ALA D C 1
ATOM 10621 O O . ALA D 1 302 ? 106.118 -25.616 -7.148 1.00 41.63 300 ALA D O 1
ATOM 10623 N N . ASN D 1 303 ? 105.806 -23.576 -8.055 1.00 38.61 301 ASN D N 1
ATOM 10624 C CA . ASN D 1 303 ? 104.794 -24.012 -9.008 1.00 37.45 301 ASN D CA 1
ATOM 10625 C C . ASN D 1 303 ? 105.399 -24.579 -10.286 1.00 33.99 301 ASN D C 1
ATOM 10626 O O . ASN D 1 303 ? 104.746 -25.329 -10.993 1.00 33.73 301 ASN D O 1
ATOM 10631 N N . GLU D 1 304 ? 106.642 -24.213 -10.579 1.00 31.49 302 GLU D N 1
ATOM 10632 C CA . GLU D 1 304 ? 107.290 -24.634 -11.811 1.00 28.67 302 GLU D CA 1
ATOM 10633 C C . GLU D 1 304 ? 107.444 -26.150 -11.893 1.00 26.81 302 GLU D C 1
ATOM 10634 O O . GLU D 1 304 ? 107.779 -26.813 -10.911 1.00 26.00 302 GLU D O 1
ATOM 10636 N N . ARG D 1 305 ? 107.208 -26.675 -13.092 1.00 25.51 303 ARG D N 1
ATOM 10637 C CA . ARG D 1 305 ? 107.424 -28.076 -13.421 1.00 24.73 303 ARG D CA 1
ATOM 10638 C C . ARG D 1 305 ? 108.071 -28.170 -14.797 1.00 23.35 303 ARG D C 1
ATOM 10639 O O . ARG D 1 305 ? 107.986 -27.234 -15.609 1.00 25.01 303 ARG D O 1
ATOM 10647 N N . ILE D 1 306 ? 108.712 -29.301 -15.065 1.00 23.59 304 ILE D N 1
ATOM 10648 C CA . ILE D 1 306 ? 109.075 -29.674 -16.434 1.00 22.85 304 ILE D CA 1
ATOM 10649 C C . ILE D 1 306 ? 108.388 -30.986 -16.744 1.00 20.74 304 ILE D C 1
ATOM 10650 O O . ILE D 1 306 ? 108.706 -32.020 -16.138 1.00 19.85 304 ILE D O 1
ATOM 10655 N N . HIS D 1 307 ? 107.465 -30.965 -17.701 1.00 20.20 305 HIS D N 1
ATOM 10656 C CA . HIS D 1 307 ? 106.939 -32.203 -18.272 1.00 19.60 305 HIS D CA 1
ATOM 10657 C C . HIS D 1 307 ? 108.052 -32.733 -19.172 1.00 20.55 305 HIS D C 1
ATOM 10658 O O . HIS D 1 307 ? 108.436 -32.096 -20.159 1.00 20.31 305 HIS D O 1
ATOM 10665 N N . TYR D 1 308 ? 108.626 -33.876 -18.798 1.00 20.42 306 TYR D N 1
ATOM 10666 C CA . TYR D 1 308 ? 109.817 -34.360 -19.498 1.00 21.85 306 TYR D CA 1
ATOM 10667 C C . TYR D 1 308 ? 109.558 -34.603 -20.994 1.00 21.44 306 TYR D C 1
ATOM 10668 O O . TYR D 1 308 ? 110.356 -34.162 -21.827 1.00 20.94 306 TYR D O 1
ATOM 10677 N N . GLY D 1 309 ? 108.460 -35.282 -21.349 1.00 20.90 307 GLY D N 1
ATOM 10678 C CA . GLY D 1 309 ? 108.205 -35.603 -22.743 1.00 22.34 307 GLY D CA 1
ATOM 10679 C C . GLY D 1 309 ? 108.060 -34.331 -23.546 1.00 23.09 307 GLY D C 1
ATOM 10680 O O . GLY D 1 309 ? 108.484 -34.263 -24.706 1.00 23.43 307 GLY D O 1
ATOM 10681 N N . GLU D 1 310 ? 107.450 -33.295 -22.955 1.00 23.80 308 GLU D N 1
ATOM 10682 C CA . GLU D 1 310 ? 107.332 -32.011 -23.642 1.00 25.57 308 GLU D CA 1
ATOM 10683 C C . GLU D 1 310 ? 108.733 -31.459 -23.957 1.00 24.03 308 GLU D C 1
ATOM 10684 O O . GLU D 1 310 ? 108.966 -30.973 -25.059 1.00 23.75 308 GLU D O 1
ATOM 10690 N N . HIS D 1 311 ? 109.661 -31.529 -23.007 1.00 22.88 309 HIS D N 1
ATOM 10691 C CA . HIS D 1 311 ? 111.009 -31.010 -23.219 1.00 22.29 309 HIS D CA 1
ATOM 10692 C C . HIS D 1 311 ? 111.732 -31.833 -24.285 1.00 22.08 309 HIS D C 1
ATOM 10693 O O . HIS D 1 311 ? 112.295 -31.255 -25.218 1.00 22.43 309 HIS D O 1
ATOM 10700 N N . PHE D 1 312 ? 111.697 -33.170 -24.181 1.00 20.88 310 PHE D N 1
ATOM 10701 C CA . PHE D 1 312 ? 112.304 -34.044 -25.191 1.00 21.13 310 PHE D CA 1
ATOM 10702 C C . PHE D 1 312 ? 111.775 -33.654 -26.561 1.00 21.50 310 PHE D C 1
ATOM 10703 O O . PHE D 1 312 ? 112.551 -33.487 -27.509 1.00 21.82 310 PHE D O 1
ATOM 10711 N N . THR D 1 313 ? 110.455 -33.519 -26.695 1.00 21.86 311 THR D N 1
ATOM 10712 C CA . THR D 1 313 ? 109.861 -33.317 -28.004 1.00 23.79 311 THR D CA 1
ATOM 10713 C C . THR D 1 313 ? 110.300 -31.950 -28.533 1.00 23.83 311 THR D C 1
ATOM 10714 O O . THR D 1 313 ? 110.683 -31.828 -29.699 1.00 23.02 311 THR D O 1
ATOM 10718 N N . ASN D 1 314 ? 110.256 -30.910 -27.707 1.00 24.23 312 ASN D N 1
ATOM 10719 C CA . ASN D 1 314 ? 110.701 -29.586 -28.159 1.00 24.64 312 ASN D CA 1
ATOM 10720 C C . ASN D 1 314 ? 112.154 -29.601 -28.605 1.00 23.92 312 ASN D C 1
ATOM 10721 O O . ASN D 1 314 ? 112.506 -28.974 -29.604 1.00 24.64 312 ASN D O 1
ATOM 10726 N N . MET D 1 315 ? 113.018 -30.280 -27.861 1.00 22.87 313 MET D N 1
ATOM 10727 C CA . MET D 1 315 ? 114.432 -30.298 -28.218 1.00 21.89 313 MET D CA 1
ATOM 10728 C C . MET D 1 315 ? 114.677 -31.024 -29.528 1.00 22.51 313 MET D C 1
ATOM 10729 O O . MET D 1 315 ? 115.408 -30.533 -30.382 1.00 23.16 313 MET D O 1
ATOM 10734 N N . PHE D 1 316 ? 114.105 -32.211 -29.693 1.00 23.00 314 PHE D N 1
ATOM 10735 C CA . PHE D 1 316 ? 114.328 -32.952 -30.947 1.00 22.46 314 PHE D CA 1
ATOM 10736 C C . PHE D 1 316 ? 113.741 -32.231 -32.164 1.00 23.69 314 PHE D C 1
ATOM 10737 O O . PHE D 1 316 ? 114.309 -32.289 -33.250 1.00 24.47 314 PHE D O 1
ATOM 10745 N N . MET D 1 317 ? 112.648 -31.504 -31.977 1.00 23.43 315 MET D N 1
ATOM 10746 C CA . MET D 1 317 ? 112.116 -30.711 -33.060 1.00 24.77 315 MET D CA 1
ATOM 10747 C C . MET D 1 317 ? 113.090 -29.593 -33.419 1.00 25.51 315 MET D C 1
ATOM 10748 O O . MET D 1 317 ? 113.221 -29.249 -34.593 1.00 26.04 315 MET D O 1
ATOM 10753 N N . ARG D 1 318 ? 113.779 -29.017 -32.429 1.00 25.11 316 ARG D N 1
ATOM 10754 C CA . ARG D 1 318 ? 114.753 -27.973 -32.736 1.00 24.52 316 ARG D CA 1
ATOM 10755 C C . ARG D 1 318 ? 116.033 -28.544 -33.368 1.00 24.91 316 ARG D C 1
ATOM 10756 O O . ARG D 1 318 ? 116.694 -27.873 -34.179 1.00 26.09 316 ARG D O 1
ATOM 10764 N N . CYS D 1 319 ? 116.364 -29.779 -33.012 1.00 24.29 317 CYS D N 1
ATOM 10765 C CA . CYS D 1 319 ? 117.506 -30.465 -33.606 1.00 24.69 317 CYS D CA 1
ATOM 10766 C C . CYS D 1 319 ? 117.269 -30.756 -35.080 1.00 25.48 317 CYS D C 1
ATOM 10767 O O . CYS D 1 319 ? 118.203 -30.657 -35.854 1.00 24.93 317 CYS D O 1
ATOM 10770 N N . TYR D 1 320 ? 116.023 -31.102 -35.407 1.00 25.27 318 TYR D N 1
ATOM 10771 C CA . TYR D 1 320 ? 115.679 -31.739 -36.681 1.00 26.24 318 TYR D CA 1
ATOM 10772 C C . TYR D 1 320 ? 114.413 -31.125 -37.291 1.00 27.45 318 TYR D C 1
ATOM 10773 O O . TYR D 1 320 ? 113.379 -31.788 -37.413 1.00 27.13 318 TYR D O 1
ATOM 10782 N N . PRO D 1 321 ? 114.491 -29.842 -37.640 1.00 28.37 319 PRO D N 1
ATOM 10783 C CA . PRO D 1 321 ? 113.269 -29.148 -38.043 1.00 29.73 319 PRO D CA 1
ATOM 10784 C C . PRO D 1 321 ? 112.655 -29.683 -39.329 1.00 30.62 319 PRO D C 1
ATOM 10785 O O . PRO D 1 321 ? 111.452 -29.517 -39.514 1.00 31.55 319 PRO D O 1
ATOM 10789 N N . ASP D 1 322 ? 113.456 -30.342 -40.172 1.00 29.78 320 ASP D N 1
ATOM 10790 C CA . ASP D 1 322 ? 113.005 -30.773 -41.494 1.00 32.37 320 ASP D CA 1
ATOM 10791 C C . ASP D 1 322 ? 112.797 -32.285 -41.613 1.00 31.08 320 ASP D C 1
ATOM 10792 O O . ASP D 1 322 ? 112.461 -32.769 -42.701 1.00 32.38 320 ASP D O 1
ATOM 10797 N N . ARG D 1 323 ? 113.001 -33.027 -40.528 1.00 30.46 321 ARG D N 1
ATOM 10798 C CA . ARG D 1 323 ? 112.896 -34.487 -40.556 1.00 29.96 321 ARG D CA 1
ATOM 10799 C C . ARG D 1 323 ? 111.433 -34.880 -40.696 1.00 29.96 321 ARG D C 1
ATOM 10800 O O . ARG D 1 323 ? 110.552 -34.152 -40.227 1.00 29.09 321 ARG D O 1
ATOM 10808 N N . ILE D 1 324 ? 111.176 -36.035 -41.305 1.00 31.02 322 ILE D N 1
ATOM 10809 C CA . ILE D 1 324 ? 109.808 -36.506 -41.478 1.00 31.10 322 ILE D CA 1
ATOM 10810 C C . ILE D 1 324 ? 109.080 -36.616 -40.146 1.00 29.58 322 ILE D C 1
ATOM 10811 O O . ILE D 1 324 ? 107.882 -36.403 -40.091 1.00 30.22 322 ILE D O 1
ATOM 10816 N N . THR D 1 325 ? 109.805 -36.917 -39.071 1.00 29.40 323 THR D N 1
ATOM 10817 C CA . THR D 1 325 ? 109.200 -37.067 -37.753 1.00 28.68 323 THR D CA 1
ATOM 10818 C C . THR D 1 325 ? 108.614 -35.726 -37.306 1.00 28.87 323 THR D C 1
ATOM 10819 O O . THR D 1 325 ? 107.498 -35.656 -36.774 1.00 29.67 323 THR D O 1
ATOM 10823 N N . THR D 1 326 ? 109.390 -34.673 -37.503 1.00 29.93 324 THR D N 1
ATOM 10824 C CA . THR D 1 326 ? 108.972 -33.342 -37.115 1.00 30.83 324 THR D CA 1
ATOM 10825 C C . THR D 1 326 ? 107.794 -32.898 -37.970 1.00 32.13 324 THR D C 1
ATOM 10826 O O . THR D 1 326 ? 106.839 -32.298 -37.480 1.00 32.53 324 THR D O 1
ATOM 10830 N N . GLN D 1 327 ? 107.846 -33.249 -39.250 1.00 32.35 325 GLN D N 1
ATOM 10831 C CA . GLN D 1 327 ? 106.772 -32.884 -40.158 1.00 34.00 325 GLN D CA 1
ATOM 10832 C C . GLN D 1 327 ? 105.459 -33.528 -39.757 1.00 34.21 325 GLN D C 1
ATOM 10833 O O . GLN D 1 327 ? 104.433 -32.877 -39.806 1.00 34.05 325 GLN D O 1
ATOM 10839 N N . ARG D 1 328 ? 105.473 -34.798 -39.366 1.00 33.69 326 ARG D N 1
ATOM 10840 C CA . ARG D 1 328 ? 104.218 -35.451 -39.008 1.00 34.50 326 ARG D CA 1
ATOM 10841 C C . ARG D 1 328 ? 103.689 -34.940 -37.660 1.00 34.61 326 ARG D C 1
ATOM 10842 O O . ARG D 1 328 ? 102.482 -34.825 -37.487 1.00 34.89 326 ARG D O 1
ATOM 10850 N N . ILE D 1 329 ? 104.578 -34.619 -36.717 1.00 34.31 327 ILE D N 1
ATOM 10851 C CA . ILE D 1 329 ? 104.144 -33.978 -35.473 1.00 34.65 327 ILE D CA 1
ATOM 10852 C C . ILE D 1 329 ? 103.371 -32.698 -35.776 1.00 35.47 327 ILE D C 1
ATOM 10853 O O . ILE D 1 329 ? 102.292 -32.463 -35.226 1.00 35.80 327 ILE D O 1
ATOM 10858 N N . ASN D 1 330 ? 103.943 -31.860 -36.631 1.00 35.24 328 ASN D N 1
ATOM 10859 C CA . ASN D 1 330 ? 103.320 -30.576 -36.964 1.00 36.68 328 ASN D CA 1
ATOM 10860 C C . ASN D 1 330 ? 102.019 -30.747 -37.747 1.00 37.09 328 ASN D C 1
ATOM 10861 O O . ASN D 1 330 ? 101.030 -30.064 -37.483 1.00 37.44 328 ASN D O 1
ATOM 10866 N N . LYS D 1 331 ? 102.014 -31.662 -38.704 1.00 37.13 329 LYS D N 1
ATOM 10867 C CA . LYS D 1 331 ? 100.856 -31.849 -39.568 1.00 37.97 329 LYS D CA 1
ATOM 10868 C C . LYS D 1 331 ? 99.674 -32.441 -38.801 1.00 40.50 329 LYS D C 1
ATOM 10869 O O . LYS D 1 331 ? 98.531 -32.047 -39.029 1.00 41.14 329 LYS D O 1
ATOM 10871 N N . GLU D 1 332 ? 99.942 -33.382 -37.899 1.00 40.97 330 GLU D N 1
ATOM 10872 C CA . GLU D 1 332 ? 98.871 -34.024 -37.132 1.00 42.33 330 GLU D CA 1
ATOM 10873 C C . GLU D 1 332 ? 98.627 -33.358 -35.771 1.00 42.59 330 GLU D C 1
ATOM 10874 O O . GLU D 1 332 ? 97.863 -33.872 -34.949 1.00 43.89 330 GLU D O 1
ATOM 10880 N N . ASN D 1 333 ? 99.270 -32.216 -35.541 1.00 42.30 331 ASN D N 1
ATOM 10881 C CA . ASN D 1 333 ? 99.179 -31.523 -34.255 1.00 44.04 331 ASN D CA 1
ATOM 10882 C C . ASN D 1 333 ? 99.401 -32.456 -33.054 1.00 40.83 331 ASN D C 1
ATOM 10883 O O . ASN D 1 333 ? 98.618 -32.440 -32.095 1.00 39.98 331 ASN D O 1
ATOM 10888 N N . ARG D 1 334 ? 100.478 -33.240 -33.093 1.00 39.25 332 ARG D N 1
ATOM 10889 C CA . ARG D 1 334 ? 100.712 -34.280 -32.089 1.00 38.58 332 ARG D CA 1
ATOM 10890 C C . ARG D 1 334 ? 101.099 -33.701 -30.731 1.00 37.80 332 ARG D C 1
ATOM 10891 O O . ARG D 1 334 ? 101.173 -34.427 -29.735 1.00 36.60 332 ARG D O 1
ATOM 10899 N N . LEU D 1 335 ? 101.353 -32.401 -30.681 1.00 37.27 333 LEU D N 1
ATOM 10900 C CA . LEU D 1 335 ? 101.665 -31.761 -29.417 1.00 38.44 333 LEU D CA 1
ATOM 10901 C C . LEU D 1 335 ? 100.423 -31.554 -28.569 1.00 38.51 333 LEU D C 1
ATOM 10902 O O . LEU D 1 335 ? 100.535 -31.302 -27.381 1.00 38.27 333 LEU D O 1
ATOM 10907 N N . ALA D 1 336 ? 99.247 -31.679 -29.172 1.00 38.25 334 ALA D N 1
ATOM 10908 C CA . ALA D 1 336 ? 98.001 -31.403 -28.464 1.00 38.59 334 ALA D CA 1
ATOM 10909 C C . ALA D 1 336 ? 97.810 -32.317 -27.253 1.00 39.23 334 ALA D C 1
ATOM 10910 O O . ALA D 1 336 ? 97.893 -33.534 -27.357 1.00 41.98 334 ALA D O 1
ATOM 10912 N N . HIS D 1 337 ? 97.557 -31.696 -26.109 1.00 38.36 335 HIS D N 1
ATOM 10913 C CA . HIS D 1 337 ? 97.296 -32.392 -24.837 1.00 38.84 335 HIS D CA 1
ATOM 10914 C C . HIS D 1 337 ? 98.336 -33.451 -24.496 1.00 38.55 335 HIS D C 1
ATOM 10915 O O . HIS D 1 337 ? 98.028 -34.421 -23.801 1.00 39.61 335 HIS D O 1
ATOM 10922 N N . LEU D 1 338 ? 99.552 -33.255 -25.008 1.00 36.89 336 LEU D N 1
ATOM 10923 C CA . LEU D 1 338 ? 100.723 -34.028 -24.643 1.00 38.57 336 LEU D CA 1
ATOM 10924 C C . LEU D 1 338 ? 100.726 -34.380 -23.151 1.00 37.49 336 LEU D C 1
ATOM 10925 O O . LEU D 1 338 ? 100.890 -35.552 -22.751 1.00 34.98 336 LEU D O 1
ATOM 10930 N N . GLU D 1 339 ? 100.547 -33.345 -22.338 1.00 38.91 337 GLU D N 1
ATOM 10931 C CA . GLU D 1 339 ? 100.666 -33.456 -20.879 1.00 41.41 337 GLU D CA 1
ATOM 10932 C C . GLU D 1 339 ? 99.669 -34.423 -20.237 1.00 39.95 337 GLU D C 1
ATOM 10933 O O . GLU D 1 339 ? 99.881 -34.870 -19.097 1.00 38.37 337 GLU D O 1
ATOM 10939 N N . ASP D 1 340 ? 98.578 -34.712 -20.949 1.00 41.40 338 ASP D N 1
ATOM 10940 C CA . ASP D 1 340 ? 97.482 -35.533 -20.415 1.00 43.42 338 ASP D CA 1
ATOM 10941 C C . ASP D 1 340 ? 97.663 -37.022 -20.702 1.00 39.54 338 ASP D C 1
ATOM 10942 O O . ASP D 1 340 ? 96.921 -37.864 -20.176 1.00 37.59 338 ASP D O 1
ATOM 10947 N N . LEU D 1 341 ? 98.632 -37.350 -21.549 1.00 37.66 339 LEU D N 1
ATOM 10948 C CA . LEU D 1 341 ? 98.818 -38.726 -21.972 1.00 36.97 339 LEU D CA 1
ATOM 10949 C C . LEU D 1 341 ? 99.233 -39.590 -20.786 1.00 36.38 339 LEU D C 1
ATOM 10950 O O . LEU D 1 341 ? 100.146 -39.228 -20.048 1.00 35.82 339 LEU D O 1
ATOM 10955 N N . LYS D 1 342 ? 98.557 -40.726 -20.609 1.00 36.50 340 LYS D N 1
ATOM 10956 C CA . LYS D 1 342 ? 98.873 -41.661 -19.520 1.00 37.87 340 LYS D CA 1
ATOM 10957 C C . LYS D 1 342 ? 98.802 -43.120 -19.981 1.00 39.55 340 LYS D C 1
ATOM 10958 O O . LYS D 1 342 ? 97.809 -43.538 -20.586 1.00 37.48 340 LYS D O 1
ATOM 10964 N N . LYS D 1 343 ? 99.841 -43.900 -19.691 1.00 42.87 341 LYS D N 1
ATOM 10965 C CA . LYS D 1 343 ? 99.848 -45.300 -20.103 1.00 47.40 341 LYS D CA 1
ATOM 10966 C C . LYS D 1 343 ? 98.933 -46.113 -19.184 1.00 49.82 341 LYS D C 1
ATOM 10967 O O . LYS D 1 343 ? 98.961 -45.938 -17.967 1.00 50.36 341 LYS D O 1
#

Foldseek 3Di:
DDAAEEEFDLDDDLPPVLLVVLLVVLVRCQFFQKHKYFFDPVLQVLVVLLLVLLVVVVPDDPVLQVVQCDLAARFGWDAAQQWDFPRGGAGKIKGKFWPADDCPDPCNVVRAARDHHGSDSDVSSVVSVVSNQVVVLSVVLSSQLSNCSNVVHDSCPVVVQQDVFGKMKIWIKGAAADPPDWFRAFKAFAAFFKKKKDWDQFFWKKWAGDDPPDDAFQCLDPVGGRGNPCRPHDDIHTPHHDPRIIMMGGGNLNCQQAVNSRDRIIMGTTHHRHMITMMMMHRHGHQLDWRAHNPDNDDDTRNRVLSVNVVVCNRRVPGSNNVVCVVVVSCVVVVVSD/DQDAAEEEFDLDQDLPPVLLVVLLVVLVRCQFPQKHKYFFDPVLQVLVVLLLVLLVVLVPDDPVLQVVQCDLAARFGWDAAQQFDFVRGTAGKIKGKFWPADDCPPVCNVVRAARDYHGSDSDDSNVVSVVVNLVVVLSVVLSNQLSNCSNVVHHSCVCVVQQDVFGKMKIKIKGAADDDPDWFNAFKAFAAFFKKKKDWDQFFWKWKAGDDPPDDAFLCLDPVGGRGNPCRPPDDIHTPHHDPRIIMMGGGNLNCQQAVNSRDRIIMTTTHHRHMIIMMMMHRHGHQLGWRDHNVPPDPDTRNRVLSVNVVVCNRRVPGSNNVVCVVVVSCVVNVVSD/DAAEEEFDLDQDLDPVLLVVLLVQLVSCQFPQKHKYFFDPVLQVLVVLLLVLLVVLVPDDPVLQVVQCDLAARFGWDAAQQFDFVRGTAGKIKGKFWPADDCPDVCNVVRAARDHHGSDSDVSSVVSVVSNQVVVLSVVLSSQLSNCSNVVHHSCPVVVQQDVFGKMKIKIKGAADDDPDWFRAFKAFAAFFKKKKAWDQFFWKKKAGDDVPDDAFLCLDPVGGRGNPCRPPDDIHTPHHDPRIIMMGGGNLNCQQAVNSRDRIIMGTTHHRHMIIMMMIHRHGHQLDWRDHNPPVVDPDTRNRVLSVSVVVCNGRVPGSNNVVCVVVVSCVVVVVSVVD/DDDAAEEEFDLDDDLPPVLLVVLLVQLVSCQFPQKHKYFFDPVLQVLVVLLLVLLVVLVPDDPVLQVVQCDLAARFGWDAAQQWDFPRGGAGKIKGKFWDADDCPPPCNVVRAHRDYHGSDSDVSSVVSVVSNQVVVLSVVLSSQLSNCSNVPHHSCPPVVQQDVFGKMKIWIKGAADPDPAWFRFFKAFAAFFKKKKAWDQFWWKKKAGDDVPDDAFLCLDPVGGRGNPCRPPDDIHTPHHDPRIIMMGGGNLNCQQAVNSRDRIIMGTTHHRHMITMMMIHRHGHQQDKRDHPVCPPDPDIHNRVLSVVVVVCNGRVPGSNNVVCVVVVSVPPSNVDDD

Secondary structure (DSSP, 8-state):
-PPPEE---SS----HHHHHHHHHHHHHHHHHS-EEEE--HHHHHHHHHHHHHHHHHHTS-HHHHHT---SS-S-EEE-TTT-EETTEE---EEEEE--B--TTSHHHHTT-TT-B----S-HHHHHHHHHHHHHHHHHHHHHHHHHHHHTT--TTTTGGG-TT---EEEEEEEPPP-SS--EEEEEE---SSEEEEEE-SS--EEEPPP-TT-----TTSGGG--TTTTTTSS--EE----TTEEEEEE-HHHHHHTTTSS----EEEE--SS-EEEEEEEE---TT-EE--S-------EEHHHHHHHHHHHH-TTSHHHHHHHHTTTTHHHHHH-/--S--EE---SS----HHHHHHHHHHHHHHHHHS-EEEE--HHHHHHHHHHHHHHHHHHTS-HHHHHHS--SS-S-EEE-TTTSEETTEE---EEEEE--B--TTSHHHHTT-TT-B----S-HHHHHHHHHHHHHHHHHHHHHHHHHHHHTT--TTTTGGG-TT---EEEEEEEPPP-SS--EEEEEE---SSEEEEEE-SS--EEEPPP-TT-----TTSTT---TTTTTTSS--EE----TTEEEEEE-HHHHHHTTTSS----EEEE--SS-EEEEEEEE---TT-EE--TT------EEHHHHHHHHHHHH-TTSHHHHHHHHTTTTHHHHHH-/---EE---SS--S-HHHHHHHHHHHHHHHHHS-EEEE--HHHHHHHHHHHHHHHHHHTS-HHHHHHS--SS-S-EEE-TTT-EETTEE---EEEEE-----TTSHHHHTT-TT-S----S-HHHHHHHHHHHHHHHHHHHHHHHHHHHHTT--TTTTGGG-TT---EEEEEEEPPP-SS--EEEEEE--SSSEEEEEE-SS--EEE----TT-----TTSTT---TTTTTTSS--EE----TTEEEEEE-HHHHHHTTTSS-PPPEEEE--SS-EEEEEEEE---TT-EE--SS-TT----EEHHHHHHHHHHHH-TTSHHHHHHHHTTTTHHHHHHHH-/-----EE---SS----HHHHHHHHHHHHHHHHHS-EEEE--HHHHHHHHHHHHHHHHHHTS-HHHHHHS--SS-S-EEE-TTTSEETTEEP--EEEEE--B--TTSHHHHTT-TT-B----S-HHHHHHHHHHHHHHHHHHHHHHHHHHHHTT--TTTTGGG-TT---EEEEEEEPPPSSS--EEEEEE--SSSEEEEEE-SS--EEE----TT-----TTSTT---TTTTTTSS--EE----TTEEEEEE-HHHHHHTTTSS-PPPEEEE--SS-EEEEEEEE---TT-EE--SS-TT----EEHHHHHHHHHHHH-TTSHHHHHHHHTTTTTTGGG---

B-factor: mean 21.07, std 10.43, range [6.3, 75.14]

Nearest PDB structures (foldseek):
  6vp4-assembly3_C  TM=1.001E+00  e=8.195E-74  Pseudomonas savastanoi pv. phaseolicola
  6vp5-assembly3_C  TM=1.002E+00  e=3.503E-73  Pseudomonas savastanoi pv. phaseolicola
  5lun-assembly1_A  TM=9.993E-01  e=6.816E-73  Pseudomonas savastanoi pv. phaseolicola
  6vp5-assembly4_D  TM=1.000E+00  e=2.574E-71  Pseudomonas savastanoi pv. phaseolicola
  5v2v-assembly1_A  TM=9.942E-01  e=4.318E-61  Pseudomonas savastanoi pv. phaseolicola

Radius of gyration: 38.15 Å; Cα contacts (8 Å, |Δi|>4): 3030; chains: 4; bounding box: 68×83×123 Å

InterPro domains:
  IPR005123 Oxoglutarate/iron-dependent dioxygenase domain [PS51471] (166-286)
  IPR026992 Non-haem dioxygenase, N-terminal domain [PF14226] (22-124)
  IPR027443 Isopenicillin N synthase-like superfamily [G3DSA:2.60.120.330] (16-316)
  IPR044861 Isopenicillin N synthase-like, Fe(2+) 2OG dioxygenase domain [PF03171] (168-286)